Protein AF-A0A518K3S4-F1 (afdb_monomer_lite)

Secondary structure (DSSP, 8-state):
--------------------------PPPPPEEEEE-GGG-PPPHHHHHHHHHTS-EEEEEEEEEES-SSSB--TT-TT-TTS--BTT--EE-TTHHHHHHHHHHTT-EEEEEEE--TT--TTSTT-TT----HHHHHHHHHHHHGGGSSTTSBPPEEEE---BTTB-HHHHHHHHHHHHHHHHHHHSSPPEEEEEHHHHHHT--TTHHHH--SEEEE---SSSS--TTHHHH--TTTT-SS-SGGGG-TTS-S---SEEEEEEEE--TTSGGGTS-EEEEEESS-HHHHHTTBPPEEB---SS-BTT-GGGBGGGSPPPPP-PPTTPPPPPS---PPPP----TTPEEEE--TTT--EEEE-SSEEEESEEEESSEEEESSSEEEE-PPP-TTS-S-SEEE-S-EEESSSEEE-SEEEE-TT-EEEESSSEEEESEEEE--BSS---EEEE-S-EEEEEPTTS-EEEEE-SSSSB---EE-TTSEEEEEE---SSS-SEEE-S-EESSEEEEESSSEEEE-S--B-SEEEE-SEEEEE--SSTT-EESSEEEE-TTEEEEES-EESSEEEESSEEEE-SSSSPEEEEEEEE-TT-EEEEEESSSSSB--EEEEEEEEEE-TT-EEEEEEPTT----TT-EEEEEE--SEEEE--SEEEESSS-EEEEEETTEEEEEE----TT-SS-SSB-SHHHHHHHHHHTTSBGGGSSS-TT--B-SHHHHHHHHHHTT-BPPP----PPP-SHHHHHHHHHHHHTTS--

Organism: NCBI:txid2528022

Sequence (764 aa):
MLIAGCKFPVVVAAILGVFALSCAPVLAQRSYGIDVSAWQGTITQTEWNNLRNVNDQEFVFIRSSRGGTTGYYNQSDSDNSEGQNTLSQRYDDPFFVQNITRATNAGMLAGAYHFSRPDIVASTQNSGGIANSGTDEANHFLEMAGAWMRPGYLLPVFDLEAGDGIRSDAQITQFSIDFSNRIYEEMGVRPIMYINGNYSAYVVQAPIQDYFPVLWVARYTGGTNPDPSIVESIHPKDTYSPFYGPWDDPPAATHPWSFWQYASTGRLSGYRNGSAGIDVNVAQGGTEFLRDHLVPALWVSGSDGNWSTLANWNSGQPPVAPVQGPGQVSRVGSLTLPSVRLPGSLDTVILERSAENVTVTLDSGNHNIRKLVTREALNITGGTLTVNYTPVAESTPYSVLVSSAVSLTGGALSAHTVQIEPTKTFTLGGGVLTFDTINLAPGFSGPGSLSLAGDVILAPRNGVTAQVQRGAGSGATGGVSLGGGTRTVTVGNGASAVDVSINVPMTGGTLNKSGAGTLRLTGGNTLDGAVVSQGTLLINPSGVDEGVGGDVQVLAGATLAGTGRVGGVVTTNGVVAPSSVGLPLMMPAIEFGDGSELALDIASNVAYDRLLVTGDALSIDAEATVKVTFGPGYTPTFGQTYTAITGAGSVEGLFGEVVTNGPDMVARSVAGGVVLEVLSGLAGDFNNDGAVDGTDYNLWASNLGGPASALLNVGEAETVDAALYTIWRDNEGATLPAIASAVPEPAGVLLGLSGLMALARRRR

InterPro domains:
  IPR002053 Glycoside hydrolase, family 25 [PF01183] (86-270)
  IPR002053 Glycoside hydrolase, family 25 [PS51904] (30-298)
  IPR013425 Autotransporter-associated beta strand repeat [TIGR02601] (510-540)
  IPR017853 Glycoside hydrolase superfamily [SSF51445] (31-287)
  IPR018247 EF-Hand 1, calcium-binding site [PS00018] (685-697)

Structure (mmCIF, N/CA/C/O backbone):
data_AF-A0A518K3S4-F1
#
_entry.id   AF-A0A518K3S4-F1
#
loop_
_atom_site.group_PDB
_atom_site.id
_atom_site.type_symbol
_atom_site.label_atom_id
_atom_site.label_alt_id
_atom_site.label_comp_id
_atom_site.label_asym_id
_atom_site.label_entity_id
_atom_site.label_seq_id
_atom_site.pdbx_PDB_ins_code
_atom_site.Cartn_x
_atom_site.Cartn_y
_atom_site.Cartn_z
_atom_site.occupancy
_atom_site.B_iso_or_equiv
_atom_site.auth_seq_id
_atom_site.auth_comp_id
_atom_site.auth_asym_id
_atom_site.auth_atom_id
_atom_site.pdbx_PDB_model_num
ATOM 1 N N . MET A 1 1 ? 9.882 -48.673 34.595 1.00 32.56 1 MET A N 1
ATOM 2 C CA . MET A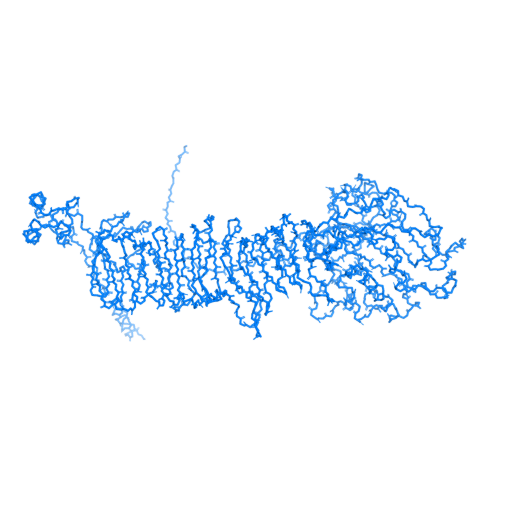 1 1 ? 10.574 -48.892 35.884 1.00 32.56 1 MET A CA 1
ATOM 3 C C . MET A 1 1 ? 11.257 -47.565 36.217 1.00 32.56 1 MET A C 1
ATOM 5 O O . MET A 1 1 ? 12.209 -47.230 35.536 1.00 32.56 1 MET A O 1
ATOM 9 N N . LEU A 1 2 ? 10.549 -46.615 36.854 1.00 27.53 2 LEU A N 1
ATOM 10 C CA . LEU A 1 2 ? 10.558 -46.349 38.314 1.00 27.53 2 LEU A CA 1
ATOM 11 C C . LEU A 1 2 ? 12.015 -46.151 38.798 1.00 27.53 2 LEU A C 1
ATOM 13 O O . LEU A 1 2 ? 12.806 -47.069 38.639 1.00 27.53 2 LEU A O 1
ATOM 17 N N . ILE A 1 3 ? 12.442 -45.012 39.365 1.00 27.19 3 ILE A N 1
ATOM 18 C CA . ILE A 1 3 ? 11.861 -44.294 40.519 1.00 27.19 3 ILE A CA 1
ATOM 19 C C . ILE A 1 3 ? 12.260 -42.789 40.540 1.00 27.19 3 ILE A C 1
ATOM 21 O O . ILE A 1 3 ? 13.372 -42.442 40.157 1.00 27.19 3 ILE A O 1
ATOM 25 N N . ALA A 1 4 ? 11.313 -41.960 41.023 1.00 28.30 4 ALA A N 1
ATOM 26 C CA . ALA A 1 4 ? 11.358 -40.643 41.706 1.00 28.30 4 ALA A CA 1
ATOM 27 C C . ALA A 1 4 ? 12.718 -40.128 42.252 1.00 28.30 4 ALA A C 1
ATOM 29 O O . ALA A 1 4 ? 13.592 -40.910 42.582 1.00 28.30 4 ALA A O 1
ATOM 30 N N . GLY A 1 5 ? 12.981 -38.842 42.500 1.00 26.20 5 GLY A N 1
ATOM 31 C CA . GLY A 1 5 ? 12.168 -37.631 42.644 1.00 26.20 5 GLY A CA 1
ATOM 32 C C . GLY A 1 5 ? 12.807 -36.758 43.743 1.00 26.20 5 GLY A C 1
ATOM 33 O O . GLY A 1 5 ? 13.208 -37.303 44.763 1.00 26.20 5 GLY A O 1
ATOM 34 N N . CYS A 1 6 ? 12.928 -35.438 43.548 1.00 21.58 6 CYS A N 1
ATOM 35 C CA . CYS A 1 6 ? 12.990 -34.445 44.635 1.00 21.58 6 CYS A CA 1
ATOM 36 C C . CYS A 1 6 ? 12.923 -33.011 44.079 1.00 21.58 6 CYS A C 1
ATOM 38 O O . CYS A 1 6 ? 13.721 -32.624 43.229 1.00 21.58 6 CYS A O 1
ATOM 40 N N . LYS A 1 7 ? 11.949 -32.239 44.572 1.00 27.39 7 LYS A N 1
ATOM 41 C CA . LYS A 1 7 ? 11.759 -30.794 44.372 1.00 27.39 7 LYS A CA 1
ATOM 42 C C . LYS A 1 7 ? 12.366 -30.046 45.565 1.00 27.39 7 LYS A C 1
ATOM 44 O O . LYS A 1 7 ? 12.186 -30.528 46.672 1.00 27.39 7 LYS A O 1
ATOM 49 N N . PHE A 1 8 ? 12.949 -28.863 45.357 1.00 24.36 8 PHE A N 1
ATOM 50 C CA . PHE A 1 8 ? 12.686 -27.630 46.130 1.00 24.36 8 PHE A CA 1
ATOM 51 C C . PHE A 1 8 ? 13.154 -26.408 45.300 1.00 24.36 8 PHE A C 1
ATOM 53 O O . PHE A 1 8 ? 14.077 -26.552 44.497 1.00 24.36 8 PHE A O 1
ATOM 60 N N . PRO A 1 9 ? 12.492 -25.239 45.417 1.00 28.89 9 PRO A N 1
ATOM 61 C CA . PRO A 1 9 ? 12.573 -24.143 44.462 1.00 28.89 9 PRO A CA 1
ATOM 62 C C . PRO A 1 9 ? 13.614 -23.099 44.881 1.00 28.89 9 PRO A C 1
ATOM 64 O O . PRO A 1 9 ? 13.703 -22.724 46.048 1.00 28.89 9 PRO A O 1
ATOM 67 N N . VAL A 1 10 ? 14.362 -22.577 43.910 1.00 25.53 10 VAL A N 1
ATOM 68 C CA . VAL A 1 10 ? 15.102 -21.322 44.067 1.00 25.53 10 VAL A CA 1
ATOM 69 C C . VAL A 1 10 ? 14.287 -20.234 43.386 1.00 25.53 10 VAL A C 1
ATOM 71 O O . VAL A 1 10 ? 14.065 -20.262 42.178 1.00 25.53 10 VAL A O 1
ATOM 74 N N . VAL A 1 11 ? 13.822 -19.294 44.203 1.00 29.14 11 VAL A N 1
ATOM 75 C CA . VAL A 1 11 ? 13.279 -18.004 43.785 1.00 29.14 11 VAL A CA 1
ATOM 76 C C . VAL A 1 11 ? 14.386 -17.261 43.037 1.00 29.14 11 VAL A C 1
ATOM 78 O O . VAL A 1 11 ? 15.373 -16.848 43.643 1.00 29.14 11 VAL A O 1
ATOM 81 N N . VAL A 1 12 ? 14.236 -17.104 41.723 1.00 25.95 12 VAL A N 1
ATOM 82 C CA . VAL A 1 12 ? 15.034 -16.162 40.932 1.00 25.95 12 VAL A CA 1
ATOM 83 C C . VAL A 1 12 ? 14.115 -15.008 40.565 1.00 25.95 12 VAL A C 1
ATOM 85 O O . VAL A 1 12 ? 13.169 -15.167 39.798 1.00 25.95 12 VAL A O 1
ATOM 88 N N . ALA A 1 13 ? 14.388 -13.852 41.163 1.00 25.72 13 ALA A N 1
ATOM 89 C CA . ALA A 1 13 ? 13.807 -12.582 40.769 1.00 25.72 13 ALA A CA 1
ATOM 90 C C . ALA A 1 13 ? 14.144 -12.318 39.293 1.00 25.72 13 ALA A C 1
ATOM 92 O O . ALA A 1 13 ? 15.310 -12.153 38.932 1.00 25.72 13 ALA A O 1
ATOM 93 N N . ALA A 1 14 ? 13.122 -12.309 38.439 1.00 26.53 14 ALA A N 1
ATOM 94 C CA . ALA A 1 14 ? 13.251 -11.912 37.048 1.00 26.53 14 ALA A CA 1
ATOM 95 C C . ALA A 1 14 ? 13.457 -10.392 36.987 1.00 26.53 14 ALA A C 1
ATOM 97 O O . ALA A 1 14 ? 12.514 -9.610 37.082 1.00 26.53 14 ALA A O 1
ATOM 98 N N . ILE A 1 15 ? 14.712 -9.971 36.844 1.00 27.19 15 ILE A N 1
ATOM 99 C CA . ILE A 1 15 ? 15.039 -8.641 36.337 1.00 27.19 15 ILE A CA 1
ATOM 100 C C . ILE A 1 15 ? 14.611 -8.643 34.867 1.00 27.19 15 ILE A C 1
ATOM 102 O O . ILE A 1 15 ? 15.250 -9.287 34.034 1.00 27.19 15 ILE A O 1
ATOM 106 N N . LEU A 1 16 ? 13.509 -7.953 34.555 1.00 30.42 16 LEU A N 1
ATOM 107 C CA . LEU A 1 16 ? 13.133 -7.602 33.186 1.00 30.42 16 LEU A CA 1
ATOM 108 C C . LEU A 1 16 ? 14.192 -6.644 32.623 1.00 30.42 16 LEU A C 1
ATOM 110 O O . LEU A 1 16 ? 14.068 -5.423 32.681 1.00 30.42 16 LEU A O 1
ATOM 114 N N . GLY A 1 17 ? 15.269 -7.212 32.090 1.00 26.06 17 GLY A N 1
ATOM 115 C CA . GLY A 1 17 ? 16.103 -6.531 31.118 1.00 26.06 17 GLY A CA 1
ATOM 116 C C . GLY A 1 17 ? 15.337 -6.494 29.805 1.00 26.06 17 GLY A C 1
ATOM 117 O O . GLY A 1 17 ? 15.150 -7.533 29.173 1.00 26.06 17 GLY A O 1
ATOM 118 N N . VAL A 1 18 ? 14.887 -5.306 29.403 1.00 31.69 18 VAL A N 1
ATOM 119 C CA . VAL A 1 18 ? 14.454 -5.030 28.031 1.00 31.69 18 VAL A CA 1
ATOM 120 C C . VAL A 1 18 ? 15.677 -5.228 27.135 1.00 31.69 18 VAL A C 1
ATOM 122 O O . VAL A 1 18 ? 16.429 -4.298 26.858 1.00 31.69 18 VAL A O 1
ATOM 125 N N . PHE A 1 19 ? 15.915 -6.466 26.705 1.00 25.98 19 PHE A N 1
ATOM 126 C CA . PHE A 1 19 ? 16.708 -6.711 25.515 1.00 25.98 19 PHE A CA 1
ATOM 127 C C . PHE A 1 19 ? 15.834 -6.280 24.346 1.00 25.98 19 PHE A C 1
ATOM 129 O O . PHE A 1 19 ? 15.011 -7.044 23.845 1.00 25.98 19 PHE A O 1
ATOM 136 N N . ALA A 1 20 ? 16.008 -5.028 23.926 1.00 29.94 20 ALA A N 1
ATOM 137 C CA . ALA A 1 20 ? 15.737 -4.648 22.555 1.00 29.94 20 ALA A CA 1
ATOM 138 C C . ALA A 1 20 ? 16.659 -5.508 21.681 1.00 29.94 20 ALA A C 1
ATOM 140 O O . ALA A 1 20 ? 17.789 -5.134 21.374 1.00 29.94 20 ALA A O 1
ATOM 141 N N . LEU A 1 21 ? 16.196 -6.712 21.341 1.00 29.20 21 LEU A N 1
ATOM 142 C CA . LEU A 1 21 ? 16.675 -7.433 20.179 1.00 29.20 21 LEU A CA 1
ATOM 143 C C . LEU A 1 21 ? 16.334 -6.532 18.998 1.00 29.20 21 LEU A C 1
ATOM 145 O O . LEU A 1 21 ? 15.233 -6.575 18.454 1.00 29.20 21 LEU A O 1
ATOM 149 N N . SER A 1 22 ? 17.279 -5.667 18.637 1.00 29.36 22 SER A N 1
ATOM 150 C CA . SER A 1 22 ? 17.362 -5.130 17.295 1.00 29.36 22 SER A CA 1
ATOM 151 C C . SER A 1 22 ? 17.511 -6.342 16.381 1.00 29.36 22 SER A C 1
ATOM 153 O O . SER A 1 22 ? 18.614 -6.842 16.158 1.00 29.36 22 SER A O 1
ATOM 155 N N . CYS A 1 23 ? 16.388 -6.882 15.918 1.00 28.36 23 CYS A N 1
ATOM 156 C CA . CYS A 1 23 ? 16.389 -7.734 14.752 1.00 28.36 23 CYS A CA 1
ATOM 157 C C . CYS A 1 23 ? 16.860 -6.809 13.627 1.00 28.36 23 CYS A C 1
ATOM 159 O O . CYS A 1 23 ? 16.095 -5.970 13.152 1.00 28.36 23 CYS A O 1
ATOM 161 N N . ALA A 1 24 ? 18.157 -6.844 13.309 1.00 33.44 24 ALA A N 1
ATOM 162 C CA . ALA A 1 24 ? 18.625 -6.236 12.076 1.00 33.44 24 ALA A CA 1
ATOM 163 C C . ALA A 1 24 ? 17.771 -6.862 10.965 1.00 33.44 24 ALA A C 1
ATOM 165 O O . ALA A 1 24 ? 17.625 -8.090 10.968 1.00 33.44 24 ALA A O 1
ATOM 166 N N . PRO A 1 25 ? 17.142 -6.063 10.088 1.00 42.44 25 PRO A N 1
ATOM 167 C CA . PRO A 1 25 ? 16.358 -6.629 9.007 1.00 42.44 25 PRO A CA 1
ATOM 168 C C . PRO A 1 25 ? 17.274 -7.578 8.238 1.00 42.44 25 PRO A C 1
ATOM 170 O O . PRO A 1 25 ? 18.359 -7.184 7.807 1.00 42.44 25 PRO A O 1
ATOM 173 N N . VAL A 1 26 ? 16.872 -8.844 8.125 1.00 41.06 26 VAL A N 1
ATOM 174 C CA . VAL A 1 26 ? 17.502 -9.762 7.179 1.00 41.06 26 VAL A CA 1
ATOM 175 C C . VAL A 1 26 ? 17.259 -9.127 5.817 1.00 41.06 26 VAL A C 1
ATOM 177 O O . VAL A 1 26 ? 16.114 -9.068 5.370 1.00 41.06 26 VAL A O 1
ATOM 180 N N . LEU A 1 27 ? 18.301 -8.553 5.213 1.00 53.88 27 LEU A N 1
ATOM 181 C CA . LEU A 1 27 ? 18.211 -8.083 3.838 1.00 53.88 27 LEU A CA 1
ATOM 182 C C . LEU A 1 27 ? 17.829 -9.299 2.997 1.00 53.88 27 LEU A C 1
ATOM 184 O O . LEU A 1 27 ? 18.437 -10.364 3.141 1.00 53.88 27 LEU A O 1
ATOM 188 N N . ALA A 1 28 ? 16.776 -9.167 2.192 1.00 64.62 28 ALA A N 1
ATOM 189 C CA . ALA A 1 28 ? 16.454 -10.208 1.234 1.00 64.62 28 ALA A CA 1
ATOM 190 C C . ALA A 1 28 ? 17.672 -10.424 0.327 1.00 64.62 28 ALA A C 1
ATOM 192 O O . ALA A 1 28 ? 18.430 -9.486 0.062 1.00 64.62 28 ALA A O 1
ATOM 193 N N . GLN A 1 29 ? 17.866 -11.667 -0.110 1.00 86.19 29 GLN A N 1
ATOM 194 C CA . GLN A 1 29 ? 18.896 -11.987 -1.090 1.00 86.19 29 GLN A CA 1
ATOM 195 C C . GLN A 1 29 ? 18.713 -11.087 -2.312 1.00 86.19 29 GLN A C 1
ATOM 197 O O . GLN A 1 29 ? 17.588 -10.923 -2.797 1.00 86.19 29 GLN A O 1
ATOM 202 N N . ARG A 1 30 ? 19.807 -10.497 -2.795 1.00 93.88 30 ARG A N 1
ATOM 203 C CA . ARG A 1 30 ? 19.750 -9.657 -3.987 1.00 93.88 30 ARG A CA 1
ATOM 204 C C . ARG A 1 30 ? 19.320 -10.479 -5.201 1.00 93.88 30 ARG A C 1
ATOM 206 O O . ARG A 1 30 ? 19.745 -11.621 -5.373 1.00 93.88 30 ARG A O 1
ATOM 213 N N . SER A 1 31 ? 18.509 -9.891 -6.076 1.00 96.25 31 SER A N 1
ATOM 214 C CA . SER A 1 31 ? 18.139 -10.549 -7.331 1.00 96.25 31 SER A CA 1
ATOM 215 C C . SER A 1 31 ? 19.351 -10.619 -8.259 1.00 96.25 31 SER A C 1
ATOM 217 O O . SER A 1 31 ? 20.006 -9.602 -8.498 1.00 96.25 31 SER A O 1
ATOM 219 N N . TYR A 1 32 ? 19.632 -11.794 -8.826 1.00 97.56 32 TYR A N 1
ATOM 220 C CA . TYR A 1 32 ? 20.660 -11.960 -9.856 1.00 97.56 32 TYR A CA 1
ATOM 221 C C . TYR A 1 32 ? 20.097 -11.751 -11.261 1.00 97.56 32 TYR A C 1
ATOM 223 O O . TYR A 1 32 ? 18.922 -12.013 -11.533 1.00 97.56 32 TYR A O 1
ATOM 231 N N . GLY A 1 33 ? 20.961 -11.320 -12.173 1.00 98.00 33 GLY A N 1
ATOM 232 C CA . GLY A 1 33 ? 20.637 -11.200 -13.584 1.00 98.00 33 GLY A CA 1
ATOM 233 C C . GLY A 1 33 ? 21.860 -11.304 -14.482 1.00 98.00 33 GLY A C 1
ATOM 234 O O . GLY A 1 33 ? 22.993 -11.450 -14.030 1.00 98.00 33 GLY A O 1
ATOM 235 N N . ILE A 1 34 ? 21.626 -11.196 -15.782 1.00 98.62 34 ILE A N 1
ATOM 236 C CA . ILE A 1 34 ? 22.662 -11.220 -16.822 1.00 98.62 34 ILE A CA 1
ATOM 237 C C . ILE A 1 34 ? 22.450 -10.068 -17.798 1.00 98.62 34 ILE A C 1
ATOM 239 O O . ILE A 1 34 ? 21.400 -9.426 -17.798 1.00 98.62 34 ILE A O 1
ATOM 243 N N . ASP A 1 35 ? 23.422 -9.819 -18.656 1.00 98.81 35 ASP A N 1
ATOM 244 C CA . ASP A 1 35 ? 23.199 -9.030 -19.857 1.00 98.81 35 ASP A CA 1
ATOM 245 C C . ASP A 1 35 ? 23.811 -9.717 -21.077 1.00 98.81 35 ASP A C 1
ATOM 247 O O . ASP A 1 35 ? 24.739 -10.521 -20.970 1.00 98.81 35 ASP A O 1
ATOM 251 N N . VAL A 1 36 ? 23.168 -9.537 -22.232 1.00 98.75 36 VAL A N 1
ATOM 252 C CA . VAL A 1 36 ? 23.515 -10.256 -23.462 1.00 98.75 36 VAL A CA 1
ATOM 253 C C . VAL A 1 36 ? 23.348 -9.391 -24.701 1.00 98.75 36 VAL A C 1
ATOM 255 O O . VAL A 1 36 ? 22.551 -8.457 -24.765 1.00 98.75 36 VAL A O 1
ATOM 258 N N . SER A 1 37 ? 24.054 -9.785 -25.750 1.00 98.12 37 SER A N 1
ATOM 259 C CA . SER A 1 37 ? 24.013 -9.184 -27.073 1.00 98.12 37 SER A CA 1
ATOM 260 C C . SER A 1 37 ? 24.211 -10.253 -28.152 1.00 98.12 37 SER A C 1
ATOM 262 O O . SER A 1 37 ? 24.272 -11.453 -27.866 1.00 98.12 37 SER A O 1
ATOM 264 N N . ALA A 1 38 ? 24.369 -9.837 -29.408 1.00 96.62 38 ALA A N 1
ATOM 265 C CA . ALA A 1 38 ? 24.750 -10.733 -30.496 1.00 96.62 38 ALA A CA 1
ATOM 266 C C . ALA A 1 38 ? 26.049 -11.524 -30.246 1.00 96.62 38 ALA A C 1
ATOM 268 O O . ALA A 1 38 ? 26.217 -12.591 -30.838 1.00 96.62 38 ALA A O 1
ATOM 269 N N . TRP A 1 39 ? 26.940 -11.069 -29.353 1.00 95.88 39 TRP A N 1
ATOM 270 C CA . TRP A 1 39 ? 28.181 -11.783 -29.021 1.00 95.88 39 TRP A CA 1
ATOM 271 C C . TRP A 1 39 ? 27.944 -13.158 -28.386 1.00 95.88 39 TRP A C 1
ATOM 273 O O . TRP A 1 39 ? 28.734 -14.080 -28.587 1.00 95.88 39 TRP A O 1
ATOM 283 N N . GLN A 1 40 ? 26.831 -13.337 -27.673 1.00 96.31 40 GLN A N 1
ATOM 284 C CA . GLN A 1 40 ? 26.451 -14.624 -27.086 1.00 96.31 40 GLN A CA 1
ATOM 285 C C . GLN A 1 40 ? 25.853 -15.593 -28.127 1.00 96.31 40 GLN A C 1
ATOM 287 O O . GLN A 1 40 ? 25.726 -16.797 -27.867 1.00 96.31 40 GLN A O 1
ATOM 292 N N . GLY A 1 41 ? 25.552 -15.108 -29.336 1.00 93.94 41 GLY A N 1
ATOM 293 C CA . GLY A 1 41 ? 24.958 -15.879 -30.422 1.00 93.94 41 GLY A CA 1
ATOM 294 C C . GLY A 1 41 ? 23.535 -16.346 -30.109 1.00 93.94 41 GLY A C 1
ATOM 295 O O . GLY A 1 41 ? 22.779 -15.691 -29.396 1.00 93.94 41 GLY A O 1
ATOM 296 N N . THR A 1 42 ? 23.148 -17.501 -30.655 1.00 94.88 42 THR A N 1
ATOM 297 C CA . THR A 1 42 ? 21.824 -18.078 -30.378 1.00 94.88 42 THR A CA 1
ATOM 298 C C . THR A 1 42 ? 21.780 -18.680 -28.976 1.00 94.88 42 THR A C 1
ATOM 300 O O . THR A 1 42 ? 22.477 -19.657 -28.716 1.00 94.88 42 THR A O 1
ATOM 303 N N . ILE A 1 43 ? 20.896 -18.156 -28.125 1.00 97.69 43 ILE A N 1
ATOM 304 C CA . ILE A 1 43 ? 20.538 -18.750 -26.830 1.00 97.69 43 ILE A CA 1
ATOM 305 C C . ILE A 1 43 ? 19.183 -19.447 -26.982 1.00 97.69 43 ILE A C 1
ATOM 307 O O . ILE A 1 43 ? 18.171 -18.824 -27.324 1.00 97.69 43 ILE A O 1
ATOM 311 N N . THR A 1 44 ? 19.151 -20.763 -26.797 1.00 97.38 44 THR A N 1
ATOM 312 C CA . THR A 1 44 ? 17.944 -21.584 -26.979 1.00 97.38 44 THR A CA 1
ATOM 313 C C . THR A 1 44 ? 16.899 -21.318 -25.890 1.00 97.38 44 THR A C 1
ATOM 315 O O . THR A 1 44 ? 17.224 -20.847 -24.804 1.00 97.38 44 THR A O 1
ATOM 318 N N . GLN A 1 45 ? 15.621 -21.643 -26.139 1.00 97.94 45 GLN A N 1
ATOM 319 C CA . GLN A 1 45 ? 14.586 -21.516 -25.096 1.00 97.94 45 GLN A CA 1
ATOM 320 C C . GLN A 1 45 ? 14.905 -22.386 -23.871 1.00 97.94 45 GLN A C 1
ATOM 322 O O . GLN A 1 45 ? 14.647 -21.974 -22.747 1.00 97.94 45 GLN A O 1
ATOM 327 N N . THR A 1 46 ? 15.486 -23.572 -24.072 1.00 98.44 46 THR A N 1
ATOM 328 C CA . THR A 1 46 ? 15.923 -24.438 -22.972 1.00 98.44 46 THR A CA 1
ATOM 329 C C . THR A 1 46 ? 17.005 -23.771 -22.128 1.00 98.44 46 THR A C 1
ATOM 331 O O . THR A 1 46 ? 16.924 -23.828 -20.908 1.00 98.44 46 THR A O 1
ATOM 334 N N . GLU A 1 47 ? 17.977 -23.098 -22.745 1.00 98.38 47 GLU A N 1
ATOM 335 C CA . GLU A 1 47 ? 18.993 -22.339 -22.004 1.00 98.38 47 GLU A CA 1
ATOM 336 C C . GLU A 1 47 ? 18.382 -21.162 -21.241 1.00 98.38 47 GLU A C 1
ATOM 338 O O . GLU A 1 47 ? 18.694 -20.999 -20.069 1.00 98.38 47 GLU A O 1
ATOM 343 N N . TRP A 1 48 ? 17.454 -20.402 -21.834 1.00 98.50 48 TRP A N 1
ATOM 344 C CA . TRP A 1 48 ? 16.722 -19.350 -21.110 1.00 98.50 48 TRP A CA 1
ATOM 345 C C . TRP A 1 48 ? 15.944 -19.899 -19.908 1.00 98.50 48 TRP A C 1
ATOM 347 O O . TRP A 1 48 ? 16.028 -19.356 -18.807 1.00 98.50 48 TRP A O 1
ATOM 357 N N . ASN A 1 49 ? 15.240 -21.019 -20.086 1.00 98.69 49 ASN A N 1
ATOM 358 C CA . ASN A 1 49 ? 14.539 -21.689 -18.993 1.00 98.69 49 ASN A CA 1
ATOM 359 C C . ASN A 1 49 ? 15.514 -22.154 -17.902 1.00 98.69 49 ASN A C 1
ATOM 361 O O . ASN A 1 49 ? 15.187 -22.069 -16.722 1.00 98.69 49 ASN A O 1
ATOM 365 N N . ASN A 1 50 ? 16.698 -22.645 -18.270 1.00 98.38 50 ASN A N 1
ATOM 366 C CA . ASN A 1 50 ? 17.699 -23.081 -17.301 1.00 98.38 50 ASN A CA 1
ATOM 367 C C . ASN A 1 50 ? 18.356 -21.893 -16.589 1.00 98.38 50 ASN A C 1
ATOM 369 O O . ASN A 1 50 ? 18.547 -21.952 -15.381 1.00 98.38 50 ASN A O 1
ATOM 373 N N . LEU A 1 51 ? 18.649 -20.800 -17.292 1.00 98.31 51 LEU A N 1
ATOM 374 C CA . LEU A 1 51 ? 19.128 -19.559 -16.683 1.00 98.31 51 LEU A CA 1
ATOM 375 C C . LEU A 1 51 ? 18.159 -19.082 -15.593 1.00 98.31 51 LEU A C 1
ATOM 377 O O . LEU A 1 51 ? 18.596 -18.809 -14.476 1.00 98.31 51 LEU A O 1
ATOM 381 N N . ARG A 1 52 ? 16.844 -19.099 -15.862 1.00 97.75 52 ARG A N 1
ATOM 382 C CA . ARG A 1 52 ? 15.837 -18.761 -14.847 1.00 97.75 52 ARG A CA 1
ATOM 383 C C . ARG A 1 52 ? 15.742 -19.787 -13.717 1.00 97.75 52 ARG A C 1
ATOM 385 O O . ARG A 1 52 ? 15.729 -19.394 -12.558 1.00 97.75 52 ARG A O 1
ATOM 392 N N . ASN A 1 53 ? 15.600 -21.074 -14.037 1.00 97.38 53 ASN A N 1
ATOM 393 C CA . ASN A 1 53 ? 15.167 -22.091 -13.066 1.00 97.38 53 ASN A CA 1
ATOM 394 C C . ASN A 1 53 ? 16.320 -22.834 -12.371 1.00 97.38 53 ASN A C 1
ATOM 396 O O . ASN A 1 53 ? 16.112 -23.425 -11.317 1.00 97.38 53 ASN A O 1
ATOM 400 N N . VAL A 1 54 ? 17.516 -22.852 -12.967 1.00 95.88 54 VAL A N 1
ATOM 401 C CA . VAL A 1 54 ? 18.713 -23.524 -12.425 1.00 95.88 54 VAL A CA 1
ATOM 402 C C . VAL A 1 54 ? 19.675 -22.519 -11.801 1.00 95.88 54 VAL A C 1
ATOM 404 O O . VAL A 1 54 ? 20.270 -22.816 -10.770 1.00 95.88 54 VAL A O 1
ATOM 407 N N . ASN A 1 55 ? 19.848 -21.345 -12.417 1.00 94.50 55 ASN A N 1
ATOM 408 C CA . ASN A 1 55 ? 20.764 -20.308 -11.924 1.00 94.50 55 ASN A CA 1
ATOM 409 C C . ASN A 1 55 ? 20.064 -19.141 -11.224 1.00 94.50 55 ASN A C 1
ATOM 411 O O . ASN A 1 55 ? 20.747 -18.184 -10.868 1.00 94.50 55 ASN A O 1
ATOM 415 N N . ASP A 1 56 ? 18.740 -19.208 -11.064 1.00 94.62 56 ASP A N 1
ATOM 416 C CA . ASP A 1 56 ? 17.917 -18.184 -10.413 1.00 94.62 56 ASP A CA 1
ATOM 417 C C . ASP A 1 56 ? 18.148 -16.763 -10.956 1.00 94.62 56 ASP A C 1
ATOM 419 O O . ASP A 1 56 ? 18.167 -15.777 -10.226 1.00 94.62 56 ASP A O 1
ATOM 423 N N . GLN A 1 57 ? 18.370 -16.655 -12.271 1.00 97.19 57 GLN A N 1
ATOM 424 C CA . GLN A 1 57 ? 18.489 -15.357 -12.926 1.00 97.19 57 GLN A CA 1
ATOM 425 C C . GLN A 1 57 ? 17.092 -14.754 -13.063 1.00 97.19 57 GLN A C 1
ATOM 427 O O . GLN A 1 57 ? 16.281 -15.230 -13.860 1.00 97.19 57 GLN A O 1
ATOM 432 N N . GLU A 1 58 ? 16.794 -13.724 -12.277 1.00 98.00 58 GLU A N 1
ATOM 433 C CA . GLU A 1 58 ? 15.482 -13.077 -12.254 1.00 98.00 58 GLU A CA 1
ATOM 434 C C . GLU A 1 58 ? 15.324 -12.036 -13.361 1.00 98.00 58 GLU A C 1
ATOM 436 O O . GLU A 1 58 ? 14.205 -11.814 -13.832 1.00 98.00 58 GLU A O 1
ATOM 441 N N . PHE A 1 59 ? 16.425 -11.415 -13.798 1.00 98.81 59 PHE A N 1
ATOM 442 C CA . PHE A 1 59 ? 16.390 -10.372 -14.819 1.00 98.81 59 PHE A CA 1
ATOM 443 C C . PHE A 1 59 ? 17.469 -10.475 -15.893 1.00 98.81 59 PHE A C 1
ATOM 445 O O . PHE A 1 59 ? 18.485 -11.153 -15.734 1.00 98.81 59 PHE A O 1
ATOM 452 N N . VAL A 1 60 ? 17.235 -9.779 -17.009 1.00 98.88 60 VAL A N 1
ATOM 453 C CA . VAL A 1 60 ? 18.214 -9.626 -18.084 1.00 98.88 60 VAL A CA 1
ATOM 454 C C . VAL A 1 60 ? 18.121 -8.277 -18.796 1.00 98.88 60 VAL A C 1
ATOM 456 O O . VAL A 1 60 ? 17.024 -7.806 -19.094 1.00 98.88 60 VAL A O 1
ATOM 459 N N . PHE A 1 61 ? 19.268 -7.696 -19.149 1.00 98.94 61 PHE A N 1
ATOM 460 C CA . PHE A 1 61 ? 19.355 -6.607 -20.126 1.00 98.94 61 PHE A CA 1
ATOM 461 C C . PHE A 1 61 ? 19.868 -7.122 -21.478 1.00 98.94 61 PHE A C 1
ATOM 463 O O . PHE A 1 61 ? 20.796 -7.921 -21.546 1.00 98.94 61 PHE A O 1
ATOM 470 N N . ILE A 1 62 ? 19.237 -6.713 -22.579 1.00 98.88 62 ILE A N 1
ATOM 471 C CA . ILE A 1 62 ? 19.504 -7.263 -23.916 1.00 98.88 62 ILE A CA 1
ATOM 472 C C . ILE A 1 62 ? 19.815 -6.125 -24.880 1.00 98.88 62 ILE A C 1
ATOM 474 O O . ILE A 1 62 ? 19.011 -5.199 -25.024 1.00 98.88 62 ILE A O 1
ATOM 478 N N . ARG A 1 63 ? 20.947 -6.203 -25.587 1.00 98.75 63 ARG A N 1
ATOM 479 C CA . ARG A 1 63 ? 21.301 -5.176 -26.569 1.00 98.75 63 ARG A CA 1
ATOM 480 C C . ARG A 1 63 ? 20.276 -5.168 -27.680 1.00 98.75 63 ARG A C 1
ATOM 482 O O . ARG A 1 63 ? 20.001 -6.203 -28.282 1.00 98.75 63 ARG A O 1
ATOM 489 N N . SER A 1 64 ? 19.758 -3.990 -27.977 1.00 98.50 64 SER A N 1
ATOM 490 C CA . SER A 1 64 ? 18.847 -3.780 -29.099 1.00 98.50 64 SER A CA 1
ATOM 491 C C . SER A 1 64 ? 19.540 -3.141 -30.296 1.00 98.50 64 SER A C 1
ATOM 493 O O . SER A 1 64 ? 19.279 -3.504 -31.441 1.00 98.50 64 SER A O 1
ATOM 495 N N . SER A 1 65 ? 20.412 -2.173 -30.023 1.00 98.50 65 SER A N 1
ATOM 496 C CA . SER A 1 65 ? 20.908 -1.220 -31.008 1.00 98.50 65 SER A CA 1
ATOM 497 C C . SER A 1 65 ? 22.228 -0.597 -30.554 1.00 98.50 65 SER A C 1
ATOM 499 O O . SER A 1 65 ? 22.597 -0.665 -29.376 1.00 98.50 65 SER A O 1
ATOM 501 N N . ARG A 1 66 ? 22.953 -0.022 -31.515 1.00 97.44 66 ARG A N 1
ATOM 502 C CA . ARG A 1 66 ? 24.194 0.734 -31.313 1.00 97.44 66 ARG A CA 1
ATOM 503 C C . ARG A 1 66 ? 24.363 1.793 -32.401 1.00 97.44 66 ARG A C 1
ATOM 505 O O . ARG A 1 66 ? 24.103 1.507 -33.570 1.00 97.44 66 ARG A O 1
ATOM 512 N N . GLY A 1 67 ? 24.860 2.972 -32.029 1.00 96.06 67 GLY A N 1
ATOM 513 C CA . GLY A 1 67 ? 25.094 4.082 -32.961 1.00 96.06 67 GLY A CA 1
ATOM 514 C C . GLY A 1 67 ? 23.808 4.765 -33.434 1.00 96.06 67 GLY A C 1
ATOM 515 O O . GLY A 1 67 ? 22.731 4.494 -32.912 1.00 96.06 67 GLY A O 1
ATOM 516 N N . GLY A 1 68 ? 23.903 5.665 -34.412 1.00 95.88 68 GLY A N 1
ATOM 517 C CA . GLY A 1 68 ? 22.768 6.491 -34.840 1.00 95.88 68 GLY A CA 1
ATOM 518 C C . GLY A 1 68 ? 21.824 5.809 -35.832 1.00 95.88 68 GLY A C 1
ATOM 519 O O . GLY A 1 68 ? 21.975 4.631 -36.149 1.00 95.88 68 GLY A O 1
ATOM 520 N N . THR A 1 69 ? 20.848 6.553 -36.359 1.00 96.44 69 THR A N 1
ATOM 521 C CA . THR A 1 69 ? 19.781 5.991 -37.217 1.00 96.44 69 THR A CA 1
ATOM 522 C C . THR A 1 69 ? 20.235 5.599 -38.624 1.00 96.44 69 THR A C 1
ATOM 524 O O . THR A 1 69 ? 19.502 4.897 -39.327 1.00 96.44 69 THR A O 1
ATOM 527 N N . THR A 1 70 ? 21.430 6.015 -39.058 1.00 95.25 70 THR A N 1
ATOM 528 C CA . THR A 1 70 ? 21.906 5.832 -40.438 1.00 95.25 70 THR A CA 1
ATOM 529 C C . THR A 1 70 ? 23.213 5.052 -40.552 1.00 95.25 70 THR A C 1
ATOM 531 O O . THR A 1 70 ? 24.019 4.968 -39.625 1.00 95.25 70 THR A O 1
ATOM 534 N N . GLY A 1 71 ? 23.443 4.512 -41.749 1.00 94.25 71 GLY A N 1
ATOM 535 C CA . GLY A 1 71 ? 24.673 3.813 -42.093 1.00 94.25 71 GLY A CA 1
ATOM 536 C C . GLY A 1 71 ? 24.668 2.341 -41.711 1.00 94.25 71 GLY A C 1
ATOM 537 O O . GLY A 1 71 ? 23.621 1.717 -41.537 1.00 94.25 71 GLY A O 1
ATOM 538 N N . TYR A 1 72 ? 25.870 1.792 -41.628 1.00 94.31 72 TYR A N 1
ATOM 539 C CA . TYR A 1 72 ? 26.117 0.395 -41.306 1.00 94.31 72 TYR A CA 1
ATOM 540 C C . TYR A 1 72 ? 27.350 0.292 -40.419 1.00 94.31 72 TYR A C 1
ATOM 542 O O . TYR A 1 72 ? 28.280 1.091 -40.544 1.00 94.31 72 TYR A O 1
ATOM 550 N N . TYR A 1 73 ? 27.359 -0.700 -39.540 1.00 93.56 73 TYR A N 1
ATOM 551 C CA . TYR A 1 73 ? 28.518 -1.070 -38.751 1.00 93.56 73 TYR A CA 1
ATOM 552 C C . TYR A 1 73 ? 28.710 -2.581 -38.797 1.00 93.56 73 TYR A C 1
ATOM 554 O O . TYR A 1 73 ? 27.832 -3.353 -38.412 1.00 93.56 73 TYR A O 1
ATOM 562 N N . ASN A 1 74 ? 29.890 -3.000 -39.234 1.00 91.38 74 ASN A N 1
ATOM 563 C CA . ASN A 1 74 ? 30.328 -4.376 -39.193 1.00 91.38 74 ASN A CA 1
ATOM 564 C C . ASN A 1 74 ? 30.901 -4.687 -37.804 1.00 91.38 74 ASN A C 1
ATOM 566 O O . ASN A 1 74 ? 32.022 -4.306 -37.468 1.00 91.38 74 ASN A O 1
ATOM 570 N N . GLN A 1 75 ? 30.140 -5.423 -36.994 1.00 89.06 75 GLN A N 1
ATOM 571 C CA . GLN A 1 75 ? 30.570 -5.838 -35.657 1.00 89.06 75 GLN A CA 1
ATOM 572 C C . GLN A 1 75 ? 31.800 -6.754 -35.650 1.00 89.06 75 GLN A C 1
ATOM 574 O O . GLN A 1 75 ? 32.492 -6.825 -34.638 1.00 89.06 75 GLN A O 1
ATOM 579 N N . SER A 1 76 ? 32.101 -7.426 -36.759 1.00 89.56 76 SER A N 1
ATOM 580 C CA . SER A 1 76 ? 33.304 -8.252 -36.896 1.00 89.56 76 SER A CA 1
ATOM 581 C C . SER A 1 76 ? 34.520 -7.479 -37.419 1.00 89.56 76 SER A C 1
ATOM 583 O O . SER A 1 76 ? 35.606 -8.048 -37.467 1.00 89.56 76 SER A O 1
ATOM 585 N N . ASP A 1 77 ? 34.358 -6.202 -37.773 1.00 88.75 77 ASP A N 1
ATOM 586 C CA . ASP A 1 77 ? 35.409 -5.337 -38.315 1.00 88.75 77 ASP A CA 1
ATOM 587 C C . ASP A 1 77 ? 35.314 -3.928 -37.698 1.00 88.75 77 ASP A C 1
ATOM 589 O O . ASP A 1 77 ? 34.970 -2.932 -38.343 1.00 88.75 77 ASP A O 1
ATOM 593 N N . SER A 1 78 ? 35.583 -3.843 -36.391 1.00 82.50 78 SER A N 1
ATOM 594 C CA . SER A 1 78 ? 35.502 -2.586 -35.632 1.00 82.50 78 SER A CA 1
ATOM 595 C C . SER A 1 78 ? 36.469 -1.518 -36.136 1.00 82.50 78 SER A C 1
ATOM 597 O O . SER A 1 78 ? 36.115 -0.339 -36.146 1.00 82.50 78 SER A O 1
ATOM 599 N N . ASP A 1 79 ? 37.648 -1.942 -36.589 1.00 83.50 79 ASP A N 1
ATOM 600 C CA . ASP A 1 79 ? 38.710 -1.072 -37.109 1.00 83.50 79 ASP A CA 1
ATOM 601 C C . ASP A 1 79 ? 38.435 -0.642 -38.554 1.00 83.50 79 ASP A C 1
ATOM 603 O O . ASP A 1 79 ? 39.188 0.136 -39.143 1.00 83.50 79 ASP A O 1
ATOM 607 N N . ASN A 1 80 ? 37.328 -1.133 -39.118 1.00 85.88 80 ASN A N 1
ATOM 608 C CA . ASN A 1 80 ? 36.870 -0.824 -40.453 1.00 85.88 80 ASN A CA 1
ATOM 609 C C . ASN A 1 80 ? 37.932 -1.115 -41.532 1.00 85.88 80 ASN A C 1
ATOM 611 O O . ASN A 1 80 ? 38.124 -0.346 -42.481 1.00 85.88 80 ASN A O 1
ATOM 615 N N . SER A 1 81 ? 38.646 -2.224 -41.379 1.00 87.88 81 SER A N 1
ATOM 616 C CA . SER A 1 81 ? 39.649 -2.690 -42.333 1.00 87.88 81 SER A CA 1
ATOM 617 C C . SER A 1 81 ? 39.035 -3.077 -43.687 1.00 87.88 81 SER A C 1
ATOM 619 O O . SER A 1 81 ? 39.674 -2.910 -44.726 1.00 87.88 81 SER A O 1
ATOM 621 N N . GLU A 1 82 ? 37.772 -3.505 -43.694 1.00 86.88 82 GLU A N 1
ATOM 622 C CA . GLU A 1 82 ? 36.993 -3.876 -44.877 1.00 86.88 82 GLU A CA 1
ATOM 623 C C . GLU A 1 82 ? 36.220 -2.693 -45.484 1.00 86.88 82 GLU A C 1
ATOM 625 O O . GLU A 1 82 ? 35.609 -2.830 -46.545 1.00 86.88 82 GLU A O 1
ATOM 630 N N . GLY A 1 83 ? 36.233 -1.520 -44.841 1.00 86.38 83 GLY A N 1
ATOM 631 C CA . GLY A 1 83 ? 35.629 -0.301 -45.385 1.00 86.38 83 GLY A CA 1
ATOM 632 C C . GLY A 1 83 ? 34.096 -0.257 -45.363 1.00 86.38 83 GLY A C 1
ATOM 633 O O . GLY A 1 83 ? 33.515 0.548 -46.089 1.00 86.38 83 GLY A O 1
ATOM 634 N N . GLN A 1 84 ? 33.436 -1.111 -44.576 1.00 89.19 84 GLN A N 1
ATOM 635 C CA . GLN A 1 84 ? 31.973 -1.245 -44.575 1.00 89.19 84 GLN A CA 1
ATOM 636 C C . GLN A 1 84 ? 31.254 -0.307 -43.592 1.00 89.19 84 GLN A C 1
ATOM 638 O O . GLN A 1 84 ? 30.071 -0.017 -43.779 1.00 89.19 84 GLN A O 1
ATOM 643 N N . ASN A 1 85 ? 31.939 0.185 -42.558 1.00 92.75 85 ASN A N 1
ATOM 644 C CA . ASN A 1 85 ? 31.359 1.084 -41.564 1.00 92.75 85 ASN A CA 1
ATOM 645 C C . ASN A 1 85 ? 31.099 2.448 -42.207 1.00 92.75 85 ASN A C 1
ATOM 647 O O . ASN A 1 85 ? 32.001 3.028 -42.809 1.00 92.75 85 ASN A O 1
ATOM 651 N N . THR A 1 86 ? 29.876 2.966 -42.093 1.00 93.81 86 THR A N 1
ATOM 652 C CA . THR A 1 86 ? 29.441 4.188 -42.790 1.00 93.81 86 THR A CA 1
ATOM 653 C C . THR A 1 86 ? 28.510 5.050 -41.941 1.00 93.81 86 THR A C 1
ATOM 655 O O . THR A 1 86 ? 27.787 4.532 -41.092 1.00 93.81 86 THR A O 1
ATOM 658 N N . LEU A 1 87 ? 28.486 6.359 -42.224 1.00 94.56 87 LEU A N 1
ATOM 659 C CA . LEU A 1 87 ? 27.580 7.363 -41.645 1.00 94.56 87 LEU A CA 1
ATOM 660 C C . LEU A 1 87 ? 27.551 7.312 -40.105 1.00 94.56 87 LEU A C 1
ATOM 662 O O . LEU A 1 87 ? 28.602 7.194 -39.477 1.00 94.56 87 LEU A O 1
ATOM 666 N N . SER A 1 88 ? 26.363 7.339 -39.496 1.00 93.50 88 SER A N 1
ATOM 667 C CA . SER A 1 88 ? 26.171 7.229 -38.044 1.00 93.50 88 SER A CA 1
ATOM 668 C C . SER A 1 88 ? 26.492 5.838 -37.460 1.00 93.50 88 SER A C 1
ATOM 670 O O . SER A 1 88 ? 26.247 5.586 -36.276 1.00 93.50 88 SER A O 1
ATOM 672 N N . GLN A 1 89 ? 27.043 4.926 -38.274 1.00 93.50 89 GLN A N 1
ATOM 673 C CA . GLN A 1 89 ? 27.441 3.566 -37.907 1.00 93.50 89 GLN A CA 1
ATOM 674 C C . GLN A 1 89 ? 26.329 2.776 -37.203 1.00 93.50 89 GLN A C 1
ATOM 676 O O . GLN A 1 89 ? 26.574 2.118 -36.187 1.00 93.50 89 GLN A O 1
ATOM 681 N N . ARG A 1 90 ? 25.107 2.838 -37.746 1.00 95.94 90 ARG A N 1
ATOM 682 C CA . ARG A 1 90 ? 23.962 2.068 -37.251 1.00 95.94 90 ARG A CA 1
ATOM 683 C C . ARG A 1 90 ? 24.290 0.579 -37.150 1.00 95.94 90 ARG A C 1
ATOM 685 O O . ARG A 1 90 ? 24.789 -0.022 -38.106 1.00 95.94 90 ARG A O 1
ATOM 692 N N . TYR A 1 91 ? 23.928 -0.021 -36.025 1.00 97.44 91 TYR A N 1
ATOM 693 C CA . TYR A 1 91 ? 23.927 -1.464 -35.829 1.00 97.44 91 TYR A CA 1
ATOM 694 C C . TYR A 1 91 ? 22.653 -1.929 -35.123 1.00 97.44 91 TYR A C 1
ATOM 696 O O . TYR A 1 91 ? 22.423 -1.577 -33.963 1.00 97.44 91 TYR A O 1
ATOM 704 N N . ASP A 1 92 ? 21.879 -2.767 -35.806 1.00 97.75 92 ASP A N 1
ATOM 705 C CA . ASP A 1 92 ? 20.704 -3.447 -35.264 1.00 97.75 92 ASP A CA 1
ATOM 706 C C . ASP A 1 92 ? 21.131 -4.809 -34.709 1.00 97.75 92 ASP A C 1
ATOM 708 O O . ASP A 1 92 ? 21.641 -5.645 -35.459 1.00 97.75 92 ASP A O 1
ATOM 712 N N . ASP A 1 93 ? 20.912 -5.082 -33.419 1.00 97.81 93 ASP A N 1
ATOM 713 C CA . ASP A 1 93 ? 21.267 -6.393 -32.871 1.00 97.81 93 ASP A CA 1
ATOM 714 C C . ASP A 1 93 ? 20.308 -7.477 -33.411 1.00 97.81 93 ASP A C 1
ATOM 716 O O . ASP A 1 93 ? 19.110 -7.463 -33.096 1.00 97.81 93 ASP A O 1
ATOM 720 N N . PRO A 1 94 ? 20.792 -8.447 -34.215 1.00 96.50 94 PRO A N 1
ATOM 721 C CA . PRO A 1 94 ? 19.910 -9.381 -34.904 1.00 96.50 94 PRO A CA 1
ATOM 722 C C . PRO A 1 94 ? 19.207 -10.353 -33.949 1.00 96.50 94 PRO A C 1
ATOM 724 O O . PRO A 1 94 ? 18.180 -10.923 -34.323 1.00 96.50 94 PRO A O 1
ATOM 727 N N . PHE A 1 95 ? 19.711 -10.549 -32.724 1.00 97.69 95 PHE A N 1
ATOM 728 C CA . PHE A 1 95 ? 19.145 -11.493 -31.757 1.00 97.69 95 PHE A CA 1
ATOM 729 C C . PHE A 1 95 ? 18.193 -10.848 -30.747 1.00 97.69 95 PHE A C 1
ATOM 731 O O . PHE A 1 95 ? 17.508 -11.582 -30.032 1.00 97.69 95 PHE A O 1
ATOM 738 N N . PHE A 1 96 ? 18.093 -9.515 -30.704 1.00 97.94 96 PHE A N 1
ATOM 739 C CA . PHE A 1 96 ? 17.323 -8.784 -29.691 1.00 97.94 96 PHE A CA 1
ATOM 740 C C . PHE A 1 96 ? 15.896 -9.320 -29.504 1.00 97.94 96 PHE A C 1
ATOM 742 O O . PHE A 1 96 ? 15.531 -9.769 -28.418 1.00 97.94 96 PHE A O 1
ATOM 749 N N . VAL A 1 97 ? 15.104 -9.351 -30.582 1.00 96.88 97 VAL A N 1
ATOM 750 C CA . VAL A 1 97 ? 13.687 -9.754 -30.531 1.00 96.88 97 VAL A CA 1
ATOM 751 C C . VAL A 1 97 ? 13.522 -11.214 -30.101 1.00 96.88 97 VAL A C 1
ATOM 753 O O . VAL A 1 97 ? 12.616 -11.542 -29.333 1.00 96.88 97 VAL A O 1
ATOM 756 N N . GLN A 1 98 ? 14.403 -12.102 -30.565 1.00 97.25 98 GLN A N 1
ATOM 757 C CA . GLN A 1 98 ? 14.399 -13.498 -30.137 1.00 97.25 98 GLN A CA 1
ATOM 758 C C . GLN A 1 98 ? 14.709 -13.610 -28.643 1.00 97.25 98 GLN A C 1
ATOM 760 O O . GLN A 1 98 ? 13.991 -14.308 -27.929 1.00 97.25 98 GLN A O 1
ATOM 765 N N . ASN A 1 99 ? 15.763 -12.942 -28.179 1.00 98.50 99 ASN A N 1
ATOM 766 C CA . ASN A 1 99 ? 16.213 -13.036 -26.797 1.00 98.50 99 ASN A CA 1
ATOM 767 C C . ASN A 1 99 ? 15.176 -12.453 -25.837 1.00 98.50 99 ASN A C 1
ATOM 769 O O . ASN A 1 99 ? 14.812 -13.132 -24.883 1.00 98.50 99 ASN A O 1
ATOM 773 N N . ILE A 1 100 ? 14.612 -11.275 -26.123 1.00 98.19 100 ILE A N 1
ATOM 774 C CA . ILE A 1 100 ? 13.608 -10.665 -25.238 1.00 98.19 100 ILE A CA 1
ATOM 775 C C . ILE A 1 100 ? 12.330 -11.505 -25.164 1.00 98.19 100 ILE A C 1
ATOM 777 O O . ILE A 1 100 ? 11.775 -11.697 -24.084 1.00 98.19 100 ILE A O 1
ATOM 781 N N . THR A 1 101 ? 11.909 -12.107 -26.282 1.00 97.31 101 THR A N 1
ATOM 782 C CA . THR A 1 101 ? 10.764 -13.030 -26.309 1.00 97.31 101 THR A CA 1
ATOM 783 C C . THR A 1 101 ? 11.045 -14.295 -25.495 1.00 97.31 101 THR A C 1
ATOM 785 O O . THR A 1 101 ? 10.205 -14.740 -24.719 1.00 97.31 101 THR A O 1
ATOM 788 N N . ARG A 1 102 ? 12.226 -14.904 -25.648 1.00 98.06 102 ARG A N 1
ATOM 789 C CA . ARG A 1 102 ? 12.553 -16.161 -24.954 1.00 98.06 102 ARG A CA 1
ATOM 790 C C . ARG A 1 102 ? 12.810 -15.967 -23.464 1.00 98.06 102 ARG A C 1
ATOM 792 O O . ARG A 1 102 ? 12.370 -16.805 -22.679 1.00 98.06 102 ARG A O 1
ATOM 799 N N . ALA A 1 103 ? 13.478 -14.878 -23.087 1.00 98.25 103 ALA A N 1
ATOM 800 C CA . ALA A 1 103 ? 13.731 -14.517 -21.697 1.00 98.25 103 ALA A CA 1
ATOM 801 C C . ALA A 1 103 ? 12.422 -14.262 -20.940 1.00 98.25 103 ALA A C 1
ATOM 803 O O . ALA A 1 103 ? 12.206 -14.822 -19.866 1.00 98.25 103 ALA A O 1
ATOM 804 N N . THR A 1 104 ? 11.501 -13.496 -21.535 1.00 97.44 104 THR A N 1
ATOM 805 C CA . THR A 1 104 ? 10.185 -13.258 -20.922 1.00 97.44 104 THR A CA 1
ATOM 806 C C . THR A 1 104 ? 9.331 -14.526 -20.862 1.00 97.44 104 THR A C 1
ATOM 808 O O . THR A 1 104 ? 8.729 -14.794 -19.826 1.00 97.44 104 THR A O 1
ATOM 811 N N . ASN A 1 105 ? 9.356 -15.382 -21.892 1.00 97.38 105 ASN A N 1
ATOM 812 C CA . ASN A 1 105 ? 8.711 -16.704 -21.842 1.00 97.38 105 ASN A CA 1
ATOM 813 C C . ASN A 1 105 ? 9.297 -17.629 -20.763 1.00 97.38 105 ASN A C 1
ATOM 815 O O . ASN A 1 105 ? 8.588 -18.493 -20.251 1.00 97.38 105 ASN A O 1
ATOM 819 N N . ALA A 1 106 ? 10.577 -17.466 -20.422 1.00 98.31 106 ALA A N 1
ATOM 820 C CA . ALA A 1 106 ? 11.213 -18.192 -19.328 1.00 98.31 106 ALA A CA 1
ATOM 821 C C . ALA A 1 106 ? 10.822 -17.647 -17.942 1.00 98.31 106 ALA A C 1
ATOM 823 O O . ALA A 1 106 ? 11.126 -18.296 -16.947 1.00 98.31 106 ALA A O 1
ATOM 824 N N . GLY A 1 107 ? 10.144 -16.495 -17.863 1.00 97.19 107 GLY A N 1
ATOM 825 C CA . GLY A 1 107 ? 9.738 -15.852 -16.611 1.00 97.19 107 GLY A CA 1
ATOM 826 C C . GLY A 1 107 ? 10.758 -14.862 -16.040 1.00 97.19 107 GLY A C 1
ATOM 827 O O . GLY A 1 107 ? 10.679 -14.544 -14.854 1.00 97.19 107 GLY A O 1
ATOM 828 N N . MET A 1 108 ? 11.716 -14.393 -16.848 1.00 98.38 108 MET A N 1
ATOM 829 C CA . MET A 1 108 ? 12.662 -13.338 -16.461 1.00 98.38 108 MET A CA 1
ATOM 830 C C . MET A 1 108 ? 12.085 -11.946 -16.745 1.00 98.38 108 MET A C 1
ATOM 832 O O . MET A 1 108 ? 11.394 -11.747 -17.748 1.00 98.38 108 MET A O 1
ATOM 836 N N . LEU A 1 109 ? 12.422 -10.961 -15.909 1.00 98.44 109 LEU A N 1
ATOM 837 C CA . LEU A 1 109 ? 12.164 -9.549 -16.197 1.00 98.44 109 LEU A CA 1
ATOM 838 C C . LEU A 1 109 ? 13.231 -9.037 -17.170 1.00 98.44 109 LEU A C 1
ATOM 840 O O . LEU A 1 109 ? 14.418 -9.055 -16.860 1.00 98.44 109 LEU A O 1
ATOM 844 N N . ALA A 1 110 ? 12.824 -8.611 -18.364 1.00 98.56 110 ALA A N 1
ATOM 845 C CA . ALA A 1 110 ? 13.755 -8.236 -19.426 1.00 98.56 110 ALA A CA 1
ATOM 846 C C . ALA A 1 110 ? 13.711 -6.733 -19.722 1.00 98.56 110 ALA A C 1
ATOM 848 O O . ALA A 1 110 ? 12.631 -6.143 -19.771 1.00 98.56 110 ALA A O 1
ATOM 849 N N . GLY A 1 111 ? 14.874 -6.131 -19.960 1.00 98.44 111 GLY A N 1
ATOM 850 C CA . GLY A 1 111 ? 15.041 -4.760 -20.441 1.00 98.44 111 GLY A CA 1
ATOM 851 C C . GLY A 1 111 ? 15.891 -4.710 -21.706 1.00 98.44 111 GLY A C 1
ATOM 852 O O . GLY A 1 111 ? 16.666 -5.624 -21.990 1.00 98.44 111 GLY A O 1
ATOM 853 N N . ALA A 1 112 ? 15.750 -3.637 -22.477 1.00 98.75 112 ALA A N 1
ATOM 854 C CA . ALA A 1 112 ? 16.577 -3.384 -23.651 1.00 98.75 112 ALA A CA 1
ATOM 855 C C . ALA A 1 112 ? 17.676 -2.369 -23.321 1.00 98.75 112 ALA A C 1
ATOM 857 O O . ALA A 1 112 ? 17.432 -1.450 -22.538 1.00 98.75 112 ALA A O 1
ATOM 858 N N . TYR A 1 113 ? 18.840 -2.484 -23.959 1.00 98.94 113 TYR A N 1
ATOM 859 C CA . TYR A 1 113 ? 19.876 -1.452 -23.898 1.00 98.94 113 TYR A CA 1
ATOM 860 C C . TYR A 1 113 ? 20.343 -0.984 -25.280 1.00 98.94 113 TYR A C 1
ATOM 862 O O . TYR A 1 113 ? 20.207 -1.706 -26.281 1.00 98.94 113 TYR A O 1
ATOM 870 N N . HIS A 1 114 ? 20.868 0.240 -25.322 1.00 98.94 114 HIS A N 1
ATOM 871 C CA . HIS A 1 114 ? 21.490 0.872 -26.483 1.00 98.94 114 HIS A CA 1
ATOM 872 C C . HIS A 1 114 ? 22.953 1.199 -26.181 1.00 98.94 114 HIS A C 1
ATOM 874 O O . HIS A 1 114 ? 23.209 2.022 -25.305 1.00 98.94 114 HIS A O 1
ATOM 880 N N . PHE A 1 115 ? 23.890 0.596 -26.920 1.00 98.69 115 PHE A N 1
ATOM 881 C CA . PHE A 1 115 ? 25.315 0.925 -26.798 1.00 98.69 115 PHE A CA 1
ATOM 882 C C . PHE A 1 115 ? 25.584 2.250 -27.510 1.00 98.69 115 PHE A C 1
ATOM 884 O O . PHE A 1 115 ? 25.557 2.316 -28.747 1.00 98.69 115 PHE A O 1
ATOM 891 N N . SER A 1 116 ? 25.839 3.294 -26.731 1.00 98.25 116 SER A N 1
ATOM 892 C CA . SER A 1 116 ? 26.002 4.643 -27.256 1.00 98.25 116 SER A CA 1
ATOM 893 C C . SER A 1 116 ? 27.331 4.830 -27.980 1.00 98.25 116 SER A C 1
ATOM 895 O O . SER A 1 116 ? 28.344 4.205 -27.656 1.00 98.25 116 SER A O 1
ATOM 897 N N . ARG A 1 117 ? 27.336 5.688 -29.002 1.00 97.69 117 ARG A N 1
ATOM 898 C CA . ARG A 1 117 ? 28.524 5.999 -29.807 1.00 97.69 117 ARG A CA 1
ATOM 899 C C . ARG A 1 117 ? 28.770 7.507 -29.936 1.00 97.69 117 ARG A C 1
ATOM 901 O O . ARG A 1 117 ? 28.896 8.029 -31.052 1.00 97.69 117 ARG A O 1
ATOM 908 N N . PRO A 1 118 ? 28.927 8.240 -28.814 1.00 97.50 118 PRO A N 1
ATOM 909 C CA . PRO A 1 118 ? 29.300 9.657 -28.849 1.00 97.50 118 PRO A CA 1
ATOM 910 C C . PRO A 1 118 ? 30.687 9.898 -29.478 1.00 97.50 118 PRO A C 1
ATOM 912 O O . PRO A 1 118 ? 30.987 11.025 -29.878 1.00 97.50 118 PRO A O 1
ATOM 915 N N . ASP A 1 119 ? 31.513 8.856 -29.617 1.00 96.00 119 ASP A N 1
ATOM 916 C CA . ASP A 1 119 ? 32.782 8.851 -30.352 1.00 96.00 119 ASP A CA 1
ATOM 917 C C . ASP A 1 119 ? 32.626 8.977 -31.881 1.00 96.00 119 ASP A C 1
ATOM 919 O O . ASP A 1 119 ? 33.601 9.261 -32.582 1.00 96.00 119 ASP A O 1
ATOM 923 N N . ILE A 1 120 ? 31.415 8.816 -32.427 1.00 96.25 120 ILE A N 1
ATOM 924 C CA . ILE A 1 120 ? 31.130 9.108 -33.836 1.00 96.25 120 ILE A CA 1
ATOM 925 C C . ILE A 1 120 ? 30.861 10.603 -33.992 1.00 96.25 120 ILE A C 1
ATOM 927 O O . ILE A 1 120 ? 29.759 11.113 -33.779 1.00 96.25 120 ILE A O 1
ATOM 931 N N . VAL A 1 121 ? 31.912 11.322 -34.369 1.00 96.06 121 VAL A N 1
ATOM 932 C CA . VAL A 1 121 ? 31.898 12.747 -34.695 1.00 96.06 121 VAL A CA 1
ATOM 933 C C . VAL A 1 121 ? 32.079 12.948 -36.202 1.00 96.06 121 VAL A C 1
ATOM 935 O O . VAL A 1 121 ? 32.401 12.021 -36.945 1.00 96.06 121 VAL A O 1
ATOM 938 N N . ALA A 1 122 ? 31.913 14.183 -36.680 1.00 95.19 122 ALA A N 1
ATOM 939 C CA . ALA A 1 122 ? 32.007 14.496 -38.109 1.00 95.19 122 ALA A CA 1
ATOM 940 C C . ALA A 1 122 ? 33.362 14.104 -38.733 1.00 95.19 122 ALA A C 1
ATOM 942 O O . ALA A 1 122 ? 33.430 13.803 -39.920 1.00 95.19 122 ALA A O 1
ATOM 943 N N . SER A 1 123 ? 34.435 14.069 -37.938 1.00 93.75 123 SER A N 1
ATOM 944 C CA . SER A 1 123 ? 35.769 13.641 -38.373 1.00 93.75 123 SER A CA 1
ATOM 945 C C . SER A 1 123 ? 36.041 12.144 -38.205 1.00 93.75 123 SER A C 1
ATOM 947 O O . SER A 1 123 ? 37.115 11.692 -38.600 1.00 93.75 123 SER A O 1
ATOM 949 N N . THR A 1 124 ? 35.128 11.370 -37.612 1.00 91.44 124 THR A N 1
ATOM 950 C CA . THR A 1 124 ? 35.316 9.924 -37.464 1.00 91.44 124 THR A CA 1
ATOM 951 C C . THR A 1 124 ? 35.381 9.268 -38.837 1.00 91.44 124 THR A C 1
ATOM 953 O O . THR A 1 124 ? 34.648 9.631 -39.757 1.00 91.44 124 THR A O 1
ATOM 956 N N . GLN A 1 125 ? 36.286 8.302 -38.993 1.00 86.81 125 GLN A N 1
ATOM 957 C CA . GLN A 1 125 ? 36.493 7.628 -40.266 1.00 86.81 125 GLN A CA 1
ATOM 958 C C . GLN A 1 125 ? 35.168 7.054 -40.794 1.00 86.81 125 GLN A C 1
ATOM 960 O O . GLN A 1 125 ? 34.454 6.345 -40.086 1.00 86.81 125 GLN A O 1
ATOM 965 N N . ASN A 1 126 ? 34.850 7.394 -42.046 1.00 87.31 126 ASN A N 1
ATOM 966 C CA . ASN A 1 126 ? 33.635 6.991 -42.760 1.00 87.31 126 ASN A CA 1
ATOM 967 C C . ASN A 1 126 ? 32.304 7.439 -42.146 1.00 87.31 126 ASN A C 1
ATOM 969 O O . ASN A 1 126 ? 31.250 6.977 -42.576 1.00 87.31 126 ASN A O 1
ATOM 973 N N . SER A 1 127 ? 32.325 8.421 -41.243 1.00 90.88 127 SER A N 1
ATOM 974 C CA . SER A 1 127 ? 31.107 9.084 -40.765 1.00 90.88 127 SER A CA 1
ATOM 975 C C . SER A 1 127 ? 30.370 9.862 -41.862 1.00 90.88 127 SER A C 1
ATOM 977 O O . SER A 1 127 ? 29.235 10.291 -41.682 1.00 90.88 127 SER A O 1
ATOM 979 N N . GLY A 1 128 ? 31.019 10.113 -43.005 1.00 90.25 128 GLY A N 1
ATOM 980 C CA . GLY A 1 128 ? 30.461 10.951 -44.068 1.00 90.25 128 GLY A CA 1
ATOM 981 C C . GLY A 1 128 ? 30.221 12.399 -43.628 1.00 90.25 128 GLY A C 1
ATOM 982 O O . GLY A 1 128 ? 29.392 13.080 -44.224 1.00 90.25 128 GLY A O 1
ATOM 983 N N . GLY A 1 129 ? 30.908 12.862 -42.574 1.00 93.75 129 GLY A N 1
ATOM 984 C CA . GLY A 1 129 ? 30.672 14.172 -41.963 1.00 93.75 129 GLY A CA 1
ATOM 985 C C . GLY A 1 129 ? 29.461 14.216 -41.026 1.00 93.75 129 GLY A C 1
ATOM 986 O O . GLY A 1 129 ? 29.163 15.278 -40.483 1.00 93.75 129 GLY A O 1
ATOM 987 N N . ILE A 1 130 ? 28.774 13.089 -40.816 1.00 93.50 130 ILE A N 1
ATOM 988 C CA . ILE A 1 130 ? 27.590 12.983 -39.964 1.00 93.50 130 ILE A CA 1
ATOM 989 C C . ILE A 1 130 ? 28.031 12.521 -38.576 1.00 93.50 130 ILE A C 1
ATOM 991 O O . ILE A 1 130 ? 28.503 11.403 -38.399 1.00 93.50 130 ILE A O 1
ATOM 995 N N . ALA A 1 131 ? 27.904 13.403 -37.589 1.00 95.56 131 ALA A N 1
ATOM 996 C CA . ALA A 1 131 ? 28.119 13.051 -36.192 1.00 95.56 131 ALA A CA 1
ATOM 997 C C . ALA A 1 131 ? 26.851 12.436 -35.595 1.00 95.56 131 ALA A C 1
ATOM 999 O O . ALA A 1 131 ? 25.746 12.894 -35.894 1.00 95.56 131 ALA A O 1
ATOM 1000 N N . ASN A 1 132 ? 27.017 11.497 -34.666 1.00 97.75 132 ASN A N 1
ATOM 1001 C CA . ASN A 1 132 ? 25.906 11.061 -33.832 1.00 97.75 132 ASN A CA 1
ATOM 1002 C C . ASN A 1 132 ? 25.506 12.200 -32.883 1.00 97.75 132 ASN A C 1
ATOM 1004 O O . ASN A 1 132 ? 26.340 12.988 -32.410 1.00 97.75 132 ASN A O 1
ATOM 1008 N N . SER A 1 133 ? 24.217 12.274 -32.573 1.00 98.31 133 SER A N 1
ATOM 1009 C CA . SER A 1 133 ? 23.674 13.106 -31.496 1.00 98.31 133 SER A CA 1
ATOM 1010 C C . SER A 1 133 ? 22.892 12.224 -30.528 1.00 98.31 133 SER A C 1
ATOM 1012 O O . SER A 1 133 ? 22.421 11.160 -30.926 1.00 98.31 133 SER A O 1
ATOM 1014 N N . GLY A 1 134 ? 22.722 12.671 -29.281 1.00 98.56 134 GLY A N 1
ATOM 1015 C CA . GLY A 1 134 ? 21.945 11.918 -28.295 1.00 98.56 134 GLY A CA 1
ATOM 1016 C C . GLY A 1 134 ? 20.519 11.650 -28.771 1.00 98.56 134 GLY A C 1
ATOM 1017 O O . GLY A 1 134 ? 20.016 10.539 -28.641 1.00 98.56 134 GLY A O 1
ATOM 1018 N N . THR A 1 135 ? 19.892 12.638 -29.414 1.00 98.75 135 THR A N 1
ATOM 1019 C CA . THR A 1 135 ? 18.562 12.496 -30.023 1.00 98.75 135 THR A CA 1
ATOM 1020 C C . THR A 1 135 ? 18.540 11.485 -31.173 1.00 98.75 135 THR A C 1
ATOM 1022 O O . THR A 1 135 ? 17.594 10.710 -31.271 1.00 98.75 135 THR A O 1
ATOM 1025 N N . ASP A 1 136 ? 19.564 11.465 -32.033 1.00 98.56 136 ASP A N 1
ATOM 1026 C CA . ASP A 1 136 ? 19.672 10.489 -33.130 1.00 98.56 136 ASP A CA 1
ATOM 1027 C C . ASP A 1 136 ? 19.806 9.056 -32.592 1.00 98.56 136 ASP A C 1
ATOM 1029 O O . ASP A 1 136 ? 19.069 8.162 -32.999 1.00 98.56 136 ASP A O 1
ATOM 1033 N N . GLU A 1 137 ? 20.677 8.837 -31.608 1.00 98.75 137 GLU A N 1
ATOM 1034 C CA . GLU A 1 137 ? 20.837 7.518 -30.987 1.00 98.75 137 GLU A CA 1
ATOM 1035 C C . GLU A 1 137 ? 19.593 7.078 -30.204 1.00 98.75 137 GLU A C 1
ATOM 1037 O O . GLU A 1 137 ? 19.196 5.914 -30.278 1.00 98.75 137 GLU A O 1
ATOM 1042 N N . ALA A 1 138 ? 18.905 8.003 -29.529 1.00 98.88 138 ALA A N 1
ATOM 1043 C CA . ALA A 1 138 ? 17.627 7.711 -28.884 1.00 98.88 138 ALA A CA 1
ATOM 1044 C C . ALA A 1 138 ? 16.549 7.321 -29.904 1.00 98.88 138 ALA A C 1
ATOM 1046 O O . ALA A 1 138 ? 15.800 6.376 -29.665 1.00 98.88 138 ALA A O 1
ATOM 1047 N N . ASN A 1 139 ? 16.489 7.988 -31.061 1.00 98.75 139 ASN A N 1
ATOM 1048 C CA . ASN A 1 139 ? 15.570 7.611 -32.136 1.00 98.75 139 ASN A CA 1
ATOM 1049 C C . ASN A 1 139 ? 15.872 6.208 -32.668 1.00 98.75 139 ASN A C 1
ATOM 1051 O O . ASN A 1 139 ? 14.949 5.415 -32.830 1.00 98.75 139 ASN A O 1
ATOM 1055 N N . HIS A 1 140 ? 17.146 5.858 -32.860 1.00 98.62 140 HIS A N 1
ATOM 1056 C CA . HIS A 1 140 ? 17.521 4.497 -33.239 1.00 98.62 140 HIS A CA 1
ATOM 1057 C C . HIS A 1 140 ? 17.100 3.476 -32.168 1.00 98.62 140 HIS A C 1
ATOM 1059 O O . HIS A 1 140 ? 16.540 2.421 -32.481 1.00 98.62 140 HIS A O 1
ATOM 1065 N N . PHE A 1 141 ? 17.295 3.796 -30.889 1.00 98.81 141 PHE A N 1
ATOM 1066 C CA . PHE A 1 141 ? 16.856 2.923 -29.808 1.00 98.81 141 PHE A CA 1
ATOM 1067 C C . PHE A 1 141 ? 15.333 2.731 -29.788 1.00 98.81 141 PHE A C 1
ATOM 1069 O O . PHE A 1 141 ? 14.855 1.606 -29.638 1.00 98.81 141 PHE A O 1
ATOM 1076 N N . LEU A 1 142 ? 14.563 3.800 -29.999 1.00 98.69 142 LEU A N 1
ATOM 1077 C CA . LEU A 1 142 ? 13.104 3.749 -30.111 1.00 98.69 142 LEU A CA 1
ATOM 1078 C C . LEU A 1 142 ? 12.658 2.913 -31.319 1.00 98.69 142 LEU A C 1
ATOM 1080 O O . LEU A 1 142 ? 11.772 2.069 -31.175 1.00 98.69 142 LEU A O 1
ATOM 1084 N N . GLU A 1 143 ? 13.308 3.077 -32.474 1.00 97.94 143 GLU A N 1
ATOM 1085 C CA . GLU A 1 143 ? 13.047 2.286 -33.682 1.00 97.94 143 GLU A CA 1
ATOM 1086 C C . GLU A 1 143 ? 13.279 0.791 -33.469 1.00 97.94 143 GLU A C 1
ATOM 1088 O O . GLU A 1 143 ? 12.580 -0.011 -34.080 1.00 97.94 143 GLU A O 1
ATOM 1093 N N . MET A 1 144 ? 14.240 0.400 -32.627 1.00 97.81 144 MET A N 1
ATOM 1094 C CA . MET A 1 144 ? 14.584 -1.009 -32.411 1.00 97.81 144 MET A CA 1
ATOM 1095 C C . MET A 1 144 ? 13.876 -1.643 -31.212 1.00 97.81 144 MET A C 1
ATOM 1097 O O . MET A 1 144 ? 13.500 -2.816 -31.274 1.00 97.81 144 MET A O 1
ATOM 1101 N N . ALA A 1 145 ? 13.681 -0.890 -30.130 1.00 98.06 145 ALA A N 1
ATOM 1102 C CA . ALA A 1 145 ? 13.232 -1.411 -28.841 1.00 98.06 145 ALA A CA 1
ATOM 1103 C C . ALA A 1 145 ? 11.998 -0.718 -28.251 1.00 98.06 145 ALA A C 1
ATOM 1105 O O . ALA A 1 145 ? 11.489 -1.194 -27.236 1.00 98.06 145 ALA A O 1
ATOM 1106 N N . GLY A 1 146 ? 11.464 0.343 -28.867 1.00 97.94 146 GLY A N 1
ATOM 1107 C CA . GLY A 1 146 ? 10.330 1.109 -28.328 1.00 97.94 146 GLY A CA 1
ATOM 1108 C C . GLY A 1 146 ? 9.085 0.258 -28.034 1.00 97.94 146 GLY A C 1
ATOM 1109 O O . GLY A 1 146 ? 8.362 0.506 -27.069 1.00 97.94 146 GLY A O 1
ATOM 1110 N N . ALA A 1 147 ? 8.875 -0.832 -28.782 1.00 97.50 147 ALA A N 1
ATOM 1111 C CA . ALA A 1 147 ? 7.819 -1.808 -28.500 1.00 97.50 147 ALA A CA 1
ATOM 1112 C C . ALA A 1 147 ? 7.909 -2.440 -27.100 1.00 97.50 147 ALA A C 1
ATOM 1114 O O . ALA A 1 147 ? 6.881 -2.861 -26.582 1.00 97.50 147 ALA A O 1
ATOM 1115 N N . TRP A 1 148 ? 9.085 -2.489 -26.477 1.00 98.12 148 TRP A N 1
ATOM 1116 C CA . TRP A 1 148 ? 9.322 -3.102 -25.167 1.00 98.12 148 TRP A CA 1
ATOM 1117 C C . TRP A 1 148 ? 9.590 -2.083 -24.052 1.00 98.12 148 TRP A C 1
ATOM 1119 O O . TRP A 1 148 ? 9.739 -2.477 -22.906 1.00 98.12 148 TRP A O 1
ATOM 1129 N N . MET A 1 149 ? 9.576 -0.777 -24.330 1.00 97.56 149 MET A N 1
ATOM 1130 C CA . MET A 1 149 ? 9.667 0.269 -23.299 1.00 97.56 149 MET A CA 1
ATOM 1131 C C . MET A 1 149 ? 8.280 0.543 -22.687 1.00 97.56 149 MET A C 1
ATOM 1133 O O . MET A 1 149 ? 7.727 1.633 -22.816 1.00 97.56 149 MET A O 1
ATOM 1137 N N . ARG A 1 150 ? 7.656 -0.487 -22.099 1.00 95.75 150 ARG A N 1
ATOM 1138 C CA . ARG A 1 150 ? 6.259 -0.460 -21.616 1.00 95.75 150 ARG A CA 1
ATOM 1139 C C . ARG A 1 150 ? 6.032 -1.417 -20.433 1.00 95.75 150 ARG A C 1
ATOM 1141 O O . ARG A 1 150 ? 6.886 -2.271 -20.194 1.00 95.75 150 ARG A O 1
ATOM 1148 N N . PRO A 1 151 ? 4.881 -1.350 -19.736 1.00 97.38 151 PRO A N 1
ATOM 1149 C CA . PRO A 1 151 ? 4.597 -2.203 -18.580 1.00 97.38 151 PRO A CA 1
ATOM 1150 C C . PRO A 1 151 ? 4.790 -3.696 -18.837 1.00 97.38 151 PRO A C 1
ATOM 1152 O O . PRO A 1 151 ? 4.260 -4.254 -19.804 1.00 97.38 151 PRO A O 1
ATOM 1155 N N . GLY A 1 152 ? 5.517 -4.350 -17.930 1.00 95.19 152 GLY A N 1
ATOM 1156 C CA . GLY A 1 152 ? 5.961 -5.744 -18.047 1.00 95.19 152 GLY A CA 1
ATOM 1157 C C . GLY A 1 152 ? 7.431 -5.917 -18.450 1.00 95.19 152 GLY A C 1
ATOM 1158 O O . GLY A 1 152 ? 7.921 -7.042 -18.431 1.00 95.19 152 GLY A O 1
ATOM 1159 N N . TYR A 1 153 ? 8.135 -4.829 -18.766 1.00 98.44 153 TYR A N 1
ATOM 1160 C CA . TYR A 1 153 ? 9.565 -4.820 -19.085 1.00 98.44 153 TYR A CA 1
ATOM 1161 C C . TYR A 1 153 ? 10.323 -3.880 -18.151 1.00 98.44 153 TYR A C 1
ATOM 1163 O O . TYR A 1 153 ? 9.741 -2.941 -17.604 1.00 98.44 153 TYR A O 1
ATOM 1171 N N . LEU A 1 154 ? 11.617 -4.135 -17.963 1.00 98.75 154 LEU A N 1
ATOM 1172 C CA . LEU A 1 154 ? 12.505 -3.229 -17.234 1.00 98.75 154 LEU A CA 1
ATOM 1173 C C . LEU A 1 154 ? 12.702 -1.926 -18.012 1.00 98.75 154 LEU A C 1
ATOM 1175 O O . LEU A 1 154 ? 12.545 -1.886 -19.236 1.00 98.75 154 LEU A O 1
ATOM 1179 N N . LEU A 1 155 ? 13.052 -0.863 -17.287 1.00 98.81 155 LEU A N 1
ATOM 1180 C CA . LEU A 1 155 ? 13.370 0.437 -17.871 1.00 98.81 155 LEU A CA 1
ATOM 1181 C C . LEU A 1 155 ? 14.429 0.314 -18.991 1.00 98.81 155 LEU A C 1
ATOM 1183 O O . LEU A 1 155 ? 15.348 -0.506 -18.883 1.00 98.81 155 LEU A O 1
ATOM 1187 N N . PRO A 1 156 ? 14.320 1.123 -20.064 1.00 98.81 156 PRO A N 1
ATOM 1188 C CA . PRO A 1 156 ? 15.325 1.159 -21.123 1.00 98.81 156 PRO A CA 1
ATOM 1189 C C . PRO A 1 156 ? 16.684 1.596 -20.572 1.00 98.81 156 PRO A C 1
ATOM 1191 O O . PRO A 1 156 ? 16.738 2.434 -19.677 1.00 98.81 156 PRO A O 1
ATOM 1194 N N . VAL A 1 157 ? 17.777 1.078 -21.125 1.00 98.94 157 VAL A N 1
ATOM 1195 C CA . VAL A 1 157 ? 19.138 1.388 -20.663 1.00 98.94 157 VAL A CA 1
ATOM 1196 C C . VAL A 1 157 ? 19.925 2.137 -21.739 1.00 98.94 157 VAL A C 1
ATOM 1198 O O . VAL A 1 157 ? 19.968 1.723 -22.899 1.00 98.94 157 VAL A O 1
ATOM 1201 N N . PHE A 1 158 ? 20.583 3.218 -21.333 1.00 98.94 158 PHE A N 1
ATOM 1202 C CA . PHE A 1 158 ? 21.636 3.892 -22.084 1.00 98.94 158 PHE A CA 1
ATOM 1203 C C . PHE A 1 158 ? 22.994 3.378 -21.605 1.00 98.94 158 PHE A C 1
ATOM 1205 O O . PHE A 1 158 ? 23.332 3.545 -20.437 1.00 98.94 158 PHE A O 1
ATOM 1212 N N . ASP A 1 159 ? 23.744 2.736 -22.491 1.00 98.88 159 ASP A N 1
ATOM 1213 C CA . ASP A 1 159 ? 25.057 2.162 -22.203 1.00 98.88 159 ASP A CA 1
ATOM 1214 C C . ASP A 1 159 ? 26.151 3.124 -22.703 1.00 98.88 159 ASP A C 1
ATOM 1216 O O . ASP A 1 159 ? 26.278 3.368 -23.909 1.00 98.88 159 ASP A O 1
ATOM 1220 N N . LEU A 1 160 ? 26.878 3.743 -21.760 1.00 98.69 160 LEU A N 1
ATOM 1221 C CA . LEU A 1 160 ? 27.907 4.755 -22.010 1.00 98.69 160 LEU A CA 1
ATOM 1222 C C . LEU A 1 160 ? 29.310 4.240 -21.678 1.00 98.69 160 LEU A C 1
ATOM 1224 O O . LEU A 1 160 ? 29.755 4.269 -20.529 1.00 98.69 160 LEU A O 1
ATOM 1228 N N . GLU A 1 161 ? 30.042 3.869 -22.728 1.00 96.81 161 GLU A N 1
ATOM 1229 C CA . GLU A 1 161 ? 31.412 3.343 -22.623 1.00 96.81 161 GLU A CA 1
ATOM 1230 C C . GLU A 1 161 ? 32.389 3.929 -23.657 1.00 96.81 161 GLU A C 1
ATOM 1232 O O . GLU A 1 161 ? 33.532 3.479 -23.768 1.00 96.81 161 GLU A O 1
ATOM 1237 N N . ALA A 1 162 ? 31.961 4.930 -24.429 1.00 95.56 162 ALA A N 1
ATOM 1238 C CA . ALA A 1 162 ? 32.750 5.531 -25.501 1.00 95.56 162 ALA A CA 1
ATOM 1239 C C . ALA A 1 162 ? 32.703 7.067 -25.474 1.00 95.56 162 ALA A C 1
ATOM 1241 O O . ALA A 1 162 ? 31.865 7.675 -24.811 1.00 95.56 162 ALA A O 1
ATOM 1242 N N . GLY A 1 163 ? 33.592 7.698 -26.246 1.00 95.44 163 GLY A N 1
ATOM 1243 C CA . GLY A 1 163 ? 33.592 9.143 -26.510 1.00 95.44 163 GLY A CA 1
ATOM 1244 C C . GLY A 1 163 ? 34.559 9.970 -25.670 1.00 95.44 163 GLY A C 1
ATOM 1245 O O . GLY A 1 163 ? 34.866 11.092 -26.081 1.00 95.44 163 GLY A O 1
ATOM 1246 N N . ASP A 1 164 ? 35.069 9.428 -24.561 1.00 95.94 164 ASP A N 1
ATOM 1247 C CA . ASP A 1 164 ? 36.078 10.099 -23.735 1.00 95.94 164 ASP A CA 1
ATOM 1248 C C . ASP A 1 164 ? 37.329 10.451 -24.564 1.00 95.94 164 ASP A C 1
ATOM 1250 O O . ASP A 1 164 ? 37.767 9.694 -25.434 1.00 95.94 164 ASP A O 1
ATOM 1254 N N . GLY A 1 165 ? 37.859 11.655 -24.356 1.00 93.69 165 GLY A N 1
ATOM 1255 C CA . GLY A 1 165 ? 38.972 12.226 -25.118 1.00 93.69 165 GLY A CA 1
ATOM 1256 C C . GLY A 1 165 ? 38.656 12.633 -26.567 1.00 93.69 165 GLY A C 1
ATOM 1257 O O . GLY A 1 165 ? 39.457 13.343 -27.176 1.00 93.69 165 GLY A O 1
ATOM 1258 N N . ILE A 1 166 ? 37.506 12.236 -27.126 1.00 95.75 166 ILE A N 1
ATOM 1259 C CA . ILE A 1 166 ? 37.027 12.669 -28.454 1.00 95.75 166 ILE A CA 1
ATOM 1260 C C . ILE A 1 166 ? 36.079 13.861 -28.312 1.00 95.75 166 ILE A C 1
ATOM 1262 O O . ILE A 1 166 ? 36.205 14.857 -29.026 1.00 95.75 166 ILE A O 1
ATOM 1266 N N . ARG A 1 167 ? 35.129 13.760 -27.381 1.00 96.56 167 ARG A N 1
ATOM 1267 C CA . ARG A 1 167 ? 34.283 14.865 -26.924 1.00 96.56 167 ARG A CA 1
ATOM 1268 C C . ARG A 1 167 ? 34.769 15.330 -25.557 1.00 96.56 167 ARG A C 1
ATOM 1270 O O . ARG A 1 167 ? 35.354 14.552 -24.813 1.00 96.56 167 ARG A O 1
ATOM 1277 N N . SER A 1 168 ? 34.508 16.590 -25.217 1.00 97.62 168 SER A N 1
ATOM 1278 C CA . SER A 1 168 ? 34.696 17.033 -23.833 1.00 97.62 168 SER A CA 1
ATOM 1279 C C . SER A 1 168 ? 33.640 16.418 -22.911 1.00 97.62 168 SER A C 1
ATOM 1281 O O . SER A 1 168 ? 32.527 16.120 -23.347 1.00 97.62 168 SER A O 1
ATOM 1283 N N . ASP A 1 169 ? 33.946 16.322 -21.621 1.00 97.56 169 ASP A N 1
ATOM 1284 C CA . ASP A 1 169 ? 33.032 15.873 -20.560 1.00 97.56 169 ASP A CA 1
ATOM 1285 C C . ASP A 1 169 ? 31.655 16.551 -20.632 1.00 97.56 169 ASP A C 1
ATOM 1287 O O . ASP A 1 169 ? 30.607 15.904 -20.573 1.00 97.56 169 ASP A O 1
ATOM 1291 N N . ALA A 1 170 ? 31.641 17.871 -20.851 1.00 98.12 170 ALA A N 1
ATOM 1292 C CA . ALA A 1 170 ? 30.412 18.646 -21.008 1.00 98.12 170 ALA A CA 1
ATOM 1293 C C . ALA A 1 170 ? 29.618 18.234 -22.261 1.00 98.12 170 ALA A C 1
ATOM 1295 O O . ALA A 1 170 ? 28.390 18.175 -22.231 1.00 98.12 170 ALA A O 1
ATOM 1296 N N . GLN A 1 171 ? 30.301 17.918 -23.365 1.00 98.12 171 GLN A N 1
ATOM 1297 C CA . GLN A 1 171 ? 29.658 17.457 -24.598 1.00 98.12 171 GLN A CA 1
ATOM 1298 C C . GLN A 1 171 ? 29.115 16.027 -24.474 1.00 98.12 171 GLN A C 1
ATOM 1300 O O . GLN A 1 171 ? 28.054 15.751 -25.028 1.00 98.12 171 GLN A O 1
ATOM 1305 N N . ILE A 1 172 ? 29.810 15.129 -23.768 1.00 98.31 172 ILE A N 1
ATOM 1306 C CA . ILE A 1 172 ? 29.330 13.762 -23.484 1.00 98.31 172 ILE A CA 1
ATOM 1307 C C . ILE A 1 172 ? 28.129 13.808 -22.536 1.00 98.31 172 ILE A C 1
ATOM 1309 O O . ILE A 1 172 ? 27.123 13.134 -22.765 1.00 98.31 172 ILE A O 1
ATOM 1313 N N . THR A 1 173 ? 28.202 14.653 -21.508 1.00 98.50 173 THR A N 1
ATOM 1314 C CA . THR A 1 173 ? 27.101 14.884 -20.566 1.00 98.50 173 THR A CA 1
ATOM 1315 C C . THR A 1 173 ? 25.865 15.399 -21.301 1.00 98.50 173 THR A C 1
ATOM 1317 O O . THR A 1 173 ? 24.792 14.810 -21.175 1.00 98.50 173 THR A O 1
ATOM 1320 N N . GLN A 1 174 ? 26.010 16.433 -22.138 1.00 98.69 174 GLN A N 1
ATOM 1321 C CA . GLN A 1 174 ? 24.887 16.972 -22.907 1.00 98.69 174 GLN A CA 1
ATOM 1322 C C . GLN A 1 174 ? 24.326 15.951 -23.904 1.00 98.69 174 GLN A C 1
ATOM 1324 O O . GLN A 1 174 ? 23.114 15.799 -23.991 1.00 98.69 174 GLN A O 1
ATOM 1329 N N . PHE A 1 175 ? 25.186 15.199 -24.600 1.00 98.75 175 PHE A N 1
ATOM 1330 C CA . PHE A 1 175 ? 24.757 14.114 -25.487 1.00 98.75 175 PHE A CA 1
ATOM 1331 C C . PHE A 1 175 ? 23.878 13.095 -24.745 1.00 98.75 175 PHE A C 1
ATOM 1333 O O . PHE A 1 175 ? 22.818 12.711 -25.234 1.00 98.75 175 PHE A O 1
ATOM 1340 N N . SER A 1 176 ? 24.293 12.690 -23.545 1.00 98.81 176 SER A N 1
ATOM 1341 C CA . SER A 1 176 ? 23.557 11.725 -22.721 1.00 98.81 176 SER A CA 1
ATOM 1342 C C . SER A 1 176 ? 22.219 12.300 -22.235 1.00 98.81 176 SER A C 1
ATOM 1344 O O . SER A 1 176 ? 21.196 11.616 -22.256 1.00 98.81 176 SER A O 1
ATOM 1346 N N . ILE A 1 177 ? 22.196 13.578 -21.842 1.00 98.88 177 ILE A N 1
ATOM 1347 C CA . ILE A 1 177 ? 20.969 14.287 -21.451 1.00 98.88 177 ILE A CA 1
ATOM 1348 C C . ILE A 1 177 ? 19.992 14.384 -22.630 1.00 98.88 177 ILE A C 1
ATOM 1350 O O . ILE A 1 177 ? 18.803 14.117 -22.453 1.00 98.88 177 ILE A O 1
ATOM 1354 N N . ASP A 1 178 ? 20.473 14.706 -23.832 1.00 98.88 178 ASP A N 1
ATOM 1355 C CA . ASP A 1 178 ? 19.647 14.783 -25.042 1.00 98.88 178 ASP A CA 1
ATOM 1356 C C . ASP A 1 178 ? 19.028 13.421 -25.387 1.00 98.88 178 ASP A C 1
ATOM 1358 O O . ASP A 1 178 ? 17.851 13.350 -25.749 1.00 98.88 178 ASP A O 1
ATOM 1362 N N . PHE A 1 179 ? 19.789 12.334 -25.207 1.00 98.94 179 PHE A N 1
ATOM 1363 C CA . PHE A 1 179 ? 19.279 10.969 -25.337 1.00 98.94 179 PHE A CA 1
ATOM 1364 C C . PHE A 1 179 ? 18.149 10.699 -24.334 1.00 98.94 179 PHE A C 1
ATOM 1366 O O . PHE A 1 179 ? 17.044 10.316 -24.722 1.00 98.94 179 PHE A O 1
ATOM 1373 N N . SER A 1 180 ? 18.393 10.944 -23.041 1.00 98.88 180 SER A N 1
ATOM 1374 C CA . SER A 1 180 ? 17.393 10.719 -21.989 1.00 98.88 180 SER A CA 1
ATOM 1375 C C . SER A 1 180 ? 16.135 11.564 -22.194 1.00 98.88 180 SER A C 1
ATOM 1377 O O . SER A 1 180 ? 15.024 11.067 -22.014 1.00 98.88 180 SER A O 1
ATOM 1379 N N . ASN A 1 181 ? 16.283 12.831 -22.592 1.00 98.81 181 ASN A N 1
ATOM 1380 C CA . ASN A 1 181 ? 15.157 13.716 -22.892 1.00 98.81 181 ASN A CA 1
ATOM 1381 C C . ASN A 1 181 ? 14.296 13.174 -24.020 1.00 98.81 181 ASN A C 1
ATOM 1383 O O . ASN A 1 181 ? 13.076 13.177 -23.886 1.00 98.81 181 ASN A O 1
ATOM 1387 N N . ARG A 1 182 ? 14.914 12.659 -25.084 1.00 98.75 182 ARG A N 1
ATOM 1388 C CA . ARG A 1 182 ? 14.168 12.089 -26.202 1.00 98.75 182 ARG A CA 1
ATOM 1389 C C . ARG A 1 182 ? 13.399 10.825 -25.805 1.00 98.75 182 ARG A C 1
ATOM 1391 O O . ARG A 1 182 ? 12.247 10.673 -26.196 1.00 98.75 182 ARG A O 1
ATOM 1398 N N . ILE A 1 183 ? 13.994 9.948 -24.993 1.00 98.69 183 ILE A N 1
ATOM 1399 C CA . ILE A 1 183 ? 13.286 8.773 -24.453 1.00 98.69 183 ILE A CA 1
ATOM 1400 C C . ILE A 1 183 ? 12.129 9.199 -23.541 1.00 98.69 183 ILE A C 1
ATOM 1402 O O . ILE A 1 183 ? 11.034 8.653 -23.651 1.00 98.69 183 ILE A O 1
ATOM 1406 N N . TYR A 1 184 ? 12.342 10.188 -22.672 1.00 97.44 184 TYR A N 1
ATOM 1407 C CA . TYR A 1 184 ? 11.303 10.689 -21.774 1.00 97.44 184 TYR A CA 1
ATOM 1408 C C . TYR A 1 184 ? 10.142 11.349 -22.525 1.00 97.44 184 TYR A C 1
ATOM 1410 O O . TYR A 1 184 ? 8.990 11.130 -22.167 1.00 97.44 184 TYR A O 1
ATOM 1418 N N . GLU A 1 185 ? 10.436 12.118 -23.573 1.00 95.94 185 GLU A N 1
ATOM 1419 C CA . GLU A 1 185 ? 9.432 12.749 -24.434 1.00 95.94 185 GLU A CA 1
ATOM 1420 C C . GLU A 1 185 ? 8.491 11.715 -25.068 1.00 95.94 185 GLU A C 1
ATOM 1422 O O . GLU A 1 185 ? 7.278 11.908 -25.067 1.00 95.94 185 GLU A O 1
ATOM 1427 N N . GLU A 1 186 ? 9.037 10.605 -25.567 1.00 95.50 186 GLU A N 1
ATOM 1428 C CA . GLU A 1 186 ? 8.265 9.588 -26.290 1.00 95.50 186 GLU A CA 1
ATOM 1429 C C . GLU A 1 186 ? 7.621 8.548 -25.363 1.00 95.50 186 GLU A C 1
ATOM 1431 O O . GLU A 1 186 ? 6.515 8.073 -25.625 1.00 95.50 186 GLU A O 1
ATOM 1436 N N . MET A 1 187 ? 8.295 8.185 -24.267 1.00 94.75 187 MET A N 1
ATOM 1437 C CA . MET A 1 187 ? 7.898 7.048 -23.426 1.00 94.75 187 MET A CA 1
ATOM 1438 C C . MET A 1 187 ? 7.430 7.438 -22.019 1.00 94.75 187 MET A C 1
ATOM 1440 O O . MET A 1 187 ? 6.919 6.584 -21.293 1.00 94.75 187 MET A O 1
ATOM 1444 N N . GLY A 1 188 ? 7.614 8.695 -21.603 1.00 93.56 188 GLY A N 1
ATOM 1445 C CA . GLY A 1 188 ? 7.264 9.182 -20.263 1.00 93.56 188 GLY A CA 1
ATOM 1446 C C . GLY A 1 188 ? 8.154 8.645 -19.136 1.00 93.56 188 GLY A C 1
ATOM 1447 O O . GLY A 1 188 ? 7.853 8.849 -17.962 1.00 93.56 188 GLY A O 1
ATOM 1448 N N . VAL A 1 189 ? 9.248 7.952 -19.468 1.00 96.19 189 VAL A N 1
ATOM 1449 C CA . VAL A 1 189 ? 10.179 7.350 -18.503 1.00 96.19 189 VAL A CA 1
ATOM 1450 C C . VAL A 1 189 ? 11.616 7.752 -18.792 1.00 96.19 189 VAL A C 1
ATOM 1452 O O . VAL A 1 189 ? 12.000 7.949 -19.943 1.00 96.19 189 VAL A O 1
ATOM 1455 N N . ARG A 1 190 ? 12.422 7.868 -17.735 1.00 98.06 190 ARG A N 1
ATOM 1456 C CA . ARG A 1 190 ? 13.863 8.098 -17.852 1.00 98.06 190 ARG A CA 1
ATOM 1457 C C . ARG A 1 190 ? 14.594 6.754 -17.961 1.00 98.06 190 ARG A C 1
ATOM 1459 O O . ARG A 1 190 ? 14.253 5.838 -17.210 1.00 98.06 190 ARG A O 1
ATOM 1466 N N . PRO A 1 191 ? 15.563 6.615 -18.881 1.00 98.75 191 PRO A N 1
ATOM 1467 C CA . PRO A 1 191 ? 16.361 5.402 -18.987 1.00 98.75 191 PRO A CA 1
ATOM 1468 C C . PRO A 1 191 ? 17.307 5.219 -17.789 1.00 98.75 191 PRO A C 1
ATOM 1470 O O . PRO A 1 191 ? 17.652 6.169 -17.085 1.00 98.75 191 PRO A O 1
ATOM 1473 N N . ILE A 1 192 ? 17.748 3.980 -17.591 1.00 98.88 192 ILE A N 1
ATOM 1474 C CA . ILE A 1 192 ? 18.856 3.603 -16.708 1.00 98.88 192 ILE A CA 1
ATOM 1475 C C . ILE A 1 192 ? 20.171 4.022 -17.376 1.00 98.88 192 ILE A C 1
ATOM 1477 O O . ILE A 1 192 ? 20.336 3.817 -18.578 1.00 98.88 192 ILE A O 1
ATOM 1481 N N . MET A 1 193 ? 21.116 4.565 -16.609 1.00 98.75 193 MET A N 1
ATOM 1482 C CA . MET A 1 193 ? 22.499 4.759 -17.062 1.00 98.75 193 MET A CA 1
ATOM 1483 C C . MET A 1 193 ? 23.312 3.504 -16.752 1.00 98.75 193 MET A C 1
ATOM 1485 O O . MET A 1 193 ? 23.498 3.197 -15.576 1.00 98.75 193 MET A O 1
ATOM 1489 N N . TYR A 1 194 ? 23.817 2.813 -17.772 1.00 98.88 194 TYR A N 1
ATOM 1490 C CA . TYR A 1 194 ? 24.920 1.871 -17.612 1.00 98.88 194 TYR A CA 1
ATOM 1491 C C . TYR A 1 194 ? 26.252 2.579 -17.860 1.00 98.88 194 TYR A C 1
ATOM 1493 O O . TYR A 1 194 ? 26.434 3.225 -18.892 1.00 98.88 194 TYR A O 1
ATOM 1501 N N . ILE A 1 195 ? 27.165 2.489 -16.891 1.00 98.12 195 ILE A N 1
ATOM 1502 C CA . ILE A 1 195 ? 28.435 3.220 -16.910 1.00 98.12 195 ILE A CA 1
ATOM 1503 C C . ILE A 1 195 ? 29.480 2.539 -16.015 1.00 98.12 195 ILE A C 1
ATOM 1505 O O . ILE A 1 195 ? 29.160 1.966 -14.970 1.00 98.12 195 ILE A O 1
ATOM 1509 N N . ASN A 1 196 ? 30.758 2.607 -16.385 1.00 95.44 196 ASN A N 1
ATOM 1510 C CA . ASN A 1 196 ? 31.842 2.147 -15.511 1.00 95.44 196 ASN A CA 1
ATOM 1511 C C . ASN A 1 196 ? 32.296 3.240 -14.527 1.00 95.44 196 ASN A C 1
ATOM 1513 O O . ASN A 1 196 ? 32.082 4.431 -14.751 1.00 95.44 196 ASN A O 1
ATOM 1517 N N . GLY A 1 197 ? 33.000 2.825 -13.468 1.00 91.62 197 GLY A N 1
ATOM 1518 C CA . GLY A 1 197 ? 33.467 3.720 -12.402 1.00 91.62 197 GLY A CA 1
ATOM 1519 C C . GLY A 1 197 ? 34.358 4.886 -12.843 1.00 91.62 197 GLY A C 1
ATOM 1520 O O . GLY A 1 197 ? 34.367 5.920 -12.184 1.00 91.62 197 GLY A O 1
ATOM 1521 N N . ASN A 1 198 ? 35.112 4.743 -13.939 1.00 92.31 198 ASN A N 1
ATOM 1522 C CA . ASN A 1 198 ? 35.956 5.825 -14.451 1.00 92.31 198 ASN A CA 1
ATOM 1523 C C . ASN A 1 198 ? 35.106 6.899 -15.133 1.00 92.31 198 ASN A C 1
ATOM 1525 O O . ASN A 1 198 ? 35.267 8.086 -14.863 1.00 92.31 198 ASN A O 1
ATOM 1529 N N . TYR A 1 199 ? 34.172 6.475 -15.985 1.00 96.50 199 TYR A N 1
ATOM 1530 C CA . TYR A 1 199 ? 33.271 7.383 -16.685 1.00 96.50 199 TYR A CA 1
ATOM 1531 C C . TYR A 1 199 ? 32.351 8.123 -15.710 1.00 96.50 199 TYR A C 1
ATOM 1533 O O . TYR A 1 199 ? 32.218 9.343 -15.808 1.00 96.50 199 TYR A O 1
ATOM 1541 N N . SER A 1 200 ? 31.769 7.423 -14.730 1.00 94.88 200 SER A N 1
ATOM 1542 C CA . SER A 1 200 ? 30.931 8.064 -13.713 1.00 94.88 200 SER A CA 1
ATOM 1543 C C . SER A 1 200 ? 31.717 9.047 -12.854 1.00 94.88 200 SER A C 1
ATOM 1545 O O . SER A 1 200 ? 31.220 10.137 -12.600 1.00 94.88 200 SER A O 1
ATOM 1547 N N . ALA A 1 201 ? 32.936 8.701 -12.425 1.00 92.62 201 ALA A N 1
ATOM 1548 C CA . ALA A 1 201 ? 33.727 9.561 -11.548 1.00 92.62 201 ALA A CA 1
ATOM 1549 C C . ALA A 1 201 ? 34.340 10.782 -12.254 1.00 92.62 201 ALA A C 1
ATOM 1551 O O . ALA A 1 201 ? 34.542 11.803 -11.594 1.00 92.62 201 ALA A O 1
ATOM 1552 N N . TYR A 1 202 ? 34.668 10.676 -13.547 1.00 94.12 202 TYR A N 1
ATOM 1553 C CA . TYR A 1 202 ? 35.549 11.649 -14.202 1.00 94.12 202 TYR A CA 1
ATOM 1554 C C . TYR A 1 202 ? 35.076 12.182 -15.556 1.00 94.12 202 TYR A C 1
ATOM 1556 O O . TYR A 1 202 ? 35.640 13.175 -15.997 1.00 94.12 202 TYR A O 1
ATOM 1564 N N . VAL A 1 203 ? 34.082 11.573 -16.210 1.00 96.31 203 VAL A N 1
ATOM 1565 C CA . VAL A 1 203 ? 33.683 11.953 -17.583 1.00 96.31 203 VAL A CA 1
ATOM 1566 C C . VAL A 1 203 ? 32.322 12.647 -17.614 1.00 96.31 203 VAL A C 1
ATOM 1568 O O . VAL A 1 203 ? 32.150 13.644 -18.312 1.00 96.31 203 VAL A O 1
ATOM 1571 N N . VAL A 1 204 ? 31.332 12.151 -16.869 1.00 97.00 204 VAL A N 1
ATOM 1572 C CA . VAL A 1 204 ? 30.001 12.782 -16.815 1.00 97.00 204 VAL A CA 1
ATOM 1573 C C . VAL A 1 204 ? 29.880 13.765 -15.653 1.00 97.00 204 VAL A C 1
ATOM 1575 O O . VAL A 1 204 ? 30.501 13.597 -14.605 1.00 97.00 204 VAL A O 1
ATOM 1578 N N . GLN A 1 205 ? 29.063 14.803 -15.829 1.00 95.88 205 GLN A N 1
ATOM 1579 C CA . GLN A 1 205 ? 28.929 15.907 -14.874 1.00 95.88 205 GLN A CA 1
ATOM 1580 C C . GLN A 1 205 ? 27.472 16.116 -14.441 1.00 95.88 205 GLN A C 1
ATOM 1582 O O . GLN A 1 205 ? 26.532 15.785 -15.166 1.00 95.88 205 GLN A O 1
ATOM 1587 N N . ALA A 1 206 ? 27.268 16.695 -13.256 1.00 93.69 206 ALA A N 1
ATOM 1588 C CA . ALA A 1 206 ? 25.942 17.126 -12.817 1.00 93.69 206 ALA A CA 1
ATOM 1589 C C . ALA A 1 206 ? 25.349 18.159 -13.805 1.00 93.69 206 ALA A C 1
ATOM 1591 O O . ALA A 1 206 ? 26.100 18.974 -14.349 1.00 93.69 206 ALA A O 1
ATOM 1592 N N . PRO A 1 207 ? 24.021 18.171 -14.034 1.00 94.88 207 PRO A N 1
ATOM 1593 C CA . PRO A 1 207 ? 22.978 17.433 -13.310 1.00 94.88 207 PRO A CA 1
ATOM 1594 C C . PRO A 1 207 ? 22.553 16.105 -13.979 1.00 94.88 207 PRO A C 1
ATOM 1596 O O . PRO A 1 207 ? 21.371 15.774 -13.977 1.00 94.88 207 PRO A O 1
ATOM 1599 N N . ILE A 1 208 ? 23.466 15.338 -14.598 1.00 96.56 208 ILE A N 1
ATOM 1600 C CA . ILE A 1 208 ? 23.116 14.099 -15.326 1.00 96.56 208 ILE A CA 1
ATOM 1601 C C . ILE A 1 208 ? 22.274 13.099 -14.511 1.00 96.56 208 ILE A C 1
ATOM 1603 O O . ILE A 1 208 ? 21.425 12.414 -15.081 1.00 96.56 208 ILE A O 1
ATOM 1607 N N . GLN A 1 209 ? 22.449 13.055 -13.190 1.00 94.69 209 GLN A N 1
ATOM 1608 C CA . GLN A 1 209 ? 21.704 12.188 -12.279 1.00 94.69 209 GLN A CA 1
ATOM 1609 C C . GLN A 1 209 ? 20.192 12.465 -12.271 1.00 94.69 209 GLN A C 1
ATOM 1611 O O . GLN A 1 209 ? 19.407 11.538 -12.091 1.00 94.69 209 GLN A O 1
ATOM 1616 N N . ASP A 1 210 ? 19.763 13.698 -12.559 1.00 95.44 210 ASP A N 1
ATOM 1617 C CA . ASP A 1 210 ? 18.337 14.051 -12.652 1.00 95.44 210 ASP A CA 1
ATOM 1618 C C . ASP A 1 210 ? 17.696 13.493 -13.936 1.00 95.44 210 ASP A C 1
ATOM 1620 O O . ASP A 1 210 ? 16.484 13.281 -14.017 1.00 95.44 210 ASP A O 1
ATOM 1624 N N . TYR A 1 211 ? 18.521 13.231 -14.954 1.00 98.12 211 TYR A N 1
ATOM 1625 C CA . TYR A 1 211 ? 18.116 12.672 -16.245 1.00 98.12 211 TYR A CA 1
ATOM 1626 C C . TYR A 1 211 ? 18.312 11.152 -16.305 1.00 98.12 211 TYR A C 1
ATOM 1628 O O . TYR A 1 211 ? 17.732 10.496 -17.169 1.00 98.12 211 TYR A O 1
ATOM 1636 N N . PHE A 1 212 ? 19.085 10.591 -15.379 1.00 98.06 212 PHE A N 1
ATOM 1637 C CA . PHE A 1 212 ? 19.317 9.161 -15.212 1.00 98.06 212 PHE A CA 1
ATOM 1638 C C . PHE A 1 212 ? 19.267 8.805 -13.719 1.00 98.06 212 PHE A C 1
ATOM 1640 O O . PHE A 1 212 ? 20.303 8.560 -13.094 1.00 98.06 212 PHE A O 1
ATOM 1647 N N . PRO A 1 213 ? 18.062 8.782 -13.123 1.00 95.75 213 PRO A N 1
ATOM 1648 C CA . PRO A 1 213 ? 17.903 8.565 -11.685 1.00 95.75 213 PRO A CA 1
ATOM 1649 C C . PRO A 1 213 ? 18.201 7.122 -11.254 1.00 95.75 213 PRO A C 1
ATOM 1651 O O . PRO A 1 213 ? 18.330 6.852 -10.065 1.00 95.75 213 PRO A O 1
ATOM 1654 N N . VAL A 1 214 ? 18.300 6.192 -12.209 1.00 97.62 214 VAL A N 1
ATOM 1655 C CA . VAL A 1 214 ? 18.628 4.785 -11.972 1.00 97.62 214 VAL A CA 1
ATOM 1656 C C . VAL A 1 214 ? 20.003 4.496 -12.555 1.00 97.62 214 VAL A C 1
ATOM 1658 O O . VAL A 1 214 ? 20.247 4.731 -13.741 1.00 97.62 214 VAL A O 1
ATOM 1661 N N . LEU A 1 215 ? 20.883 3.948 -11.720 1.00 97.56 215 LEU A N 1
ATOM 1662 C CA . LEU A 1 215 ? 22.278 3.709 -12.063 1.00 97.56 215 LEU A CA 1
ATOM 1663 C C . LEU A 1 215 ? 22.590 2.205 -12.108 1.00 97.56 215 LEU A C 1
ATOM 1665 O O . LEU A 1 215 ? 22.400 1.485 -11.125 1.00 97.56 215 LEU A O 1
ATOM 1669 N N . TRP A 1 216 ? 23.114 1.745 -13.239 1.00 98.62 216 TRP A N 1
ATOM 1670 C CA . TRP A 1 216 ? 23.717 0.430 -13.427 1.00 98.62 216 TRP A CA 1
ATOM 1671 C C . TRP A 1 216 ? 25.230 0.604 -13.585 1.00 98.62 216 TRP A C 1
ATOM 1673 O O . TRP A 1 216 ? 25.703 1.217 -14.534 1.00 98.62 216 TRP A O 1
ATOM 1683 N N . VAL A 1 217 ? 26.015 0.100 -12.635 1.00 96.69 217 VAL A N 1
ATOM 1684 C CA . VAL A 1 217 ? 27.475 0.268 -12.669 1.00 96.69 217 VAL A CA 1
ATOM 1685 C C . VAL A 1 217 ? 28.205 -0.990 -13.100 1.00 96.69 217 VAL A C 1
ATOM 1687 O O . VAL A 1 217 ? 27.886 -2.086 -12.641 1.00 96.69 217 VAL A O 1
ATOM 1690 N N . ALA A 1 218 ? 29.259 -0.821 -13.892 1.00 95.81 218 ALA A N 1
ATOM 1691 C CA . ALA A 1 218 ? 30.240 -1.869 -14.144 1.00 95.81 218 ALA A CA 1
ATOM 1692 C C . ALA A 1 218 ? 31.421 -1.753 -13.174 1.00 95.81 218 ALA A C 1
ATOM 1694 O O . ALA A 1 218 ? 32.144 -0.749 -13.146 1.00 95.81 218 ALA A O 1
ATOM 1695 N N . ARG A 1 219 ? 31.640 -2.807 -12.379 1.00 92.56 219 ARG A N 1
ATOM 1696 C CA . ARG A 1 219 ? 32.860 -2.980 -11.582 1.00 92.56 219 ARG A CA 1
ATOM 1697 C C . ARG A 1 219 ? 33.121 -4.447 -11.309 1.00 92.56 219 ARG A C 1
ATOM 1699 O O . ARG A 1 219 ? 32.426 -5.060 -10.508 1.00 92.56 219 ARG A O 1
ATOM 1706 N N . TYR A 1 220 ? 34.179 -4.992 -11.887 1.00 91.88 220 TYR A N 1
ATOM 1707 C CA . TYR A 1 220 ? 34.452 -6.413 -11.717 1.00 91.88 220 TYR A CA 1
ATOM 1708 C C . TYR A 1 220 ? 35.151 -6.714 -10.394 1.00 91.88 220 TYR A C 1
ATOM 1710 O O . TYR A 1 220 ? 36.108 -6.038 -10.015 1.00 91.88 220 TYR A O 1
ATOM 1718 N N . THR A 1 221 ? 34.693 -7.756 -9.701 1.00 83.38 221 THR A N 1
ATOM 1719 C CA . THR A 1 221 ? 35.263 -8.197 -8.414 1.00 83.38 221 THR A CA 1
ATOM 1720 C C . THR A 1 221 ? 36.589 -8.954 -8.562 1.00 83.38 221 THR A C 1
ATOM 1722 O O . THR A 1 221 ? 37.211 -9.309 -7.563 1.00 83.38 221 THR A O 1
ATOM 1725 N N . GLY A 1 222 ? 37.046 -9.179 -9.801 1.00 74.06 222 GLY A N 1
ATOM 1726 C CA . GLY A 1 222 ? 38.239 -9.959 -10.138 1.00 74.06 222 GLY A CA 1
ATOM 1727 C C . GLY A 1 222 ? 37.971 -11.469 -10.243 1.00 74.06 222 GLY A C 1
ATOM 1728 O O . GLY A 1 222 ? 36.949 -11.968 -9.781 1.00 74.06 222 GLY A O 1
ATOM 1729 N N . GLY A 1 223 ? 38.905 -12.203 -10.862 1.00 68.25 223 GLY A N 1
ATOM 1730 C CA . GLY A 1 223 ? 38.785 -13.647 -11.129 1.00 68.25 223 GLY A CA 1
ATOM 1731 C C . GLY A 1 223 ? 38.135 -13.983 -12.482 1.00 68.25 223 GLY A C 1
ATOM 1732 O O . GLY A 1 223 ? 37.548 -13.127 -13.131 1.00 68.25 223 GLY A O 1
ATOM 1733 N N . THR A 1 224 ? 38.281 -15.234 -12.936 1.00 67.44 224 THR A N 1
ATOM 1734 C CA . THR A 1 224 ? 37.770 -15.727 -14.237 1.00 67.44 224 THR A CA 1
ATOM 1735 C C . THR A 1 224 ? 36.346 -16.299 -14.182 1.00 67.44 224 THR A C 1
ATOM 1737 O O . THR A 1 224 ? 35.816 -16.683 -15.220 1.00 67.44 224 THR A O 1
ATOM 1740 N N . ASN A 1 225 ? 35.776 -16.423 -12.978 1.00 79.94 225 ASN A N 1
ATOM 1741 C CA . ASN A 1 225 ? 34.384 -16.775 -12.681 1.00 79.94 225 ASN A CA 1
ATOM 1742 C C . ASN A 1 225 ? 34.133 -16.475 -11.187 1.00 79.94 225 ASN A C 1
ATOM 1744 O O . ASN A 1 225 ? 34.392 -17.351 -10.354 1.00 79.94 225 ASN A O 1
ATOM 1748 N N . PRO A 1 226 ? 33.770 -15.237 -10.816 1.00 79.56 226 PRO A N 1
ATOM 1749 C CA . PRO A 1 226 ? 33.633 -14.866 -9.412 1.00 79.56 226 PRO A CA 1
ATOM 1750 C C . PRO A 1 226 ? 32.462 -15.591 -8.741 1.00 79.56 226 PRO A C 1
ATOM 1752 O O . PRO A 1 226 ? 31.436 -15.851 -9.365 1.00 79.56 226 PRO A O 1
ATOM 1755 N N . ASP A 1 227 ? 32.635 -15.912 -7.458 1.00 82.75 227 ASP A N 1
ATOM 1756 C CA . ASP A 1 227 ? 31.587 -16.485 -6.612 1.00 82.75 227 ASP A CA 1
ATOM 1757 C C . ASP A 1 227 ? 30.466 -15.447 -6.401 1.00 82.75 227 ASP A C 1
ATOM 1759 O O . ASP A 1 227 ? 30.753 -14.378 -5.854 1.00 82.75 227 ASP A O 1
ATOM 1763 N N . PRO A 1 228 ? 29.207 -15.731 -6.791 1.00 82.44 228 PRO A N 1
ATOM 1764 C CA . PRO A 1 228 ? 28.087 -14.805 -6.617 1.00 82.44 228 PRO A CA 1
ATOM 1765 C C . PRO A 1 228 ? 27.844 -14.390 -5.161 1.00 82.44 228 PRO A C 1
ATOM 1767 O O . PRO A 1 228 ? 27.341 -13.300 -4.915 1.00 82.44 228 PRO A O 1
ATOM 1770 N N . SER A 1 229 ? 28.253 -15.190 -4.170 1.00 85.50 229 SER A N 1
ATOM 1771 C CA . SER A 1 229 ? 28.087 -14.825 -2.756 1.00 85.50 229 SER A CA 1
ATOM 1772 C C . SER A 1 229 ? 28.837 -13.547 -2.367 1.00 85.50 229 SER A C 1
ATOM 1774 O O . SER A 1 229 ? 28.451 -12.869 -1.411 1.00 85.50 229 SER A O 1
ATOM 1776 N N . ILE A 1 230 ? 29.877 -13.164 -3.122 1.00 86.31 230 ILE A N 1
ATOM 1777 C CA . ILE A 1 230 ? 30.634 -11.943 -2.847 1.00 86.31 230 ILE A CA 1
ATOM 1778 C C . ILE A 1 230 ? 29.732 -10.711 -2.928 1.00 86.31 230 ILE A C 1
ATOM 1780 O O . ILE A 1 230 ? 29.827 -9.818 -2.083 1.00 86.31 230 ILE A O 1
ATOM 1784 N N . VAL A 1 231 ? 28.809 -10.695 -3.894 1.00 90.12 231 VAL A N 1
ATOM 1785 C CA . VAL A 1 231 ? 27.979 -9.529 -4.182 1.00 90.12 231 VAL A CA 1
ATOM 1786 C C . VAL A 1 231 ? 26.800 -9.376 -3.232 1.00 90.12 231 VAL A C 1
ATOM 1788 O O . VAL A 1 231 ? 26.110 -8.371 -3.316 1.00 90.12 231 VAL A O 1
ATOM 1791 N N . GLU A 1 232 ? 26.596 -10.298 -2.292 1.00 91.25 232 GLU A N 1
ATOM 1792 C CA . GLU A 1 232 ? 25.619 -10.124 -1.208 1.00 91.25 232 GLU A CA 1
ATOM 1793 C C . GLU A 1 232 ? 26.156 -9.221 -0.091 1.00 91.25 232 GLU A C 1
ATOM 1795 O O . GLU A 1 232 ? 25.396 -8.539 0.590 1.00 91.25 232 GLU A O 1
ATOM 1800 N N . SER A 1 233 ? 27.478 -9.208 0.103 1.00 87.31 233 SER A N 1
ATOM 1801 C CA . SER A 1 233 ? 28.114 -8.585 1.275 1.00 87.31 233 SER A CA 1
ATOM 1802 C C . SER A 1 233 ? 28.906 -7.313 0.987 1.00 87.31 233 SER A C 1
ATOM 1804 O O . SER A 1 233 ? 29.350 -6.660 1.930 1.00 87.31 233 SER A O 1
ATOM 1806 N N . ILE A 1 234 ? 29.096 -6.966 -0.290 1.00 89.44 234 ILE A N 1
ATOM 1807 C CA . ILE A 1 234 ? 29.891 -5.803 -0.695 1.00 89.44 234 ILE A CA 1
ATOM 1808 C C . ILE A 1 234 ? 29.131 -4.904 -1.665 1.00 89.44 234 ILE A C 1
ATOM 1810 O O . ILE A 1 234 ? 28.125 -5.287 -2.276 1.00 89.44 234 ILE A O 1
ATOM 1814 N N . HIS A 1 235 ? 29.658 -3.700 -1.834 1.00 90.94 235 HIS A N 1
ATOM 1815 C CA . HIS A 1 235 ? 29.209 -2.726 -2.808 1.00 90.94 235 HIS A CA 1
ATOM 1816 C C . HIS A 1 235 ? 30.341 -2.305 -3.759 1.00 90.94 235 HIS A C 1
ATOM 1818 O O . HIS A 1 235 ? 31.519 -2.296 -3.386 1.00 90.94 235 HIS A O 1
ATOM 1824 N N . PRO A 1 236 ? 29.995 -1.844 -4.976 1.00 90.06 236 PRO A N 1
ATOM 1825 C CA . PRO A 1 236 ? 30.958 -1.373 -5.956 1.00 90.06 236 PRO A CA 1
ATOM 1826 C C . PRO A 1 236 ? 31.831 -0.183 -5.541 1.00 90.06 236 PRO A C 1
ATOM 1828 O O . PRO A 1 236 ? 32.698 0.179 -6.320 1.00 90.06 236 PRO A O 1
ATOM 1831 N N . LYS A 1 237 ? 31.686 0.433 -4.364 1.00 88.06 237 LYS A N 1
ATOM 1832 C CA . LYS A 1 237 ? 32.582 1.510 -3.886 1.00 88.06 237 LYS A CA 1
ATOM 1833 C C . LYS A 1 237 ? 33.491 1.092 -2.724 1.00 88.06 237 LYS A C 1
ATOM 1835 O O . LYS A 1 237 ? 34.474 1.771 -2.454 1.00 88.06 237 LYS A O 1
ATOM 1840 N N . ASP A 1 238 ? 33.259 -0.059 -2.094 1.00 86.69 238 ASP A N 1
ATOM 1841 C CA . ASP A 1 238 ? 33.896 -0.417 -0.810 1.00 86.69 238 ASP A CA 1
ATOM 1842 C C . ASP A 1 238 ? 35.427 -0.395 -0.842 1.00 86.69 238 ASP A C 1
ATOM 1844 O O . ASP A 1 238 ? 36.080 -0.018 0.127 1.00 86.69 238 ASP A O 1
ATOM 1848 N N . THR A 1 239 ? 36.015 -0.777 -1.975 1.00 77.56 239 THR A N 1
ATOM 1849 C CA . THR A 1 239 ? 37.473 -0.855 -2.141 1.00 77.56 239 THR A CA 1
ATOM 1850 C C . THR A 1 239 ? 38.032 0.162 -3.140 1.00 77.56 239 THR A C 1
ATOM 1852 O O . THR A 1 239 ? 39.178 0.030 -3.561 1.00 77.56 239 THR A O 1
ATOM 1855 N N . TYR A 1 240 ? 37.238 1.152 -3.568 1.00 74.44 240 TYR A N 1
ATOM 1856 C CA . TYR A 1 240 ? 37.679 2.179 -4.521 1.00 74.44 240 TYR A CA 1
ATOM 1857 C C . TYR A 1 240 ? 36.836 3.454 -4.408 1.00 74.44 240 TYR A C 1
ATOM 1859 O O . TYR A 1 240 ? 35.616 3.407 -4.521 1.00 74.44 240 TYR A O 1
ATOM 1867 N N . SER A 1 241 ? 37.494 4.597 -4.224 1.00 77.25 241 SER A N 1
ATOM 1868 C CA . SER A 1 241 ? 36.880 5.928 -4.169 1.00 77.25 241 SER A CA 1
ATOM 1869 C C . SER A 1 241 ? 37.790 6.919 -4.900 1.00 77.25 241 SER A C 1
ATOM 1871 O O . SER A 1 241 ? 39.010 6.808 -4.715 1.00 77.25 241 SER A O 1
ATOM 1873 N N . PRO A 1 242 ? 37.269 7.888 -5.681 1.00 82.88 242 PRO A N 1
ATOM 1874 C CA . PRO A 1 242 ? 35.864 8.193 -6.030 1.00 82.88 242 PRO A CA 1
ATOM 1875 C C . PRO A 1 242 ? 35.265 7.202 -7.046 1.00 82.88 242 PRO A C 1
ATOM 1877 O O . PRO A 1 242 ? 36.013 6.589 -7.797 1.00 82.88 242 PRO A O 1
ATOM 1880 N N . PHE A 1 243 ? 33.935 7.019 -7.074 1.00 89.38 243 PHE A N 1
ATOM 1881 C CA . PHE A 1 243 ? 33.318 6.016 -7.963 1.00 89.38 243 PHE A CA 1
ATOM 1882 C C . PHE A 1 243 ? 31.988 6.448 -8.600 1.00 89.38 243 PHE A C 1
ATOM 1884 O O . PHE A 1 243 ? 31.859 6.328 -9.813 1.00 89.38 243 PHE A O 1
ATOM 1891 N N . TYR A 1 244 ? 31.007 6.974 -7.853 1.00 92.12 244 TYR A N 1
ATOM 1892 C CA . TYR A 1 244 ? 29.687 7.276 -8.434 1.00 92.12 244 TYR A CA 1
ATOM 1893 C C . TYR A 1 244 ? 29.545 8.713 -8.957 1.00 92.12 244 TYR A C 1
ATOM 1895 O O . TYR A 1 244 ? 28.502 9.035 -9.508 1.00 92.12 244 TYR A O 1
ATOM 1903 N N . GLY A 1 245 ? 30.559 9.575 -8.824 1.00 91.56 245 GLY A N 1
ATOM 1904 C CA . GLY A 1 245 ? 30.564 10.918 -9.425 1.00 91.56 245 GLY A CA 1
ATOM 1905 C C . GLY A 1 245 ? 29.310 11.745 -9.091 1.00 91.56 245 GLY A C 1
ATOM 1906 O O . GLY A 1 245 ? 29.010 11.882 -7.910 1.00 91.56 245 GLY A O 1
ATOM 1907 N N . PRO A 1 246 ? 28.547 12.270 -10.073 1.00 92.00 246 PRO A N 1
ATOM 1908 C CA . PRO A 1 246 ? 27.334 13.064 -9.816 1.00 92.00 246 PRO A CA 1
ATOM 1909 C C . PRO A 1 246 ? 26.233 12.372 -8.990 1.00 92.00 246 PRO A C 1
ATOM 1911 O O . PRO A 1 246 ? 25.354 13.046 -8.459 1.00 92.00 246 PRO A O 1
ATOM 1914 N N . TRP A 1 247 ? 26.260 11.041 -8.864 1.00 91.44 247 TRP A N 1
ATOM 1915 C CA . TRP A 1 247 ? 25.317 10.290 -8.025 1.00 91.44 247 TRP A CA 1
ATOM 1916 C C . TRP A 1 247 ? 25.779 10.160 -6.558 1.00 91.44 247 TRP A C 1
ATOM 1918 O O . TRP A 1 247 ? 25.009 9.687 -5.727 1.00 91.44 247 TRP A O 1
ATOM 1928 N N . ASP A 1 248 ? 27.009 10.575 -6.222 1.00 83.06 248 ASP A N 1
ATOM 1929 C CA . ASP A 1 248 ? 27.562 10.567 -4.854 1.00 83.06 248 ASP A CA 1
ATOM 1930 C C . ASP A 1 248 ? 27.136 11.796 -4.000 1.00 83.06 248 ASP A C 1
ATOM 1932 O O . ASP A 1 248 ? 27.547 11.899 -2.840 1.00 83.06 248 ASP A O 1
ATOM 1936 N N . ASP A 1 249 ? 26.328 12.728 -4.529 1.00 63.88 249 ASP A N 1
ATOM 1937 C CA . ASP A 1 249 ? 25.990 13.993 -3.853 1.00 63.88 249 ASP A CA 1
ATOM 1938 C C . ASP A 1 249 ? 24.890 13.848 -2.767 1.00 63.88 249 ASP A C 1
ATOM 1940 O O . ASP A 1 249 ? 23.820 13.281 -3.016 1.00 63.88 249 ASP A O 1
ATOM 1944 N N . PRO A 1 250 ? 25.082 14.395 -1.546 1.00 55.94 250 PRO A N 1
ATOM 1945 C CA . PRO A 1 250 ? 24.072 14.353 -0.489 1.00 55.94 250 PRO A CA 1
ATOM 1946 C C . PRO A 1 250 ? 22.785 15.096 -0.901 1.00 55.94 250 PRO A C 1
ATOM 1948 O O . PRO A 1 250 ? 22.862 16.156 -1.524 1.00 55.94 250 PRO A O 1
ATOM 1951 N N . PRO A 1 251 ? 21.592 14.612 -0.502 1.00 52.50 251 PRO A N 1
ATOM 1952 C CA . PRO A 1 251 ? 21.341 13.594 0.522 1.00 52.50 251 PRO A CA 1
ATOM 1953 C C . PRO A 1 251 ? 21.300 12.137 0.006 1.00 52.50 251 PRO A C 1
ATOM 1955 O O . PRO A 1 251 ? 20.682 11.301 0.664 1.00 52.50 251 PRO A O 1
ATOM 1958 N N . ALA A 1 252 ? 21.906 11.814 -1.146 1.00 58.53 252 ALA A N 1
ATOM 1959 C CA . ALA A 1 252 ? 21.867 10.463 -1.711 1.00 58.53 252 ALA A CA 1
ATOM 1960 C C . ALA A 1 252 ? 22.438 9.385 -0.766 1.00 58.53 252 ALA A C 1
ATOM 1962 O O . ALA A 1 252 ? 23.285 9.640 0.094 1.00 58.53 252 ALA A O 1
ATOM 1963 N N . ALA A 1 253 ? 21.944 8.155 -0.932 1.00 63.62 253 ALA A N 1
ATOM 1964 C CA . ALA A 1 253 ? 22.413 6.993 -0.188 1.00 63.62 253 ALA A CA 1
ATOM 1965 C C . ALA A 1 253 ? 23.905 6.729 -0.459 1.00 63.62 253 ALA A C 1
ATOM 1967 O O . ALA A 1 253 ? 24.370 6.893 -1.582 1.00 63.62 253 ALA A O 1
ATOM 1968 N N . THR A 1 254 ? 24.635 6.218 0.542 1.00 77.31 254 THR A N 1
ATOM 1969 C CA . THR A 1 254 ? 26.066 5.845 0.447 1.00 77.31 254 THR A CA 1
ATOM 1970 C C . THR A 1 254 ? 26.394 4.947 -0.757 1.00 77.31 254 THR A C 1
ATOM 1972 O O . THR A 1 254 ? 27.526 4.924 -1.242 1.00 77.31 254 THR A O 1
ATOM 1975 N N . HIS A 1 255 ? 25.395 4.206 -1.242 1.00 88.19 255 HIS A N 1
ATOM 1976 C CA . HIS A 1 255 ? 25.463 3.343 -2.409 1.00 88.19 255 HIS A CA 1
ATOM 1977 C C . HIS A 1 255 ? 24.239 3.614 -3.307 1.00 88.19 255 HIS A C 1
ATOM 1979 O O . HIS A 1 255 ? 23.196 3.007 -3.084 1.00 88.19 255 HIS A O 1
ATOM 1985 N N . PRO A 1 256 ? 24.331 4.519 -4.297 1.00 90.69 256 PRO A N 1
ATOM 1986 C CA . PRO A 1 256 ? 23.196 4.959 -5.121 1.00 90.69 256 PRO A CA 1
ATOM 1987 C C . PRO A 1 256 ? 22.914 4.057 -6.340 1.00 90.69 256 PRO A C 1
ATOM 1989 O O . PRO A 1 256 ? 22.067 4.380 -7.166 1.00 90.69 256 PRO A O 1
ATOM 1992 N N . TRP A 1 257 ? 23.652 2.954 -6.505 1.00 94.00 257 TRP A N 1
ATOM 1993 C CA . TRP A 1 257 ? 23.479 2.031 -7.628 1.00 94.00 257 TRP A CA 1
ATOM 1994 C C . TRP A 1 257 ? 22.233 1.161 -7.448 1.00 94.00 257 TRP A C 1
ATOM 1996 O O . TRP A 1 257 ? 21.997 0.646 -6.360 1.00 94.00 257 TRP A O 1
ATOM 2006 N N . SER A 1 258 ? 21.499 0.924 -8.534 1.00 96.88 258 SER A N 1
ATOM 2007 C CA . SER A 1 258 ? 20.379 -0.023 -8.572 1.00 96.88 258 SER A CA 1
ATOM 2008 C C . SER A 1 258 ? 20.788 -1.381 -9.125 1.00 96.88 258 SER A C 1
ATOM 2010 O O . SER A 1 258 ? 20.296 -2.409 -8.664 1.00 96.88 258 SER A O 1
ATOM 2012 N N . PHE A 1 259 ? 21.709 -1.391 -10.091 1.00 98.50 259 PHE A N 1
ATOM 2013 C CA . PHE A 1 259 ? 22.248 -2.606 -10.695 1.00 98.50 259 PHE A CA 1
ATOM 2014 C C . PHE A 1 259 ? 23.770 -2.571 -10.717 1.00 98.50 259 PHE A C 1
ATOM 2016 O O . PHE A 1 259 ? 24.391 -1.509 -10.804 1.00 98.50 259 PHE A O 1
ATOM 2023 N N . TRP A 1 260 ? 24.379 -3.747 -10.669 1.00 97.50 260 TRP A N 1
ATOM 2024 C CA . TRP A 1 260 ? 25.823 -3.893 -10.689 1.00 97.50 260 TRP A CA 1
ATOM 2025 C C . TRP A 1 260 ? 26.236 -5.063 -11.578 1.00 97.50 260 TRP A C 1
ATOM 2027 O O . TRP A 1 260 ? 25.960 -6.213 -11.242 1.00 97.50 260 TRP A O 1
ATOM 2037 N N . GLN A 1 261 ? 26.936 -4.765 -12.677 1.00 97.56 261 GLN A N 1
ATOM 2038 C CA . GLN A 1 261 ? 27.671 -5.762 -13.455 1.00 97.56 261 GLN A CA 1
ATOM 2039 C C . GLN A 1 261 ? 28.984 -6.077 -12.737 1.00 97.56 261 GLN A C 1
ATOM 2041 O O . GLN A 1 261 ? 29.912 -5.258 -12.694 1.00 97.56 261 GLN A O 1
ATOM 2046 N N . TYR A 1 262 ? 29.049 -7.262 -12.136 1.00 94.94 262 TYR A N 1
ATOM 2047 C CA . TYR A 1 262 ? 30.154 -7.656 -11.261 1.00 94.94 262 TYR A CA 1
ATOM 2048 C C . TYR A 1 262 ? 31.164 -8.589 -11.936 1.00 94.94 262 TYR A C 1
ATOM 2050 O O . TYR A 1 262 ? 32.254 -8.804 -11.398 1.00 94.94 262 TYR A O 1
ATOM 2058 N N . ALA A 1 263 ? 30.849 -9.107 -13.127 1.00 94.81 263 ALA A N 1
ATOM 2059 C CA . ALA A 1 263 ? 31.799 -9.823 -13.971 1.00 94.81 263 ALA A CA 1
ATOM 2060 C C . ALA A 1 263 ? 31.335 -9.887 -15.427 1.00 94.81 263 ALA A C 1
ATOM 2062 O O . ALA A 1 263 ? 30.143 -10.031 -15.678 1.00 94.81 263 ALA A O 1
ATOM 2063 N N . SER A 1 264 ? 32.295 -9.938 -16.353 1.00 93.69 264 SER A N 1
ATOM 2064 C CA . SER A 1 264 ? 32.061 -10.280 -17.766 1.00 93.69 264 SER A CA 1
ATOM 2065 C C . SER A 1 264 ? 32.396 -11.729 -18.138 1.00 93.69 264 SER A C 1
ATOM 2067 O O . SER A 1 264 ? 32.348 -12.157 -19.290 1.00 93.69 264 SER A O 1
ATOM 2069 N N . THR A 1 265 ? 32.807 -12.513 -17.143 1.00 93.75 265 THR A N 1
ATOM 2070 C CA . THR A 1 265 ? 33.340 -13.872 -17.321 1.00 93.75 265 THR A CA 1
ATOM 2071 C C . THR A 1 265 ? 32.544 -14.921 -16.552 1.00 93.75 265 THR A C 1
ATOM 2073 O O . THR A 1 265 ? 33.019 -16.043 -16.370 1.00 93.75 265 THR A O 1
ATOM 2076 N N . GLY A 1 266 ? 31.328 -14.582 -16.112 1.00 93.56 266 GLY A N 1
ATOM 2077 C CA . GLY A 1 266 ? 30.468 -15.490 -15.363 1.00 93.56 266 GLY A CA 1
ATOM 2078 C C . GLY A 1 266 ? 30.224 -16.795 -16.120 1.00 93.56 266 GLY A C 1
ATOM 2079 O O . GLY A 1 266 ? 30.094 -16.810 -17.344 1.00 93.56 266 GLY A O 1
ATOM 2080 N N . ARG A 1 267 ? 30.183 -17.917 -15.399 1.00 93.81 267 ARG A N 1
ATOM 2081 C CA . ARG A 1 267 ? 29.920 -19.250 -15.958 1.00 93.81 267 ARG A CA 1
ATOM 2082 C C . ARG A 1 267 ? 28.706 -19.863 -15.282 1.00 93.81 267 ARG A C 1
ATOM 2084 O O . ARG A 1 267 ? 28.798 -20.404 -14.183 1.00 93.81 267 ARG A O 1
ATOM 2091 N N . LEU A 1 268 ? 27.571 -19.807 -15.970 1.00 94.62 268 LEU A N 1
ATOM 2092 C CA . LEU A 1 268 ? 26.293 -20.310 -15.474 1.00 94.62 268 LEU A CA 1
ATOM 2093 C C . LEU A 1 268 ? 25.998 -21.692 -16.063 1.00 94.62 268 LEU A C 1
ATOM 2095 O O . LEU A 1 268 ? 26.040 -21.878 -17.277 1.00 94.62 268 LEU A O 1
ATOM 2099 N N . SER A 1 269 ? 25.679 -22.673 -15.217 1.00 94.50 269 SER A N 1
ATOM 2100 C CA . SER A 1 269 ? 25.372 -24.049 -15.651 1.00 94.50 269 SER A CA 1
ATOM 2101 C C . SER A 1 269 ? 24.193 -24.130 -16.631 1.00 94.50 269 SER A C 1
ATOM 2103 O O . SER A 1 269 ? 24.163 -25.010 -17.486 1.00 94.50 269 SER A O 1
ATOM 2105 N N . GLY A 1 270 ? 23.244 -23.199 -16.561 1.00 93.88 270 GLY A N 1
ATOM 2106 C CA . GLY A 1 270 ? 22.112 -23.095 -17.476 1.00 93.88 270 GLY A CA 1
ATOM 2107 C C . GLY A 1 270 ? 22.453 -22.526 -18.854 1.00 93.88 270 GLY A C 1
ATOM 2108 O O . GLY A 1 270 ? 21.661 -22.693 -19.778 1.00 93.88 270 GLY A O 1
ATOM 2109 N N . TYR A 1 271 ? 23.635 -21.927 -19.025 1.00 96.44 271 TYR A N 1
ATOM 2110 C CA . TYR A 1 271 ? 24.108 -21.364 -20.289 1.00 96.44 271 TYR A CA 1
ATOM 2111 C C . TYR A 1 271 ? 25.300 -22.154 -20.822 1.00 96.44 271 TYR A C 1
ATOM 2113 O O . TYR A 1 271 ? 26.371 -22.175 -20.211 1.00 96.44 271 TYR A O 1
ATOM 2121 N N . ARG A 1 272 ? 25.120 -22.846 -21.959 1.00 96.00 272 ARG A N 1
ATOM 2122 C CA . ARG A 1 272 ? 26.154 -23.704 -22.571 1.00 96.00 272 ARG A CA 1
ATOM 2123 C C . ARG A 1 272 ? 26.825 -24.656 -21.565 1.00 96.00 272 ARG A C 1
ATOM 2125 O O . ARG A 1 272 ? 28.016 -24.940 -21.660 1.00 96.00 272 ARG A O 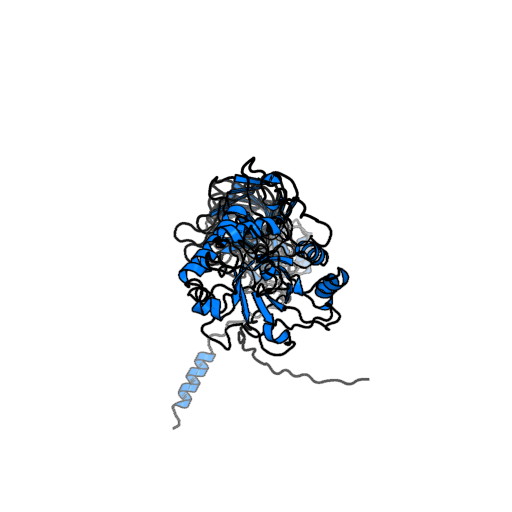1
ATOM 2132 N N . ASN A 1 273 ? 26.072 -25.125 -20.568 1.00 92.56 273 ASN A N 1
ATOM 2133 C CA . ASN A 1 273 ? 26.570 -25.982 -19.491 1.00 92.56 273 ASN A CA 1
ATOM 2134 C C . ASN A 1 273 ? 27.794 -25.404 -18.737 1.00 92.56 273 ASN A C 1
ATOM 2136 O O . ASN A 1 273 ? 28.712 -26.140 -18.375 1.00 92.56 273 ASN A O 1
ATOM 2140 N N . GLY A 1 274 ? 27.861 -24.077 -18.562 1.00 91.25 274 GLY A N 1
ATOM 2141 C CA . GLY A 1 274 ? 28.968 -23.378 -17.893 1.00 91.25 274 GLY A CA 1
ATOM 2142 C C . GLY A 1 274 ? 30.266 -23.285 -18.708 1.00 91.25 274 GLY A C 1
ATOM 2143 O O . GLY A 1 274 ? 31.310 -22.874 -18.185 1.00 91.25 274 GLY A O 1
ATOM 2144 N N . SER A 1 275 ? 30.251 -23.669 -19.990 1.00 92.69 275 SER A N 1
ATOM 2145 C CA . SER A 1 275 ? 31.466 -23.697 -20.810 1.00 92.69 275 SER A CA 1
ATOM 2146 C C . SER A 1 275 ? 31.866 -22.329 -21.370 1.00 92.69 275 SER A C 1
ATOM 2148 O O . SER A 1 275 ? 33.017 -22.171 -21.779 1.00 92.69 275 SER A O 1
ATOM 2150 N N . ALA A 1 276 ? 30.953 -21.356 -21.389 1.00 93.38 276 ALA A N 1
ATOM 2151 C CA . ALA A 1 276 ? 31.152 -20.026 -21.963 1.00 93.38 276 ALA A CA 1
ATOM 2152 C C . ALA A 1 276 ? 30.969 -18.917 -20.921 1.00 93.38 276 ALA A C 1
ATOM 2154 O O . ALA A 1 276 ? 30.214 -19.088 -19.966 1.00 93.38 276 ALA A O 1
ATOM 2155 N N . GLY A 1 277 ? 31.661 -17.797 -21.141 1.00 93.44 277 GLY A N 1
ATOM 2156 C CA . GLY A 1 277 ? 31.495 -16.577 -20.355 1.00 93.44 277 GLY A CA 1
ATOM 2157 C C . GLY A 1 277 ? 30.203 -15.843 -20.715 1.00 93.44 277 GLY A C 1
ATOM 2158 O O . GLY A 1 277 ? 29.786 -15.850 -21.878 1.00 93.44 277 GLY A O 1
ATOM 2159 N N . ILE A 1 278 ? 29.589 -15.228 -19.714 1.00 96.00 278 ILE A N 1
ATOM 2160 C CA . ILE A 1 278 ? 28.448 -14.325 -19.835 1.00 96.00 278 ILE A CA 1
ATOM 2161 C C . ILE A 1 278 ? 28.581 -13.211 -18.796 1.00 96.00 278 ILE A C 1
ATOM 2163 O O . ILE A 1 278 ? 29.130 -13.438 -17.710 1.00 96.00 278 ILE A O 1
ATOM 2167 N N . ASP A 1 279 ? 28.094 -12.024 -19.135 1.00 97.31 279 ASP A N 1
ATOM 2168 C CA . ASP A 1 279 ? 28.043 -10.906 -18.207 1.00 97.31 279 ASP A CA 1
ATOM 2169 C C . ASP A 1 279 ? 27.001 -11.196 -17.118 1.00 97.31 279 ASP A C 1
ATOM 2171 O O . ASP A 1 279 ? 25.882 -11.639 -17.399 1.00 97.31 279 ASP A O 1
ATOM 2175 N N . VAL A 1 280 ? 27.397 -11.0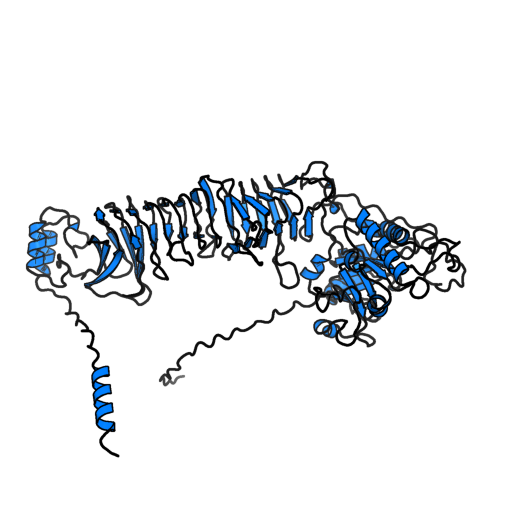16 -15.858 1.00 97.38 280 VAL A N 1
ATOM 2176 C CA . VAL A 1 280 ? 26.573 -11.306 -14.678 1.00 97.38 280 VAL A CA 1
ATOM 2177 C C . VAL A 1 280 ? 26.382 -10.055 -13.834 1.00 97.38 280 VAL A C 1
ATOM 2179 O O . VAL A 1 280 ? 27.306 -9.267 -13.601 1.00 97.38 280 VAL A O 1
ATOM 2182 N N . ASN A 1 281 ? 25.150 -9.903 -13.362 1.00 98.06 281 ASN A N 1
ATOM 2183 C CA . ASN A 1 281 ? 24.627 -8.727 -12.698 1.00 98.06 281 ASN A CA 1
ATOM 2184 C C . ASN A 1 281 ? 23.911 -9.081 -11.400 1.00 98.06 281 ASN A C 1
ATOM 2186 O O . ASN A 1 281 ? 23.444 -10.202 -11.191 1.00 98.06 281 ASN A O 1
ATOM 2190 N N . VAL A 1 282 ? 23.780 -8.077 -10.546 1.00 97.38 282 VAL A N 1
ATOM 2191 C CA . VAL A 1 282 ? 22.975 -8.141 -9.332 1.00 97.38 282 VAL A CA 1
ATOM 2192 C C . VAL A 1 282 ? 22.203 -6.834 -9.150 1.00 97.38 282 VAL A C 1
ATOM 2194 O O . VAL A 1 282 ? 22.710 -5.761 -9.488 1.00 97.38 282 VAL A O 1
ATOM 2197 N N . ALA A 1 283 ? 20.970 -6.913 -8.655 1.00 97.50 283 ALA A N 1
ATOM 2198 C CA . ALA A 1 283 ? 20.189 -5.753 -8.231 1.00 97.50 283 ALA A CA 1
ATOM 2199 C C . ALA A 1 283 ? 20.529 -5.381 -6.778 1.00 97.50 283 ALA A C 1
ATOM 2201 O O . ALA A 1 283 ? 20.998 -6.211 -6.007 1.00 97.50 283 ALA A O 1
ATOM 2202 N N . GLN A 1 284 ? 20.317 -4.130 -6.373 1.00 94.38 284 GLN A N 1
ATOM 2203 C CA . GLN A 1 284 ? 20.674 -3.696 -5.018 1.00 94.38 284 GLN A CA 1
ATOM 2204 C C . GLN A 1 284 ? 19.834 -4.369 -3.919 1.00 94.38 284 GLN A C 1
ATOM 2206 O O . GLN A 1 284 ? 20.338 -4.575 -2.810 1.00 94.38 284 GLN A O 1
ATOM 2211 N N . GLY A 1 285 ? 18.592 -4.733 -4.245 1.00 94.25 285 GLY A N 1
ATOM 2212 C CA . GLY A 1 285 ? 17.686 -5.529 -3.416 1.00 94.25 285 GLY A CA 1
ATOM 2213 C C . GLY A 1 285 ? 17.173 -6.778 -4.138 1.00 94.25 285 GLY A C 1
ATOM 2214 O O . GLY A 1 285 ? 17.663 -7.138 -5.211 1.00 94.25 285 GLY A O 1
ATOM 2215 N N . GLY A 1 286 ? 16.193 -7.441 -3.533 1.00 94.81 286 GLY A N 1
ATOM 2216 C CA . GLY A 1 286 ? 15.521 -8.620 -4.066 1.00 94.81 286 GLY A CA 1
ATOM 2217 C C . GLY A 1 286 ? 14.410 -8.302 -5.071 1.00 94.81 286 GLY A C 1
ATOM 2218 O O . GLY A 1 286 ? 14.368 -7.246 -5.713 1.00 94.81 286 GLY A O 1
ATOM 2219 N N . THR A 1 287 ? 13.480 -9.245 -5.222 1.00 93.44 287 THR A N 1
ATOM 2220 C CA . THR A 1 287 ? 12.475 -9.225 -6.290 1.00 93.44 287 THR A CA 1
ATOM 2221 C C . THR A 1 287 ? 11.551 -8.002 -6.239 1.00 93.44 287 THR A C 1
ATOM 2223 O O . THR A 1 287 ? 11.138 -7.509 -7.291 1.00 93.44 287 THR A O 1
ATOM 2226 N N . GLU A 1 288 ? 11.193 -7.483 -5.058 1.00 94.06 288 GLU A N 1
ATOM 2227 C CA . GLU A 1 288 ? 10.317 -6.304 -4.979 1.00 94.06 288 GLU A CA 1
ATOM 2228 C C . GLU A 1 288 ? 11.063 -5.015 -5.320 1.00 94.06 288 GLU A C 1
ATOM 2230 O O . GLU A 1 288 ? 10.493 -4.151 -5.993 1.00 94.06 288 GLU A O 1
ATOM 2235 N N . PHE A 1 289 ? 12.341 -4.918 -4.945 1.00 95.69 289 PHE A N 1
ATOM 2236 C CA . PHE A 1 289 ? 13.222 -3.853 -5.427 1.00 95.69 289 PHE A CA 1
ATOM 2237 C C . PHE A 1 289 ? 13.345 -3.898 -6.956 1.00 95.69 289 PHE A C 1
ATOM 2239 O O . PHE A 1 289 ? 13.175 -2.888 -7.640 1.00 95.69 289 PHE A O 1
ATOM 2246 N N . LEU A 1 290 ? 13.576 -5.082 -7.526 1.00 95.81 290 LEU A N 1
ATOM 2247 C CA . LEU A 1 290 ? 13.680 -5.262 -8.973 1.00 95.81 290 LEU A CA 1
ATOM 2248 C C . LEU A 1 290 ? 12.391 -4.827 -9.698 1.00 95.81 290 LEU A C 1
ATOM 2250 O O . LEU A 1 290 ? 12.452 -4.138 -10.716 1.00 95.81 290 LEU A O 1
ATOM 2254 N N . ARG A 1 291 ? 11.215 -5.165 -9.155 1.00 96.44 291 ARG A N 1
ATOM 2255 C CA . ARG A 1 291 ? 9.909 -4.767 -9.717 1.00 96.44 291 ARG A CA 1
ATOM 2256 C C . ARG A 1 291 ? 9.663 -3.256 -9.703 1.00 96.44 291 ARG A C 1
ATOM 2258 O O . ARG A 1 291 ? 8.843 -2.788 -10.490 1.00 96.44 291 ARG A O 1
ATOM 2265 N N . ASP A 1 292 ? 10.352 -2.485 -8.861 1.00 96.81 292 ASP A N 1
ATOM 2266 C CA . ASP A 1 292 ? 10.284 -1.014 -8.899 1.00 96.81 292 ASP A CA 1
ATOM 2267 C C . ASP A 1 292 ? 10.973 -0.413 -10.132 1.00 96.81 292 ASP A C 1
ATOM 2269 O O . ASP A 1 292 ? 10.707 0.734 -10.480 1.00 96.81 292 ASP A O 1
ATOM 2273 N N . HIS A 1 293 ? 11.794 -1.202 -10.829 1.00 97.81 293 HIS A N 1
ATOM 2274 C CA . HIS A 1 293 ? 12.508 -0.805 -12.042 1.00 97.81 293 HIS A CA 1
ATOM 2275 C C . HIS A 1 293 ? 11.826 -1.302 -13.328 1.00 97.81 293 HIS A C 1
ATOM 2277 O O . HIS A 1 293 ? 12.411 -1.239 -14.412 1.00 97.81 293 HIS A O 1
ATOM 2283 N N . LEU A 1 294 ? 10.591 -1.805 -13.229 1.00 98.31 294 LEU A N 1
ATOM 2284 C CA . LEU A 1 294 ? 9.728 -2.020 -14.388 1.00 98.31 294 LEU A CA 1
ATOM 2285 C C . LEU A 1 294 ? 9.204 -0.680 -14.907 1.00 98.31 294 LEU A C 1
ATOM 2287 O O . LEU A 1 294 ? 8.920 0.232 -14.130 1.00 98.31 294 LEU A O 1
ATOM 2291 N N . VAL A 1 295 ? 9.012 -0.577 -16.221 1.00 98.38 295 VAL A N 1
ATOM 2292 C CA . VAL A 1 295 ? 8.320 0.565 -16.823 1.00 98.38 295 VAL A CA 1
ATOM 2293 C C . VAL A 1 295 ? 6.909 0.654 -16.216 1.00 98.38 295 VAL A C 1
ATOM 2295 O O . VAL A 1 295 ? 6.144 -0.308 -16.329 1.00 98.38 295 VAL A O 1
ATOM 2298 N N . PRO A 1 296 ? 6.535 1.772 -15.570 1.00 97.56 296 PRO A N 1
ATOM 2299 C CA . PRO A 1 296 ? 5.221 1.918 -14.962 1.00 97.56 296 PRO A CA 1
ATOM 2300 C C . PRO A 1 296 ? 4.110 1.981 -16.012 1.00 97.56 296 PRO A C 1
ATOM 2302 O O . PRO A 1 296 ? 4.303 2.423 -17.151 1.00 97.56 296 PRO A O 1
ATOM 2305 N N . ALA A 1 297 ? 2.913 1.567 -15.600 1.00 96.94 297 ALA A N 1
ATOM 2306 C CA . ALA A 1 297 ? 1.697 1.844 -16.343 1.00 96.94 297 ALA A CA 1
ATOM 2307 C C . ALA A 1 297 ? 1.339 3.319 -16.159 1.00 96.94 297 ALA A C 1
ATOM 2309 O O . ALA A 1 297 ? 0.961 3.752 -15.068 1.00 96.94 297 ALA A O 1
ATOM 2310 N N . LEU A 1 298 ? 1.508 4.076 -17.238 1.00 94.31 298 LEU A N 1
ATOM 2311 C CA . LEU A 1 298 ? 1.296 5.515 -17.281 1.00 94.31 298 LEU A CA 1
ATOM 2312 C C . LEU A 1 298 ? -0.036 5.824 -17.947 1.00 94.31 298 LEU A C 1
ATOM 2314 O O . LEU A 1 298 ? -0.404 5.209 -18.956 1.00 94.31 298 LEU A O 1
ATOM 2318 N N . TRP A 1 299 ? -0.722 6.815 -17.396 1.00 90.12 299 TRP A N 1
ATOM 2319 C CA . TRP A 1 299 ? -1.894 7.411 -18.015 1.00 90.12 299 TRP A CA 1
ATOM 2320 C C . TRP A 1 299 ? -1.461 8.358 -19.146 1.00 90.12 299 TRP A C 1
ATOM 2322 O O . TRP A 1 299 ? -0.823 9.377 -18.898 1.00 90.12 299 TRP A O 1
ATOM 2332 N N . VAL A 1 300 ? -1.773 8.020 -20.401 1.00 84.94 300 VAL A N 1
ATOM 2333 C CA . VAL A 1 300 ? -1.269 8.724 -21.602 1.00 84.94 300 VAL A CA 1
ATOM 2334 C C . VAL A 1 300 ? -2.350 9.413 -22.437 1.00 84.94 300 VAL A C 1
ATOM 2336 O O . VAL A 1 300 ? -2.018 10.169 -23.346 1.00 84.94 300 VAL A O 1
ATOM 2339 N N . SER A 1 301 ? -3.640 9.194 -22.159 1.00 72.62 301 SER A N 1
ATOM 2340 C CA . SER A 1 301 ? -4.737 9.768 -22.955 1.00 72.62 301 SER A CA 1
ATOM 2341 C C . SER A 1 301 ? -5.915 10.217 -22.087 1.00 72.62 301 SER A C 1
ATOM 2343 O O . SER A 1 301 ? -6.312 9.520 -21.162 1.00 72.62 301 SER A O 1
ATOM 2345 N N . GLY A 1 302 ? -6.481 11.388 -22.398 1.00 62.97 302 GLY A N 1
ATOM 2346 C CA . GLY A 1 302 ? -7.630 11.986 -21.705 1.00 62.97 302 GLY A CA 1
ATOM 2347 C C . GLY A 1 302 ? -8.975 11.775 -22.408 1.00 62.97 302 GLY A C 1
ATOM 2348 O O . GLY A 1 302 ? -9.903 12.533 -22.152 1.00 62.97 302 GLY A O 1
ATOM 2349 N N . SER A 1 303 ? -9.078 10.810 -23.333 1.00 69.25 303 SER A N 1
ATOM 2350 C CA . SER A 1 303 ? -10.215 10.726 -24.268 1.00 69.25 303 SER A CA 1
ATOM 2351 C C . SER A 1 303 ? -11.589 10.582 -23.595 1.00 69.25 303 SER A C 1
ATOM 2353 O O . SER A 1 303 ? -12.578 11.083 -24.129 1.00 69.25 303 SER A O 1
ATOM 2355 N N . ASP A 1 304 ? -11.646 9.963 -22.413 1.00 85.31 304 ASP A N 1
ATOM 2356 C CA . ASP A 1 304 ? -12.881 9.802 -21.636 1.00 85.31 304 ASP A CA 1
ATOM 2357 C C . ASP A 1 304 ? -12.695 9.770 -20.101 1.00 85.31 304 ASP A C 1
ATOM 2359 O O . ASP A 1 304 ? -13.685 9.793 -19.371 1.00 85.31 304 ASP A O 1
ATOM 2363 N N . GLY A 1 305 ? -11.458 9.709 -19.589 1.00 89.50 305 GLY A N 1
ATOM 2364 C CA . GLY A 1 305 ? -11.186 9.563 -18.154 1.00 89.50 305 GLY A CA 1
ATOM 2365 C C . GLY A 1 305 ? -11.496 8.172 -17.581 1.00 89.50 305 GLY A C 1
ATOM 2366 O O . GLY A 1 305 ? -11.365 7.985 -16.376 1.00 89.50 305 GLY A O 1
ATOM 2367 N N . ASN A 1 306 ? -11.896 7.183 -18.387 1.00 92.94 306 ASN A N 1
ATOM 2368 C CA . ASN A 1 306 ? -12.309 5.865 -17.897 1.00 92.94 306 ASN A CA 1
ATOM 2369 C C . ASN A 1 306 ? -11.110 4.914 -17.741 1.00 92.94 306 ASN A C 1
ATOM 2371 O O . ASN A 1 306 ? -10.389 4.642 -18.705 1.00 92.94 306 ASN A O 1
ATOM 2375 N N . TRP A 1 307 ? -10.913 4.366 -16.536 1.00 94.75 307 TRP A N 1
ATOM 2376 C CA . TRP A 1 307 ? -9.848 3.406 -16.218 1.00 94.75 307 TRP A CA 1
ATOM 2377 C C . TRP A 1 307 ? -9.835 2.201 -17.168 1.00 94.75 307 TRP A C 1
ATOM 2379 O O . TRP A 1 307 ? -8.772 1.700 -17.529 1.00 94.75 307 TRP A O 1
ATOM 2389 N N . SER A 1 308 ? -11.009 1.732 -17.589 1.00 94.94 308 SER A N 1
ATOM 2390 C CA . SER A 1 308 ? -11.163 0.527 -18.410 1.00 94.94 308 SER A CA 1
ATOM 2391 C C . SER A 1 308 ? -10.914 0.762 -19.906 1.00 94.94 308 SER A C 1
ATOM 2393 O O . SER A 1 308 ? -10.880 -0.200 -20.677 1.00 94.94 308 SER A O 1
ATOM 2395 N N . THR A 1 309 ? -10.698 2.007 -20.337 1.00 93.94 309 THR A N 1
ATOM 2396 C CA . THR A 1 309 ? -10.381 2.324 -21.733 1.00 93.94 309 THR A CA 1
ATOM 2397 C C . THR A 1 309 ? -8.900 2.067 -22.007 1.00 93.94 309 THR A C 1
ATOM 2399 O O . THR A 1 309 ? -8.027 2.800 -21.550 1.00 93.94 309 THR A O 1
ATOM 2402 N N . LEU A 1 310 ? -8.604 1.026 -22.801 1.00 94.12 310 LEU A N 1
ATOM 2403 C CA . LEU A 1 310 ? -7.233 0.613 -23.146 1.00 94.12 310 LEU A CA 1
ATOM 2404 C C . LEU A 1 310 ? -6.373 1.777 -23.650 1.00 94.12 310 LEU A C 1
ATOM 2406 O O . LEU A 1 310 ? -5.248 1.949 -23.193 1.00 94.12 310 LEU A O 1
ATOM 2410 N N . ALA A 1 311 ? -6.909 2.600 -24.552 1.00 92.19 311 ALA A N 1
ATOM 2411 C CA . ALA A 1 311 ? -6.167 3.705 -25.153 1.00 92.19 311 ALA A CA 1
ATOM 2412 C C . ALA A 1 311 ? -5.701 4.766 -24.135 1.00 92.19 311 ALA A C 1
ATOM 2414 O O . ALA A 1 311 ? -4.780 5.517 -24.432 1.00 92.19 311 ALA A O 1
ATOM 2415 N N . ASN A 1 312 ? -6.258 4.815 -22.921 1.00 92.06 312 ASN A N 1
ATOM 2416 C CA . ASN A 1 312 ? -5.784 5.739 -21.889 1.00 92.06 312 ASN A CA 1
ATOM 2417 C C . ASN A 1 312 ? -4.444 5.325 -21.266 1.00 92.06 312 ASN A C 1
ATOM 2419 O O . ASN A 1 312 ? -3.818 6.139 -20.596 1.00 92.06 312 ASN A O 1
ATOM 2423 N N . TRP A 1 313 ? -3.969 4.104 -21.520 1.00 94.06 313 TRP A N 1
ATOM 2424 C CA . TRP A 1 313 ? -2.755 3.554 -20.922 1.00 94.06 313 TRP A CA 1
ATOM 2425 C C . TRP A 1 313 ? -1.635 3.376 -21.941 1.00 94.06 313 TRP A C 1
ATOM 2427 O O . TRP A 1 313 ? -1.876 2.898 -23.051 1.00 94.06 313 TRP A O 1
ATOM 2437 N N . ASN A 1 314 ? -0.385 3.644 -21.547 1.00 94.44 314 ASN A N 1
ATOM 2438 C CA . ASN A 1 314 ? 0.785 3.317 -22.379 1.00 94.44 314 ASN A CA 1
ATOM 2439 C C . ASN A 1 314 ? 0.839 1.818 -22.742 1.00 94.44 314 ASN A C 1
ATOM 2441 O O . ASN A 1 314 ? 1.218 1.460 -23.856 1.00 94.44 314 ASN A O 1
ATOM 2445 N N . SER A 1 315 ? 0.390 0.933 -21.845 1.00 95.00 315 SER A N 1
ATOM 2446 C CA . SER A 1 315 ? 0.249 -0.506 -22.101 1.00 95.00 315 SER A CA 1
ATOM 2447 C C . SER A 1 315 ? -0.874 -0.860 -23.076 1.00 95.00 315 SER A C 1
ATOM 2449 O O . SER A 1 315 ? -0.856 -1.953 -23.642 1.00 95.00 315 SER A O 1
ATOM 2451 N N . GLY A 1 316 ? -1.852 0.023 -23.277 1.00 94.69 316 GLY A N 1
ATOM 2452 C CA . GLY A 1 316 ? -2.948 -0.174 -24.222 1.00 94.69 316 GLY A CA 1
ATOM 2453 C C . GLY A 1 316 ? -2.692 0.423 -25.608 1.00 94.69 316 GLY A C 1
ATOM 2454 O O . GLY A 1 316 ? -3.451 0.138 -26.533 1.00 94.69 316 GLY A O 1
ATOM 2455 N N . GLN A 1 317 ? -1.611 1.193 -25.779 1.00 92.44 317 GLN A N 1
ATOM 2456 C CA . GLN A 1 317 ? -1.189 1.715 -27.080 1.00 92.44 317 GLN A CA 1
ATOM 2457 C C . GLN A 1 317 ? -0.554 0.612 -27.949 1.00 92.44 317 GLN A C 1
ATOM 2459 O O . GLN A 1 317 ? 0.333 -0.113 -27.470 1.00 92.44 317 GLN A O 1
ATOM 2464 N N . PRO A 1 318 ? -0.948 0.474 -29.233 1.00 93.88 318 PRO A N 1
ATOM 2465 C CA . PRO A 1 318 ? -0.347 -0.502 -30.137 1.00 93.88 318 PRO A CA 1
ATOM 2466 C C . PRO A 1 318 ? 1.180 -0.337 -30.225 1.00 93.88 318 PRO A C 1
ATOM 2468 O O . PRO A 1 318 ? 1.657 0.766 -30.491 1.00 93.88 318 PRO A O 1
ATOM 2471 N N . PRO A 1 319 ? 1.979 -1.396 -29.997 1.00 94.94 319 PRO A N 1
ATOM 2472 C CA . PRO A 1 319 ? 3.423 -1.317 -30.187 1.00 94.94 319 PRO A CA 1
ATOM 2473 C C . PRO A 1 319 ? 3.794 -1.095 -31.650 1.00 94.94 319 PRO A C 1
ATOM 2475 O O . PRO A 1 319 ? 3.244 -1.731 -32.549 1.00 94.94 319 PRO A O 1
ATOM 2478 N N . VAL A 1 320 ? 4.793 -0.242 -31.871 1.00 95.44 320 VAL A N 1
ATOM 2479 C CA . VAL A 1 320 ? 5.398 -0.029 -33.187 1.00 95.44 320 VAL A CA 1
ATOM 2480 C C . VAL A 1 320 ? 6.446 -1.112 -33.430 1.00 95.44 320 VAL A C 1
ATOM 2482 O O . VAL A 1 320 ? 7.318 -1.341 -32.596 1.00 95.44 320 VAL A O 1
ATOM 2485 N N . ALA A 1 321 ? 6.343 -1.813 -34.558 1.00 95.19 321 ALA A N 1
ATOM 2486 C CA . ALA A 1 321 ? 7.285 -2.867 -34.915 1.00 95.19 321 ALA A CA 1
ATOM 2487 C C . ALA A 1 321 ? 8.703 -2.313 -35.143 1.00 95.19 321 ALA A C 1
ATOM 2489 O O . ALA A 1 321 ? 8.824 -1.233 -35.723 1.00 95.19 321 ALA A O 1
ATOM 2490 N N . PRO A 1 322 ? 9.764 -3.069 -34.795 1.00 94.81 322 PRO A N 1
ATOM 2491 C CA . PRO A 1 322 ? 11.125 -2.628 -35.047 1.00 94.81 322 PRO A CA 1
ATOM 2492 C C . PRO A 1 322 ? 11.405 -2.369 -36.523 1.00 94.81 322 PRO A C 1
ATOM 2494 O O . PRO A 1 322 ? 11.098 -3.224 -37.366 1.00 94.81 322 PRO A O 1
ATOM 2497 N N . VAL A 1 323 ? 12.026 -1.228 -36.817 1.00 90.50 323 VAL A N 1
ATOM 2498 C CA . VAL A 1 323 ? 12.407 -0.824 -38.174 1.00 90.50 323 VAL A CA 1
ATOM 2499 C C . VAL A 1 323 ? 13.883 -1.134 -38.375 1.00 90.50 323 VAL A C 1
ATOM 2501 O O . VAL A 1 323 ? 14.732 -0.453 -37.812 1.00 90.50 323 VAL A O 1
ATOM 2504 N N . GLN A 1 324 ? 14.191 -2.162 -39.174 1.00 88.56 324 GLN A N 1
ATOM 2505 C CA . GLN A 1 324 ? 15.586 -2.461 -39.497 1.00 88.56 324 GLN A CA 1
ATOM 2506 C C . GLN A 1 324 ? 16.151 -1.422 -40.466 1.00 88.56 324 GLN A C 1
ATOM 2508 O O . GLN A 1 324 ? 15.509 -1.080 -41.464 1.00 88.56 324 GLN A O 1
ATOM 2513 N N . GLY A 1 325 ? 17.366 -0.958 -40.192 1.00 89.56 325 GLY A N 1
ATOM 2514 C CA . GLY A 1 325 ? 18.060 -0.021 -41.065 1.00 89.56 325 GLY A CA 1
ATOM 2515 C C . GLY A 1 325 ? 18.463 -0.650 -42.406 1.00 89.56 325 GLY A C 1
ATOM 2516 O O . GLY A 1 325 ? 18.643 -1.869 -42.507 1.00 89.56 325 GLY A O 1
ATOM 2517 N N . PRO A 1 326 ? 18.664 0.157 -43.462 1.00 89.19 326 PRO A N 1
ATOM 2518 C CA . PRO A 1 326 ? 19.216 -0.336 -44.720 1.00 89.19 326 PRO A CA 1
ATOM 2519 C C . PRO A 1 326 ? 20.567 -1.041 -44.517 1.00 89.19 326 PRO A C 1
ATOM 2521 O O . PRO A 1 326 ? 21.448 -0.523 -43.837 1.00 89.19 326 PRO A O 1
ATOM 2524 N N . GLY A 1 327 ? 20.739 -2.218 -45.126 1.00 87.69 327 GLY A N 1
ATOM 2525 C CA . GLY A 1 327 ? 21.995 -2.980 -45.077 1.00 87.69 327 GLY A CA 1
ATOM 2526 C C . GLY A 1 327 ? 22.248 -3.756 -43.780 1.00 87.69 327 GLY A C 1
ATOM 2527 O O . GLY A 1 327 ? 23.248 -4.461 -43.696 1.00 87.69 327 GLY A O 1
ATOM 2528 N N . GLN A 1 328 ? 21.354 -3.672 -42.792 1.00 93.81 328 GLN A N 1
ATOM 2529 C CA . GLN A 1 328 ? 21.498 -4.373 -41.516 1.00 93.81 328 GLN A CA 1
ATOM 2530 C C . GLN A 1 328 ? 21.297 -5.888 -41.665 1.00 93.81 328 GLN A C 1
ATOM 2532 O O . GLN A 1 328 ? 20.552 -6.363 -42.529 1.00 93.81 328 GLN A O 1
ATOM 2537 N N . VAL A 1 329 ? 21.949 -6.658 -40.789 1.00 91.56 329 VAL A N 1
ATOM 2538 C CA . VAL A 1 329 ? 21.775 -8.115 -40.729 1.00 91.56 329 VAL A CA 1
ATOM 2539 C C . VAL A 1 329 ? 20.316 -8.433 -40.402 1.00 91.56 329 VAL A C 1
ATOM 2541 O O . VAL A 1 329 ? 19.710 -7.819 -39.526 1.00 91.56 329 VAL A O 1
ATOM 2544 N N . SER A 1 330 ? 19.724 -9.401 -41.105 1.00 92.50 330 SER A N 1
ATOM 2545 C CA . SER A 1 330 ? 18.328 -9.775 -40.873 1.00 92.50 330 SER A CA 1
ATOM 2546 C C . SER A 1 330 ? 18.099 -10.242 -39.436 1.00 92.50 330 SER A C 1
ATOM 2548 O O . SER A 1 330 ? 18.868 -11.042 -38.899 1.00 92.50 330 SER A O 1
ATOM 2550 N N . ARG A 1 331 ? 16.998 -9.780 -38.835 1.00 94.12 331 ARG A N 1
ATOM 2551 C CA . ARG A 1 331 ? 16.554 -10.239 -37.515 1.00 94.12 331 ARG A CA 1
ATOM 2552 C C . ARG A 1 331 ? 16.436 -11.763 -37.471 1.00 94.12 331 ARG A C 1
ATOM 2554 O O . ARG A 1 331 ? 15.834 -12.384 -38.348 1.00 94.12 331 ARG A O 1
ATOM 2561 N N . VAL A 1 332 ? 16.925 -12.345 -36.384 1.00 95.25 332 VAL A N 1
ATOM 2562 C CA . VAL A 1 332 ? 16.802 -13.766 -36.073 1.00 95.25 332 VAL A CA 1
ATOM 2563 C C . VAL A 1 332 ? 15.513 -14.017 -35.289 1.00 95.25 332 VAL A C 1
ATOM 2565 O O . VAL A 1 332 ? 15.216 -13.349 -34.301 1.00 95.25 332 VAL A O 1
ATOM 2568 N N . GLY A 1 333 ? 14.764 -15.044 -35.697 1.00 90.62 333 GLY A N 1
ATOM 2569 C CA . GLY A 1 333 ? 13.517 -15.451 -35.047 1.00 90.62 333 GLY A CA 1
ATOM 2570 C C . GLY A 1 333 ? 12.283 -14.662 -35.496 1.00 90.62 333 GLY A C 1
ATOM 2571 O O . GLY A 1 333 ? 12.353 -13.712 -36.273 1.00 90.62 333 GLY A O 1
ATOM 2572 N N . SER A 1 334 ? 11.118 -15.101 -35.021 1.00 91.25 334 SER A N 1
ATOM 2573 C CA . SER A 1 334 ? 9.832 -14.466 -35.310 1.00 91.25 334 SER A CA 1
ATOM 2574 C C . SER A 1 334 ? 9.678 -13.146 -34.561 1.00 91.25 334 SER A C 1
ATOM 2576 O O . SER A 1 334 ? 10.000 -13.060 -33.376 1.00 91.25 334 SER A O 1
ATOM 2578 N N . LEU A 1 335 ? 9.097 -12.144 -35.221 1.00 93.50 335 LEU A N 1
ATOM 2579 C CA . LEU A 1 335 ? 8.683 -10.914 -34.558 1.00 93.50 335 LEU A CA 1
ATOM 2580 C C . LEU A 1 335 ? 7.395 -11.156 -33.768 1.00 93.50 335 LEU A C 1
ATOM 2582 O O . LEU A 1 335 ? 6.331 -11.308 -34.361 1.00 93.50 335 LEU A O 1
ATOM 2586 N N . THR A 1 336 ? 7.500 -11.173 -32.442 1.00 91.69 336 THR A N 1
ATOM 2587 C CA . THR A 1 336 ? 6.346 -11.186 -31.534 1.00 91.69 336 THR A CA 1
ATOM 2588 C C . THR A 1 336 ? 6.345 -9.881 -30.759 1.00 91.69 336 THR A C 1
ATOM 2590 O O . THR A 1 336 ? 7.271 -9.616 -29.998 1.00 91.69 336 THR A O 1
ATOM 2593 N N . LEU A 1 337 ? 5.337 -9.043 -30.992 1.00 95.88 337 LEU A N 1
ATOM 2594 C CA . LEU A 1 337 ? 5.185 -7.787 -30.263 1.00 95.88 337 LEU A CA 1
ATOM 2595 C C . LEU A 1 337 ? 4.412 -8.018 -28.959 1.00 95.88 337 LEU A C 1
ATOM 2597 O O . LEU A 1 337 ? 3.551 -8.903 -28.915 1.00 95.88 337 LEU A O 1
ATOM 2601 N N . PRO A 1 338 ? 4.669 -7.219 -27.909 1.00 95.44 338 PRO A N 1
ATOM 2602 C CA . PRO A 1 338 ? 3.866 -7.267 -26.693 1.00 95.44 338 PRO A CA 1
ATOM 2603 C C . PRO A 1 338 ? 2.384 -7.007 -26.985 1.00 95.44 338 PRO A C 1
ATOM 2605 O O . PRO A 1 338 ? 2.037 -6.155 -27.798 1.00 95.44 338 PRO A O 1
ATOM 2608 N N . SER A 1 339 ? 1.490 -7.726 -26.310 1.00 95.00 339 SER A N 1
ATOM 2609 C CA . SER A 1 339 ? 0.049 -7.483 -26.451 1.00 95.00 339 SER A CA 1
ATOM 2610 C C . SER A 1 339 ? -0.364 -6.199 -25.731 1.00 95.00 339 SER A C 1
ATOM 2612 O O . SER A 1 339 ? 0.144 -5.902 -24.648 1.00 95.00 339 SER A O 1
ATOM 2614 N N . VAL A 1 340 ? -1.313 -5.463 -26.313 1.00 96.19 340 VAL A N 1
ATOM 2615 C CA . VAL A 1 340 ? -1.957 -4.335 -25.628 1.00 96.19 340 VAL A CA 1
ATOM 2616 C C . VAL A 1 340 ? -2.817 -4.845 -24.474 1.00 96.19 340 VAL A C 1
ATOM 2618 O O . VAL A 1 340 ? -3.487 -5.871 -24.606 1.00 96.19 340 VAL A O 1
ATOM 2621 N N . ARG A 1 341 ? -2.791 -4.155 -23.333 1.00 96.88 341 ARG A N 1
ATOM 2622 C CA . ARG A 1 341 ? -3.531 -4.561 -22.129 1.00 96.88 341 ARG A CA 1
ATOM 2623 C C . ARG A 1 341 ? -3.761 -3.398 -21.167 1.00 96.88 341 ARG A C 1
ATOM 2625 O O . ARG A 1 341 ? -3.030 -2.408 -21.192 1.00 96.88 341 ARG A O 1
ATOM 2632 N N . LEU A 1 342 ? -4.741 -3.559 -20.282 1.00 97.00 342 LEU A N 1
ATOM 2633 C CA . LEU A 1 342 ? -4.877 -2.727 -19.086 1.00 97.00 342 LEU A CA 1
ATOM 2634 C C . LEU A 1 342 ? -3.734 -3.023 -18.090 1.00 97.00 342 LEU A C 1
ATOM 2636 O O . LEU A 1 342 ? -3.076 -4.071 -18.208 1.00 97.00 342 LEU A O 1
ATOM 2640 N N . PRO A 1 343 ? -3.498 -2.130 -17.110 1.00 97.38 343 PRO A N 1
ATOM 2641 C CA . PRO A 1 343 ? -2.579 -2.400 -16.011 1.00 97.38 343 PRO A CA 1
ATOM 2642 C C . PRO A 1 343 ? -2.922 -3.709 -15.286 1.00 97.38 343 PRO A C 1
ATOM 2644 O O . PRO A 1 343 ? -4.092 -4.045 -15.101 1.00 97.38 343 PRO A O 1
ATOM 2647 N N . GLY A 1 344 ? -1.891 -4.456 -14.905 1.00 96.62 344 GLY A N 1
ATOM 2648 C CA . GLY A 1 344 ? -1.975 -5.799 -14.341 1.00 96.62 344 GLY A CA 1
ATOM 2649 C C . GLY A 1 344 ? -1.179 -5.948 -13.047 1.00 96.62 344 GLY A C 1
ATOM 2650 O O . GLY A 1 344 ? -0.540 -5.013 -12.570 1.00 96.62 344 GLY A O 1
ATOM 2651 N N . SER A 1 345 ? -1.190 -7.154 -12.478 1.00 95.62 345 SER A N 1
ATOM 2652 C CA . SER A 1 345 ? -0.759 -7.433 -11.098 1.00 95.62 345 SER A CA 1
ATOM 2653 C C . SER A 1 345 ? 0.718 -7.173 -10.782 1.00 95.62 345 SER A C 1
ATOM 2655 O O . SER A 1 345 ? 1.069 -7.129 -9.606 1.00 95.62 345 SER A O 1
ATOM 2657 N N . LEU A 1 346 ? 1.572 -7.001 -11.795 1.00 94.62 346 LEU A N 1
ATOM 2658 C CA . LEU A 1 346 ? 2.984 -6.632 -11.636 1.00 94.62 346 LEU A CA 1
ATOM 2659 C C . LEU A 1 346 ? 3.243 -5.133 -11.827 1.00 94.62 346 LEU A C 1
ATOM 2661 O O . LEU A 1 346 ? 4.334 -4.665 -11.511 1.00 94.62 346 LEU A O 1
ATOM 2665 N N . ASP A 1 347 ? 2.260 -4.377 -12.313 1.00 98.06 347 ASP A N 1
ATOM 2666 C CA . ASP A 1 347 ? 2.480 -2.998 -12.725 1.00 98.06 347 ASP A CA 1
ATOM 2667 C C . ASP A 1 347 ? 2.348 -2.026 -11.553 1.00 98.06 347 ASP A C 1
ATOM 2669 O O . ASP A 1 347 ? 1.368 -2.034 -10.797 1.00 98.06 347 ASP A O 1
ATOM 2673 N N . THR A 1 348 ? 3.326 -1.131 -11.454 1.00 97.88 348 THR A N 1
ATOM 2674 C CA . THR A 1 348 ? 3.167 0.139 -10.750 1.00 97.88 348 THR A CA 1
ATOM 2675 C C . THR A 1 348 ? 2.369 1.077 -11.649 1.00 97.88 348 THR A C 1
ATOM 2677 O O . THR A 1 348 ? 2.813 1.411 -12.746 1.00 97.88 348 THR A O 1
ATOM 2680 N N . VAL A 1 349 ? 1.192 1.495 -11.193 1.00 97.69 349 VAL A N 1
ATOM 2681 C CA . VAL A 1 349 ? 0.367 2.502 -11.861 1.00 97.69 349 VAL A CA 1
ATOM 2682 C C . VAL A 1 349 ? 0.730 3.880 -11.335 1.00 97.69 349 VAL A C 1
ATOM 2684 O O . VAL A 1 349 ? 0.688 4.113 -10.126 1.00 97.69 349 VAL A O 1
ATOM 2687 N N . ILE A 1 350 ? 1.030 4.801 -12.246 1.00 94.31 350 ILE A N 1
ATOM 2688 C CA . ILE A 1 350 ? 1.227 6.215 -11.929 1.00 94.31 350 ILE A CA 1
ATOM 2689 C C . ILE A 1 350 ? 0.209 7.018 -12.737 1.00 94.31 350 ILE A C 1
ATOM 2691 O O . ILE A 1 350 ? 0.258 7.058 -13.967 1.00 94.31 350 ILE A O 1
ATOM 2695 N N . LEU A 1 351 ? -0.726 7.651 -12.031 1.00 92.38 351 LEU A N 1
ATOM 2696 C CA . LEU A 1 351 ? -1.669 8.595 -12.621 1.00 92.38 351 LEU A CA 1
ATOM 2697 C C . LEU A 1 351 ? -1.010 9.969 -12.617 1.00 92.38 351 LEU A C 1
ATOM 2699 O O . LEU A 1 351 ? -1.077 10.678 -11.614 1.00 92.38 351 LEU A O 1
ATOM 2703 N N . GLU A 1 352 ? -0.303 10.304 -13.689 1.00 82.31 352 GLU A N 1
ATOM 2704 C CA . GLU A 1 352 ? 0.420 11.564 -13.820 1.00 82.31 352 GLU A CA 1
ATOM 2705 C C . GLU A 1 352 ? 0.405 12.039 -15.267 1.00 82.31 352 GLU A C 1
ATOM 2707 O O . GLU A 1 352 ? 1.080 11.466 -16.121 1.00 82.31 352 GLU A O 1
ATOM 2712 N N . ARG A 1 353 ? -0.312 13.137 -15.527 1.00 74.56 353 ARG A N 1
ATOM 2713 C CA . ARG A 1 353 ? -0.200 13.860 -16.789 1.00 74.56 353 ARG A CA 1
ATOM 2714 C C . ARG A 1 353 ? -0.217 15.366 -16.547 1.00 74.56 353 ARG A C 1
ATOM 2716 O O . ARG A 1 353 ? -1.235 15.986 -16.264 1.00 74.56 353 ARG A O 1
ATOM 2723 N N . SER A 1 354 ? 0.949 15.984 -16.692 1.00 56.81 354 SER A N 1
ATOM 2724 C CA . SER A 1 354 ? 1.172 17.387 -16.321 1.00 56.81 354 SER A CA 1
ATOM 2725 C C . SER A 1 354 ? 0.360 18.415 -17.124 1.00 56.81 354 SER A C 1
ATOM 2727 O O . SER A 1 354 ? 0.203 19.542 -16.661 1.00 56.81 354 SER A O 1
ATOM 2729 N N . ALA A 1 355 ? -0.155 18.061 -18.308 1.00 62.62 355 ALA A N 1
ATOM 2730 C CA . ALA A 1 355 ? -0.749 19.024 -19.239 1.00 62.62 355 ALA A CA 1
ATOM 2731 C C . ALA A 1 355 ? -2.285 19.153 -19.178 1.00 62.62 355 ALA A C 1
ATOM 2733 O O . ALA A 1 355 ? -2.804 20.164 -19.646 1.00 62.62 355 ALA A O 1
ATOM 2734 N N . GLU A 1 356 ? -3.022 18.168 -18.643 1.00 66.88 356 GLU A N 1
ATOM 2735 C CA . GLU A 1 356 ? -4.490 18.103 -18.823 1.00 66.88 356 GLU A CA 1
ATOM 2736 C C . GLU A 1 356 ? -5.315 17.986 -17.530 1.00 66.88 356 GLU A C 1
ATOM 2738 O O . GLU A 1 356 ? -6.503 18.292 -17.576 1.00 66.88 356 GLU A O 1
ATOM 2743 N N . ASN A 1 357 ? -4.714 17.632 -16.384 1.00 69.12 357 ASN A N 1
ATOM 2744 C CA . ASN A 1 357 ? -5.400 17.490 -15.087 1.00 69.12 357 ASN A CA 1
ATOM 2745 C C . ASN A 1 357 ? -6.735 16.723 -15.199 1.00 69.12 357 ASN A C 1
ATOM 2747 O O . ASN A 1 357 ? -7.819 17.276 -14.986 1.00 69.12 357 ASN A O 1
ATOM 2751 N N . VAL A 1 358 ? -6.653 15.448 -15.585 1.00 79.19 358 VAL A N 1
ATOM 2752 C CA . VAL A 1 358 ? -7.831 14.601 -15.818 1.00 79.19 358 VAL A CA 1
ATOM 2753 C C . VAL A 1 358 ? -8.297 13.961 -14.508 1.00 79.19 358 VAL A C 1
ATOM 2755 O O . VAL A 1 358 ? -7.502 13.634 -13.630 1.00 79.19 358 VAL A O 1
ATOM 2758 N N . THR A 1 359 ? -9.610 13.767 -14.362 1.00 88.56 359 THR A N 1
ATOM 2759 C CA . THR A 1 359 ? -10.155 12.882 -13.322 1.00 88.56 359 THR A CA 1
ATOM 2760 C C . THR A 1 359 ? -10.290 11.475 -13.885 1.00 88.56 359 THR A C 1
ATOM 2762 O O . THR A 1 359 ? -11.144 11.222 -14.735 1.00 88.56 359 THR A O 1
ATOM 2765 N N . VAL A 1 360 ? -9.459 10.556 -13.402 1.00 93.38 360 VAL A N 1
ATOM 2766 C CA . VAL A 1 360 ? -9.542 9.133 -13.734 1.00 93.38 360 VAL A CA 1
ATOM 2767 C C . VAL A 1 360 ? -10.713 8.520 -12.972 1.00 93.38 360 VAL A C 1
ATOM 2769 O O . VAL A 1 360 ? -10.845 8.715 -11.768 1.00 93.38 360 VAL A O 1
ATOM 2772 N N . THR A 1 361 ? -11.572 7.771 -13.654 1.00 95.62 361 THR A N 1
ATOM 2773 C CA . THR A 1 361 ? -12.770 7.153 -13.080 1.00 95.62 361 THR A CA 1
ATOM 2774 C C . THR A 1 361 ? -12.744 5.643 -13.278 1.00 95.62 361 THR A C 1
ATOM 2776 O O . THR A 1 361 ? -12.619 5.150 -14.396 1.00 95.62 361 THR A O 1
ATOM 2779 N N . LEU A 1 362 ? -12.898 4.907 -12.181 1.00 97.50 362 LEU A N 1
ATOM 2780 C CA . LEU A 1 362 ? -13.080 3.462 -12.142 1.00 97.50 362 LEU A CA 1
ATOM 2781 C C . LEU A 1 362 ? -14.540 3.172 -11.764 1.00 97.50 362 LEU A C 1
ATOM 2783 O O . LEU A 1 362 ? -14.916 3.104 -10.590 1.00 97.50 362 LEU A O 1
ATOM 2787 N N . ASP A 1 363 ? -15.374 3.027 -12.790 1.00 97.00 363 ASP A N 1
ATOM 2788 C CA . ASP A 1 363 ? -16.826 2.854 -12.668 1.00 97.00 363 ASP A CA 1
ATOM 2789 C C . ASP A 1 363 ? -17.280 1.390 -12.634 1.00 97.00 363 ASP A C 1
ATOM 2791 O O . ASP A 1 363 ? -18.369 1.084 -12.153 1.00 97.00 363 ASP A O 1
ATOM 2795 N N . SER A 1 364 ? -16.445 0.475 -13.122 1.00 96.81 364 SER A N 1
ATOM 2796 C CA . SER A 1 364 ? -16.799 -0.924 -13.328 1.00 96.81 364 SER A CA 1
ATOM 2797 C C . SER A 1 364 ? -15.558 -1.810 -13.499 1.00 96.81 364 SER A C 1
ATOM 2799 O O . SER A 1 364 ? -14.424 -1.336 -13.616 1.00 96.81 364 SER A O 1
ATOM 2801 N N . GLY A 1 365 ? -15.779 -3.126 -13.515 1.00 97.19 365 GLY A N 1
ATOM 2802 C CA . GLY A 1 365 ? -14.730 -4.126 -13.714 1.00 97.19 365 GLY A CA 1
ATOM 2803 C C . GLY A 1 365 ? -13.956 -4.479 -12.442 1.00 97.19 365 GLY A C 1
ATOM 2804 O O . GLY A 1 365 ? -14.144 -3.884 -11.382 1.00 97.19 365 GLY A O 1
ATOM 2805 N N . ASN A 1 366 ? -13.101 -5.495 -12.555 1.00 97.81 366 ASN A N 1
ATOM 2806 C CA . ASN A 1 366 ? -12.208 -5.941 -11.489 1.00 97.81 366 ASN A CA 1
ATOM 2807 C C . ASN A 1 366 ? -10.761 -5.801 -11.960 1.00 97.81 366 ASN A C 1
ATOM 2809 O O . ASN A 1 366 ? -10.341 -6.489 -12.891 1.00 97.81 366 ASN A O 1
ATOM 2813 N N . HIS A 1 367 ? -10.011 -4.921 -11.308 1.00 98.12 367 HIS A N 1
ATOM 2814 C CA . HIS A 1 367 ? -8.662 -4.535 -11.695 1.00 98.12 367 HIS A CA 1
ATOM 2815 C C . HIS A 1 367 ? -7.679 -4.922 -10.597 1.00 98.12 367 HIS A C 1
ATOM 2817 O O . HIS A 1 367 ? -7.912 -4.678 -9.414 1.00 98.12 367 HIS A O 1
ATOM 2823 N N . ASN A 1 368 ? -6.569 -5.536 -10.996 1.00 98.19 368 ASN A N 1
ATOM 2824 C CA . ASN A 1 368 ? -5.524 -5.997 -10.090 1.00 98.19 368 ASN A CA 1
ATOM 2825 C C . ASN A 1 368 ? -4.203 -5.385 -10.526 1.00 98.19 368 ASN A C 1
ATOM 2827 O O . ASN A 1 368 ? -3.768 -5.628 -11.648 1.00 98.19 368 ASN A O 1
ATOM 2831 N N . ILE A 1 369 ? -3.569 -4.628 -9.637 1.00 98.62 369 ILE A N 1
ATOM 2832 C CA . ILE A 1 369 ? -2.292 -3.953 -9.891 1.00 98.62 369 ILE A CA 1
ATOM 2833 C C . ILE A 1 369 ? -1.299 -4.229 -8.765 1.00 98.62 369 ILE A C 1
ATOM 2835 O O . ILE A 1 369 ? -1.680 -4.758 -7.714 1.00 98.62 369 ILE A O 1
ATOM 2839 N N . ARG A 1 370 ? -0.021 -3.896 -8.973 1.00 98.06 370 ARG A N 1
ATOM 2840 C CA . ARG A 1 370 ? 1.001 -4.022 -7.927 1.00 98.06 370 ARG A CA 1
ATOM 2841 C C . ARG A 1 370 ? 0.941 -2.832 -6.977 1.00 98.06 370 ARG A C 1
ATOM 2843 O O . ARG A 1 370 ? 0.665 -3.024 -5.798 1.00 98.06 370 ARG A O 1
ATOM 2850 N N . LYS A 1 371 ? 1.159 -1.618 -7.491 1.00 98.06 371 LYS A N 1
ATOM 2851 C CA . LYS A 1 371 ? 1.216 -0.352 -6.732 1.00 98.06 371 LYS A CA 1
ATOM 2852 C C . LYS A 1 371 ? 0.423 0.746 -7.426 1.00 98.06 371 LYS A C 1
ATOM 2854 O O . LYS A 1 371 ? 0.255 0.694 -8.641 1.00 98.06 371 LYS A O 1
ATOM 2859 N N . LEU A 1 372 ? 0.005 1.757 -6.667 1.00 98.38 372 LEU A N 1
ATOM 2860 C CA . LEU A 1 372 ? -0.687 2.936 -7.187 1.00 98.38 372 LEU A CA 1
ATOM 2861 C C . LEU A 1 372 ? -0.079 4.233 -6.647 1.00 98.38 372 LEU A C 1
ATOM 2863 O O . LEU A 1 372 ? 0.087 4.392 -5.440 1.00 98.38 372 LEU A O 1
ATOM 2867 N N . VAL A 1 373 ? 0.167 5.190 -7.536 1.00 97.06 373 VAL A N 1
ATOM 2868 C CA . VAL A 1 373 ? 0.514 6.575 -7.203 1.00 97.06 373 VAL A CA 1
ATOM 2869 C C . VAL A 1 373 ? -0.466 7.507 -7.913 1.00 97.06 373 VAL A C 1
ATOM 2871 O O . VAL A 1 373 ? -0.566 7.479 -9.140 1.00 97.06 373 VAL A O 1
ATOM 2874 N N . THR A 1 374 ? -1.195 8.336 -7.162 1.00 94.06 374 THR A N 1
ATOM 2875 C CA . THR A 1 374 ? -2.221 9.239 -7.715 1.00 94.06 374 THR A CA 1
ATOM 2876 C C . THR A 1 374 ? -1.733 10.690 -7.715 1.00 94.06 374 THR A C 1
ATOM 2878 O O . THR A 1 374 ? -1.914 11.408 -6.727 1.00 94.06 374 THR A O 1
ATOM 2881 N N . ARG A 1 375 ? -1.088 11.155 -8.789 1.00 89.44 375 ARG A N 1
ATOM 2882 C CA . ARG A 1 375 ? -0.757 12.587 -8.978 1.00 89.44 375 ARG A CA 1
ATOM 2883 C C . ARG A 1 375 ? -1.894 13.346 -9.673 1.00 89.44 375 ARG A C 1
ATOM 2885 O O . ARG A 1 375 ? -2.025 14.552 -9.495 1.00 89.44 375 ARG A O 1
ATOM 2892 N N . GLU A 1 376 ? -2.782 12.621 -10.340 1.00 89.06 376 GLU A N 1
ATOM 2893 C CA . GLU A 1 376 ? -4.088 13.075 -10.821 1.00 89.06 376 GLU A CA 1
ATOM 2894 C C . GLU A 1 376 ? -5.239 12.560 -9.949 1.00 89.06 376 GLU A C 1
ATOM 2896 O O . GLU A 1 376 ? -5.057 11.656 -9.126 1.00 89.06 376 GLU A O 1
ATOM 2901 N N . ALA A 1 377 ? -6.422 13.157 -10.119 1.00 92.12 377 ALA A N 1
ATOM 2902 C CA . ALA A 1 377 ? -7.593 12.774 -9.348 1.00 92.12 377 ALA A CA 1
ATOM 2903 C C . ALA A 1 377 ? -8.103 11.380 -9.753 1.00 92.12 377 ALA A C 1
ATOM 2905 O O . ALA A 1 377 ? -8.167 11.067 -10.941 1.00 92.12 377 ALA A O 1
ATOM 2906 N N . LEU A 1 378 ? -8.506 10.565 -8.775 1.00 95.75 378 LEU A N 1
ATOM 2907 C CA . LEU A 1 378 ? -9.066 9.227 -8.990 1.00 95.75 378 LEU A CA 1
ATOM 2908 C C . LEU A 1 378 ? -10.422 9.085 -8.293 1.00 95.75 378 LEU A C 1
ATOM 2910 O O . LEU A 1 378 ? -10.509 9.191 -7.073 1.00 95.75 378 LEU A O 1
ATOM 2914 N N . ASN A 1 379 ? -11.459 8.754 -9.055 1.00 97.38 379 ASN A N 1
ATOM 2915 C CA . ASN A 1 379 ? -12.788 8.429 -8.556 1.00 97.38 379 ASN A CA 1
ATOM 2916 C C . ASN A 1 379 ? -13.078 6.940 -8.742 1.00 97.38 379 ASN A C 1
ATOM 2918 O O . ASN A 1 379 ? -13.129 6.445 -9.863 1.00 97.38 379 ASN A O 1
ATOM 2922 N N . ILE A 1 380 ? -13.333 6.231 -7.650 1.00 98.44 380 ILE A N 1
ATOM 2923 C CA . ILE A 1 380 ? -13.825 4.855 -7.661 1.00 98.44 380 ILE A CA 1
ATOM 2924 C C . ILE A 1 380 ? -15.324 4.920 -7.363 1.00 98.44 380 ILE A C 1
ATOM 2926 O O . ILE A 1 380 ? -15.735 5.291 -6.260 1.00 98.44 380 ILE A O 1
ATOM 2930 N N . THR A 1 381 ? -16.144 4.643 -8.375 1.00 97.94 381 THR A N 1
ATOM 2931 C CA . THR A 1 381 ? -17.605 4.831 -8.316 1.00 97.94 381 THR A CA 1
ATOM 2932 C C . THR A 1 381 ? -18.378 3.516 -8.397 1.00 97.94 381 THR A C 1
ATOM 2934 O O . THR A 1 381 ? -19.532 3.475 -7.976 1.00 97.94 381 THR A O 1
ATOM 2937 N N . GLY A 1 382 ? -17.763 2.423 -8.870 1.00 96.31 382 GLY A N 1
ATOM 2938 C CA . GLY A 1 382 ? -18.462 1.135 -8.965 1.00 96.31 382 GLY A CA 1
ATOM 2939 C C . GLY A 1 382 ? -17.611 -0.119 -9.181 1.00 96.31 382 GLY A C 1
ATOM 2940 O O . GLY A 1 382 ? -18.056 -1.199 -8.798 1.00 96.31 382 GLY A O 1
ATOM 2941 N N . GLY A 1 383 ? -16.400 -0.025 -9.737 1.00 97.38 383 GLY A N 1
ATOM 2942 C CA . GLY A 1 383 ? -15.547 -1.206 -9.920 1.00 97.38 383 GLY A CA 1
ATOM 2943 C C . GLY A 1 383 ? -14.672 -1.533 -8.706 1.00 97.38 383 GLY A C 1
ATOM 2944 O O . GLY A 1 383 ? -14.678 -0.833 -7.692 1.00 97.38 383 GLY A O 1
ATOM 2945 N N . THR A 1 384 ? -13.903 -2.612 -8.830 1.00 98.31 384 THR A N 1
ATOM 2946 C CA . THR A 1 384 ? -12.977 -3.090 -7.798 1.00 98.31 384 THR A CA 1
ATOM 2947 C C . THR A 1 384 ? -11.538 -2.842 -8.226 1.00 98.31 384 THR A C 1
ATOM 2949 O O . THR A 1 384 ? -11.138 -3.262 -9.312 1.00 98.31 384 THR A O 1
ATOM 2952 N N . LEU A 1 385 ? -10.746 -2.222 -7.352 1.00 98.62 385 LEU A N 1
ATOM 2953 C CA . LEU A 1 385 ? -9.301 -2.088 -7.500 1.00 98.62 385 LEU A CA 1
ATOM 2954 C C . LEU A 1 385 ? -8.586 -2.809 -6.359 1.00 98.62 385 LEU A C 1
ATOM 2956 O O . LEU A 1 385 ? -8.698 -2.422 -5.198 1.00 98.62 385 LEU A O 1
ATOM 2960 N N . THR A 1 386 ? -7.822 -3.843 -6.695 1.00 98.56 386 THR A N 1
ATOM 2961 C CA . THR A 1 386 ? -6.968 -4.562 -5.747 1.00 98.56 386 THR A CA 1
ATOM 2962 C C . THR A 1 386 ? -5.506 -4.224 -6.015 1.00 98.56 386 THR A C 1
ATOM 2964 O O . THR A 1 386 ? -4.971 -4.506 -7.088 1.00 98.56 386 THR A O 1
ATOM 2967 N N . VAL A 1 387 ? -4.854 -3.622 -5.023 1.00 98.62 387 VAL A N 1
ATOM 2968 C CA . VAL A 1 387 ? -3.439 -3.248 -5.023 1.00 98.62 387 VAL A CA 1
ATOM 2969 C C . VAL A 1 387 ? -2.678 -4.267 -4.179 1.00 98.62 387 VAL A C 1
ATOM 2971 O O . VAL A 1 387 ? -2.818 -4.315 -2.957 1.00 98.62 387 VAL A O 1
ATOM 2974 N N . ASN A 1 388 ? -1.912 -5.128 -4.848 1.00 97.06 388 ASN A N 1
ATOM 2975 C CA . ASN A 1 388 ? -1.389 -6.366 -4.264 1.00 97.06 388 ASN A CA 1
ATOM 2976 C C . ASN A 1 388 ? -0.060 -6.209 -3.521 1.00 97.06 388 ASN A C 1
ATOM 2978 O O . ASN A 1 388 ? 0.358 -7.136 -2.831 1.00 97.06 388 ASN A O 1
ATOM 2982 N N . TYR A 1 389 ? 0.619 -5.071 -3.658 1.00 97.44 389 TYR A N 1
ATOM 2983 C CA . TYR A 1 389 ? 1.898 -4.856 -2.997 1.00 97.44 389 TYR A CA 1
ATOM 2984 C C . TYR A 1 389 ? 1.742 -4.727 -1.479 1.00 97.44 389 TYR A C 1
ATOM 2986 O O . TYR A 1 389 ? 1.019 -3.854 -0.992 1.00 97.44 389 TYR A O 1
ATOM 2994 N N . THR A 1 390 ? 2.487 -5.547 -0.744 1.00 95.94 390 THR A N 1
ATOM 2995 C CA . THR A 1 390 ? 2.728 -5.390 0.693 1.00 95.94 390 THR A CA 1
ATOM 2996 C C . THR A 1 390 ? 4.089 -4.719 0.885 1.00 95.94 390 THR A C 1
ATOM 2998 O O . THR A 1 390 ? 5.073 -5.236 0.356 1.00 95.94 390 THR A O 1
ATOM 3001 N N . PRO A 1 391 ? 4.179 -3.595 1.622 1.00 95.50 391 PRO A N 1
ATOM 3002 C CA . PRO A 1 391 ? 5.445 -2.919 1.876 1.00 95.50 391 PRO A CA 1
ATOM 3003 C C . PRO A 1 391 ? 6.529 -3.822 2.467 1.00 95.50 391 PRO A C 1
ATOM 3005 O O . PRO A 1 391 ? 6.305 -4.508 3.463 1.00 95.50 391 PRO A O 1
ATOM 3008 N N . VAL A 1 392 ? 7.721 -3.760 1.875 1.00 94.12 392 VAL A N 1
ATOM 3009 C CA . VAL A 1 392 ? 8.947 -4.418 2.346 1.00 94.12 392 VAL A CA 1
ATOM 3010 C C . VAL A 1 392 ? 10.088 -3.404 2.422 1.00 94.12 392 VAL A C 1
ATOM 3012 O O . VAL A 1 392 ? 10.052 -2.377 1.749 1.00 94.12 392 VAL A O 1
ATOM 3015 N N . ALA A 1 393 ? 11.106 -3.681 3.242 1.00 91.00 393 ALA A N 1
ATOM 3016 C CA . ALA A 1 393 ? 12.194 -2.735 3.516 1.00 91.00 393 ALA A CA 1
ATOM 3017 C C . ALA A 1 393 ? 13.005 -2.333 2.270 1.00 91.00 393 ALA A C 1
ATOM 3019 O O . ALA A 1 393 ? 13.517 -1.221 2.206 1.00 91.00 393 ALA A O 1
ATOM 3020 N N . GLU A 1 394 ? 13.110 -3.227 1.286 1.00 88.94 394 GLU A N 1
ATOM 3021 C CA . GLU A 1 394 ? 13.834 -2.997 0.030 1.00 88.94 394 GLU A CA 1
ATOM 3022 C C . GLU A 1 394 ? 13.051 -2.172 -1.003 1.00 88.94 394 GLU A C 1
ATOM 3024 O O . GLU A 1 394 ? 13.523 -1.976 -2.115 1.00 88.94 394 GLU A O 1
ATOM 3029 N N . SER A 1 395 ? 11.839 -1.722 -0.680 1.00 93.56 395 SER A N 1
ATOM 3030 C CA . SER A 1 395 ? 10.954 -1.046 -1.625 1.00 93.56 395 SER A CA 1
ATOM 3031 C C . SER A 1 395 ? 10.116 0.030 -0.907 1.00 93.56 395 SER A C 1
ATOM 3033 O O . SER A 1 395 ? 10.434 0.457 0.203 1.00 93.56 395 SER A O 1
ATOM 3035 N N . THR A 1 396 ? 9.073 0.564 -1.548 1.00 94.06 396 THR A N 1
ATOM 3036 C CA . THR A 1 396 ? 8.291 1.688 -1.002 1.00 94.06 396 THR A CA 1
ATOM 3037 C C . THR A 1 396 ? 7.528 1.301 0.273 1.00 94.06 396 THR A C 1
ATOM 3039 O O . THR A 1 396 ? 7.009 0.185 0.366 1.00 94.06 396 THR A O 1
ATOM 3042 N N . PRO A 1 397 ? 7.339 2.234 1.229 1.00 95.50 397 PRO A N 1
ATOM 3043 C CA . PRO A 1 397 ? 6.602 1.976 2.471 1.00 95.50 397 PRO A CA 1
ATOM 3044 C C . PRO A 1 397 ? 5.070 1.978 2.291 1.00 95.50 397 PRO A C 1
ATOM 3046 O O . PRO A 1 397 ? 4.325 1.944 3.268 1.00 95.50 397 PRO A O 1
ATOM 3049 N N . TYR A 1 398 ? 4.582 2.051 1.051 1.00 97.38 398 TYR A N 1
ATOM 3050 C CA . TYR A 1 398 ? 3.167 2.156 0.708 1.00 97.38 398 TYR A CA 1
ATOM 3051 C C . TYR A 1 398 ? 2.809 1.285 -0.498 1.00 97.38 398 TYR A C 1
ATOM 3053 O O . TYR A 1 398 ? 3.623 1.091 -1.404 1.00 97.38 398 TYR A O 1
ATOM 3061 N N . SER A 1 399 ? 1.561 0.815 -0.514 1.00 98.25 399 SER A N 1
ATOM 3062 C CA . SER A 1 399 ? 0.895 0.203 -1.671 1.00 98.25 399 SER A CA 1
ATOM 3063 C C . SER A 1 399 ? 0.229 1.264 -2.538 1.00 98.25 399 SER A C 1
ATOM 3065 O O . SER A 1 399 ? 0.300 1.198 -3.765 1.00 98.25 399 SER A O 1
ATOM 3067 N N . VAL A 1 400 ? -0.392 2.251 -1.887 1.00 98.69 400 VAL A N 1
ATOM 3068 C CA . VAL A 1 400 ? -1.060 3.388 -2.523 1.00 98.69 400 VAL A CA 1
ATOM 3069 C C . VAL A 1 400 ? -0.486 4.684 -1.964 1.00 98.69 400 VAL A C 1
ATOM 3071 O O . VAL A 1 400 ? -0.502 4.876 -0.749 1.00 98.69 400 VAL A O 1
ATOM 3074 N N . LEU A 1 401 ? -0.023 5.578 -2.837 1.00 98.25 401 LEU A N 1
ATOM 3075 C CA . LEU A 1 401 ? 0.326 6.955 -2.491 1.00 98.25 401 LEU A CA 1
ATOM 3076 C C . LEU A 1 401 ? -0.737 7.918 -3.024 1.00 98.25 401 LEU A C 1
ATOM 3078 O O . LEU A 1 401 ? -0.904 8.064 -4.236 1.00 98.25 401 LEU A O 1
ATOM 3082 N N . VAL A 1 402 ? -1.420 8.594 -2.103 1.00 97.75 402 VAL A N 1
ATOM 3083 C CA . VAL A 1 402 ? -2.418 9.626 -2.385 1.00 97.75 402 VAL A CA 1
ATOM 3084 C C . VAL A 1 402 ? -1.735 10.994 -2.389 1.00 97.75 402 VAL A C 1
ATOM 3086 O O . VAL A 1 402 ? -1.616 11.646 -1.351 1.00 97.75 402 VAL A O 1
ATOM 3089 N N . SER A 1 403 ? -1.285 11.416 -3.574 1.00 95.12 403 SER A N 1
ATOM 3090 C CA . SER A 1 403 ? -0.678 12.736 -3.840 1.00 95.12 403 SER A CA 1
ATOM 3091 C C . SER A 1 403 ? -1.639 13.730 -4.527 1.00 95.12 403 SER A C 1
ATOM 3093 O O . SER A 1 403 ? -1.289 14.873 -4.834 1.00 95.12 403 SER A O 1
ATOM 3095 N N . SER A 1 404 ? -2.890 13.321 -4.746 1.00 93.19 404 SER A N 1
ATOM 3096 C CA . SER A 1 404 ? -3.963 14.091 -5.387 1.00 93.19 404 SER A CA 1
ATOM 3097 C C . SER A 1 404 ? -5.324 13.663 -4.833 1.00 93.19 404 SER A C 1
ATOM 3099 O O . SER A 1 404 ? -5.381 12.838 -3.922 1.00 93.19 404 SER A O 1
ATOM 3101 N N . ALA A 1 405 ? -6.416 14.254 -5.319 1.00 91.81 405 ALA A N 1
ATOM 3102 C CA . ALA A 1 405 ? -7.756 13.946 -4.826 1.00 91.81 405 ALA A CA 1
ATOM 3103 C C . ALA A 1 405 ? -8.148 12.501 -5.172 1.00 91.81 405 ALA A C 1
ATOM 3105 O O . ALA A 1 405 ? -8.188 12.129 -6.340 1.00 91.81 405 ALA A O 1
ATOM 3106 N N . VAL A 1 406 ? -8.472 11.692 -4.166 1.00 97.38 406 VAL A N 1
ATOM 3107 C CA . VAL A 1 406 ? -8.993 10.334 -4.374 1.00 97.38 406 VAL A CA 1
ATOM 3108 C C . VAL A 1 406 ? -10.364 10.241 -3.727 1.00 97.38 406 VAL A C 1
ATOM 3110 O O . VAL A 1 406 ? -10.545 10.709 -2.601 1.00 97.38 406 VAL A O 1
ATOM 3113 N N . SER A 1 407 ? -11.329 9.641 -4.419 1.00 98.19 407 SER A N 1
ATOM 3114 C CA . SER A 1 407 ? -12.650 9.364 -3.870 1.00 98.19 407 SER A CA 1
ATOM 3115 C C . SER A 1 407 ? -13.076 7.911 -4.073 1.00 98.19 407 SER A C 1
ATOM 3117 O O . SER A 1 407 ? -12.821 7.309 -5.114 1.00 98.19 407 SER A O 1
ATOM 3119 N N . LEU A 1 408 ? -13.736 7.348 -3.063 1.00 98.62 408 LEU A N 1
ATOM 3120 C CA . LEU A 1 408 ? -14.439 6.069 -3.114 1.00 98.62 408 LEU A CA 1
ATOM 3121 C C . LEU A 1 408 ? -15.907 6.354 -2.807 1.00 98.62 408 LEU A C 1
ATOM 3123 O O . LEU A 1 408 ? -16.266 6.608 -1.663 1.00 98.62 408 LEU A O 1
ATOM 3127 N N . THR A 1 409 ? -16.748 6.386 -3.833 1.00 97.56 409 THR A N 1
ATOM 3128 C CA . THR A 1 409 ? -18.189 6.693 -3.715 1.00 97.56 409 THR A CA 1
ATOM 3129 C C . THR A 1 409 ? -19.070 5.475 -3.991 1.00 97.56 409 THR A C 1
ATOM 3131 O O . THR A 1 409 ? -20.250 5.471 -3.657 1.00 97.56 409 THR A O 1
ATOM 3134 N N . GLY A 1 410 ? -18.473 4.415 -4.533 1.00 94.31 410 GLY A N 1
ATOM 3135 C CA . GLY A 1 410 ? -19.043 3.088 -4.728 1.00 94.31 410 GLY A CA 1
ATOM 3136 C C . GLY A 1 410 ? -17.928 2.107 -5.099 1.00 94.31 410 GLY A C 1
ATOM 3137 O O . GLY A 1 410 ? -16.761 2.487 -5.134 1.00 94.31 410 GLY A O 1
ATOM 3138 N N . GLY A 1 411 ? -18.256 0.843 -5.363 1.00 97.69 411 GLY A N 1
ATOM 3139 C CA . GLY A 1 411 ? -17.243 -0.171 -5.681 1.00 97.69 411 GLY A CA 1
ATOM 3140 C C . GLY A 1 411 ? -16.348 -0.534 -4.489 1.00 97.69 411 GLY A C 1
ATOM 3141 O O . GLY A 1 411 ? -16.791 -0.493 -3.336 1.00 97.69 411 GLY A O 1
ATOM 3142 N N . ALA A 1 412 ? -15.098 -0.923 -4.765 1.00 98.56 412 ALA A N 1
ATOM 3143 C CA . ALA A 1 412 ? -14.158 -1.364 -3.736 1.00 98.56 412 ALA A CA 1
ATOM 3144 C C . ALA A 1 412 ? -12.693 -1.004 -4.033 1.00 98.56 412 ALA A C 1
ATOM 3146 O O . ALA A 1 412 ? -12.221 -1.143 -5.161 1.00 98.56 412 ALA A O 1
ATOM 3147 N N . LEU A 1 413 ? -11.951 -0.626 -2.991 1.00 98.69 413 LEU A N 1
ATOM 3148 C CA . LEU A 1 413 ? -10.491 -0.499 -3.006 1.00 98.69 413 LEU A CA 1
ATOM 3149 C C . LEU A 1 413 ? -9.893 -1.436 -1.954 1.00 98.69 413 LEU A C 1
ATOM 3151 O O . LEU A 1 413 ? -10.257 -1.361 -0.784 1.00 98.69 413 LEU A O 1
ATOM 3155 N N . SER A 1 414 ? -8.947 -2.285 -2.351 1.00 98.31 414 SER A N 1
ATOM 3156 C CA . SER A 1 414 ? -8.159 -3.118 -1.440 1.00 98.31 414 SER A CA 1
ATOM 3157 C C . SER A 1 414 ? -6.678 -2.793 -1.577 1.00 98.31 414 SER A C 1
ATOM 3159 O O . SER A 1 414 ? -6.137 -2.853 -2.677 1.00 98.31 414 SER A O 1
ATOM 3161 N N . ALA A 1 415 ? -6.011 -2.461 -0.476 1.00 98.12 415 ALA A N 1
ATOM 3162 C CA . ALA A 1 415 ? -4.576 -2.181 -0.438 1.00 98.12 415 ALA A CA 1
ATOM 3163 C C . ALA A 1 415 ? -4.007 -2.564 0.931 1.00 98.12 415 ALA A C 1
ATOM 3165 O O . ALA A 1 415 ? -4.736 -2.535 1.908 1.00 98.12 415 ALA A O 1
ATOM 3166 N N . HIS A 1 416 ? -2.725 -2.909 1.051 1.00 97.88 416 HIS A N 1
ATOM 3167 C CA . HIS A 1 416 ? -2.135 -3.122 2.380 1.00 97.88 416 HIS A CA 1
ATOM 3168 C C . HIS A 1 416 ? -1.955 -1.784 3.115 1.00 97.88 416 HIS A C 1
ATOM 3170 O O . HIS A 1 416 ? -2.598 -1.541 4.137 1.00 97.88 416 HIS A O 1
ATOM 3176 N N . THR A 1 417 ? -1.122 -0.894 2.562 1.00 98.31 417 THR A N 1
ATOM 3177 C CA . THR A 1 417 ? -0.840 0.425 3.148 1.00 98.31 417 THR A CA 1
ATOM 3178 C C . THR A 1 417 ? -1.222 1.548 2.193 1.00 98.31 417 THR A C 1
ATOM 3180 O O . THR A 1 417 ? -0.687 1.634 1.084 1.00 98.31 417 THR A O 1
ATOM 3183 N N . VAL A 1 418 ? -2.089 2.450 2.651 1.00 98.69 418 VAL A N 1
ATOM 3184 C CA . VAL A 1 418 ? -2.424 3.709 1.975 1.00 98.69 418 VAL A CA 1
ATOM 3185 C C . VAL A 1 418 ? -1.706 4.857 2.680 1.00 98.69 418 VAL A C 1
ATOM 3187 O O . VAL A 1 418 ? -1.902 5.080 3.871 1.00 98.69 418 VAL A O 1
ATOM 3190 N N . GLN A 1 419 ? -0.880 5.601 1.954 1.00 98.44 419 GLN A N 1
ATOM 3191 C CA . GLN A 1 419 ? -0.206 6.803 2.438 1.00 98.44 419 GLN A CA 1
ATOM 3192 C C . GLN A 1 419 ? -0.902 8.033 1.853 1.00 98.44 419 GLN A C 1
ATOM 3194 O O . GLN A 1 419 ? -0.956 8.178 0.635 1.00 98.44 419 GLN A O 1
ATOM 3199 N N . ILE A 1 420 ? -1.405 8.926 2.705 1.00 98.44 420 ILE A N 1
ATOM 3200 C CA . ILE A 1 420 ? -2.023 10.190 2.286 1.00 98.44 420 ILE A CA 1
ATOM 3201 C C . ILE A 1 420 ? -1.062 11.330 2.585 1.00 98.44 420 ILE A C 1
ATOM 3203 O O . ILE A 1 420 ? -0.726 11.553 3.746 1.00 98.44 420 ILE A O 1
ATOM 3207 N N . GLU A 1 421 ? -0.601 12.024 1.545 1.00 97.25 421 GLU A N 1
ATOM 3208 C CA . GLU A 1 421 ? 0.357 13.125 1.674 1.00 97.25 421 GLU A CA 1
ATOM 3209 C C . GLU A 1 421 ? -0.243 14.358 2.373 1.00 97.25 421 GLU A C 1
ATOM 3211 O O . GLU A 1 421 ? -1.468 14.519 2.416 1.00 97.25 421 GLU A O 1
ATOM 3216 N N . PRO A 1 422 ? 0.598 15.266 2.910 1.00 96.88 422 PRO A N 1
ATOM 3217 C CA . PRO A 1 422 ? 0.125 16.518 3.489 1.00 96.88 422 PRO A CA 1
ATOM 3218 C C . PRO A 1 422 ? -0.741 17.294 2.496 1.00 96.88 422 PRO A C 1
ATOM 3220 O O . PRO A 1 422 ? -0.481 17.277 1.294 1.00 96.88 422 PRO A O 1
ATOM 3223 N N . THR A 1 423 ? -1.754 18.006 2.990 1.00 95.94 423 THR A N 1
ATOM 3224 C CA . THR A 1 423 ? -2.746 18.776 2.211 1.00 95.94 423 THR A CA 1
ATOM 3225 C C . THR A 1 423 ? -3.672 17.953 1.308 1.00 95.94 423 THR A C 1
ATOM 3227 O O . THR A 1 423 ? -4.551 18.528 0.665 1.00 95.94 423 THR A O 1
ATOM 3230 N N . LYS A 1 424 ? -3.508 16.625 1.245 1.00 96.94 424 LYS A N 1
ATOM 3231 C CA . LYS A 1 424 ? -4.350 15.737 0.437 1.00 96.94 424 LYS A CA 1
ATOM 3232 C C . LYS A 1 424 ? -5.425 15.077 1.283 1.00 96.94 424 LYS A C 1
ATOM 3234 O O . LYS A 1 424 ? -5.241 14.804 2.469 1.00 96.94 424 LYS A O 1
ATOM 3239 N N . THR A 1 425 ? -6.547 14.789 0.638 1.00 96.31 425 THR A N 1
ATOM 3240 C CA . THR A 1 425 ? -7.695 14.140 1.264 1.00 96.31 425 THR A CA 1
ATOM 3241 C C . THR A 1 425 ? -8.114 12.940 0.435 1.00 96.31 425 THR A C 1
ATOM 3243 O O . THR A 1 425 ? -8.267 13.046 -0.783 1.00 96.31 425 THR A O 1
ATOM 3246 N N . PHE A 1 426 ? -8.331 11.812 1.110 1.00 98.31 426 PHE A N 1
ATOM 3247 C CA . PHE A 1 426 ? -9.073 10.685 0.557 1.00 98.31 426 PHE A CA 1
ATOM 3248 C C . PHE A 1 426 ? -10.526 10.783 1.043 1.00 98.31 426 PHE A C 1
ATOM 3250 O O . PHE A 1 426 ? -10.795 10.766 2.245 1.00 98.31 426 PHE A O 1
ATOM 3257 N N . THR A 1 427 ? -11.468 10.932 0.116 1.00 98.56 427 THR A N 1
ATOM 3258 C CA . THR A 1 427 ? -12.899 11.037 0.411 1.00 98.56 427 THR A CA 1
ATOM 3259 C C . THR A 1 427 ? -13.601 9.687 0.252 1.00 98.56 427 THR A C 1
ATOM 3261 O O . THR A 1 427 ? -13.607 9.103 -0.826 1.00 98.56 427 THR A O 1
ATOM 3264 N N . LEU A 1 428 ? -14.255 9.207 1.303 1.00 98.50 428 LEU A N 1
ATOM 3265 C CA . LEU A 1 428 ? -15.097 8.015 1.308 1.00 98.50 428 LEU A CA 1
ATOM 3266 C C . LEU A 1 428 ? -16.568 8.448 1.327 1.00 98.50 428 LEU A C 1
ATOM 3268 O O . LEU A 1 428 ? -17.089 8.889 2.348 1.00 98.50 428 LEU A O 1
ATOM 3272 N N . GLY A 1 429 ? -17.226 8.379 0.175 1.00 97.50 429 GLY A N 1
ATOM 3273 C CA . GLY A 1 429 ? -18.659 8.623 0.006 1.00 97.50 429 GLY A CA 1
ATOM 3274 C C . GLY A 1 429 ? -19.513 7.351 -0.044 1.00 97.50 429 GLY A C 1
ATOM 3275 O O . GLY A 1 429 ? -20.734 7.460 -0.069 1.00 97.50 429 GLY A O 1
ATOM 3276 N N . GLY A 1 430 ? -18.887 6.174 -0.101 1.00 96.75 430 GLY A N 1
ATOM 3277 C CA . GLY A 1 430 ? -19.549 4.888 -0.307 1.00 96.75 430 GLY A CA 1
ATOM 3278 C C . GLY A 1 430 ? -18.556 3.726 -0.383 1.00 96.75 430 GLY A C 1
ATOM 3279 O O . GLY A 1 430 ? -17.355 3.905 -0.187 1.00 96.75 430 GLY A O 1
ATOM 3280 N N . GLY A 1 431 ? -19.055 2.543 -0.744 1.00 97.75 431 GLY A N 1
ATOM 3281 C CA . GLY A 1 431 ? -18.229 1.395 -1.134 1.00 97.75 431 GLY A CA 1
ATOM 3282 C C . GLY A 1 431 ? -17.508 0.672 0.010 1.00 97.75 431 GLY A C 1
ATOM 3283 O O . GLY A 1 431 ? -17.824 0.834 1.191 1.00 97.75 431 GLY A O 1
ATOM 3284 N N . VAL A 1 432 ? -16.550 -0.176 -0.378 1.00 98.50 432 VAL A N 1
ATOM 3285 C CA . VAL A 1 432 ? -15.744 -1.010 0.527 1.00 98.50 432 VAL A CA 1
ATOM 3286 C C . VAL A 1 432 ? -14.276 -0.604 0.449 1.00 98.50 432 VAL A C 1
ATOM 3288 O O . VAL A 1 432 ? -13.660 -0.693 -0.613 1.00 98.50 432 VAL A O 1
ATOM 3291 N N . LEU A 1 433 ? -13.693 -0.213 1.581 1.00 98.56 433 LEU A N 1
ATOM 3292 C CA . LEU A 1 433 ? -12.254 -0.005 1.707 1.00 98.56 433 LEU A CA 1
ATOM 3293 C C . LEU A 1 433 ? -11.648 -1.132 2.545 1.00 98.56 433 LEU A C 1
ATOM 3295 O O . LEU A 1 433 ? -11.914 -1.234 3.744 1.00 98.56 433 LEU A O 1
ATOM 3299 N N . THR A 1 434 ? -10.826 -1.969 1.915 1.00 98.25 434 THR A N 1
ATOM 3300 C CA . THR A 1 434 ? -10.081 -3.041 2.579 1.00 98.25 434 THR A CA 1
ATOM 3301 C C . THR A 1 434 ? -8.626 -2.638 2.790 1.00 98.25 434 THR A C 1
ATOM 3303 O O . THR A 1 434 ? -7.930 -2.347 1.814 1.00 98.25 434 THR A O 1
ATOM 3306 N N . PHE A 1 435 ? -8.149 -2.635 4.037 1.00 98.19 435 PHE A N 1
ATOM 3307 C CA . PHE A 1 435 ? -6.797 -2.165 4.356 1.00 98.19 435 PHE A CA 1
ATOM 3308 C C . PHE A 1 435 ? -6.204 -2.737 5.642 1.00 98.19 435 PHE A C 1
ATOM 3310 O O . PHE A 1 435 ? -6.941 -3.197 6.508 1.00 98.19 435 PHE A O 1
ATOM 3317 N N . ASP A 1 436 ? -4.876 -2.642 5.769 1.00 97.62 436 ASP A N 1
ATOM 3318 C CA . ASP A 1 436 ? -4.167 -2.876 7.038 1.00 97.62 436 ASP A CA 1
ATOM 3319 C C . ASP A 1 436 ? -3.786 -1.560 7.694 1.00 97.62 436 ASP A C 1
ATOM 3321 O O . ASP A 1 436 ? -3.899 -1.395 8.906 1.00 97.62 436 ASP A O 1
ATOM 3325 N N . THR A 1 437 ? -3.311 -0.599 6.903 1.00 98.19 437 THR A N 1
ATOM 3326 C CA . THR A 1 437 ? -2.851 0.687 7.424 1.00 98.19 437 THR A CA 1
ATOM 3327 C C . THR A 1 437 ? 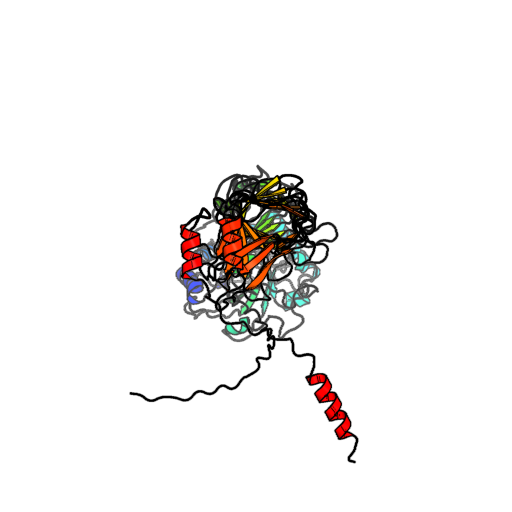-3.222 1.834 6.493 1.00 98.19 437 THR A C 1
ATOM 3329 O O . THR A 1 437 ? -2.937 1.800 5.298 1.00 98.19 437 THR A O 1
ATOM 3332 N N . ILE A 1 438 ? -3.791 2.897 7.057 1.00 98.75 438 ILE A N 1
ATOM 3333 C CA . ILE A 1 438 ? -3.880 4.219 6.435 1.00 98.75 438 ILE A CA 1
ATOM 3334 C C . ILE A 1 438 ? -3.009 5.172 7.247 1.00 98.75 438 ILE A C 1
ATOM 3336 O O . ILE A 1 438 ? -3.275 5.433 8.420 1.00 98.75 438 ILE A O 1
ATOM 3340 N N . ASN A 1 439 ? -1.973 5.704 6.610 1.00 98.50 439 ASN A N 1
ATOM 3341 C CA . ASN A 1 439 ? -1.066 6.681 7.188 1.00 98.50 439 ASN A CA 1
ATOM 3342 C C . ASN A 1 439 ? -1.461 8.086 6.733 1.00 98.50 439 ASN A C 1
ATOM 3344 O O . ASN A 1 439 ? -1.377 8.415 5.549 1.00 98.50 439 ASN A O 1
ATOM 3348 N N . LEU A 1 440 ? -1.830 8.933 7.689 1.00 98.38 440 LEU A N 1
ATOM 3349 C CA . LEU A 1 440 ? -2.094 10.349 7.459 1.00 98.38 440 LEU A CA 1
ATOM 3350 C C . LEU A 1 440 ? -0.800 11.140 7.658 1.00 98.38 440 LEU A C 1
ATOM 3352 O O . LEU A 1 440 ? -0.361 11.327 8.798 1.00 98.38 440 LEU A O 1
ATOM 3356 N N . ALA A 1 441 ? -0.153 11.558 6.566 1.00 97.44 441 ALA A N 1
ATOM 3357 C CA . ALA A 1 441 ? 1.123 12.258 6.643 1.00 97.44 441 ALA A CA 1
ATOM 3358 C C . ALA A 1 441 ? 0.971 13.585 7.412 1.00 97.44 441 ALA A C 1
ATOM 3360 O O . ALA A 1 441 ? 0.085 14.385 7.096 1.00 97.44 441 ALA A O 1
ATOM 3361 N N . PRO A 1 442 ? 1.821 13.846 8.414 1.00 97.25 442 PRO A N 1
ATOM 3362 C CA . PRO A 1 442 ? 1.811 15.105 9.143 1.00 97.25 442 PRO A CA 1
ATOM 3363 C C . PRO A 1 442 ? 2.184 16.296 8.256 1.00 97.25 442 PRO A C 1
ATOM 3365 O O . PRO A 1 442 ? 2.997 16.159 7.344 1.00 97.25 442 PRO A O 1
ATOM 3368 N N . GLY A 1 443 ? 1.628 17.474 8.543 1.00 95.88 443 GLY A N 1
ATOM 3369 C CA . GLY A 1 443 ? 1.923 18.688 7.779 1.00 95.88 443 GLY A CA 1
ATOM 3370 C C . GLY A 1 443 ? 1.713 19.974 8.574 1.00 95.88 443 GLY A C 1
ATOM 3371 O O . GLY A 1 443 ? 0.879 20.029 9.476 1.00 95.88 443 GLY A O 1
ATOM 3372 N N . PHE A 1 444 ? 2.477 21.021 8.245 1.00 94.06 444 PHE A N 1
ATOM 3373 C CA . PHE A 1 444 ? 2.362 22.343 8.882 1.00 94.06 444 PHE A CA 1
ATOM 3374 C C . PHE A 1 444 ? 1.268 23.220 8.258 1.00 94.06 444 PHE A C 1
ATOM 3376 O O . PHE A 1 444 ? 0.613 23.976 8.965 1.00 94.06 444 PHE A O 1
ATOM 3383 N N . SER A 1 445 ? 1.061 23.113 6.943 1.00 92.62 445 SER A N 1
ATOM 3384 C CA . SER A 1 445 ? 0.035 23.843 6.177 1.00 92.62 445 SER A CA 1
ATOM 3385 C C . SER A 1 445 ? -1.259 23.046 5.978 1.00 92.62 445 SER A C 1
ATOM 3387 O O . SER A 1 445 ? -2.186 23.518 5.325 1.00 92.62 445 SER A O 1
ATOM 3389 N N . GLY A 1 446 ? -1.312 21.833 6.525 1.00 94.94 446 GLY A N 1
ATOM 3390 C CA . GLY A 1 446 ? -2.410 20.890 6.370 1.00 94.94 446 GLY A CA 1
ATOM 3391 C C . GLY A 1 446 ? -1.870 19.459 6.369 1.00 94.94 446 GLY A C 1
ATOM 3392 O O . GLY A 1 446 ? -1.054 19.131 5.506 1.00 94.94 446 GLY A O 1
ATOM 3393 N N . PRO A 1 447 ? -2.263 18.600 7.318 1.00 97.06 447 PRO A N 1
ATOM 3394 C CA . PRO A 1 447 ? -1.916 17.185 7.259 1.00 97.06 447 PRO A CA 1
ATOM 3395 C C . PRO A 1 447 ? -2.712 16.464 6.164 1.00 97.06 447 PRO A C 1
ATOM 3397 O O . PRO A 1 447 ? -3.690 16.999 5.639 1.00 97.06 447 PRO A O 1
ATOM 3400 N N . GLY A 1 448 ? -2.307 15.238 5.836 1.00 97.69 448 GLY A N 1
ATOM 3401 C CA . GLY A 1 448 ? -3.150 14.319 5.077 1.00 97.69 448 GLY A CA 1
ATOM 3402 C C . GLY A 1 448 ? -4.399 13.958 5.883 1.00 97.69 448 GLY A C 1
ATOM 3403 O O . GLY A 1 448 ? -4.344 13.882 7.113 1.00 97.69 448 GLY A O 1
ATOM 3404 N N . SER A 1 449 ? -5.536 13.756 5.224 1.00 97.44 449 SER A N 1
ATOM 3405 C CA . SER A 1 449 ? -6.808 13.508 5.913 1.00 97.44 449 SER A CA 1
ATOM 3406 C C . SER A 1 449 ? -7.697 12.482 5.219 1.00 97.44 449 SER A C 1
ATOM 3408 O O . SER A 1 449 ? -7.593 12.232 4.016 1.00 97.44 449 SER A O 1
ATOM 3410 N N . LEU A 1 450 ? -8.599 11.897 6.006 1.00 98.19 450 LEU A N 1
ATOM 3411 C CA . LEU A 1 450 ? -9.692 11.060 5.523 1.00 98.19 450 LEU A CA 1
ATOM 3412 C C . LEU A 1 450 ? -11.013 11.811 5.728 1.00 98.19 450 LEU A C 1
ATOM 3414 O O . LEU A 1 450 ? -11.256 12.364 6.800 1.00 98.19 450 LEU A O 1
ATOM 3418 N N . SER A 1 451 ? -11.883 11.834 4.724 1.00 98.06 451 SER A N 1
ATOM 3419 C CA . SER A 1 451 ? -13.198 12.477 4.816 1.00 98.06 451 SER A CA 1
ATOM 3420 C C . SER A 1 451 ? -14.300 11.469 4.518 1.00 98.06 451 SER A C 1
ATOM 3422 O O . SER A 1 451 ? -14.342 10.919 3.426 1.00 98.06 451 SER A O 1
ATOM 3424 N N . LEU A 1 452 ? -15.197 11.229 5.471 1.00 98.25 452 LEU A N 1
ATOM 3425 C CA . LEU A 1 452 ? -16.395 10.414 5.303 1.00 98.25 452 LEU A CA 1
ATOM 3426 C C . LEU A 1 452 ? -17.542 11.308 4.809 1.00 98.25 452 LEU A C 1
ATOM 3428 O O . LEU A 1 452 ? -18.219 11.981 5.585 1.00 98.25 452 LEU A O 1
ATOM 3432 N N . ALA A 1 453 ? -17.737 11.332 3.493 1.00 97.00 453 ALA A N 1
ATOM 3433 C CA . ALA A 1 453 ? -18.804 12.066 2.816 1.00 97.00 453 ALA A CA 1
ATOM 3434 C C . ALA A 1 453 ? -20.104 11.250 2.671 1.00 97.00 453 ALA A C 1
ATOM 3436 O O . ALA A 1 453 ? -21.125 11.793 2.245 1.00 97.00 453 ALA A O 1
ATOM 3437 N N . GLY A 1 454 ? -20.079 9.969 3.044 1.00 97.50 454 GLY A N 1
ATOM 3438 C CA . GLY A 1 454 ? -21.202 9.036 2.993 1.00 97.50 454 GLY A CA 1
ATOM 3439 C C . GLY A 1 454 ? -20.958 7.812 3.875 1.00 97.50 454 GLY A C 1
ATOM 3440 O O . GLY A 1 454 ? -19.993 7.776 4.641 1.00 97.50 454 GLY A O 1
ATOM 3441 N N . ASP A 1 455 ? -21.853 6.834 3.775 1.00 98.25 455 ASP A N 1
ATOM 3442 C CA . ASP A 1 455 ? -21.778 5.585 4.536 1.00 98.25 455 ASP A CA 1
ATOM 3443 C C . ASP A 1 455 ? -20.749 4.643 3.912 1.00 98.25 455 ASP A C 1
ATOM 3445 O O . ASP A 1 455 ? -20.706 4.487 2.695 1.00 98.25 455 ASP A O 1
ATOM 3449 N N . VAL A 1 456 ? -19.920 3.998 4.731 1.00 98.12 456 VAL A N 1
ATOM 3450 C CA . VAL A 1 456 ? -18.778 3.216 4.242 1.00 98.12 456 VAL A CA 1
ATOM 3451 C C . VAL A 1 456 ? -18.637 1.881 4.962 1.00 98.12 456 VAL A C 1
ATOM 3453 O O . VAL A 1 456 ? -18.963 1.743 6.144 1.00 98.12 456 VAL A O 1
ATOM 3456 N N . ILE A 1 457 ? -18.103 0.894 4.245 1.00 98.62 457 ILE A N 1
ATOM 3457 C CA . ILE A 1 457 ? -17.634 -0.365 4.820 1.00 98.62 457 ILE A CA 1
ATOM 3458 C C . ILE A 1 457 ? -16.111 -0.296 4.948 1.00 98.62 457 ILE A C 1
ATOM 3460 O O . ILE A 1 457 ? -15.401 -0.182 3.946 1.00 98.62 457 ILE A O 1
ATOM 3464 N N . LEU A 1 458 ? -15.611 -0.393 6.180 1.00 98.31 458 LEU A N 1
ATOM 3465 C CA . LEU A 1 458 ? -14.185 -0.539 6.468 1.00 98.31 458 LEU A CA 1
ATOM 3466 C C . LEU A 1 458 ? -13.918 -2.003 6.813 1.00 98.31 458 LEU A C 1
ATOM 3468 O O . LEU A 1 458 ? -14.465 -2.528 7.782 1.00 98.31 458 LEU A O 1
ATOM 3472 N N . ALA A 1 459 ? -13.092 -2.663 6.007 1.00 95.44 459 ALA A N 1
ATOM 3473 C CA . ALA A 1 459 ? -12.785 -4.077 6.164 1.00 95.44 459 ALA A CA 1
ATOM 3474 C C . ALA A 1 459 ? -11.288 -4.273 6.459 1.00 95.44 459 ALA A C 1
ATOM 3476 O O . ALA A 1 459 ? -10.457 -3.838 5.659 1.00 95.44 459 ALA A O 1
ATOM 3477 N N . PRO A 1 460 ? -10.907 -4.942 7.557 1.00 93.50 460 PRO A N 1
ATOM 3478 C CA . PRO A 1 460 ? -9.520 -5.352 7.732 1.00 93.50 460 PRO A CA 1
ATOM 3479 C C . PRO A 1 460 ? -9.129 -6.435 6.723 1.00 93.50 460 PRO A C 1
ATOM 3481 O O . PRO A 1 460 ? -9.982 -7.203 6.261 1.00 93.50 460 PRO A O 1
ATOM 3484 N N . ARG A 1 461 ? -7.835 -6.544 6.387 1.00 89.56 461 ARG A N 1
ATOM 3485 C CA . ARG A 1 461 ? -7.336 -7.770 5.742 1.00 89.56 461 ARG A CA 1
ATOM 3486 C C . ARG A 1 461 ? -7.241 -8.881 6.793 1.00 89.56 461 ARG A C 1
ATOM 3488 O O . ARG A 1 461 ? -7.312 -8.657 7.998 1.00 89.56 461 ARG A O 1
ATOM 3495 N N . ASN A 1 462 ? -7.164 -10.122 6.324 1.00 84.50 462 ASN A N 1
ATOM 3496 C CA . ASN A 1 462 ? -7.354 -11.289 7.178 1.00 84.50 462 ASN A CA 1
ATOM 3497 C C . ASN A 1 462 ? -6.310 -11.370 8.313 1.00 84.50 462 ASN A C 1
ATOM 3499 O O . ASN A 1 462 ? -5.111 -11.409 8.045 1.00 84.50 462 ASN A O 1
ATOM 3503 N N . GLY A 1 463 ? -6.782 -11.458 9.561 1.00 83.00 463 GLY A N 1
ATOM 3504 C CA . GLY A 1 463 ? -5.954 -11.726 10.742 1.00 83.00 463 GLY A CA 1
ATOM 3505 C C . GLY A 1 463 ? -5.259 -10.514 11.369 1.00 83.00 463 GLY A C 1
ATOM 3506 O O . GLY A 1 463 ? -4.403 -10.709 12.231 1.00 83.00 463 GLY A O 1
ATOM 3507 N N . VAL A 1 464 ? -5.606 -9.288 10.967 1.00 91.00 464 VAL A N 1
ATOM 3508 C CA . VAL A 1 464 ? -5.015 -8.054 11.508 1.00 91.00 464 VAL A CA 1
ATOM 3509 C C . VAL A 1 464 ? -6.081 -7.034 11.909 1.00 91.00 464 VAL A C 1
ATOM 3511 O O . VAL A 1 464 ? -7.157 -6.977 11.320 1.00 91.00 464 VAL A O 1
ATOM 3514 N N . THR A 1 465 ? -5.761 -6.175 12.880 1.00 97.06 465 THR A N 1
ATOM 3515 C CA . THR A 1 465 ? -6.543 -4.960 13.145 1.00 97.06 465 THR A CA 1
ATOM 3516 C C . THR A 1 465 ? -6.127 -3.869 12.164 1.00 97.06 465 THR A C 1
ATOM 3518 O O . THR A 1 465 ? -5.001 -3.371 12.252 1.00 97.06 465 THR A O 1
ATOM 3521 N N . ALA A 1 466 ? -7.037 -3.427 11.302 1.00 98.19 466 ALA A N 1
ATOM 3522 C CA . ALA A 1 466 ? -6.794 -2.306 10.402 1.00 98.19 466 ALA A CA 1
ATOM 3523 C C . ALA A 1 466 ? -6.625 -0.994 11.181 1.00 98.19 466 ALA A C 1
ATOM 3525 O O . ALA A 1 466 ? -7.416 -0.691 12.075 1.00 98.19 466 ALA A O 1
ATOM 3526 N N . GLN A 1 467 ? -5.610 -0.196 10.848 1.00 98.12 467 GLN A N 1
ATOM 3527 C CA . GLN A 1 467 ? -5.281 1.035 11.571 1.00 98.12 467 GLN A CA 1
ATOM 3528 C C . GLN A 1 467 ? -5.407 2.264 10.672 1.00 98.12 467 GLN A C 1
ATOM 3530 O O . GLN A 1 467 ? -4.831 2.304 9.587 1.00 98.12 467 GLN A O 1
ATOM 3535 N N . VAL A 1 468 ? -6.070 3.312 11.155 1.00 98.50 468 VAL A N 1
ATOM 3536 C CA . VAL A 1 468 ? -5.897 4.677 10.634 1.00 98.50 468 VAL A CA 1
ATOM 3537 C C . VAL A 1 468 ? -5.041 5.437 11.631 1.00 98.50 468 VAL A C 1
ATOM 3539 O O . VAL A 1 468 ? -5.426 5.581 12.787 1.00 98.50 468 VAL A O 1
ATOM 3542 N N . GLN A 1 469 ? -3.867 5.897 11.212 1.00 97.88 469 GLN A N 1
ATOM 3543 C CA . GLN A 1 469 ? -2.854 6.405 12.132 1.00 97.88 469 GLN A CA 1
ATOM 3544 C C . GLN A 1 469 ? -2.088 7.605 11.575 1.00 97.88 469 GLN A C 1
ATOM 3546 O O . GLN A 1 469 ? -2.125 7.917 10.382 1.00 97.88 469 GLN A O 1
ATOM 3551 N N . ARG A 1 470 ? -1.348 8.273 12.462 1.00 96.75 470 ARG A N 1
ATOM 3552 C CA . ARG A 1 470 ? -0.369 9.291 12.078 1.00 96.75 470 ARG A CA 1
ATOM 3553 C C . ARG A 1 470 ? 0.746 8.648 11.247 1.00 96.75 470 ARG A C 1
ATOM 3555 O O . ARG A 1 470 ? 1.383 7.703 11.700 1.00 96.75 470 ARG A O 1
ATOM 3562 N N . GLY A 1 471 ? 1.011 9.189 10.061 1.00 95.31 471 GLY A N 1
ATOM 3563 C CA . GLY A 1 471 ? 2.136 8.782 9.221 1.00 95.31 471 GLY A CA 1
ATOM 3564 C C . GLY A 1 471 ? 3.488 9.329 9.701 1.00 95.31 471 GLY A C 1
ATOM 3565 O O . GLY A 1 471 ? 3.576 10.125 10.641 1.00 95.31 471 GLY A O 1
ATOM 3566 N N . ALA A 1 472 ? 4.560 8.932 9.015 1.00 91.75 472 ALA A N 1
ATOM 3567 C CA . ALA A 1 472 ? 5.889 9.507 9.217 1.00 91.75 472 ALA A CA 1
ATOM 3568 C C . ALA A 1 472 ? 5.937 10.973 8.747 1.00 91.75 472 ALA A C 1
ATOM 3570 O O . ALA A 1 472 ? 5.333 11.318 7.733 1.00 91.75 472 ALA A O 1
ATOM 3571 N N . GLY A 1 473 ? 6.660 11.828 9.477 1.00 91.69 473 GLY A N 1
ATOM 3572 C CA . GLY A 1 473 ? 6.827 13.247 9.147 1.00 91.69 473 GLY A CA 1
ATOM 3573 C C . GLY A 1 473 ? 6.683 14.192 10.344 1.00 91.69 473 GLY A C 1
ATOM 3574 O O . GLY A 1 473 ? 6.380 13.783 11.475 1.00 91.69 473 GLY A O 1
ATOM 3575 N N . SER A 1 474 ? 6.902 15.480 10.082 1.00 92.88 474 SER A N 1
ATOM 3576 C CA . SER A 1 474 ? 6.804 16.581 11.045 1.00 92.88 474 SER A CA 1
ATOM 3577 C C . SER A 1 474 ? 5.547 17.429 10.812 1.00 92.88 474 SER A C 1
ATOM 3579 O O . SER A 1 474 ? 4.989 17.454 9.720 1.00 92.88 474 SER A O 1
ATOM 3581 N N . GLY A 1 475 ? 5.081 18.114 11.856 1.00 94.62 475 GLY A N 1
ATOM 3582 C CA . GLY A 1 475 ? 3.852 18.911 11.815 1.00 94.62 475 GLY A CA 1
ATOM 3583 C C . GLY A 1 475 ? 2.660 18.230 12.488 1.00 94.62 475 GLY A C 1
ATOM 3584 O O . GLY A 1 475 ? 2.809 17.215 13.183 1.00 94.62 475 GLY A O 1
ATOM 3585 N N . ALA A 1 476 ? 1.485 18.836 12.304 1.00 94.19 476 ALA A N 1
ATOM 3586 C CA . ALA A 1 476 ? 0.241 18.403 12.929 1.00 94.19 476 ALA A CA 1
ATOM 3587 C C . ALA A 1 476 ? -0.202 17.036 12.397 1.00 94.19 476 ALA A C 1
ATOM 3589 O O . ALA A 1 476 ? 0.056 16.697 11.244 1.00 94.19 476 ALA A O 1
ATOM 3590 N N . THR A 1 477 ? -0.865 16.251 13.243 1.00 92.81 477 THR A N 1
ATOM 3591 C CA . THR A 1 477 ? -1.446 14.957 12.866 1.00 92.81 477 THR A CA 1
ATOM 3592 C C . THR A 1 477 ? -2.736 15.164 12.074 1.00 92.81 477 THR A C 1
ATOM 3594 O O . THR A 1 477 ? -3.510 16.069 12.380 1.00 92.81 477 THR A O 1
ATOM 3597 N N . GLY A 1 478 ? -2.963 14.321 11.065 1.00 95.62 478 GLY A N 1
ATOM 3598 C CA . GLY A 1 478 ? -4.226 14.266 10.327 1.00 95.62 478 GLY A CA 1
ATOM 3599 C C . GLY A 1 478 ? -5.394 13.746 11.157 1.00 95.62 478 GLY A C 1
ATOM 3600 O O . GLY A 1 478 ? -5.225 13.333 12.300 1.00 95.62 478 GLY A O 1
ATOM 3601 N N . GLY A 1 479 ? -6.582 13.733 10.563 1.00 96.75 479 GLY A N 1
ATOM 3602 C CA . GLY A 1 479 ? -7.786 13.214 11.204 1.00 96.75 479 GLY A CA 1
ATOM 3603 C C . GLY A 1 479 ? -8.793 12.659 10.206 1.00 96.75 479 GLY A C 1
ATOM 3604 O O . GLY A 1 479 ? -8.590 12.719 8.987 1.00 96.75 479 GLY A O 1
ATOM 3605 N N . VAL A 1 480 ? -9.881 12.128 10.756 1.00 98.25 480 VAL A N 1
ATOM 3606 C CA . VAL A 1 480 ? -11.052 11.651 10.018 1.00 98.25 480 VAL A CA 1
ATOM 3607 C C . VAL A 1 480 ? -12.200 12.642 10.225 1.00 98.25 480 VAL A C 1
ATOM 3609 O O . VAL A 1 480 ? -12.587 12.894 11.359 1.00 98.25 480 VAL A O 1
ATOM 3612 N N . SER A 1 481 ? -12.767 13.203 9.159 1.00 97.62 481 SER A N 1
ATOM 3613 C CA . SER A 1 481 ? -13.918 14.121 9.255 1.00 97.62 481 SER A CA 1
ATOM 3614 C C . SER A 1 481 ? -15.203 13.473 8.742 1.00 97.62 481 SER A C 1
ATOM 3616 O O . SER A 1 481 ? -15.177 12.870 7.675 1.00 97.62 481 SER A O 1
ATOM 3618 N N . LEU A 1 482 ? -16.329 13.640 9.444 1.00 98.06 482 LEU A N 1
ATOM 3619 C CA . LEU A 1 482 ? -17.662 13.162 9.025 1.00 98.06 482 LEU A CA 1
ATOM 3620 C C . LEU A 1 482 ? -18.458 14.214 8.217 1.00 98.06 482 LEU A C 1
ATOM 3622 O O . LEU A 1 482 ? -19.586 13.964 7.775 1.00 98.06 482 LEU A O 1
ATOM 3626 N N . GLY A 1 483 ? -17.869 15.396 7.994 1.00 94.44 483 GLY A N 1
ATOM 3627 C CA . GLY A 1 483 ? -18.436 16.464 7.164 1.00 94.44 483 GLY A CA 1
ATOM 3628 C C . GLY A 1 483 ? -19.713 17.111 7.718 1.00 94.44 483 GLY A C 1
ATOM 3629 O O . GLY A 1 483 ? -20.503 17.639 6.943 1.00 94.44 483 GLY A O 1
ATOM 3630 N N . GLY A 1 484 ? -19.939 17.036 9.029 1.00 94.19 484 GLY A N 1
ATOM 3631 C CA . GLY A 1 484 ? -21.106 17.560 9.748 1.00 94.19 484 GLY A CA 1
ATOM 3632 C C . GLY A 1 484 ? -22.358 16.682 9.667 1.00 94.19 484 GLY A C 1
ATOM 3633 O O . GLY A 1 484 ? -23.401 17.067 10.183 1.00 94.19 484 GLY A O 1
ATOM 3634 N N . GLY A 1 485 ? -22.287 15.528 8.998 1.00 95.00 485 GLY A N 1
ATOM 3635 C CA . GLY A 1 485 ? -23.414 14.607 8.849 1.00 95.00 485 GLY A CA 1
ATOM 3636 C C . GLY A 1 485 ? -23.345 13.418 9.803 1.00 95.00 485 GLY A C 1
ATOM 3637 O O . GLY A 1 485 ? -22.308 13.132 10.401 1.00 95.00 485 GLY A O 1
ATOM 3638 N N . THR A 1 486 ? -24.443 12.670 9.888 1.00 97.50 486 THR A N 1
ATOM 3639 C CA . THR A 1 486 ? -24.426 11.309 10.432 1.00 97.50 486 THR A CA 1
ATOM 3640 C C . THR A 1 486 ? -23.859 10.360 9.380 1.00 97.50 486 THR A C 1
ATOM 3642 O O . THR A 1 486 ? -24.358 10.345 8.254 1.00 97.50 486 THR A O 1
ATOM 3645 N N . ARG A 1 487 ? -22.825 9.581 9.720 1.00 98.38 487 ARG A N 1
ATOM 3646 C CA . ARG A 1 487 ? -22.219 8.597 8.803 1.00 98.38 487 ARG A CA 1
ATOM 3647 C C . ARG A 1 487 ? -22.214 7.212 9.409 1.00 98.38 487 ARG A C 1
ATOM 3649 O O . ARG A 1 487 ? -21.734 7.027 10.528 1.00 98.38 487 ARG A O 1
ATOM 3656 N N . THR A 1 488 ? -22.679 6.238 8.640 1.00 98.69 488 THR A N 1
ATOM 3657 C CA . THR A 1 488 ? -22.573 4.832 9.008 1.00 98.69 488 THR A CA 1
ATOM 3658 C C . THR A 1 488 ? -21.194 4.295 8.649 1.00 98.69 488 THR A C 1
ATOM 3660 O O . THR A 1 488 ? -20.795 4.301 7.485 1.00 98.69 488 THR A O 1
ATOM 3663 N N . VAL A 1 489 ? -20.476 3.784 9.648 1.00 98.69 489 VAL A N 1
ATOM 3664 C CA . VAL A 1 489 ? -19.242 3.014 9.468 1.00 98.69 489 VAL A CA 1
ATOM 3665 C C . VAL A 1 489 ? -19.548 1.561 9.801 1.00 98.69 489 VAL A C 1
ATOM 3667 O O . VAL A 1 489 ? -19.787 1.209 10.958 1.00 98.69 489 VAL A O 1
ATOM 3670 N N . THR A 1 490 ? -19.558 0.715 8.774 1.00 98.81 490 THR A N 1
ATOM 3671 C CA . THR A 1 490 ? -19.803 -0.723 8.918 1.00 98.81 490 THR A CA 1
ATOM 3672 C C . THR A 1 490 ? -18.480 -1.468 9.038 1.00 98.81 490 THR A C 1
ATOM 3674 O O . THR A 1 490 ? -17.635 -1.370 8.148 1.00 98.81 490 THR A O 1
ATOM 3677 N N . VAL A 1 491 ? -18.320 -2.234 10.119 1.00 98.44 491 VAL A N 1
ATOM 3678 C CA . VAL A 1 491 ? -17.138 -3.067 10.388 1.00 98.44 491 VAL A CA 1
ATOM 3679 C C . VAL A 1 491 ? -17.583 -4.514 10.594 1.00 98.44 491 VAL A C 1
ATOM 3681 O O . VAL A 1 491 ? -18.377 -4.807 11.489 1.00 98.44 491 VAL A O 1
ATOM 3684 N N . GLY A 1 492 ? -17.109 -5.420 9.739 1.00 94.56 492 GLY A N 1
ATOM 3685 C CA . GLY A 1 492 ? -17.345 -6.858 9.890 1.00 94.56 492 GLY A CA 1
ATOM 3686 C C . GLY A 1 492 ? -16.500 -7.452 11.018 1.00 94.56 492 GLY A C 1
ATOM 3687 O O . GLY A 1 492 ? -15.441 -6.918 11.323 1.00 94.56 492 GLY A O 1
ATOM 3688 N N . ASN A 1 493 ? -16.968 -8.549 11.617 1.00 92.56 493 ASN A N 1
ATOM 3689 C CA . ASN A 1 493 ? -16.227 -9.260 12.659 1.00 92.56 493 ASN A CA 1
ATOM 3690 C C . ASN A 1 493 ? -15.197 -10.206 12.025 1.00 92.56 493 ASN A C 1
ATOM 3692 O O . ASN A 1 493 ? -15.569 -11.191 11.378 1.00 92.56 493 ASN A O 1
ATOM 3696 N N . GLY A 1 494 ? -13.922 -9.869 12.164 1.00 90.25 494 GLY A N 1
ATOM 3697 C CA . GLY A 1 494 ? -12.777 -10.664 11.752 1.00 90.25 494 GLY A CA 1
ATOM 3698 C C . GLY A 1 494 ? -12.246 -11.545 12.885 1.00 90.25 494 GLY A C 1
ATOM 3699 O O . GLY A 1 494 ? -12.925 -11.840 13.862 1.00 90.25 494 GLY A O 1
ATOM 3700 N N . ALA A 1 495 ? -11.006 -12.017 12.735 1.00 91.12 495 ALA A N 1
ATOM 3701 C CA . ALA A 1 495 ? -10.353 -12.867 13.736 1.00 91.12 495 ALA A CA 1
ATOM 3702 C C . ALA A 1 495 ? -9.708 -12.075 14.890 1.00 91.12 495 ALA A C 1
ATOM 3704 O O . ALA A 1 495 ? -9.353 -12.654 15.917 1.00 91.12 495 ALA A O 1
ATOM 3705 N N . SER A 1 496 ? -9.495 -10.770 14.711 1.00 93.56 496 SER A N 1
ATOM 3706 C CA . SER A 1 496 ? -8.880 -9.899 15.712 1.00 93.56 496 SER A CA 1
ATOM 3707 C C . SER A 1 496 ? -9.944 -9.350 16.662 1.00 93.56 496 SER A C 1
ATOM 3709 O O . SER A 1 496 ? -11.028 -8.991 16.231 1.00 93.56 496 SER A O 1
ATOM 3711 N N . ALA A 1 497 ? -9.629 -9.222 17.956 1.00 93.50 497 ALA A N 1
ATOM 3712 C CA . ALA A 1 497 ? -10.571 -8.667 18.943 1.00 93.50 497 ALA A CA 1
ATOM 3713 C C . ALA A 1 497 ? -10.986 -7.213 18.636 1.00 93.50 497 ALA A C 1
ATOM 3715 O O . ALA A 1 497 ? -12.089 -6.779 18.966 1.00 93.50 497 ALA A O 1
ATOM 3716 N N . VAL A 1 498 ? -10.080 -6.464 18.002 1.00 96.69 498 VAL A N 1
ATOM 3717 C CA . VAL A 1 498 ? -10.367 -5.178 17.366 1.00 96.69 498 VAL A CA 1
ATOM 3718 C C . VAL A 1 498 ? -10.194 -5.368 15.867 1.00 96.69 498 VAL A C 1
ATOM 3720 O O . VAL A 1 498 ? -9.133 -5.820 15.437 1.00 96.69 498 VAL A O 1
ATOM 3723 N N . ASP A 1 499 ? -11.194 -4.994 15.079 1.00 97.81 499 ASP A N 1
ATOM 3724 C CA . ASP A 1 499 ? -11.162 -5.141 13.621 1.00 97.81 499 ASP A CA 1
ATOM 3725 C C . ASP A 1 499 ? -10.612 -3.887 12.951 1.00 97.81 499 ASP A C 1
ATOM 3727 O O . ASP A 1 499 ? -9.721 -3.955 12.108 1.00 97.81 499 ASP A O 1
ATOM 3731 N N . VAL A 1 500 ? -11.106 -2.722 13.373 1.00 98.50 500 VAL A N 1
ATOM 3732 C CA . VAL A 1 500 ? -10.662 -1.415 12.882 1.00 98.50 500 VAL A CA 1
ATOM 3733 C C . VAL A 1 500 ? -10.351 -0.517 14.070 1.00 98.50 500 VAL A C 1
ATOM 3735 O O . VAL A 1 500 ? -11.132 -0.422 15.011 1.00 98.50 500 VAL A O 1
ATOM 3738 N N . SER A 1 501 ? -9.218 0.174 14.020 1.00 97.94 501 SER A N 1
ATOM 3739 C CA . SER A 1 501 ? -8.789 1.137 15.027 1.00 97.94 501 SER A CA 1
ATOM 3740 C C . SER A 1 501 ? -8.476 2.476 14.370 1.00 97.94 501 SER A C 1
ATOM 3742 O O . SER A 1 501 ? -7.636 2.566 13.473 1.00 97.94 501 SER A O 1
ATOM 3744 N N . ILE A 1 502 ? -9.146 3.530 14.824 1.00 97.75 502 ILE A N 1
ATOM 3745 C CA . ILE A 1 502 ? -8.892 4.908 14.410 1.00 97.75 502 ILE A CA 1
ATOM 3746 C C . ILE A 1 502 ? -8.059 5.577 15.502 1.00 97.75 502 ILE A C 1
ATOM 3748 O O . ILE A 1 502 ? -8.560 5.924 16.573 1.00 97.75 502 ILE A O 1
ATOM 3752 N N . ASN A 1 503 ? -6.771 5.748 15.214 1.00 96.44 503 ASN A N 1
ATOM 3753 C CA . ASN A 1 503 ? -5.757 6.249 16.146 1.00 96.44 503 ASN A CA 1
ATOM 3754 C C . ASN A 1 503 ? -5.430 7.732 15.925 1.00 96.44 503 ASN A C 1
ATOM 3756 O O . ASN A 1 503 ? -4.362 8.220 16.296 1.00 96.44 503 ASN A O 1
ATOM 3760 N N . VAL A 1 504 ? -6.332 8.439 15.258 1.00 95.75 504 VAL A N 1
ATOM 3761 C CA . VAL A 1 504 ? -6.266 9.869 14.958 1.00 95.75 504 VAL A CA 1
ATOM 3762 C C . VAL A 1 504 ? -7.606 10.502 15.333 1.00 95.75 504 VAL A C 1
ATOM 3764 O O . VAL A 1 504 ? -8.597 9.777 15.421 1.00 95.75 504 VAL A O 1
ATOM 3767 N N . PRO A 1 505 ? -7.679 11.825 15.550 1.00 94.69 505 PRO A N 1
ATOM 3768 C CA . PRO A 1 505 ? -8.945 12.484 15.856 1.00 94.69 505 PRO A CA 1
ATOM 3769 C C . PRO A 1 505 ? -10.016 12.220 14.790 1.00 94.69 505 PRO A C 1
ATOM 3771 O O . PRO A 1 505 ? -9.769 12.432 13.599 1.00 94.69 505 PRO A O 1
ATOM 3774 N N . MET A 1 506 ? -11.209 11.802 15.220 1.00 95.94 506 MET A N 1
ATOM 3775 C CA . MET A 1 506 ? -12.421 11.801 14.396 1.00 95.94 506 MET A CA 1
ATOM 3776 C C . MET A 1 506 ? -13.316 13.002 14.756 1.00 95.94 506 MET A C 1
ATOM 3778 O O . MET A 1 506 ? -13.528 13.279 15.935 1.00 95.94 506 MET A O 1
ATOM 3782 N N . THR A 1 507 ? -13.818 13.763 13.778 1.00 95.50 507 THR A N 1
ATOM 3783 C CA . THR A 1 507 ? -14.478 15.058 14.047 1.00 95.50 507 THR A CA 1
ATOM 3784 C C . THR A 1 507 ? -15.669 15.367 13.136 1.00 95.50 507 THR A C 1
ATOM 3786 O O . THR A 1 507 ? -15.776 14.851 12.021 1.00 95.50 507 THR A O 1
ATOM 3789 N N . GLY A 1 508 ? -16.527 16.281 13.609 1.00 91.50 508 GLY A N 1
ATOM 3790 C CA . GLY A 1 508 ? -17.519 17.014 12.817 1.00 91.50 508 GLY A CA 1
ATOM 3791 C C . GLY A 1 508 ? -18.630 16.135 12.264 1.00 91.50 508 GLY A C 1
ATOM 3792 O O . GLY A 1 508 ? -18.610 15.843 11.071 1.00 91.50 508 GLY A O 1
ATOM 3793 N N . GLY A 1 509 ? -19.581 15.739 13.110 1.00 96.38 509 GLY A N 1
ATOM 3794 C CA . GLY A 1 509 ? -20.722 14.888 12.771 1.00 96.38 509 GLY A CA 1
ATOM 3795 C C . GLY A 1 509 ? -20.971 13.764 13.782 1.00 96.38 509 GLY A C 1
ATOM 3796 O O . GLY A 1 509 ? -20.249 13.610 14.770 1.00 96.38 509 GLY A O 1
ATOM 3797 N N . THR A 1 510 ? -21.988 12.949 13.499 1.00 98.06 510 THR A N 1
ATOM 3798 C CA . THR A 1 510 ? -22.395 11.798 14.323 1.00 98.06 510 THR A CA 1
ATOM 3799 C C . THR A 1 510 ? -21.905 10.492 13.699 1.00 98.06 510 THR A C 1
ATOM 3801 O O . THR A 1 510 ? -22.119 10.240 12.511 1.00 98.06 510 THR A O 1
ATOM 3804 N N . LEU A 1 511 ? -21.287 9.624 14.497 1.00 98.62 511 LEU A N 1
ATOM 3805 C CA . LEU A 1 511 ? -20.879 8.287 14.058 1.00 98.62 511 LEU A CA 1
ATOM 3806 C C . LEU A 1 511 ? -22.017 7.283 14.265 1.00 98.62 511 LEU A C 1
ATOM 3808 O O . LEU A 1 511 ? -22.423 7.063 15.395 1.00 98.62 511 LEU A O 1
ATOM 3812 N N . ASN A 1 512 ? -22.471 6.597 13.220 1.00 98.69 512 ASN A N 1
ATOM 3813 C CA . ASN A 1 512 ? -23.282 5.389 13.366 1.00 98.69 512 ASN A CA 1
ATOM 3814 C C . ASN A 1 512 ? -22.399 4.144 13.172 1.00 98.69 512 ASN A C 1
ATOM 3816 O O . ASN A 1 512 ? -22.022 3.799 12.052 1.00 98.69 512 ASN A O 1
ATOM 3820 N N . LYS A 1 513 ? -22.034 3.464 14.258 1.00 98.56 513 LYS A N 1
ATOM 3821 C CA . LYS A 1 513 ? -21.264 2.218 14.219 1.00 98.56 513 LYS A CA 1
ATOM 3822 C C . LYS A 1 513 ? -22.193 1.040 13.906 1.00 98.56 513 LYS A C 1
ATOM 3824 O O . LYS A 1 513 ? -23.090 0.722 14.680 1.00 98.56 513 LYS A O 1
ATOM 3829 N N . SER A 1 514 ? -21.933 0.361 12.789 1.00 98.62 514 SER A N 1
ATOM 3830 C CA . SER A 1 514 ? -22.668 -0.825 12.334 1.00 98.62 514 SER A CA 1
ATOM 3831 C C . SER A 1 514 ? -21.731 -2.009 12.040 1.00 98.62 514 SER A C 1
ATOM 3833 O O . SER A 1 514 ? -20.503 -1.883 12.091 1.00 98.62 514 SER A O 1
ATOM 3835 N N . GLY A 1 515 ? -22.310 -3.170 11.735 1.00 98.31 515 GLY A N 1
ATOM 3836 C CA . GLY A 1 515 ? -21.624 -4.448 11.557 1.00 98.31 515 GLY A CA 1
ATOM 3837 C C . GLY A 1 515 ? -21.158 -5.081 12.872 1.00 98.31 515 GLY A C 1
ATOM 3838 O O . GLY A 1 515 ? -20.924 -4.396 13.864 1.00 98.31 515 GLY A O 1
ATOM 3839 N N . ALA A 1 516 ? -21.022 -6.406 12.869 1.00 97.38 516 ALA A N 1
ATOM 3840 C CA . ALA A 1 516 ? -20.747 -7.197 14.070 1.00 97.38 516 ALA A CA 1
ATOM 3841 C C . ALA A 1 516 ? -19.352 -6.977 14.690 1.00 97.38 516 ALA A C 1
ATOM 3843 O O . ALA A 1 516 ? -19.134 -7.400 15.819 1.00 97.38 516 ALA A O 1
ATOM 3844 N N . GLY A 1 517 ? -18.410 -6.363 13.968 1.00 97.62 517 GLY A N 1
ATOM 3845 C CA . GLY A 1 517 ? -17.033 -6.190 14.428 1.00 97.62 517 GLY A CA 1
ATOM 3846 C C . GLY A 1 517 ? -16.840 -5.041 15.417 1.00 97.62 517 GLY A C 1
ATOM 3847 O O . GLY A 1 517 ? -17.741 -4.228 15.658 1.00 97.62 517 GLY A O 1
ATOM 3848 N N . THR A 1 518 ? -15.626 -4.937 15.944 1.00 98.19 518 THR A N 1
ATOM 3849 C CA . THR A 1 518 ? -15.204 -3.900 16.892 1.00 98.19 518 THR A CA 1
ATOM 3850 C C . THR A 1 518 ? -14.525 -2.737 16.167 1.00 98.19 518 THR A C 1
ATOM 3852 O O . THR A 1 518 ? -13.486 -2.908 15.524 1.00 98.19 518 THR A O 1
ATOM 3855 N N . LEU A 1 519 ? -15.071 -1.527 16.332 1.00 98.56 519 LEU A N 1
ATOM 3856 C CA . LEU A 1 519 ? -14.417 -0.268 15.962 1.00 98.56 519 LEU A CA 1
ATOM 3857 C C . LEU A 1 519 ? -13.833 0.382 17.215 1.00 98.56 519 LEU A C 1
ATOM 3859 O O . LEU A 1 519 ? -14.580 0.770 18.112 1.00 98.56 519 LEU A O 1
ATOM 3863 N N . ARG A 1 520 ? -12.511 0.539 17.264 1.00 97.25 520 ARG A N 1
ATOM 3864 C CA . ARG A 1 520 ? -11.814 1.228 18.351 1.00 97.25 520 ARG A CA 1
ATOM 3865 C C . ARG A 1 520 ? -11.485 2.667 17.978 1.00 97.25 520 ARG A C 1
ATOM 3867 O O . ARG A 1 520 ? -10.939 2.916 16.906 1.00 97.25 520 ARG A O 1
ATOM 3874 N N . LEU A 1 521 ? -11.747 3.598 18.888 1.00 96.25 521 LEU A N 1
ATOM 3875 C CA . LEU A 1 521 ? -11.314 4.990 18.799 1.00 96.25 521 LEU A CA 1
ATOM 3876 C C . LEU A 1 521 ? -10.269 5.254 19.883 1.00 96.25 521 LEU A C 1
ATOM 3878 O O . LEU A 1 521 ? -10.536 5.006 21.059 1.00 96.25 521 LEU A O 1
ATOM 3882 N N . THR A 1 522 ? -9.094 5.755 19.496 1.00 92.44 522 THR A N 1
ATOM 3883 C CA . THR A 1 522 ? -8.029 6.098 20.459 1.00 92.44 522 THR A CA 1
ATOM 3884 C C . THR A 1 522 ? -7.542 7.542 20.354 1.00 92.44 522 THR A C 1
ATOM 3886 O O . THR A 1 522 ? -6.733 7.962 21.177 1.00 92.44 522 THR A O 1
ATOM 3889 N N . GLY A 1 523 ? -7.969 8.291 19.332 1.00 85.62 523 GLY A N 1
ATOM 3890 C CA . GLY A 1 523 ? -7.654 9.714 19.200 1.00 85.62 523 GLY A CA 1
ATOM 3891 C C . GLY A 1 523 ? -8.572 10.604 20.042 1.00 85.62 523 GLY A C 1
ATOM 3892 O O . GLY A 1 523 ? -9.639 10.173 20.479 1.00 85.62 523 GLY A O 1
ATOM 3893 N N . GLY A 1 524 ? -8.195 11.875 20.200 1.00 85.69 524 GLY A N 1
ATOM 3894 C CA . GLY A 1 524 ? -9.056 12.913 20.772 1.00 85.69 524 GLY A CA 1
ATOM 3895 C C . GLY A 1 524 ? -10.197 13.288 19.829 1.00 85.69 524 GLY A C 1
ATOM 3896 O O . GLY A 1 524 ? -10.088 14.258 19.081 1.00 85.69 524 GLY A O 1
ATOM 3897 N N . ASN A 1 525 ? -11.266 12.489 19.809 1.00 91.62 525 ASN A N 1
ATOM 3898 C CA . ASN A 1 525 ? -12.397 12.724 18.909 1.00 91.62 525 ASN A CA 1
ATOM 3899 C C . ASN A 1 525 ? -13.318 13.826 19.449 1.00 91.62 525 ASN A C 1
ATOM 3901 O O . ASN A 1 525 ? -13.563 13.936 20.648 1.00 91.62 525 ASN A O 1
ATOM 3905 N N . THR A 1 526 ? -13.859 14.625 18.532 1.00 90.94 526 THR A N 1
ATOM 3906 C CA . THR A 1 526 ? -14.835 15.693 18.803 1.00 90.94 526 THR A CA 1
ATOM 3907 C C . THR A 1 526 ? -16.078 15.444 17.953 1.00 90.94 526 THR A C 1
ATOM 3909 O O . THR A 1 526 ? -16.429 16.221 17.062 1.00 90.94 526 THR A O 1
ATOM 3912 N N . LEU A 1 527 ? -16.654 14.264 18.150 1.00 95.38 527 LEU A N 1
ATOM 3913 C CA . LEU A 1 527 ? -17.888 13.822 17.510 1.00 95.38 527 LEU A CA 1
ATOM 3914 C C . LEU A 1 527 ? -19.092 14.508 18.157 1.00 95.38 527 LEU A C 1
ATOM 3916 O O . LEU A 1 527 ? -19.135 14.611 19.381 1.00 95.38 527 LEU A O 1
ATOM 3920 N N . ASP A 1 528 ? -20.086 14.883 17.356 1.00 95.81 528 ASP A N 1
ATOM 3921 C CA . ASP A 1 528 ? -21.334 15.490 17.847 1.00 95.81 528 ASP A CA 1
ATOM 3922 C C . ASP A 1 528 ? -22.229 14.458 18.558 1.00 95.81 528 ASP A C 1
ATOM 3924 O O . ASP A 1 528 ? -23.160 14.819 19.265 1.00 95.81 528 ASP A O 1
ATOM 3928 N N . GLY A 1 529 ? -21.940 13.167 18.370 1.00 97.19 529 GLY A N 1
ATOM 3929 C CA . GLY A 1 529 ? -22.572 12.038 19.047 1.00 97.19 529 GLY A CA 1
ATOM 3930 C C . GLY A 1 529 ? -22.207 10.710 18.384 1.00 97.19 529 GLY A C 1
ATOM 3931 O O . GLY A 1 529 ? -21.499 10.682 17.367 1.00 97.19 529 GLY A O 1
ATOM 3932 N N . ALA A 1 530 ? -22.715 9.605 18.923 1.00 98.38 530 ALA A N 1
ATOM 3933 C CA . ALA A 1 530 ? -22.627 8.300 18.278 1.00 98.38 530 ALA A CA 1
ATOM 3934 C C . ALA A 1 530 ? -23.895 7.452 18.460 1.00 98.38 530 ALA A C 1
ATOM 3936 O O . ALA A 1 530 ? -24.591 7.538 19.462 1.00 98.38 530 ALA A O 1
ATOM 3937 N N . VAL A 1 531 ? -24.162 6.580 17.494 1.00 98.75 531 VAL A N 1
ATOM 3938 C CA . VAL A 1 531 ? -25.136 5.492 17.595 1.00 98.75 531 VAL A CA 1
ATOM 3939 C C . VAL A 1 531 ? -24.374 4.190 17.399 1.00 98.75 531 VAL A C 1
ATOM 3941 O O . VAL A 1 531 ? -23.696 4.019 16.388 1.00 98.75 531 VAL A O 1
ATOM 3944 N N . VAL A 1 532 ? -24.457 3.266 18.349 1.00 98.75 532 VAL A N 1
ATOM 3945 C CA . VAL A 1 532 ? -23.934 1.907 18.202 1.00 98.75 532 VAL A CA 1
ATOM 3946 C C . VAL A 1 532 ? -25.101 1.014 17.806 1.00 98.75 532 VAL A C 1
ATOM 3948 O O . VAL A 1 532 ? -25.884 0.578 18.646 1.00 98.75 532 VAL A O 1
ATOM 3951 N N . SER A 1 533 ? -25.244 0.791 16.501 1.00 98.56 533 SER A N 1
ATOM 3952 C CA . SER A 1 533 ? -26.333 -0.013 15.942 1.00 98.56 533 SER A CA 1
ATOM 3953 C C . SER A 1 533 ? -26.043 -1.512 15.991 1.00 98.56 533 SER A C 1
ATOM 3955 O O . SER A 1 533 ? -26.969 -2.302 16.133 1.00 98.56 533 SER A O 1
ATOM 3957 N N . GLN A 1 534 ? -24.776 -1.912 15.818 1.00 98.50 534 GLN A N 1
ATOM 3958 C CA . GLN A 1 534 ? -24.322 -3.309 15.861 1.00 98.50 534 GLN A CA 1
ATOM 3959 C C . GLN A 1 534 ? -22.845 -3.407 16.273 1.00 98.50 534 GLN A C 1
ATOM 3961 O O . GLN A 1 534 ? -22.043 -2.498 16.007 1.00 98.50 534 GLN A O 1
ATOM 3966 N N . GLY A 1 535 ? -22.479 -4.560 16.841 1.00 98.44 535 GLY A N 1
ATOM 3967 C CA . GLY A 1 535 ? -21.113 -4.860 17.268 1.00 98.44 535 GLY A CA 1
ATOM 3968 C C . GLY A 1 535 ? -20.653 -3.924 18.381 1.00 98.44 535 GLY A C 1
ATOM 3969 O O . GLY A 1 535 ? -21.468 -3.434 19.163 1.00 98.44 535 GLY A O 1
ATOM 3970 N N . THR A 1 536 ? -19.351 -3.642 18.417 1.00 98.62 536 THR A N 1
ATOM 3971 C CA . THR A 1 536 ? -18.745 -2.882 19.517 1.00 98.62 536 THR A CA 1
ATOM 3972 C C . THR A 1 536 ? -18.170 -1.553 19.041 1.00 98.62 536 THR A C 1
ATOM 3974 O O . THR A 1 536 ? -17.397 -1.506 18.077 1.00 98.62 536 THR A O 1
ATOM 3977 N N . LEU A 1 537 ? -18.504 -0.470 19.745 1.00 98.44 537 LEU A N 1
ATOM 3978 C CA . LEU A 1 537 ? -17.733 0.772 19.741 1.00 98.44 537 LEU A CA 1
ATOM 3979 C C . LEU A 1 537 ? -16.851 0.797 20.993 1.00 98.44 537 LEU A C 1
ATOM 3981 O O . LEU A 1 537 ? -17.353 0.882 22.111 1.00 98.44 537 LEU A O 1
ATOM 3985 N N . LEU A 1 538 ? -15.537 0.716 20.800 1.00 96.50 538 LEU A N 1
ATOM 3986 C CA . LEU A 1 538 ? -14.543 0.684 21.871 1.00 96.50 538 LEU A CA 1
ATOM 3987 C C . LEU A 1 538 ? -13.850 2.050 21.986 1.00 96.50 538 LEU A C 1
ATOM 3989 O O . LEU A 1 538 ? -13.043 2.411 21.127 1.00 96.50 538 LEU A O 1
ATOM 3993 N N . ILE A 1 539 ? -14.145 2.817 23.034 1.00 94.12 539 ILE A N 1
ATOM 3994 C CA . ILE A 1 539 ? -13.545 4.134 23.283 1.00 94.12 539 ILE A CA 1
ATOM 3995 C C . ILE A 1 539 ? -12.354 3.959 24.233 1.00 94.12 539 ILE A C 1
ATOM 3997 O O . ILE A 1 539 ? -12.530 3.897 25.447 1.00 94.12 539 ILE A O 1
ATOM 4001 N N . ASN A 1 540 ? -11.139 3.892 23.679 1.00 90.44 540 ASN A N 1
ATOM 4002 C CA . ASN A 1 540 ? -9.895 3.636 24.419 1.00 90.44 540 ASN A CA 1
ATOM 4003 C C . ASN A 1 540 ? -8.831 4.696 24.081 1.00 90.44 540 ASN A C 1
ATOM 4005 O O . ASN A 1 540 ? -7.851 4.389 23.391 1.00 90.44 540 ASN A O 1
ATOM 4009 N N . PRO A 1 541 ? -9.021 5.955 24.499 1.00 84.44 541 PRO A N 1
ATOM 4010 C CA . PRO A 1 541 ? -8.055 7.014 24.255 1.00 84.44 541 PRO A CA 1
ATOM 4011 C C . PRO A 1 541 ? -6.751 6.796 25.027 1.00 84.44 541 PRO A C 1
ATOM 4013 O O . PRO A 1 541 ? -6.703 6.086 26.031 1.00 84.44 541 PRO A O 1
ATOM 4016 N N . SER A 1 542 ? -5.689 7.475 24.595 1.00 72.88 542 SER A N 1
ATOM 4017 C CA . SER A 1 542 ? -4.473 7.611 25.409 1.00 72.88 542 SER A CA 1
ATOM 4018 C C . SER A 1 542 ? -4.592 8.684 26.501 1.00 72.88 542 SER A C 1
ATOM 4020 O O . SER A 1 542 ? -3.821 8.658 27.461 1.00 72.88 542 SER A O 1
ATOM 4022 N N . GLY A 1 543 ? -5.516 9.640 26.340 1.00 70.88 543 GLY A N 1
ATOM 4023 C CA . GLY A 1 543 ? -5.766 10.749 27.262 1.00 70.88 543 GLY A CA 1
ATOM 4024 C C . GLY A 1 543 ? -7.055 10.602 28.075 1.00 70.88 543 GLY A C 1
ATOM 4025 O O . GLY A 1 543 ? -7.950 9.839 27.730 1.00 70.88 543 GLY A O 1
ATOM 4026 N N . VAL A 1 544 ? -7.148 11.372 29.160 1.00 60.12 544 VAL A N 1
ATOM 4027 C CA . VAL A 1 544 ? -8.201 11.253 30.186 1.00 60.12 544 VAL A CA 1
ATOM 4028 C C . VAL A 1 544 ? -9.522 11.958 29.835 1.00 60.12 544 VAL A C 1
ATOM 4030 O O . VAL A 1 544 ? -10.536 11.710 30.474 1.00 60.12 544 VAL A O 1
ATOM 4033 N N . ASP A 1 545 ? -9.514 12.813 28.808 1.00 64.12 545 ASP A N 1
ATOM 4034 C CA . ASP A 1 545 ? -10.644 13.660 28.383 1.00 64.12 545 ASP A CA 1
ATOM 4035 C C . ASP A 1 545 ? -11.041 13.438 26.912 1.00 64.12 545 ASP A C 1
ATOM 4037 O O . ASP A 1 545 ? -11.685 14.275 26.282 1.00 64.12 545 ASP A O 1
ATOM 4041 N N . GLU A 1 546 ? -10.637 12.308 26.341 1.00 76.88 546 GLU A N 1
ATOM 4042 C CA . GLU A 1 546 ? -10.803 12.003 24.922 1.00 76.88 546 GLU A CA 1
ATOM 4043 C C . GLU A 1 546 ? -11.870 10.910 24.722 1.00 76.88 546 GLU A C 1
ATOM 4045 O O . GLU A 1 546 ? -11.979 9.968 25.506 1.00 76.88 546 GLU A O 1
ATOM 4050 N N . GLY A 1 547 ? -12.687 11.019 23.673 1.00 84.25 547 GLY A N 1
ATOM 4051 C CA . GLY A 1 547 ? -13.710 10.013 23.379 1.00 84.25 547 GLY A CA 1
ATOM 4052 C C . GLY A 1 547 ? -14.781 10.527 22.428 1.00 84.25 547 GLY A C 1
ATOM 4053 O O . GLY A 1 547 ? -14.424 10.930 21.331 1.00 84.25 547 GLY A O 1
ATOM 4054 N N . VAL A 1 548 ? -16.063 10.483 22.792 1.00 92.75 548 VAL A N 1
ATOM 4055 C CA . VAL A 1 548 ? -17.182 11.012 21.981 1.00 92.75 548 VAL A CA 1
ATOM 4056 C C . VAL A 1 548 ? -17.683 12.307 22.618 1.00 92.75 548 VAL A C 1
ATOM 4058 O O . VAL A 1 548 ? -17.886 12.348 23.825 1.00 92.75 548 VAL A O 1
ATOM 4061 N N . GLY A 1 549 ? -17.869 13.373 21.835 1.00 91.56 549 GLY A N 1
ATOM 4062 C CA . GLY A 1 549 ? -18.187 14.703 22.370 1.00 91.56 549 GLY A CA 1
ATOM 4063 C C . GLY A 1 549 ? -19.645 14.892 22.797 1.00 91.56 549 GLY A C 1
ATOM 4064 O O . GLY A 1 549 ? -19.887 15.567 23.792 1.00 91.56 549 GLY A O 1
ATOM 4065 N N . GLY A 1 550 ? -20.599 14.306 22.073 1.00 93.75 550 GLY A N 1
ATOM 4066 C CA . GLY A 1 550 ? -22.029 14.397 22.388 1.00 93.75 550 GLY A CA 1
ATOM 4067 C C . GLY A 1 550 ? -22.648 13.089 22.872 1.00 93.75 550 GLY A C 1
ATOM 4068 O O . GLY A 1 550 ? -21.955 12.233 23.426 1.00 93.75 550 GLY A O 1
ATOM 4069 N N . ASP A 1 551 ? -23.959 12.966 22.673 1.00 96.94 551 ASP A N 1
ATOM 4070 C CA . ASP A 1 551 ? -24.765 11.847 23.169 1.00 96.94 551 ASP A CA 1
ATOM 4071 C C . ASP A 1 551 ? -24.402 10.527 22.476 1.00 96.94 551 ASP A C 1
ATOM 4073 O O . ASP A 1 551 ? -24.017 10.502 21.299 1.00 96.94 551 ASP A O 1
ATOM 4077 N N . VAL A 1 552 ? -24.537 9.415 23.203 1.00 98.44 552 VAL A N 1
ATOM 4078 C CA . VAL A 1 552 ? -24.318 8.064 22.675 1.00 98.44 552 VAL A CA 1
ATOM 4079 C C . VAL A 1 552 ? -25.555 7.205 22.883 1.00 98.44 552 VAL A C 1
ATOM 4081 O O . VAL A 1 552 ? -25.965 6.954 24.011 1.00 98.44 552 VAL A O 1
ATOM 4084 N N . GLN A 1 553 ? -26.109 6.687 21.789 1.00 98.69 553 GLN A N 1
ATOM 4085 C CA . GLN A 1 553 ? -27.177 5.695 21.829 1.00 98.69 553 GLN A CA 1
ATOM 4086 C C . GLN A 1 553 ? -26.612 4.298 21.561 1.00 98.69 553 GLN A C 1
ATOM 4088 O O . GLN A 1 553 ? -25.955 4.084 20.542 1.00 98.69 553 GLN A O 1
ATOM 4093 N N . VAL A 1 554 ? -26.897 3.331 22.430 1.00 98.81 554 VAL A N 1
ATOM 4094 C CA . VAL A 1 554 ? -26.515 1.922 22.244 1.00 98.81 554 VAL A CA 1
ATOM 4095 C C . VAL A 1 554 ? -27.779 1.101 22.017 1.00 98.81 554 VAL A C 1
ATOM 4097 O O . VAL A 1 554 ? -28.643 1.026 22.890 1.00 98.81 554 VAL A O 1
ATOM 4100 N N . LEU A 1 555 ? -27.918 0.514 20.827 1.00 98.50 555 LEU A N 1
ATOM 4101 C CA . LEU A 1 555 ? -29.086 -0.301 20.489 1.00 98.50 555 LEU A CA 1
ATOM 4102 C C . LEU A 1 555 ? -28.965 -1.724 21.050 1.00 98.50 555 LEU A C 1
ATOM 4104 O O . LEU A 1 555 ? -27.875 -2.195 21.381 1.00 98.50 555 LEU A O 1
ATOM 4108 N N . ALA A 1 556 ? -30.098 -2.425 21.112 1.00 97.94 556 ALA A N 1
ATOM 4109 C CA . ALA A 1 556 ? -30.149 -3.817 21.541 1.00 97.94 556 ALA A CA 1
ATOM 4110 C C . ALA A 1 556 ? -29.208 -4.705 20.709 1.00 97.94 556 ALA A C 1
ATOM 4112 O O . ALA A 1 556 ? -29.193 -4.644 19.478 1.00 97.94 556 ALA A O 1
ATOM 4113 N N . GLY A 1 557 ? -28.413 -5.529 21.396 1.00 95.94 557 GLY A N 1
ATOM 4114 C CA . GLY A 1 557 ? -27.398 -6.393 20.784 1.00 95.94 557 GLY A CA 1
ATOM 4115 C C . GLY A 1 557 ? -26.094 -5.691 20.374 1.00 95.94 557 GLY A C 1
ATOM 4116 O O . GLY A 1 557 ? -25.222 -6.342 19.798 1.00 95.94 557 GLY A O 1
ATOM 4117 N N . ALA A 1 558 ? -25.942 -4.393 20.652 1.00 98.62 558 ALA A N 1
ATOM 4118 C CA . ALA A 1 558 ? -24.701 -3.650 20.455 1.00 98.62 558 ALA A CA 1
ATOM 4119 C C . ALA A 1 558 ? -23.992 -3.357 21.787 1.00 98.62 558 ALA A C 1
ATOM 4121 O O . ALA A 1 558 ? -24.581 -3.479 22.863 1.00 98.62 558 ALA A O 1
ATOM 4122 N N . THR A 1 559 ? -22.721 -2.958 21.713 1.00 98.75 559 THR A N 1
ATOM 4123 C CA . THR A 1 559 ? -21.884 -2.720 22.893 1.00 98.75 559 THR A CA 1
ATOM 4124 C C . THR A 1 559 ? -21.125 -1.400 22.803 1.00 98.75 559 THR A C 1
ATOM 4126 O O . THR A 1 559 ? -20.406 -1.140 21.834 1.00 98.75 559 THR A O 1
ATOM 4129 N N . LEU A 1 560 ? -21.225 -0.588 23.853 1.00 98.38 560 LEU A N 1
ATOM 4130 C CA . LEU A 1 560 ? -20.284 0.491 24.142 1.00 98.38 560 LEU A CA 1
ATOM 4131 C C . LEU A 1 560 ? -19.267 -0.018 25.163 1.00 98.38 560 LEU A C 1
ATOM 4133 O O . LEU A 1 560 ? -19.651 -0.457 26.242 1.00 98.38 560 LEU A O 1
ATOM 4137 N N . ALA A 1 561 ? -17.979 0.050 24.841 1.00 96.00 561 ALA A N 1
ATOM 4138 C CA . ALA A 1 561 ? -16.926 -0.468 25.708 1.00 96.00 561 ALA A CA 1
ATOM 4139 C C . ALA A 1 561 ? -15.766 0.514 25.884 1.00 96.00 561 ALA A C 1
ATOM 4141 O O . ALA A 1 561 ? -15.577 1.417 25.062 1.00 96.00 561 ALA A O 1
ATOM 4142 N N . GLY A 1 562 ? -14.940 0.285 26.908 1.00 92.69 562 GLY A N 1
ATOM 4143 C CA . GLY A 1 562 ? -13.613 0.894 27.012 1.00 92.69 562 GLY A CA 1
ATOM 4144 C C . GLY A 1 562 ? -13.340 1.706 28.272 1.00 92.69 562 GLY A C 1
ATOM 4145 O O . GLY A 1 562 ? -13.844 1.400 29.349 1.00 92.69 562 GLY A O 1
ATOM 4146 N N . THR A 1 563 ? -12.489 2.721 28.123 1.00 89.94 563 THR A N 1
ATOM 4147 C CA . THR A 1 563 ? -11.920 3.543 29.212 1.00 89.94 563 THR A CA 1
ATOM 4148 C C . THR A 1 563 ? -11.958 5.050 28.938 1.00 89.94 563 THR A C 1
ATOM 4150 O O . THR A 1 563 ? -11.354 5.835 29.665 1.00 89.94 563 THR A O 1
ATOM 4153 N N . GLY A 1 564 ? -12.617 5.468 27.854 1.00 89.25 564 GLY A N 1
ATOM 4154 C CA . GLY A 1 564 ? -12.673 6.866 27.430 1.00 89.25 564 GLY A CA 1
ATOM 4155 C C . GLY A 1 564 ? -13.834 7.666 28.009 1.00 89.25 564 GLY A C 1
ATOM 4156 O O . GLY A 1 564 ? -14.538 7.230 28.916 1.00 89.25 564 GLY A O 1
ATOM 4157 N N . ARG A 1 565 ? -14.048 8.862 27.455 1.00 90.56 565 ARG A N 1
ATOM 4158 C CA . ARG A 1 565 ? -15.102 9.782 27.891 1.00 90.56 565 ARG A CA 1
ATOM 4159 C C . ARG A 1 565 ? -16.204 9.934 26.844 1.00 90.56 565 ARG A C 1
ATOM 4161 O O . ARG A 1 565 ? -15.932 10.123 25.663 1.00 90.56 565 ARG A O 1
ATOM 4168 N N . VAL A 1 566 ? -17.452 9.928 27.292 1.00 94.06 566 VAL A N 1
ATOM 4169 C CA . VAL A 1 566 ? -18.607 10.442 26.554 1.00 94.06 566 VAL A CA 1
ATOM 4170 C C . VAL A 1 566 ? -18.963 11.810 27.132 1.00 94.06 566 VAL A C 1
ATOM 4172 O O . VAL A 1 566 ? -19.029 11.983 28.348 1.00 94.06 566 VAL A O 1
ATOM 4175 N N . GLY A 1 567 ? -19.108 12.814 26.271 1.00 92.94 567 GLY A N 1
ATOM 4176 C CA . GLY A 1 567 ? -19.394 14.191 26.670 1.00 92.94 567 GLY A CA 1
ATOM 4177 C C . GLY A 1 567 ? -20.882 14.499 26.847 1.00 92.94 567 GLY A C 1
ATOM 4178 O O . GLY A 1 567 ? -21.196 15.456 27.552 1.00 92.94 567 GLY A O 1
ATOM 4179 N N . GLY A 1 568 ? -21.770 13.689 26.259 1.00 94.12 568 GLY A N 1
ATOM 4180 C CA . GLY A 1 568 ? -23.227 13.784 26.391 1.00 94.12 568 GLY A CA 1
ATOM 4181 C C . GLY A 1 568 ? -23.862 12.629 27.172 1.00 94.12 568 GLY A C 1
ATOM 4182 O O . GLY A 1 568 ? -23.176 11.861 27.847 1.00 94.12 568 GLY A O 1
ATOM 4183 N N . VAL A 1 569 ? -25.186 12.518 27.090 1.00 96.31 569 VAL A N 1
ATOM 4184 C CA . VAL A 1 569 ? -25.964 11.453 27.741 1.00 96.31 569 VAL A CA 1
ATOM 4185 C C . VAL A 1 569 ? -25.739 10.126 27.016 1.00 96.31 569 VAL A C 1
ATOM 4187 O O . VAL A 1 569 ? -25.692 10.080 25.784 1.00 96.31 569 VAL A O 1
ATOM 4190 N N . VAL A 1 570 ? -25.608 9.036 27.774 1.00 98.25 570 VAL A N 1
ATOM 4191 C CA . VAL A 1 570 ? -25.638 7.677 27.224 1.00 98.25 570 VAL A CA 1
ATOM 4192 C C . VAL A 1 570 ? -27.025 7.075 27.434 1.00 98.25 570 VAL A C 1
ATOM 4194 O O . VAL A 1 570 ? -27.442 6.910 28.572 1.00 98.25 570 VAL A O 1
ATOM 4197 N N . THR A 1 571 ? -27.716 6.687 26.364 1.00 98.38 571 THR A N 1
ATOM 4198 C CA . THR A 1 571 ? -28.966 5.909 26.450 1.00 98.38 571 THR A CA 1
ATOM 4199 C C . THR A 1 571 ? -28.715 4.524 25.870 1.00 98.38 571 THR A C 1
ATOM 4201 O O . THR A 1 571 ? -28.288 4.399 24.717 1.00 98.38 571 THR A O 1
ATOM 4204 N N . THR A 1 572 ? -28.956 3.468 26.646 1.00 98.50 572 THR A N 1
ATOM 4205 C CA . THR A 1 572 ? -28.634 2.095 26.241 1.00 98.50 572 THR A CA 1
ATOM 4206 C C . THR A 1 572 ? -29.822 1.151 26.380 1.00 98.50 572 THR A C 1
ATOM 4208 O O . THR A 1 572 ? -30.406 1.044 27.447 1.00 98.50 572 THR A O 1
ATOM 4211 N N . ASN A 1 573 ? -30.113 0.413 25.308 1.00 98.31 573 ASN A N 1
ATOM 4212 C CA . ASN A 1 573 ? -30.881 -0.842 25.333 1.00 98.31 573 ASN A CA 1
ATOM 4213 C C . ASN A 1 573 ? -29.963 -2.045 25.027 1.00 98.31 573 ASN A C 1
ATOM 4215 O O . ASN A 1 573 ? -30.431 -3.133 24.707 1.00 98.31 573 ASN A O 1
ATOM 4219 N N . GLY A 1 574 ? -28.646 -1.819 25.003 1.00 98.44 574 GLY A N 1
ATOM 4220 C CA . GLY A 1 574 ? -27.619 -2.821 24.741 1.00 98.44 574 GLY A CA 1
ATOM 4221 C C . GLY A 1 574 ? -26.665 -2.955 25.923 1.00 98.44 574 GLY A C 1
ATOM 4222 O O . GLY A 1 574 ? -27.052 -2.766 27.076 1.00 98.44 574 GLY A O 1
ATOM 4223 N N . VAL A 1 575 ? -25.404 -3.265 25.627 1.00 98.69 575 VAL A N 1
ATOM 4224 C CA . VAL A 1 575 ? -24.380 -3.537 26.641 1.00 98.69 575 VAL A CA 1
ATOM 4225 C C . VAL A 1 575 ? -23.471 -2.326 26.841 1.00 98.69 575 VAL A C 1
ATOM 4227 O O . VAL A 1 575 ? -22.948 -1.759 25.878 1.00 98.69 575 VAL A O 1
ATOM 4230 N N . VAL A 1 576 ? -23.209 -1.978 28.098 1.00 98.44 576 VAL A N 1
ATOM 4231 C CA . VAL A 1 576 ? -22.132 -1.067 28.497 1.00 98.44 576 VAL A CA 1
ATOM 4232 C C . VAL A 1 576 ? -21.066 -1.879 29.227 1.00 98.44 576 VAL A C 1
ATOM 4234 O O . VAL A 1 576 ? -21.339 -2.470 30.264 1.00 98.44 576 VAL A O 1
ATOM 4237 N N . ALA A 1 577 ? -19.857 -1.921 28.670 1.00 96.69 577 ALA A N 1
ATOM 4238 C CA . ALA A 1 577 ? -18.744 -2.744 29.144 1.00 96.69 577 ALA A CA 1
ATOM 4239 C C . ALA A 1 577 ? -17.503 -1.871 29.440 1.00 96.69 577 ALA A C 1
ATOM 4241 O O . ALA A 1 577 ? -16.609 -1.747 28.589 1.00 96.69 577 ALA A O 1
ATOM 4242 N N . PRO A 1 578 ? -17.449 -1.178 30.596 1.00 94.2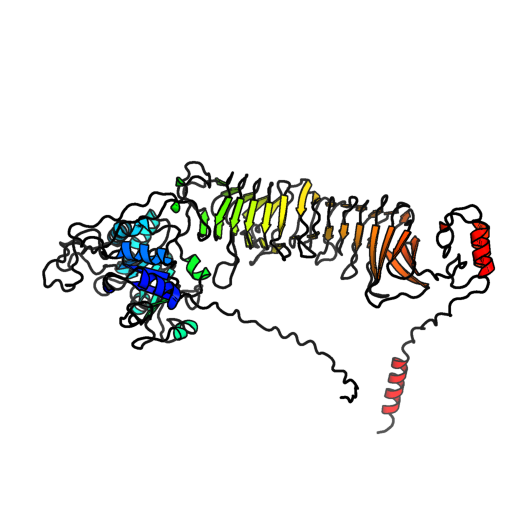5 578 PRO A N 1
ATOM 4243 C CA . PRO A 1 578 ? -16.240 -0.475 31.023 1.00 94.25 578 PRO A CA 1
ATOM 4244 C C . PRO A 1 578 ? -15.071 -1.456 31.198 1.00 94.25 578 PRO A C 1
ATOM 4246 O O . PRO A 1 578 ? -15.286 -2.648 31.339 1.00 94.25 578 PRO A O 1
ATOM 4249 N N . SER A 1 579 ? -13.832 -0.961 31.212 1.00 85.25 579 SER A N 1
ATOM 4250 C CA . SER A 1 579 ? -12.647 -1.789 31.486 1.00 85.25 579 SER A CA 1
ATOM 4251 C C . SER A 1 579 ? -11.839 -1.271 32.678 1.00 85.25 579 SER A C 1
ATOM 4253 O O . SER A 1 579 ? -11.730 -0.066 32.901 1.00 85.25 579 SER A O 1
ATOM 4255 N N . SER A 1 580 ? -11.224 -2.187 33.426 1.00 69.62 580 SER A N 1
ATOM 4256 C CA . SER A 1 580 ? -10.398 -1.927 34.607 1.00 69.62 580 SER A CA 1
ATOM 4257 C C . SER A 1 580 ? -8.961 -1.522 34.272 1.00 69.62 580 SER A C 1
ATOM 4259 O O . SER A 1 580 ? -8.185 -1.182 35.168 1.00 69.62 580 SER A O 1
ATOM 4261 N N . VAL A 1 581 ? -8.548 -1.630 33.004 1.00 60.81 581 VAL A N 1
ATOM 4262 C CA . VAL A 1 581 ? -7.182 -1.319 32.560 1.00 60.81 581 VAL A CA 1
ATOM 4263 C C . VAL A 1 581 ? -7.114 0.135 32.106 1.00 60.81 581 VAL A C 1
ATOM 4265 O O . VAL A 1 581 ? -7.302 0.445 30.933 1.00 60.81 581 VAL A O 1
ATOM 4268 N N . GLY A 1 582 ? -6.798 1.032 33.040 1.00 60.41 582 GLY A N 1
ATOM 4269 C CA . GLY A 1 582 ? -6.656 2.465 32.776 1.00 60.41 582 GLY A CA 1
ATOM 4270 C C . GLY A 1 582 ? -7.663 3.292 33.567 1.00 60.41 582 GLY A C 1
ATOM 4271 O O . GLY A 1 582 ? -7.852 3.063 34.760 1.00 60.41 582 GLY A O 1
ATOM 4272 N N . LEU A 1 583 ? -8.258 4.292 32.920 1.00 68.00 583 LEU A N 1
ATOM 4273 C CA . LEU A 1 583 ? -9.326 5.099 33.505 1.00 68.00 583 LEU A CA 1
ATOM 4274 C C . LEU A 1 583 ? -10.690 4.421 33.348 1.00 68.00 583 LEU A C 1
ATOM 4276 O O . LEU A 1 583 ? -10.868 3.647 32.413 1.00 68.00 583 LEU A O 1
ATOM 4280 N N . PRO A 1 584 ? -11.660 4.693 34.236 1.00 81.38 584 PRO A N 1
ATOM 4281 C CA . PRO A 1 584 ? -13.019 4.204 34.035 1.00 81.38 584 PRO A CA 1
ATOM 4282 C C . PRO A 1 584 ? -13.619 4.819 32.767 1.00 81.38 584 PRO A C 1
ATOM 4284 O O . PRO A 1 584 ? -13.286 5.947 32.416 1.00 81.38 584 PRO A O 1
ATOM 4287 N N . LEU A 1 585 ? -14.553 4.119 32.123 1.00 92.06 585 LEU A N 1
ATOM 4288 C CA . LEU A 1 585 ? -15.435 4.737 31.131 1.00 92.06 585 LEU A CA 1
ATOM 4289 C C . LEU A 1 585 ? -16.236 5.854 31.821 1.00 92.06 585 LEU A C 1
ATOM 4291 O O . LEU A 1 585 ? -16.827 5.624 32.881 1.00 92.06 585 LEU A O 1
ATOM 4295 N N . MET A 1 586 ? -16.227 7.057 31.248 1.00 93.06 586 MET A N 1
ATOM 4296 C CA . MET A 1 586 ? -16.796 8.258 31.870 1.00 93.06 586 MET A CA 1
ATOM 4297 C C . MET A 1 586 ? -17.954 8.824 31.061 1.00 93.06 586 MET A C 1
ATOM 4299 O O . MET A 1 586 ? -17.862 8.915 29.840 1.00 93.06 586 MET A O 1
ATOM 4303 N N . MET A 1 587 ? -19.003 9.286 31.736 1.00 94.56 587 MET A N 1
ATOM 4304 C CA . MET A 1 587 ? -20.124 10.000 31.114 1.00 94.56 587 MET A CA 1
ATOM 4305 C C . MET A 1 587 ? -20.817 10.929 32.112 1.00 94.56 587 MET A C 1
ATOM 4307 O O . MET A 1 587 ? -20.833 10.630 33.301 1.00 94.56 587 MET A O 1
ATOM 4311 N N . PRO A 1 588 ? -21.404 12.057 31.682 1.00 95.19 588 PRO A N 1
ATOM 4312 C CA . PRO A 1 588 ? -22.158 12.931 32.577 1.00 95.19 588 PRO A CA 1
ATOM 4313 C C . PRO A 1 588 ? -23.467 12.305 33.068 1.00 95.19 588 PRO A C 1
ATOM 4315 O O . PRO A 1 588 ? -23.875 12.587 34.190 1.00 95.19 588 PRO A O 1
ATOM 4318 N N . ALA A 1 589 ? -24.114 11.473 32.256 1.00 96.44 589 ALA A N 1
ATOM 4319 C CA . ALA A 1 589 ? -25.360 10.805 32.601 1.00 96.44 589 ALA A CA 1
ATOM 4320 C C . ALA A 1 589 ? -25.517 9.510 31.802 1.00 96.44 589 ALA A C 1
ATOM 4322 O O . ALA A 1 589 ? -24.992 9.406 30.688 1.00 96.44 589 ALA A O 1
ATOM 4323 N N . ILE A 1 590 ? -26.251 8.551 32.366 1.00 97.88 590 ILE A N 1
ATOM 4324 C CA . ILE A 1 590 ? -26.617 7.309 31.683 1.00 97.88 590 ILE A CA 1
ATOM 4325 C C . ILE A 1 590 ? -28.034 6.859 32.035 1.00 97.88 590 ILE A C 1
ATOM 4327 O O . ILE A 1 590 ? -28.453 6.918 33.192 1.00 97.88 590 ILE A O 1
ATOM 4331 N N . GLU A 1 591 ? -28.738 6.385 31.014 1.00 98.12 591 GLU A N 1
ATOM 4332 C CA . GLU A 1 591 ? -30.065 5.785 31.068 1.00 98.12 591 GLU A CA 1
ATOM 4333 C C . GLU A 1 591 ? -29.960 4.331 30.592 1.00 98.12 591 GLU A C 1
ATOM 4335 O O . GLU A 1 591 ? -29.767 4.062 29.400 1.00 98.12 591 GLU A O 1
ATOM 4340 N N . PHE A 1 592 ? -30.057 3.394 31.533 1.00 98.38 592 PHE A N 1
ATOM 4341 C CA . PHE A 1 592 ? -30.210 1.971 31.251 1.00 98.38 592 PHE A CA 1
ATOM 4342 C C . PHE A 1 592 ? -31.687 1.690 30.982 1.00 98.38 592 PHE A C 1
ATOM 4344 O O . PHE A 1 592 ? -32.504 1.776 31.895 1.00 98.38 592 PHE A O 1
ATOM 4351 N N . GLY A 1 593 ? -32.026 1.408 29.727 1.00 97.75 593 GLY A N 1
ATOM 4352 C CA . GLY A 1 593 ? -33.372 1.039 29.307 1.00 97.75 593 GLY A CA 1
ATOM 4353 C C . GLY A 1 593 ? -33.657 -0.454 29.459 1.00 97.75 593 GLY A C 1
ATOM 4354 O O . GLY A 1 593 ? -32.816 -1.230 29.923 1.00 97.75 593 GLY A O 1
ATOM 4355 N N . ASP A 1 594 ? -34.853 -0.840 29.025 1.00 95.12 594 ASP A N 1
ATOM 4356 C CA . ASP A 1 594 ? -35.340 -2.220 29.010 1.00 95.12 594 ASP A CA 1
ATOM 4357 C C . ASP A 1 594 ? -34.331 -3.189 28.354 1.00 95.12 594 ASP A C 1
ATOM 4359 O O . ASP A 1 594 ? -33.795 -2.923 27.270 1.00 95.12 594 ASP A O 1
ATOM 4363 N N . GLY A 1 595 ? -34.046 -4.298 29.043 1.00 92.19 595 GLY A N 1
ATOM 4364 C CA . GLY A 1 595 ? -33.143 -5.362 28.597 1.00 92.19 595 GLY A CA 1
ATOM 4365 C C . GLY A 1 595 ? -31.670 -4.965 28.428 1.00 92.19 595 GLY A C 1
ATOM 4366 O O . GLY A 1 595 ? -30.901 -5.722 27.828 1.00 92.19 595 GLY A O 1
ATOM 4367 N N . SER A 1 596 ? -31.259 -3.789 28.911 1.00 98.12 596 SER A N 1
ATOM 4368 C CA . SER A 1 596 ? -29.858 -3.358 28.867 1.00 98.12 596 SER A CA 1
ATOM 4369 C C . SER A 1 596 ? -28.980 -4.100 29.883 1.00 98.12 596 SER A C 1
ATOM 4371 O O . SER A 1 596 ? -29.459 -4.655 30.871 1.00 98.12 596 SER A O 1
ATOM 4373 N N . GLU A 1 597 ? -27.669 -4.123 29.640 1.00 98.50 597 GLU A N 1
ATOM 4374 C CA . GLU A 1 597 ? -26.700 -4.845 30.474 1.00 98.50 597 GLU A CA 1
ATOM 4375 C C . GLU A 1 597 ? -25.504 -3.947 30.823 1.00 98.50 597 GLU A C 1
ATOM 4377 O O . GLU A 1 597 ? -24.894 -3.329 29.945 1.00 98.50 597 GLU A O 1
ATOM 4382 N N . LEU A 1 598 ? -25.122 -3.908 32.101 1.00 98.38 598 LEU A N 1
ATOM 4383 C CA . LEU A 1 598 ? -23.805 -3.443 32.543 1.00 98.38 598 LEU A CA 1
ATOM 4384 C C . LEU A 1 598 ? -22.881 -4.656 32.717 1.00 98.38 598 LEU A C 1
ATOM 4386 O O . LEU A 1 598 ? -23.045 -5.420 33.664 1.00 98.38 598 LEU A O 1
ATOM 4390 N N . ALA A 1 599 ? -21.901 -4.825 31.831 1.00 97.75 599 ALA A N 1
ATOM 4391 C CA . ALA A 1 599 ? -20.946 -5.931 31.884 1.00 97.75 599 ALA A CA 1
ATOM 4392 C C . ALA A 1 599 ? -19.661 -5.523 32.620 1.00 97.75 599 ALA A C 1
ATOM 4394 O O . ALA A 1 599 ? -19.059 -4.503 32.290 1.00 97.75 599 ALA A O 1
ATOM 4395 N N . LEU A 1 600 ? -19.242 -6.318 33.607 1.00 96.25 600 LEU A N 1
ATOM 4396 C CA . LEU A 1 600 ? -18.103 -6.043 34.482 1.00 96.25 600 LEU A CA 1
ATOM 4397 C C . LEU A 1 600 ? -17.214 -7.279 34.651 1.00 96.25 600 LEU A C 1
ATOM 4399 O O . LEU A 1 600 ? -17.671 -8.332 35.098 1.00 96.25 600 LEU A O 1
ATOM 4403 N N . ASP A 1 601 ? -15.923 -7.122 34.397 1.00 94.75 601 ASP A N 1
ATOM 4404 C CA . ASP A 1 601 ? -14.885 -8.080 34.748 1.00 94.75 601 ASP A CA 1
ATOM 4405 C C . ASP A 1 601 ? -14.321 -7.776 36.148 1.00 94.75 601 ASP A C 1
ATOM 4407 O O . ASP A 1 601 ? -13.922 -6.653 36.469 1.00 94.75 601 ASP A O 1
ATOM 4411 N N . ILE A 1 602 ? -14.248 -8.799 37.004 1.00 93.94 602 ILE A N 1
ATOM 4412 C CA . ILE A 1 602 ? -13.673 -8.712 38.352 1.00 93.94 602 ILE A CA 1
ATOM 4413 C C . ILE A 1 602 ? -12.494 -9.680 38.454 1.00 93.94 602 ILE A C 1
ATOM 4415 O O . ILE A 1 602 ? -12.652 -10.881 38.684 1.00 93.94 602 ILE A O 1
ATOM 4419 N N . ALA A 1 603 ? -11.279 -9.152 38.312 1.00 91.81 603 ALA A N 1
ATOM 4420 C CA . ALA A 1 603 ? -10.053 -9.941 38.413 1.00 91.81 603 ALA A CA 1
ATOM 4421 C C . ALA A 1 603 ? -9.553 -10.086 39.862 1.00 91.81 603 ALA A C 1
ATOM 4423 O O . ALA A 1 603 ? -8.873 -11.057 40.189 1.00 91.81 603 ALA A O 1
ATOM 4424 N N . SER A 1 604 ? -9.846 -9.110 40.727 1.00 90.81 604 SER A N 1
ATOM 4425 C CA . SER A 1 604 ? -9.535 -9.137 42.163 1.00 90.81 604 SER A CA 1
ATOM 4426 C C . SER A 1 604 ? -10.353 -8.089 42.934 1.00 90.81 604 SER A C 1
ATOM 4428 O O . SER A 1 604 ? -11.103 -7.317 42.344 1.00 90.81 604 SER A O 1
ATOM 4430 N N . ASN A 1 605 ? -10.143 -7.981 44.250 1.00 87.00 605 ASN A N 1
ATOM 4431 C CA . ASN A 1 605 ? -10.775 -6.960 45.099 1.00 87.00 605 ASN A CA 1
ATOM 4432 C C . ASN A 1 605 ? -10.312 -5.514 44.823 1.00 87.00 605 ASN A C 1
ATOM 4434 O O . ASN A 1 605 ? -10.886 -4.576 45.371 1.00 87.00 605 ASN A O 1
ATOM 4438 N N . VAL A 1 606 ? -9.272 -5.320 44.008 1.00 86.31 606 VAL A N 1
ATOM 4439 C CA . VAL A 1 606 ? -8.721 -3.996 43.658 1.00 86.31 606 VAL A CA 1
ATOM 4440 C C . VAL A 1 606 ? -8.591 -3.767 42.153 1.00 86.31 606 VAL A C 1
ATOM 4442 O O . VAL A 1 606 ? -8.302 -2.651 41.734 1.00 86.31 606 VAL A O 1
ATOM 4445 N N . ALA A 1 607 ? -8.794 -4.808 41.346 1.00 89.50 607 ALA A N 1
ATOM 4446 C CA . ALA A 1 607 ? -8.743 -4.745 39.891 1.00 89.50 607 ALA A CA 1
ATOM 4447 C C . ALA A 1 607 ? -10.051 -5.306 39.337 1.00 89.50 607 ALA A C 1
ATOM 4449 O O . ALA A 1 607 ? -10.227 -6.524 39.257 1.00 89.50 607 ALA A O 1
ATOM 4450 N N . TYR A 1 608 ? -10.967 -4.398 39.027 1.00 92.19 608 TYR A N 1
ATOM 4451 C CA . TYR A 1 608 ? -12.284 -4.697 38.491 1.00 92.19 608 TYR A CA 1
ATOM 4452 C C . TYR A 1 608 ? -12.811 -3.507 37.694 1.00 92.19 608 TYR A C 1
ATOM 4454 O O . TYR A 1 608 ? -12.366 -2.369 37.890 1.00 92.19 608 TYR A O 1
ATOM 4462 N N . ASP A 1 609 ? -13.726 -3.786 36.777 1.00 93.94 609 ASP A N 1
ATOM 4463 C CA . ASP A 1 609 ? -14.328 -2.784 35.910 1.00 93.94 609 ASP A CA 1
ATOM 4464 C C . ASP A 1 609 ? -15.243 -1.851 36.707 1.00 93.94 609 ASP A C 1
ATOM 4466 O O . ASP A 1 609 ? -15.942 -2.266 37.633 1.00 93.94 609 ASP A O 1
ATOM 4470 N N . ARG A 1 610 ? -15.253 -0.565 36.349 1.00 91.88 610 ARG A N 1
ATOM 4471 C CA . ARG A 1 610 ? -16.144 0.420 36.969 1.00 91.88 610 ARG A CA 1
ATOM 4472 C C . ARG A 1 610 ? -16.544 1.506 35.986 1.00 91.88 610 ARG A C 1
ATOM 4474 O O . ARG A 1 610 ? -15.710 2.015 35.237 1.00 91.88 610 ARG A O 1
ATOM 4481 N N . LEU A 1 611 ? -17.804 1.911 36.072 1.00 94.75 611 LEU A N 1
ATOM 4482 C CA . LEU A 1 611 ? -18.358 3.057 35.366 1.00 94.75 611 LEU A CA 1
ATOM 4483 C C . LEU A 1 611 ? -18.279 4.320 36.234 1.00 94.75 611 LEU A C 1
ATOM 4485 O O . LEU A 1 611 ? -18.615 4.292 37.422 1.00 94.75 611 LEU A O 1
ATOM 4489 N N . LEU A 1 612 ? -17.861 5.440 35.645 1.00 94.25 612 LEU A N 1
ATOM 4490 C CA . LEU A 1 612 ? -17.860 6.745 36.303 1.00 94.25 612 LEU A CA 1
ATOM 4491 C C . LEU A 1 612 ? -18.910 7.659 35.663 1.00 94.25 612 LEU A C 1
ATOM 4493 O O . LEU A 1 612 ? -18.760 8.102 34.526 1.00 94.25 612 LEU A O 1
ATOM 4497 N N . VAL A 1 613 ? -19.948 7.979 36.427 1.00 95.19 613 VAL A N 1
ATOM 4498 C CA . VAL A 1 613 ? -20.938 8.997 36.074 1.00 95.19 613 VAL A CA 1
ATOM 4499 C C . VAL A 1 613 ? -20.498 10.306 36.721 1.00 95.19 613 VAL A C 1
ATOM 4501 O O . VAL A 1 613 ? -20.300 10.352 37.926 1.00 95.19 613 VAL A O 1
ATOM 4504 N N . THR A 1 614 ? -20.265 11.361 35.945 1.00 91.25 614 THR A N 1
ATOM 4505 C CA . THR A 1 614 ? -19.701 12.624 36.459 1.00 91.25 614 THR A CA 1
ATOM 4506 C C . THR A 1 614 ? -20.743 13.709 36.726 1.00 91.25 614 THR A C 1
ATOM 4508 O O . THR A 1 614 ? -20.379 14.774 37.221 1.00 91.25 614 THR A O 1
ATOM 4511 N N . GLY A 1 615 ? -21.999 13.490 36.335 1.00 86.06 615 GLY A N 1
ATOM 4512 C CA . GLY A 1 615 ? -23.103 14.436 36.487 1.00 86.06 615 GLY A CA 1
ATOM 4513 C C . GLY A 1 615 ? -24.281 13.849 37.262 1.00 86.06 615 GLY A C 1
ATOM 4514 O O . GLY A 1 615 ? -24.145 12.871 38.000 1.00 86.06 615 GLY A O 1
ATOM 4515 N N . ASP A 1 616 ? -25.445 14.482 37.121 1.00 79.88 616 ASP A N 1
ATOM 4516 C CA . ASP A 1 616 ? -26.524 14.328 38.098 1.00 79.88 616 ASP A CA 1
ATOM 4517 C C . ASP A 1 616 ? -27.447 13.121 37.873 1.00 79.88 616 ASP A C 1
ATOM 4519 O O . ASP A 1 616 ? -28.178 12.782 38.798 1.00 79.88 616 ASP A O 1
ATOM 4523 N N . ALA A 1 617 ? -27.430 12.453 36.714 1.00 87.25 617 ALA A N 1
ATOM 4524 C CA . ALA A 1 617 ? -28.457 11.463 36.364 1.00 87.25 617 ALA A CA 1
ATOM 4525 C C . ALA A 1 617 ? -27.896 10.064 36.046 1.00 87.25 617 ALA A C 1
ATOM 4527 O O . ALA A 1 617 ? -27.202 9.864 35.047 1.00 87.25 617 ALA A O 1
ATOM 4528 N N . LEU A 1 618 ? -28.259 9.090 36.884 1.00 96.44 618 LEU A N 1
ATOM 4529 C CA . LEU A 1 618 ? -28.212 7.655 36.601 1.00 96.44 618 LEU A CA 1
ATOM 4530 C C . LEU A 1 618 ? -29.646 7.117 36.686 1.00 96.44 618 LEU A C 1
ATOM 4532 O O . LEU A 1 618 ? -30.205 7.075 37.781 1.00 96.44 618 LEU A O 1
ATOM 4536 N N . SER A 1 619 ? -30.224 6.723 35.551 1.00 96.81 619 SER A N 1
ATOM 4537 C CA . SER A 1 619 ? -31.553 6.104 35.475 1.00 96.81 619 SER A CA 1
ATOM 4538 C C . SER A 1 619 ? -31.421 4.636 35.084 1.00 96.81 619 SER A C 1
ATOM 4540 O O . SER A 1 619 ? -30.650 4.306 34.179 1.00 96.81 619 SER A O 1
ATOM 4542 N N . ILE A 1 620 ? -32.128 3.760 35.795 1.00 97.38 620 ILE A N 1
ATOM 4543 C CA . ILE A 1 620 ? -32.046 2.309 35.633 1.00 97.38 620 ILE A CA 1
ATOM 4544 C C . ILE A 1 620 ? -33.456 1.732 35.531 1.00 97.38 620 ILE A C 1
ATOM 4546 O O . ILE A 1 620 ? -34.235 1.806 36.484 1.00 97.38 620 ILE A O 1
ATOM 4550 N N . ASP A 1 621 ? -33.774 1.150 34.379 1.00 96.94 621 ASP A N 1
ATOM 4551 C CA . ASP A 1 621 ? -34.987 0.364 34.186 1.00 96.94 621 ASP A CA 1
ATOM 4552 C C . ASP A 1 621 ? -34.930 -0.949 34.987 1.00 96.94 621 ASP A C 1
ATOM 4554 O O . ASP A 1 621 ? -33.863 -1.537 35.171 1.00 96.94 621 ASP A O 1
ATOM 4558 N N . ALA A 1 622 ? -36.084 -1.416 35.466 1.00 91.75 622 ALA A N 1
ATOM 4559 C CA . ALA A 1 622 ? -36.175 -2.617 36.291 1.00 91.75 622 ALA A CA 1
ATOM 4560 C C . ALA A 1 622 ? -35.796 -3.905 35.537 1.00 91.75 622 ALA A C 1
ATOM 4562 O O . ALA A 1 622 ? -35.458 -4.892 36.185 1.00 91.75 622 ALA A O 1
ATOM 4563 N N . GLU A 1 623 ? -35.836 -3.907 34.200 1.00 94.44 623 GLU A N 1
ATOM 4564 C CA . GLU A 1 623 ? -35.399 -5.036 33.366 1.00 94.44 623 GLU A CA 1
ATOM 4565 C C . GLU A 1 623 ? -33.914 -4.944 32.961 1.00 94.44 623 GLU A C 1
ATOM 4567 O O . GLU A 1 623 ? -33.382 -5.855 32.324 1.00 94.44 623 GLU A O 1
ATOM 4572 N N . ALA A 1 624 ? -33.206 -3.878 33.353 1.00 97.44 624 ALA A N 1
ATOM 4573 C CA . ALA A 1 624 ? -31.764 -3.790 33.159 1.00 97.44 624 ALA A CA 1
ATOM 4574 C C . ALA A 1 624 ? -31.020 -4.752 34.101 1.00 97.44 624 ALA A C 1
ATOM 4576 O O . ALA A 1 624 ? -31.375 -4.917 35.272 1.00 97.44 624 ALA A O 1
ATOM 4577 N N . THR A 1 625 ? -29.922 -5.333 33.620 1.00 97.69 625 THR A N 1
ATOM 4578 C CA . THR A 1 625 ? -29.131 -6.332 34.356 1.00 97.69 625 THR A CA 1
ATOM 4579 C C . THR A 1 625 ? -27.680 -5.898 34.555 1.00 97.69 625 THR A C 1
ATOM 4581 O O . THR A 1 625 ? -27.143 -5.058 33.828 1.00 97.69 625 THR A O 1
ATOM 4584 N N . VAL A 1 626 ? -27.017 -6.492 35.547 1.00 98.19 626 VAL A N 1
ATOM 4585 C CA . VAL A 1 626 ? -25.556 -6.442 35.678 1.00 98.19 626 VAL A CA 1
ATOM 4586 C C . VAL A 1 626 ? -24.998 -7.824 35.387 1.00 98.19 626 VAL A C 1
ATOM 4588 O O . VAL A 1 626 ? -25.405 -8.798 36.009 1.00 98.19 626 VAL A O 1
ATOM 4591 N N . LYS A 1 627 ? -24.017 -7.918 34.497 1.00 97.81 627 LYS A N 1
ATOM 4592 C CA . LYS A 1 627 ? -23.293 -9.156 34.233 1.00 97.81 627 LYS A CA 1
ATOM 4593 C C . LYS A 1 627 ? -21.890 -9.084 34.806 1.00 97.81 627 LYS A C 1
ATOM 4595 O O . LYS A 1 627 ? -21.102 -8.230 34.415 1.00 97.81 627 LYS A O 1
ATOM 4600 N N . VAL A 1 628 ? -21.560 -10.010 35.694 1.00 97.12 628 VAL A N 1
ATOM 4601 C CA . VAL A 1 628 ? -20.263 -10.095 36.363 1.00 97.12 628 VAL A CA 1
ATOM 4602 C C . VAL A 1 628 ? -19.497 -11.318 35.873 1.00 97.12 628 VAL A C 1
ATOM 4604 O O . VAL A 1 628 ? -19.967 -12.452 35.976 1.00 97.12 628 VAL A O 1
ATOM 4607 N N . THR A 1 629 ? -18.278 -11.096 35.388 1.00 96.38 629 THR A N 1
ATOM 4608 C CA . THR A 1 629 ? -17.343 -12.167 35.038 1.00 96.38 629 THR A CA 1
ATOM 4609 C C . THR A 1 629 ? -16.147 -12.131 35.980 1.00 96.38 629 THR A C 1
ATOM 4611 O O . THR A 1 629 ? -15.311 -11.231 35.932 1.00 96.38 629 THR A O 1
ATOM 4614 N N . PHE A 1 630 ? -16.019 -13.139 36.837 1.00 94.50 630 PHE A N 1
ATOM 4615 C CA . PHE A 1 630 ? -14.841 -13.303 37.679 1.00 94.50 630 PHE A CA 1
ATOM 4616 C C . PHE A 1 630 ? -13.669 -13.887 36.892 1.00 94.50 630 PHE A C 1
ATOM 4618 O O . PHE A 1 630 ? -13.807 -14.869 36.153 1.00 94.50 630 PHE A O 1
ATOM 4625 N N . GLY A 1 631 ? -12.494 -13.285 37.085 1.00 91.19 631 GLY A N 1
ATOM 4626 C CA . GLY A 1 631 ? -11.246 -13.731 36.482 1.00 91.19 631 GLY A CA 1
ATOM 4627 C C . GLY A 1 631 ? -10.803 -15.116 36.983 1.00 91.19 631 GLY A C 1
ATOM 4628 O O . GLY A 1 631 ? -11.148 -15.525 38.096 1.00 91.19 631 GLY A O 1
ATOM 4629 N N . PRO A 1 632 ? -9.995 -15.857 36.201 1.00 89.62 632 PRO A N 1
ATOM 4630 C CA . PRO A 1 632 ? -9.557 -17.199 36.574 1.00 89.62 632 PRO A CA 1
ATOM 4631 C C . PRO A 1 632 ? -8.849 -17.227 37.935 1.00 89.62 632 PRO A C 1
ATOM 4633 O O . PRO A 1 632 ? -7.863 -16.525 38.149 1.00 89.62 632 PRO A O 1
ATOM 4636 N N . GLY A 1 633 ? -9.321 -18.086 38.842 1.00 88.12 633 GLY A N 1
ATOM 4637 C CA . GLY A 1 633 ? -8.719 -18.270 40.167 1.00 88.12 633 GLY A CA 1
ATOM 4638 C C . GLY A 1 633 ? -9.097 -17.208 41.201 1.00 88.12 633 GLY A C 1
ATOM 4639 O O . GLY A 1 633 ? -8.581 -17.262 42.318 1.00 88.12 633 GLY A O 1
ATOM 4640 N N . TYR A 1 634 ? -9.994 -16.279 40.863 1.00 91.88 634 TYR A N 1
ATOM 4641 C CA . TYR A 1 634 ? -10.590 -15.365 41.825 1.00 91.88 634 TYR A CA 1
ATOM 4642 C C . TYR A 1 634 ? -11.989 -15.844 42.221 1.00 91.88 634 TYR A C 1
ATOM 4644 O O . TYR A 1 634 ? -12.838 -16.125 41.381 1.00 91.88 634 TYR A O 1
ATOM 4652 N N . THR A 1 635 ? -12.226 -15.951 43.524 1.00 89.25 635 THR A N 1
ATOM 4653 C CA . THR A 1 635 ? -13.548 -16.223 44.090 1.00 89.25 635 THR A CA 1
ATOM 4654 C C . THR A 1 635 ? -13.729 -15.255 45.244 1.00 89.25 635 THR A C 1
ATOM 4656 O O . THR A 1 635 ? -12.924 -15.292 46.184 1.00 89.25 635 THR A O 1
ATOM 4659 N N . PRO A 1 636 ? -14.706 -14.345 45.169 1.00 91.25 636 PRO A N 1
ATOM 4660 C CA . PRO A 1 636 ? -14.897 -13.379 46.227 1.00 91.25 636 PRO A CA 1
ATOM 4661 C C . PRO A 1 636 ? -15.524 -14.054 47.447 1.00 91.25 636 PRO A C 1
ATOM 4663 O O . PRO A 1 636 ? -16.151 -15.111 47.350 1.00 91.25 636 PRO A O 1
ATOM 4666 N N . THR A 1 637 ? -15.321 -13.463 48.618 1.00 89.38 637 THR A N 1
ATOM 4667 C CA . THR A 1 637 ? -15.935 -13.953 49.857 1.00 89.38 637 THR A CA 1
ATOM 4668 C C . THR A 1 637 ? -17.243 -13.224 50.121 1.00 89.38 637 THR A C 1
ATOM 4670 O O . THR A 1 637 ? -17.399 -12.074 49.713 1.00 89.38 637 THR A O 1
ATOM 4673 N N . PHE A 1 638 ? -18.144 -13.861 50.869 1.00 88.06 638 PHE A N 1
ATOM 4674 C CA . PHE A 1 638 ? -19.325 -13.206 51.431 1.00 88.06 638 PHE A CA 1
ATOM 4675 C C . PHE A 1 638 ? -18.974 -11.846 52.063 1.00 88.06 638 PHE A C 1
ATOM 4677 O O . PHE A 1 638 ? -17.902 -11.687 52.662 1.00 88.06 638 PHE A O 1
ATOM 4684 N N . GLY A 1 639 ? -19.857 -10.864 51.876 1.00 82.56 639 GLY A N 1
ATOM 4685 C CA . GLY A 1 639 ? -19.702 -9.502 52.385 1.00 82.56 639 GLY A CA 1
ATOM 4686 C C . GLY A 1 639 ? -18.677 -8.650 51.629 1.00 82.56 639 GLY A C 1
ATOM 4687 O O . GLY A 1 639 ? -18.510 -7.474 51.952 1.00 82.56 639 GLY A O 1
ATOM 4688 N N . GLN A 1 640 ? -17.979 -9.194 50.621 1.00 90.56 640 GLN A N 1
ATOM 4689 C CA . GLN A 1 640 ? -17.189 -8.360 49.715 1.00 90.56 640 GLN A CA 1
ATOM 4690 C C . GLN A 1 640 ? -18.111 -7.509 48.848 1.00 90.56 640 GLN A C 1
ATOM 4692 O O . GLN A 1 640 ? -19.128 -7.978 48.334 1.00 90.56 640 GLN A O 1
ATOM 4697 N N . THR A 1 641 ? -17.716 -6.250 48.672 1.00 93.00 641 THR A N 1
ATOM 4698 C CA . THR A 1 641 ? -18.461 -5.270 47.887 1.00 93.00 641 THR A CA 1
ATOM 4699 C C . THR A 1 641 ? -17.605 -4.680 46.776 1.00 93.00 641 THR A C 1
ATOM 4701 O O . THR A 1 641 ? -16.427 -4.386 47.000 1.00 93.00 641 THR A O 1
ATOM 4704 N N . TYR A 1 642 ? -18.216 -4.401 45.626 1.00 94.50 642 TYR A N 1
ATOM 4705 C CA . TYR A 1 642 ? -17.569 -3.772 44.473 1.00 94.50 642 TYR A CA 1
ATOM 4706 C C . TYR A 1 642 ? -18.367 -2.560 44.030 1.00 94.50 642 TYR A C 1
ATOM 4708 O O . TYR A 1 642 ? -19.573 -2.640 43.826 1.00 94.50 642 TYR A O 1
ATOM 4716 N N . THR A 1 643 ? -17.710 -1.421 43.851 1.00 94.06 643 THR A N 1
ATOM 4717 C CA . THR A 1 643 ? -18.379 -0.244 43.295 1.00 94.06 643 THR A CA 1
ATOM 4718 C C . THR A 1 643 ? -18.501 -0.405 41.781 1.00 94.06 643 THR A C 1
ATOM 4720 O O . THR A 1 643 ? -17.521 -0.189 41.077 1.00 94.06 643 THR A O 1
ATOM 4723 N N . ALA A 1 644 ? -19.685 -0.758 41.283 1.00 94.62 644 ALA A N 1
ATOM 4724 C CA . ALA A 1 644 ? -19.947 -0.919 39.851 1.00 94.62 644 ALA A CA 1
ATOM 4725 C C . ALA A 1 644 ? -20.100 0.428 39.135 1.00 94.62 644 ALA A C 1
ATOM 4727 O O . ALA A 1 644 ? -19.532 0.642 38.064 1.00 94.62 644 ALA A O 1
ATOM 4728 N N . ILE A 1 645 ? -20.831 1.357 39.757 1.00 95.75 645 ILE A N 1
ATOM 4729 C CA . ILE A 1 645 ? -21.046 2.713 39.246 1.00 95.75 645 ILE A CA 1
ATOM 4730 C C . ILE A 1 645 ? -20.727 3.704 40.360 1.00 95.75 645 ILE A C 1
ATOM 4732 O O . ILE A 1 645 ? -21.101 3.487 41.513 1.00 95.75 645 ILE A O 1
ATOM 4736 N N . THR A 1 646 ? -20.037 4.793 40.035 1.00 93.88 646 THR A N 1
ATOM 4737 C CA . THR A 1 646 ? -19.691 5.842 41.001 1.00 93.88 646 THR A CA 1
ATOM 4738 C C . THR A 1 646 ? -19.823 7.242 40.407 1.00 93.88 646 THR A C 1
ATOM 4740 O O . THR A 1 646 ? -19.812 7.391 39.189 1.00 93.88 646 THR A O 1
ATOM 4743 N N . GLY A 1 647 ? -19.910 8.256 41.270 1.00 93.44 647 GLY A N 1
ATOM 4744 C CA . GLY A 1 647 ? -19.924 9.682 40.933 1.00 93.44 647 GLY A CA 1
ATOM 4745 C C . GLY A 1 647 ? -21.296 10.278 40.594 1.00 93.44 647 GLY A C 1
ATOM 4746 O O . GLY A 1 647 ? -21.392 11.498 40.484 1.00 93.44 647 GLY A O 1
ATOM 4747 N N . ALA A 1 648 ? -22.348 9.462 40.480 1.00 93.56 648 ALA A N 1
ATOM 4748 C CA . ALA A 1 648 ? -23.681 9.928 40.100 1.00 93.56 648 ALA A CA 1
ATOM 4749 C C . ALA A 1 648 ? -24.273 10.882 41.155 1.00 93.56 648 ALA A C 1
ATOM 4751 O O . ALA A 1 648 ? -24.314 10.549 42.341 1.00 93.56 648 ALA A O 1
ATOM 4752 N N . GLY A 1 649 ? -24.767 12.051 40.736 1.00 91.44 649 GLY A N 1
ATOM 4753 C CA . GLY A 1 649 ? -25.421 13.007 41.642 1.00 91.44 649 GLY A CA 1
ATOM 4754 C C . GLY A 1 649 ? -26.764 12.506 42.193 1.00 91.44 649 GLY A C 1
ATOM 4755 O O . GLY A 1 649 ? -27.116 12.809 43.334 1.00 91.44 649 GLY A O 1
ATOM 4756 N N . SER A 1 650 ? -27.481 11.685 41.422 1.00 92.38 650 SER A N 1
ATOM 4757 C CA . SER A 1 650 ? -28.689 10.968 41.831 1.00 92.38 650 SER A CA 1
ATOM 4758 C C . SER A 1 650 ? -28.774 9.602 41.144 1.00 92.38 650 SER A C 1
ATOM 4760 O O . SER A 1 650 ? -28.166 9.390 40.094 1.00 92.38 650 SER A O 1
ATOM 4762 N N . VAL A 1 651 ? -29.497 8.669 41.768 1.00 94.50 651 VAL A N 1
ATOM 4763 C CA . VAL A 1 651 ? -29.749 7.321 41.243 1.00 94.50 651 VAL A CA 1
ATOM 4764 C C . VAL A 1 651 ? -31.253 7.079 41.274 1.00 94.50 651 VAL A C 1
ATOM 4766 O O . VAL A 1 651 ? -31.857 7.112 42.348 1.00 94.50 651 VAL A O 1
ATOM 4769 N N . GLU A 1 652 ? -31.846 6.849 40.108 1.00 94.56 652 GLU A N 1
ATOM 4770 C CA . GLU A 1 652 ? -33.258 6.514 39.935 1.00 94.56 652 GLU A CA 1
ATOM 4771 C C . GLU A 1 652 ? -33.383 5.079 39.415 1.00 94.56 652 GLU A C 1
ATOM 4773 O O . GLU A 1 652 ? -32.786 4.726 38.401 1.00 94.56 652 GLU A O 1
ATOM 4778 N N . GLY A 1 653 ? -34.165 4.252 40.111 1.00 92.75 653 GLY A N 1
ATOM 4779 C CA . GLY A 1 653 ? -34.333 2.839 39.770 1.00 92.75 653 GLY A CA 1
ATOM 4780 C C . GLY A 1 653 ? -33.263 1.908 40.356 1.00 92.75 653 GLY A C 1
ATOM 4781 O O . GLY A 1 653 ? -32.420 2.302 41.173 1.00 92.75 653 GLY A O 1
ATOM 4782 N N . LEU A 1 654 ? -33.367 0.632 39.988 1.00 91.62 654 LEU A N 1
ATOM 4783 C CA . LEU A 1 654 ? -32.557 -0.490 40.470 1.00 91.62 654 LEU A CA 1
ATOM 4784 C C . LEU A 1 654 ? -32.382 -1.486 39.318 1.00 91.62 654 LEU A C 1
ATOM 4786 O O . LEU A 1 654 ? -33.325 -1.694 38.561 1.00 91.62 654 LEU A O 1
ATOM 4790 N N . PHE A 1 655 ? -31.215 -2.125 39.225 1.00 94.94 655 PHE A N 1
ATOM 4791 C CA . PHE A 1 655 ? -31.031 -3.265 38.322 1.00 94.94 655 PHE A CA 1
ATOM 4792 C C . PHE A 1 655 ? -31.889 -4.444 38.796 1.00 94.94 655 PHE A C 1
ATOM 4794 O O . PHE A 1 655 ? -31.935 -4.719 39.998 1.00 94.94 655 PHE A O 1
ATOM 4801 N N . GLY A 1 656 ? -32.542 -5.135 37.863 1.00 90.50 656 GLY A N 1
ATOM 4802 C CA . GLY A 1 656 ? -33.429 -6.259 38.162 1.00 90.50 656 GLY A CA 1
ATOM 4803 C C . GLY A 1 656 ? -32.689 -7.519 38.603 1.00 90.50 656 GLY A C 1
ATOM 4804 O O . GLY A 1 656 ? -33.112 -8.184 39.545 1.00 90.50 656 GLY A O 1
ATOM 4805 N N . GLU A 1 657 ? -31.564 -7.828 37.955 1.00 91.56 657 GLU A N 1
ATOM 4806 C CA . GLU A 1 657 ? -30.796 -9.054 38.197 1.00 91.56 657 GLU A CA 1
ATOM 4807 C C . GLU A 1 657 ? -29.282 -8.812 38.089 1.00 91.56 657 GLU A C 1
ATOM 4809 O O . GLU A 1 657 ? -28.819 -7.975 37.304 1.00 91.56 657 GLU A O 1
ATOM 4814 N N . VAL A 1 658 ? -28.501 -9.579 38.863 1.00 95.50 658 VAL A N 1
ATOM 4815 C CA . VAL A 1 658 ? -27.051 -9.715 38.677 1.00 95.50 658 VAL A CA 1
ATOM 4816 C C . VAL A 1 658 ? -26.717 -11.132 38.216 1.00 95.50 658 VAL A C 1
ATOM 4818 O O . VAL A 1 658 ? -26.782 -12.081 38.993 1.00 95.50 658 VAL A O 1
ATOM 4821 N N . VAL A 1 659 ? -26.299 -11.267 36.961 1.00 96.06 659 VAL A N 1
ATOM 4822 C CA . VAL A 1 659 ? -25.887 -12.536 36.353 1.00 96.06 659 VAL A CA 1
ATOM 4823 C C . VAL A 1 659 ? -24.385 -12.721 36.540 1.00 96.06 659 VAL A C 1
ATOM 4825 O O . VAL A 1 659 ? -23.598 -11.836 36.211 1.00 96.06 659 VAL A O 1
ATOM 4828 N N . THR A 1 660 ? -23.951 -13.875 37.043 1.00 95.12 660 THR A N 1
ATOM 4829 C CA . THR A 1 660 ? -22.553 -14.098 37.443 1.00 95.12 660 THR A CA 1
ATOM 4830 C C . THR A 1 660 ? -22.070 -15.517 37.141 1.00 95.12 660 THR A C 1
ATOM 4832 O O . THR A 1 660 ? -22.852 -16.464 37.126 1.00 95.12 660 THR A O 1
ATOM 4835 N N . ASN A 1 661 ? -20.766 -15.685 36.883 1.00 94.44 661 ASN A N 1
ATOM 4836 C CA . ASN A 1 661 ? -20.108 -17.000 36.781 1.00 94.44 661 ASN A CA 1
ATOM 4837 C C . ASN A 1 661 ? -19.496 -17.484 38.116 1.00 94.44 661 ASN A C 1
ATOM 4839 O O . ASN A 1 661 ? -18.779 -18.488 38.131 1.00 94.44 661 ASN A O 1
ATOM 4843 N N . GLY A 1 662 ? -19.721 -16.745 39.204 1.00 92.00 662 GLY A N 1
ATOM 4844 C CA . GLY A 1 662 ? -19.224 -17.024 40.550 1.00 92.00 662 GLY A CA 1
ATOM 4845 C C . GLY A 1 662 ? -20.356 -17.050 41.582 1.00 92.00 662 GLY A C 1
ATOM 4846 O O . GLY A 1 662 ? -21.445 -17.509 41.252 1.00 92.00 662 GLY A O 1
ATOM 4847 N N . PRO A 1 663 ? -20.113 -16.618 42.834 1.00 91.62 663 PRO A N 1
ATOM 4848 C CA . PRO A 1 663 ? -21.172 -16.554 43.837 1.00 91.62 663 PRO A CA 1
ATOM 4849 C C . PRO A 1 663 ? -22.219 -15.506 43.460 1.00 91.62 663 PRO A C 1
ATOM 4851 O O . PRO A 1 663 ? -21.882 -14.505 42.819 1.00 91.62 663 PRO A O 1
ATOM 4854 N N . ASP A 1 664 ? -23.453 -15.739 43.904 1.00 91.38 664 ASP A N 1
ATOM 4855 C CA . ASP A 1 664 ? -24.581 -14.840 43.679 1.00 91.38 664 ASP A CA 1
ATOM 4856 C C . ASP A 1 664 ? -24.316 -13.459 44.285 1.00 91.38 664 ASP A C 1
ATOM 4858 O O . ASP A 1 664 ? -23.640 -13.304 45.311 1.00 91.38 664 ASP A O 1
ATOM 4862 N N . MET A 1 665 ? -24.847 -12.434 43.629 1.00 93.81 665 MET A N 1
ATOM 4863 C CA . MET A 1 665 ? -24.652 -11.043 44.014 1.00 93.81 665 MET A CA 1
ATOM 4864 C C . MET A 1 665 ? -25.954 -10.261 43.894 1.00 93.81 665 MET A C 1
ATOM 4866 O O . MET A 1 665 ? -26.858 -10.640 43.157 1.00 93.81 665 MET A O 1
ATOM 4870 N N . VAL A 1 666 ? -26.014 -9.122 44.577 1.00 92.50 666 VAL A N 1
ATOM 4871 C CA . VAL A 1 666 ? -27.080 -8.132 44.401 1.00 92.50 666 VAL A CA 1
ATOM 4872 C C . VAL A 1 666 ? -26.489 -6.766 44.077 1.00 92.50 666 VAL A C 1
ATOM 4874 O O . VAL A 1 666 ? -25.452 -6.381 44.621 1.00 92.50 666 VAL A O 1
ATOM 4877 N N . ALA A 1 667 ? -27.153 -6.020 43.196 1.00 94.94 667 ALA A N 1
ATOM 4878 C CA . ALA A 1 667 ? -26.843 -4.626 42.917 1.00 94.94 667 ALA A CA 1
ATOM 4879 C C . ALA A 1 667 ? -27.674 -3.714 43.826 1.00 94.94 667 ALA A C 1
ATOM 4881 O O . ALA A 1 667 ? -28.902 -3.767 43.831 1.00 94.94 667 ALA A O 1
ATOM 4882 N N . ARG A 1 668 ? -27.008 -2.851 44.593 1.00 91.12 668 ARG A N 1
ATOM 4883 C CA . ARG A 1 668 ? -27.652 -1.872 45.472 1.00 91.12 668 ARG A CA 1
ATOM 4884 C C . ARG A 1 668 ? -27.373 -0.456 45.011 1.00 91.12 668 ARG A C 1
ATOM 4886 O O . ARG A 1 668 ? -26.212 -0.046 44.929 1.00 91.12 668 ARG A O 1
ATOM 4893 N N . SER A 1 669 ? -28.436 0.311 44.801 1.00 91.19 669 SER A N 1
ATOM 4894 C CA . SER A 1 669 ? -28.336 1.761 44.651 1.00 91.19 669 SER A CA 1
ATOM 4895 C C . SER A 1 669 ? -27.921 2.386 45.984 1.00 91.19 669 SER A C 1
ATOM 4897 O O . SER A 1 669 ? -28.544 2.164 47.023 1.00 91.19 669 SER A O 1
ATOM 4899 N N . VAL A 1 670 ? -26.847 3.168 45.954 1.00 91.31 670 VAL A N 1
ATOM 4900 C CA . VAL A 1 670 ? -26.304 3.911 47.094 1.00 91.31 670 VAL A CA 1
ATOM 4901 C C . VAL A 1 670 ? -26.165 5.385 46.723 1.00 91.31 670 VAL A C 1
ATOM 4903 O O . VAL A 1 670 ? -26.206 5.758 45.550 1.00 91.31 670 VAL A O 1
ATOM 4906 N N . ALA A 1 671 ? -25.953 6.250 47.718 1.00 89.00 671 ALA A N 1
ATOM 4907 C CA . ALA A 1 671 ? -25.578 7.631 47.435 1.00 89.00 671 ALA A CA 1
ATOM 4908 C C . ALA A 1 671 ? -24.292 7.647 46.586 1.00 89.00 671 ALA A C 1
ATOM 4910 O O . ALA A 1 671 ? -23.255 7.143 47.019 1.00 89.00 671 ALA A O 1
ATOM 4911 N N . GLY A 1 672 ? -24.366 8.210 45.379 1.00 88.81 672 GLY A N 1
ATOM 4912 C CA . GLY A 1 672 ? -23.228 8.287 44.466 1.00 88.81 672 GLY A CA 1
ATOM 4913 C C . GLY A 1 672 ? -23.119 7.171 43.420 1.00 88.81 672 GLY A C 1
ATOM 4914 O O . GLY A 1 672 ? -22.182 7.233 42.626 1.00 88.81 672 GLY A O 1
ATOM 4915 N N . GLY A 1 673 ? -24.001 6.161 43.389 1.00 94.56 673 GLY A N 1
ATOM 4916 C CA . GLY A 1 673 ? -23.976 5.130 42.339 1.00 94.56 673 GLY A CA 1
ATOM 4917 C C . GLY A 1 673 ? -24.514 3.760 42.759 1.00 94.56 673 GLY A C 1
ATOM 4918 O O . GLY A 1 673 ? -25.511 3.669 43.469 1.00 94.56 673 GLY A O 1
ATOM 4919 N N . VAL A 1 674 ? -23.857 2.688 42.306 1.00 96.31 674 VAL A N 1
ATOM 4920 C CA . VAL A 1 674 ? -24.289 1.294 42.514 1.00 96.31 674 VAL A CA 1
ATOM 4921 C C . VAL A 1 674 ? -23.139 0.457 43.062 1.00 96.31 674 VAL A C 1
ATOM 4923 O O . VAL A 1 674 ? -22.018 0.495 42.544 1.00 96.31 674 VAL A O 1
ATOM 4926 N N . VAL A 1 675 ? -23.428 -0.318 44.106 1.00 95.81 675 VAL A N 1
ATOM 4927 C CA . VAL A 1 675 ? -22.504 -1.276 44.721 1.00 95.81 675 VAL A CA 1
ATOM 4928 C C . VAL A 1 675 ? -23.041 -2.686 44.530 1.00 95.81 675 VAL A C 1
ATOM 4930 O O . VAL A 1 675 ? -24.215 -2.941 44.773 1.00 95.81 675 VAL A O 1
ATOM 4933 N N . LEU A 1 676 ? -22.172 -3.600 44.112 1.00 96.44 676 LEU A N 1
ATOM 4934 C CA . LEU A 1 676 ? -22.446 -5.028 44.093 1.00 96.44 676 LEU A CA 1
ATOM 4935 C C . LEU A 1 676 ? -22.016 -5.636 45.420 1.00 96.44 676 LEU A C 1
ATOM 4937 O O . LEU A 1 676 ? -20.899 -5.380 45.869 1.00 96.44 676 LEU A O 1
ATOM 4941 N N . GLU A 1 677 ? -22.873 -6.450 46.017 1.00 94.19 677 GLU A N 1
ATOM 4942 C CA . GLU A 1 677 ? -22.609 -7.165 47.264 1.00 94.19 677 GLU A CA 1
ATOM 4943 C C . GLU A 1 677 ? -22.702 -8.671 47.022 1.00 94.19 677 GLU A C 1
ATOM 4945 O O . GLU A 1 677 ? -23.661 -9.140 46.409 1.00 94.19 677 GLU A O 1
ATOM 4950 N N . VAL A 1 678 ? -21.700 -9.422 47.487 1.00 93.94 678 VAL A N 1
ATOM 4951 C CA . VAL A 1 678 ? -21.714 -10.890 47.437 1.00 93.94 678 VAL A CA 1
ATOM 4952 C C . VAL A 1 678 ? -22.698 -11.425 48.471 1.00 93.94 678 VAL A C 1
ATOM 4954 O O . VAL A 1 678 ? -22.565 -11.137 49.666 1.00 93.94 678 VAL A O 1
ATOM 4957 N N . LEU A 1 679 ? -23.656 -12.227 48.012 1.00 92.38 679 LEU A N 1
ATOM 4958 C CA . LEU A 1 679 ? -24.663 -12.843 48.865 1.00 92.38 679 LEU A CA 1
ATOM 4959 C C . LEU A 1 679 ? -24.065 -13.978 49.705 1.00 92.38 679 LEU A C 1
ATOM 4961 O O . LEU A 1 679 ? -23.104 -14.640 49.305 1.00 92.38 679 LEU A O 1
ATOM 4965 N N . SER A 1 680 ? -24.619 -14.194 50.897 1.00 90.81 680 SER A N 1
ATOM 4966 C CA . SER A 1 680 ? -24.205 -15.265 51.809 1.00 90.81 680 SER A CA 1
ATOM 4967 C C . SER A 1 680 ? -24.508 -16.646 51.235 1.00 90.81 680 SER A C 1
ATOM 4969 O O . SER A 1 680 ? -23.820 -17.616 51.564 1.00 90.81 680 SER A O 1
ATOM 4971 N N . GLY A 1 681 ? -25.535 -16.739 50.383 1.00 88.00 681 GLY A N 1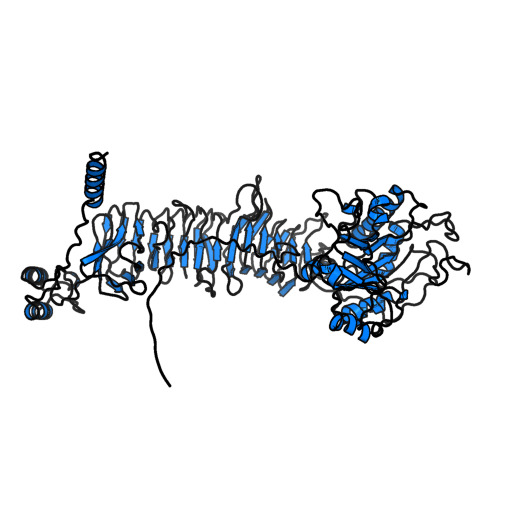
ATOM 4972 C CA . GLY A 1 681 ? -26.082 -18.002 49.897 1.00 88.00 681 GLY A CA 1
ATOM 4973 C C . GLY A 1 681 ? -26.757 -18.816 51.006 1.00 88.00 681 GLY A C 1
ATOM 4974 O O . GLY A 1 681 ? -27.113 -19.975 50.790 1.00 88.00 681 GLY A O 1
ATOM 4975 N N . LEU A 1 682 ? -26.912 -18.241 52.205 1.00 91.50 682 LEU A N 1
ATOM 4976 C CA . LEU A 1 682 ? -27.520 -18.899 53.349 1.00 91.50 682 LEU A CA 1
ATOM 4977 C C . LEU A 1 682 ? -29.038 -18.722 53.274 1.00 91.50 682 LEU A C 1
ATOM 4979 O O . LEU A 1 682 ? -29.562 -17.633 53.479 1.00 91.50 682 LEU A O 1
ATOM 4983 N N . ALA A 1 683 ? -29.760 -19.795 52.954 1.00 93.12 683 ALA A N 1
ATOM 4984 C CA . ALA A 1 683 ? -31.212 -19.733 52.819 1.00 93.12 683 ALA A CA 1
ATOM 4985 C C . ALA A 1 683 ? -31.868 -19.251 54.128 1.00 93.12 683 ALA A C 1
ATOM 4987 O O . ALA A 1 683 ? -31.655 -19.843 55.184 1.00 93.12 683 ALA A O 1
ATOM 4988 N N . GLY A 1 684 ? -32.680 -18.194 54.047 1.00 92.38 684 GLY A N 1
ATOM 4989 C CA . GLY A 1 684 ? -33.338 -17.581 55.209 1.00 92.38 684 GLY A CA 1
ATOM 4990 C C . GLY A 1 684 ? -32.613 -16.372 55.810 1.00 92.38 684 GLY A C 1
ATOM 4991 O O . GLY A 1 684 ? -33.221 -15.687 56.626 1.00 92.38 684 GLY A O 1
ATOM 4992 N N . ASP A 1 685 ? -31.376 -16.084 55.391 1.00 94.19 685 ASP A N 1
ATOM 4993 C CA . ASP A 1 685 ? -30.621 -14.862 55.728 1.00 94.19 685 ASP A CA 1
ATOM 4994 C C . ASP A 1 685 ? -31.119 -13.715 54.832 1.00 94.19 685 ASP A C 1
ATOM 4996 O O . ASP A 1 685 ? -30.539 -13.381 53.798 1.00 94.19 685 ASP A O 1
ATOM 5000 N N . PHE A 1 686 ? -32.297 -13.185 55.145 1.00 94.62 686 PHE A N 1
ATOM 5001 C CA . PHE A 1 686 ? -33.001 -12.224 54.302 1.00 94.62 686 PHE A CA 1
ATOM 5002 C C . PHE A 1 686 ? -32.374 -10.828 54.312 1.00 94.62 686 PHE A C 1
ATOM 5004 O O . PHE A 1 686 ? -32.612 -10.063 53.372 1.00 94.62 686 PHE A O 1
ATOM 5011 N N . ASN A 1 687 ? -31.588 -10.484 55.334 1.00 91.69 687 ASN A N 1
ATOM 5012 C CA . ASN A 1 687 ? -30.876 -9.209 55.416 1.00 91.69 687 ASN A CA 1
ATOM 5013 C C . ASN A 1 687 ? -29.419 -9.275 54.897 1.00 91.69 687 ASN A C 1
ATOM 5015 O O . ASN A 1 687 ? -28.820 -8.215 54.690 1.00 91.69 687 ASN A O 1
ATOM 5019 N N . ASN A 1 688 ? -28.906 -10.477 54.605 1.00 92.31 688 ASN A N 1
ATOM 5020 C CA . ASN A 1 688 ? -27.550 -10.763 54.132 1.00 92.31 688 ASN A CA 1
ATOM 5021 C C . ASN A 1 688 ? -26.447 -10.397 55.143 1.00 92.31 688 ASN A C 1
ATOM 5023 O O . ASN A 1 688 ? -25.378 -9.933 54.744 1.00 92.31 688 ASN A O 1
ATOM 5027 N N . ASP A 1 689 ? -26.686 -10.579 56.446 1.00 90.94 689 ASP A N 1
ATOM 5028 C CA . ASP A 1 689 ? -25.697 -10.317 57.505 1.00 90.94 689 ASP A CA 1
ATOM 5029 C C . ASP A 1 689 ? -24.853 -11.548 57.892 1.00 90.94 689 ASP A C 1
ATOM 5031 O O . ASP A 1 689 ? -23.880 -11.438 58.651 1.00 90.94 689 ASP A O 1
ATOM 5035 N N . GLY A 1 690 ? -25.148 -12.701 57.285 1.00 91.88 690 GLY A N 1
ATOM 5036 C CA . GLY A 1 690 ? -24.434 -13.956 57.486 1.00 91.88 690 GLY A CA 1
ATOM 5037 C C . GLY A 1 690 ? -24.986 -14.802 58.633 1.00 91.88 690 GLY A C 1
ATOM 5038 O O . GLY A 1 690 ? -24.371 -15.825 58.960 1.00 91.88 690 GLY A O 1
ATOM 5039 N N . ALA A 1 691 ? -26.107 -14.410 59.239 1.00 93.31 691 ALA A N 1
ATOM 5040 C CA . ALA A 1 691 ? -26.868 -15.187 60.206 1.00 93.31 691 ALA A CA 1
ATOM 5041 C C . ALA A 1 691 ? -28.337 -15.310 59.770 1.00 93.31 691 ALA A C 1
ATOM 5043 O O . ALA A 1 691 ? -28.857 -14.462 59.066 1.00 93.31 691 ALA A O 1
ATOM 5044 N N . VAL A 1 692 ? -29.007 -16.385 60.191 1.00 96.50 692 VAL A N 1
ATOM 5045 C CA . VAL A 1 692 ? -30.469 -16.512 60.082 1.00 96.50 692 VAL A CA 1
ATOM 5046 C C . VAL A 1 692 ? -31.058 -16.310 61.469 1.00 96.50 692 VAL A C 1
ATOM 5048 O O . VAL A 1 692 ? -31.004 -17.219 62.305 1.00 96.50 692 VAL A O 1
ATOM 5051 N N . ASP A 1 693 ? -31.589 -15.125 61.751 1.00 95.81 693 ASP A N 1
ATOM 5052 C CA . ASP A 1 693 ? -32.071 -14.761 63.080 1.00 95.81 693 ASP A CA 1
ATOM 5053 C C . ASP A 1 693 ? -33.398 -13.978 63.079 1.00 95.81 693 ASP A C 1
ATOM 5055 O O . ASP A 1 693 ? -34.162 -13.954 62.108 1.00 95.81 693 ASP A O 1
ATOM 5059 N N . GLY A 1 694 ? -33.754 -13.402 64.230 1.00 95.62 694 GLY A N 1
ATOM 5060 C CA . GLY A 1 694 ? -34.999 -12.648 64.385 1.00 95.62 694 GLY A CA 1
ATOM 5061 C C . GLY A 1 694 ? -35.079 -11.392 63.507 1.00 95.62 694 GLY A C 1
ATOM 5062 O O . GLY A 1 694 ? -36.179 -10.896 63.258 1.00 95.62 694 GLY A O 1
ATOM 5063 N N . THR A 1 695 ? -33.950 -10.872 63.030 1.00 96.25 695 THR A N 1
ATOM 5064 C CA . THR A 1 695 ? -33.866 -9.737 62.105 1.00 96.25 695 THR A CA 1
ATOM 5065 C C . THR A 1 695 ? -34.402 -10.125 60.733 1.00 96.25 695 THR A C 1
ATOM 5067 O O . THR A 1 695 ? -35.213 -9.383 60.175 1.00 96.25 695 THR A O 1
ATOM 5070 N N . ASP A 1 696 ? -34.061 -11.317 60.246 1.00 96.50 696 ASP A N 1
ATOM 5071 C CA . ASP A 1 696 ? -34.594 -11.860 58.993 1.00 96.50 696 ASP A CA 1
ATOM 5072 C C . ASP A 1 696 ? -36.088 -12.120 59.088 1.00 96.50 696 ASP A C 1
ATOM 5074 O O . ASP A 1 696 ? -36.849 -11.730 58.203 1.00 96.50 696 ASP A O 1
ATOM 5078 N N . TYR A 1 697 ? -36.542 -12.696 60.206 1.00 95.81 697 TYR A N 1
ATOM 5079 C CA . TYR A 1 697 ? -37.970 -12.883 60.458 1.00 95.81 697 TYR A CA 1
ATOM 5080 C C . TYR A 1 697 ? -38.734 -11.563 60.393 1.00 95.81 697 TYR A C 1
ATOM 5082 O O . TYR A 1 697 ? -39.796 -11.485 59.774 1.00 95.81 697 TYR A O 1
ATOM 5090 N N . ASN A 1 698 ? -38.199 -10.514 61.023 1.00 96.44 698 ASN A N 1
ATOM 5091 C CA . ASN A 1 698 ? -38.821 -9.195 60.998 1.00 96.44 698 ASN A CA 1
ATOM 5092 C C . ASN A 1 698 ? -38.871 -8.629 59.574 1.00 96.44 698 ASN A C 1
ATOM 5094 O O . ASN A 1 698 ? -39.866 -7.995 59.212 1.00 96.44 698 ASN A O 1
ATOM 5098 N N . LEU A 1 699 ? -37.836 -8.874 58.765 1.00 95.56 699 LEU A N 1
ATOM 5099 C CA . LEU A 1 699 ? -37.793 -8.444 57.371 1.00 95.56 699 LEU A CA 1
ATOM 5100 C C . LEU A 1 699 ? -38.815 -9.206 56.515 1.00 95.56 699 LEU A C 1
ATOM 5102 O O . LEU A 1 699 ? -39.583 -8.574 55.790 1.00 95.56 699 LEU A O 1
ATOM 5106 N N . TRP A 1 700 ? -38.914 -10.529 56.664 1.00 96.56 700 TRP A N 1
ATOM 5107 C CA . TRP A 1 700 ? -39.960 -11.340 56.033 1.00 96.56 700 TRP A CA 1
ATOM 5108 C C . TRP A 1 700 ? -41.359 -10.870 56.436 1.00 96.56 700 TRP A C 1
ATOM 5110 O O . TRP A 1 700 ? -42.192 -10.583 55.578 1.00 96.56 700 TRP A O 1
ATOM 5120 N N . ALA A 1 701 ? -41.610 -10.723 57.738 1.00 95.81 701 ALA A N 1
ATOM 5121 C CA . ALA A 1 701 ? -42.919 -10.352 58.265 1.00 95.81 701 ALA A CA 1
ATOM 5122 C C . ALA A 1 701 ? -43.360 -8.967 57.774 1.00 95.81 701 ALA A C 1
ATOM 5124 O O . ALA A 1 701 ? -44.537 -8.760 57.482 1.00 95.81 701 ALA A O 1
ATOM 5125 N N . SER A 1 702 ? -42.414 -8.031 57.647 1.00 96.44 702 SER A N 1
ATOM 5126 C CA . SER A 1 702 ? -42.677 -6.674 57.152 1.00 96.44 702 SER A CA 1
ATOM 5127 C C . SER A 1 702 ? -42.996 -6.631 55.655 1.00 96.44 702 SER A C 1
ATOM 5129 O O . SER A 1 702 ? -43.620 -5.673 55.204 1.00 96.44 702 SER A O 1
ATOM 5131 N N . ASN A 1 703 ? -42.602 -7.658 54.898 1.00 95.75 703 ASN A N 1
ATOM 5132 C CA . ASN A 1 703 ? -42.798 -7.747 53.451 1.00 95.75 703 ASN A CA 1
ATOM 5133 C C . ASN A 1 703 ? -43.815 -8.827 53.036 1.00 95.75 703 ASN A C 1
ATOM 5135 O O . ASN A 1 703 ? -43.980 -9.071 51.844 1.00 95.75 703 ASN A O 1
ATOM 5139 N N . LEU A 1 704 ? -44.515 -9.465 53.985 1.00 95.81 704 LEU A N 1
ATOM 5140 C CA . LEU A 1 704 ? -45.460 -10.556 53.721 1.00 95.81 704 LEU A CA 1
ATOM 5141 C C . LEU A 1 704 ? -46.542 -10.160 52.699 1.00 95.81 704 LEU A C 1
ATOM 5143 O O . LEU A 1 704 ? -47.284 -9.198 52.897 1.00 95.81 704 LEU A O 1
ATOM 5147 N N . GLY A 1 705 ? -46.660 -10.947 51.628 1.00 92.62 705 GLY A N 1
ATOM 5148 C CA . GLY A 1 705 ? -47.566 -10.703 50.502 1.00 92.62 705 GLY A CA 1
ATOM 5149 C C . GLY A 1 705 ? -47.027 -9.730 49.446 1.00 92.62 705 GLY A C 1
ATOM 5150 O O . GLY A 1 705 ? -47.717 -9.482 48.458 1.00 92.62 705 GLY A O 1
ATOM 5151 N N . GLY A 1 706 ? -45.827 -9.180 49.645 1.00 93.38 706 GLY A N 1
ATOM 5152 C CA . GLY A 1 706 ? -45.097 -8.366 48.675 1.00 93.38 706 GLY A CA 1
ATOM 5153 C C . GLY A 1 706 ? -44.163 -9.184 47.770 1.00 93.38 706 GLY A C 1
ATOM 5154 O O . GLY A 1 706 ? -44.086 -10.410 47.898 1.00 93.38 706 GLY A O 1
ATOM 5155 N N . PRO A 1 707 ? -43.444 -8.519 46.848 1.00 89.38 707 PRO A N 1
ATOM 5156 C CA . PRO A 1 707 ? -42.484 -9.176 45.965 1.00 89.38 707 PRO A CA 1
ATOM 5157 C C . PRO A 1 707 ? -41.270 -9.690 46.749 1.00 89.38 707 PRO A C 1
ATOM 5159 O O . PRO A 1 707 ? -40.760 -9.010 47.640 1.00 89.38 707 PRO A O 1
ATOM 5162 N N . ALA A 1 708 ? -40.784 -10.883 46.402 1.00 89.25 708 ALA A N 1
ATOM 5163 C CA . ALA A 1 708 ? -39.637 -11.502 47.070 1.00 89.25 708 ALA A CA 1
ATOM 5164 C C . ALA A 1 708 ? -38.320 -10.737 46.868 1.00 89.25 708 ALA A C 1
ATOM 5166 O O . ALA A 1 708 ? -37.426 -10.870 47.696 1.00 89.25 708 ALA A O 1
ATOM 5167 N N . SER A 1 709 ? -38.231 -9.867 45.854 1.00 83.06 709 SER A N 1
ATOM 5168 C CA . SER A 1 709 ? -37.095 -8.960 45.629 1.00 83.06 709 SER A CA 1
ATOM 5169 C C . SER A 1 709 ? -36.851 -7.957 46.767 1.00 83.06 709 SER A C 1
ATOM 5171 O O . SER A 1 709 ? -35.809 -7.308 46.807 1.00 83.06 709 SER A O 1
ATOM 5173 N N . ALA A 1 710 ? -37.789 -7.831 47.713 1.00 86.25 710 ALA A N 1
ATOM 5174 C CA . ALA A 1 710 ? -37.591 -7.076 48.948 1.00 86.25 710 ALA A CA 1
ATOM 5175 C C . ALA A 1 710 ? -36.699 -7.799 49.982 1.00 86.25 710 ALA A C 1
ATOM 5177 O O . ALA A 1 710 ? -36.294 -7.183 50.969 1.00 86.25 710 ALA A O 1
ATOM 5178 N N . LEU A 1 711 ? -36.416 -9.089 49.778 1.00 91.38 711 LEU A N 1
ATOM 5179 C CA . LEU A 1 711 ? -35.599 -9.948 50.636 1.00 91.38 711 LEU A CA 1
ATOM 5180 C C . LEU A 1 711 ? -34.399 -10.495 49.842 1.00 91.38 711 LEU A C 1
ATOM 5182 O O . LEU A 1 711 ? -34.430 -10.557 48.615 1.00 91.38 711 LEU A O 1
ATOM 5186 N N . LEU A 1 712 ? -33.347 -10.927 50.539 1.00 91.38 712 LEU A N 1
ATOM 5187 C CA . LEU A 1 712 ? -32.171 -11.571 49.935 1.00 91.38 712 LEU A CA 1
ATOM 5188 C C . LEU A 1 712 ? -32.119 -13.066 50.249 1.00 91.38 712 LEU A C 1
ATOM 5190 O O . LEU A 1 712 ? -32.871 -13.538 51.085 1.00 91.38 712 LEU A O 1
ATOM 5194 N N . ASN A 1 713 ? -31.265 -13.831 49.563 1.00 90.88 713 ASN A N 1
ATOM 5195 C CA . ASN A 1 713 ? -31.093 -15.275 49.802 1.00 90.88 713 ASN A CA 1
ATOM 5196 C C . ASN A 1 713 ? -32.419 -16.081 49.774 1.00 90.88 713 ASN A C 1
ATOM 5198 O O . ASN A 1 713 ? -32.608 -17.044 50.524 1.00 90.88 713 ASN A O 1
ATOM 5202 N N . VAL A 1 714 ? -33.348 -15.677 48.898 1.00 89.06 714 VAL A N 1
ATOM 5203 C CA . VAL A 1 714 ? -34.702 -16.251 48.760 1.00 89.06 714 VAL A CA 1
ATOM 5204 C C . VAL A 1 714 ? -34.817 -17.372 47.718 1.00 89.06 714 VAL A C 1
ATOM 5206 O O . VAL A 1 714 ? -35.874 -17.993 47.603 1.00 89.06 714 VAL A O 1
ATOM 5209 N N . GLY A 1 715 ? -33.746 -17.655 46.970 1.00 84.06 715 GLY A N 1
ATOM 5210 C CA . GLY A 1 715 ? -33.770 -18.586 45.837 1.00 84.06 715 GLY A CA 1
ATOM 5211 C C . GLY A 1 715 ? -34.680 -18.089 44.708 1.00 84.06 715 GLY A C 1
ATOM 5212 O O . GLY A 1 715 ? -34.743 -16.896 44.445 1.00 84.06 715 GLY A O 1
ATOM 5213 N N . GLU A 1 716 ? -35.422 -19.002 44.082 1.00 84.81 716 GLU A N 1
ATOM 5214 C CA . GLU A 1 716 ? -36.327 -18.731 42.945 1.00 84.81 716 GLU A CA 1
ATOM 5215 C C . GLU A 1 716 ? -37.715 -18.196 43.370 1.00 84.81 716 GLU A C 1
ATOM 5217 O O . GLU A 1 716 ? -38.706 -18.356 42.657 1.00 84.81 716 GLU A O 1
ATOM 5222 N N . ALA A 1 717 ? -37.850 -17.657 44.585 1.00 88.25 717 ALA A N 1
ATOM 5223 C CA . ALA A 1 717 ? -39.138 -17.177 45.075 1.00 88.25 717 ALA A CA 1
ATOM 5224 C C . ALA A 1 717 ? -39.513 -15.840 44.418 1.00 88.25 717 ALA A C 1
ATOM 5226 O O . ALA A 1 717 ? -38.706 -14.919 44.381 1.00 88.25 717 ALA A O 1
ATOM 5227 N N . GLU A 1 718 ? -40.766 -15.700 43.975 1.00 87.81 718 GLU A N 1
ATOM 5228 C CA . GLU A 1 718 ? -41.284 -14.447 43.396 1.00 87.81 718 GLU A CA 1
ATOM 5229 C C . GLU A 1 718 ? -42.078 -13.601 44.412 1.00 87.81 718 GLU A C 1
ATOM 5231 O O . GLU A 1 718 ? -42.168 -12.379 44.292 1.00 87.81 718 GLU A O 1
ATOM 5236 N N . THR A 1 719 ? -42.667 -14.230 45.436 1.00 93.62 719 THR A N 1
ATOM 5237 C CA . THR A 1 719 ? -43.530 -13.578 46.441 1.00 93.62 719 THR A CA 1
ATOM 5238 C C . THR A 1 719 ? -43.092 -13.942 47.856 1.00 93.62 719 THR A C 1
ATOM 5240 O O . THR A 1 719 ? -42.764 -15.094 48.129 1.00 93.62 719 THR A O 1
ATOM 5243 N N . VAL A 1 720 ? -43.138 -12.978 48.779 1.00 95.12 720 VAL A N 1
ATOM 5244 C CA . VAL A 1 720 ? -42.909 -13.217 50.210 1.00 95.12 720 VAL A CA 1
ATOM 5245 C C . VAL A 1 720 ? -44.117 -13.926 50.815 1.00 95.12 720 VAL A C 1
ATOM 5247 O O . VAL A 1 720 ? -45.149 -13.302 51.066 1.00 95.12 720 VAL A O 1
ATOM 5250 N N . ASP A 1 721 ? -44.005 -15.233 51.056 1.00 95.31 721 ASP A N 1
ATOM 5251 C CA . ASP A 1 721 ? -45.116 -16.069 51.516 1.00 95.31 721 ASP A CA 1
ATOM 5252 C C . ASP A 1 721 ? -44.717 -17.076 52.619 1.00 95.31 721 ASP A C 1
ATOM 5254 O O . ASP A 1 721 ? -43.660 -16.984 53.253 1.00 95.31 721 ASP A O 1
ATOM 5258 N N . ALA A 1 722 ? -45.604 -18.040 52.888 1.00 94.88 722 ALA A N 1
ATOM 5259 C CA . ALA A 1 722 ? -45.390 -19.078 53.894 1.00 94.88 722 ALA A CA 1
ATOM 5260 C C . ALA A 1 722 ? -44.257 -20.067 53.542 1.00 94.88 722 ALA A C 1
ATOM 5262 O O . ALA A 1 722 ? -43.737 -20.735 54.444 1.00 94.88 722 ALA A O 1
ATOM 5263 N N . ALA A 1 723 ? -43.861 -20.181 52.270 1.00 94.44 723 ALA A N 1
ATOM 5264 C CA . ALA A 1 723 ? -42.724 -21.002 51.869 1.00 94.44 723 ALA A CA 1
ATOM 5265 C C . ALA A 1 723 ? -41.411 -20.353 52.322 1.00 94.44 723 ALA A C 1
ATOM 5267 O O . ALA A 1 723 ? -40.587 -21.025 52.941 1.00 94.44 723 ALA A O 1
ATOM 5268 N N . LEU A 1 724 ? -41.263 -19.036 52.143 1.00 94.94 724 LEU A N 1
ATOM 5269 C CA . LEU A 1 724 ? -40.101 -18.300 52.658 1.00 94.94 724 LEU A CA 1
ATOM 5270 C C . LEU A 1 724 ? -40.039 -18.298 54.191 1.00 94.94 724 LEU A C 1
ATOM 5272 O O . LEU A 1 724 ? -38.964 -18.461 54.760 1.00 94.94 724 LEU A O 1
ATOM 5276 N N . TYR A 1 725 ? -41.185 -18.241 54.874 1.00 94.88 725 TYR A N 1
ATOM 5277 C CA . TYR A 1 725 ? -41.223 -18.453 56.326 1.00 94.88 725 TYR A CA 1
ATOM 5278 C C . TYR A 1 725 ? -40.694 -19.831 56.734 1.00 94.88 725 TYR A C 1
ATOM 5280 O O . TYR A 1 725 ? -39.971 -19.960 57.720 1.00 94.88 725 TYR A O 1
ATOM 5288 N N . THR A 1 726 ? -41.067 -20.867 55.980 1.00 95.81 726 THR A N 1
ATOM 5289 C CA . THR A 1 726 ? -40.594 -22.234 56.219 1.00 95.81 726 THR A CA 1
ATOM 5290 C C . THR A 1 726 ? -39.082 -22.317 56.035 1.00 95.81 726 THR A C 1
ATOM 5292 O O . THR A 1 726 ? -38.415 -22.901 56.881 1.00 95.81 726 THR A O 1
ATOM 5295 N N . ILE A 1 727 ? -38.542 -21.661 55.001 1.00 94.88 727 ILE A N 1
ATOM 5296 C CA . ILE A 1 727 ? -37.097 -21.564 54.766 1.00 94.88 727 ILE A CA 1
ATOM 5297 C C . ILE A 1 727 ? -36.391 -20.892 55.946 1.00 94.88 727 ILE A C 1
ATOM 5299 O O . ILE A 1 727 ? -35.446 -21.468 56.476 1.00 94.88 727 ILE A O 1
ATOM 5303 N N . TRP A 1 728 ? -36.860 -19.725 56.397 1.00 96.44 728 TRP A N 1
ATOM 5304 C CA . TRP A 1 728 ? -36.277 -19.046 57.557 1.00 96.44 728 TRP A CA 1
ATOM 5305 C C . TRP A 1 728 ? -36.316 -19.929 58.811 1.00 96.44 728 TRP A C 1
ATOM 5307 O O . TRP A 1 728 ? -35.284 -20.177 59.425 1.00 96.44 728 TRP A O 1
ATOM 5317 N N . ARG A 1 729 ? -37.490 -20.475 59.153 1.00 96.50 729 ARG A N 1
ATOM 5318 C CA . ARG A 1 729 ? -37.683 -21.303 60.354 1.00 96.50 729 ARG A CA 1
ATOM 5319 C C . ARG A 1 729 ? -36.773 -22.529 60.354 1.00 96.50 729 ARG A C 1
ATOM 5321 O O . ARG A 1 729 ? -36.240 -22.899 61.394 1.00 96.50 729 ARG A O 1
ATOM 5328 N N . ASP A 1 730 ? -36.631 -23.181 59.205 1.00 96.25 730 ASP A N 1
ATOM 5329 C CA . ASP A 1 730 ? -35.836 -24.402 59.091 1.00 96.25 730 ASP A CA 1
ATOM 5330 C C . ASP A 1 730 ? -34.322 -24.116 59.152 1.00 96.25 730 ASP A C 1
ATOM 5332 O O . ASP A 1 730 ? -33.548 -25.032 59.435 1.00 96.25 730 ASP A O 1
ATOM 5336 N N . ASN A 1 731 ? -33.904 -22.860 58.944 1.00 95.12 731 ASN A N 1
ATOM 5337 C CA . ASN A 1 731 ? -32.508 -22.420 59.009 1.00 95.12 731 ASN A CA 1
ATOM 5338 C C . ASN A 1 731 ? -32.194 -21.511 60.215 1.00 95.12 731 ASN A C 1
ATOM 5340 O O . ASN A 1 731 ? -31.047 -21.098 60.359 1.00 95.12 731 ASN A O 1
ATOM 5344 N N . GLU A 1 732 ? -33.157 -21.220 61.098 1.00 95.00 732 GLU A N 1
ATOM 5345 C CA . GLU A 1 732 ? -32.974 -20.336 62.260 1.00 95.00 732 GLU A CA 1
ATOM 5346 C C . GLU A 1 732 ? -31.768 -20.768 63.121 1.00 95.00 732 GLU A C 1
ATOM 5348 O O . GLU A 1 732 ? -31.648 -21.919 63.552 1.00 95.00 732 GLU A O 1
ATOM 5353 N N . GLY A 1 733 ? -30.852 -19.831 63.373 1.00 92.75 733 GLY A N 1
ATOM 5354 C CA . GLY A 1 733 ? -29.596 -20.057 64.089 1.00 92.75 733 GLY A CA 1
ATOM 5355 C C . GLY A 1 733 ? -28.423 -20.521 63.216 1.00 92.75 733 GLY A C 1
ATOM 5356 O O . GLY A 1 733 ? -27.316 -20.688 63.740 1.00 92.75 733 GLY A O 1
ATOM 5357 N N . ALA A 1 734 ? -28.616 -20.720 61.908 1.00 94.25 734 ALA A N 1
ATOM 5358 C CA . ALA A 1 734 ? -27.511 -20.937 60.980 1.00 94.25 734 ALA A CA 1
ATOM 5359 C C . ALA A 1 734 ? -26.657 -19.665 60.856 1.00 94.25 734 ALA A C 1
ATOM 5361 O O . ALA A 1 734 ? -27.177 -18.553 60.824 1.00 94.25 734 ALA A O 1
ATOM 5362 N N . THR A 1 735 ? -25.333 -19.828 60.805 1.00 91.88 735 THR A N 1
ATOM 5363 C CA . THR A 1 735 ? -24.377 -18.716 60.683 1.00 91.88 735 THR A CA 1
ATOM 5364 C C . THR A 1 735 ? -23.219 -19.106 59.776 1.00 91.88 735 THR A C 1
ATOM 5366 O O . THR A 1 735 ? -22.753 -20.251 59.800 1.00 91.88 735 THR A O 1
ATOM 5369 N N . LEU A 1 736 ? -22.730 -18.154 58.984 1.00 86.56 736 LEU A N 1
ATOM 5370 C CA . LEU A 1 736 ? -21.469 -18.302 58.271 1.00 86.56 736 LEU A CA 1
ATOM 5371 C C . LEU A 1 736 ? -20.277 -18.121 59.232 1.00 86.56 736 LEU A C 1
ATOM 5373 O O . LEU A 1 736 ? -20.370 -17.389 60.221 1.00 86.56 736 LEU A O 1
ATOM 5377 N N . PRO A 1 737 ? -19.127 -18.773 58.971 1.00 78.31 737 PRO A N 1
ATOM 5378 C CA . PRO A 1 737 ? -17.934 -18.607 59.793 1.00 78.31 737 PRO A CA 1
ATOM 5379 C C . PRO A 1 737 ? -17.522 -17.133 59.872 1.00 78.31 737 PRO A C 1
ATOM 5381 O O . PRO A 1 737 ? -17.352 -16.482 58.841 1.00 78.31 737 PRO A O 1
ATOM 5384 N N . ALA A 1 738 ? -17.318 -16.622 61.090 1.00 60.66 738 ALA A N 1
ATOM 5385 C CA . ALA A 1 738 ? -16.900 -15.242 61.308 1.00 60.66 738 ALA A CA 1
ATOM 5386 C C . ALA A 1 738 ? -15.628 -14.923 60.506 1.00 60.66 738 ALA A C 1
ATOM 5388 O O . ALA A 1 738 ? -14.576 -15.541 60.698 1.00 60.66 738 ALA A O 1
ATOM 5389 N N . ILE A 1 739 ? -15.725 -13.939 59.613 1.00 52.34 739 ILE A N 1
ATOM 5390 C CA . ILE A 1 739 ? -14.589 -13.465 58.832 1.00 52.34 739 ILE A CA 1
ATOM 5391 C C . ILE A 1 739 ? -13.695 -12.675 59.789 1.00 52.34 739 ILE A C 1
ATOM 5393 O O . ILE A 1 739 ? -14.095 -11.640 60.325 1.00 52.34 739 ILE A O 1
ATOM 5397 N N . ALA A 1 740 ? -12.482 -13.164 60.049 1.00 43.12 740 ALA A N 1
ATOM 5398 C CA . ALA A 1 740 ? -11.506 -12.398 60.807 1.00 43.12 740 ALA A CA 1
ATOM 5399 C C . ALA A 1 740 ? -11.179 -11.123 60.015 1.00 43.12 740 ALA A C 1
ATOM 5401 O O . ALA A 1 740 ? -10.517 -11.184 58.980 1.00 43.12 740 ALA A O 1
ATOM 5402 N N . SER A 1 741 ? -11.653 -9.970 60.491 1.00 38.38 741 SER A N 1
ATOM 5403 C CA . SER A 1 741 ? -11.200 -8.667 60.008 1.00 38.38 741 SER A CA 1
ATOM 5404 C C . SER A 1 741 ? -9.679 -8.616 60.145 1.00 38.38 741 SER A C 1
ATOM 5406 O O . SER A 1 741 ? -9.143 -8.615 61.257 1.00 38.38 741 SER A O 1
ATOM 5408 N N . ALA A 1 742 ? -8.968 -8.628 59.017 1.00 40.56 742 ALA A N 1
ATOM 5409 C CA . ALA A 1 742 ? -7.553 -8.305 58.999 1.00 40.56 742 ALA A CA 1
ATOM 5410 C C . ALA A 1 742 ? -7.429 -6.816 59.338 1.00 40.56 742 ALA A C 1
ATOM 5412 O O . ALA A 1 742 ? -7.508 -5.949 58.469 1.00 40.56 742 ALA A O 1
ATOM 5413 N N . VAL A 1 743 ? -7.291 -6.524 60.630 1.00 37.22 743 VAL A N 1
ATOM 5414 C CA . VAL A 1 743 ? -6.941 -5.197 61.133 1.00 37.22 743 VAL A CA 1
ATOM 5415 C C . VAL A 1 743 ? -5.656 -4.766 60.417 1.00 37.22 743 VAL A C 1
ATOM 5417 O O . VAL A 1 743 ? -4.663 -5.493 60.504 1.00 37.22 743 VAL A O 1
ATOM 5420 N N . PRO A 1 744 ? -5.625 -3.618 59.715 1.00 42.28 744 PRO A N 1
ATOM 5421 C CA . PRO A 1 744 ? -4.386 -3.101 59.154 1.00 42.28 744 PRO A CA 1
ATOM 5422 C C . PRO A 1 744 ? -3.391 -2.904 60.298 1.00 42.28 744 PRO A C 1
ATOM 5424 O O . PRO A 1 744 ? -3.655 -2.120 61.212 1.00 42.28 744 PRO A O 1
ATOM 5427 N N . GLU A 1 745 ? -2.274 -3.633 60.298 1.00 40.25 745 GLU A N 1
ATOM 5428 C CA . GLU A 1 745 ? -1.271 -3.463 61.347 1.00 40.25 745 GLU A CA 1
ATOM 5429 C C . GLU A 1 745 ? -0.757 -2.011 61.321 1.00 40.25 745 GLU A C 1
ATOM 5431 O O . GLU A 1 745 ? -0.228 -1.557 60.298 1.00 40.25 745 GLU A O 1
ATOM 5436 N N . PRO A 1 746 ? -0.883 -1.244 62.418 1.00 44.75 746 PRO A N 1
ATOM 5437 C CA . PRO A 1 746 ? -0.395 0.122 62.450 1.00 44.75 746 PRO A CA 1
ATOM 5438 C C . PRO A 1 746 ? 1.129 0.092 62.537 1.00 44.75 746 PRO A C 1
ATOM 5440 O O . PRO A 1 746 ? 1.661 -0.109 63.619 1.00 44.75 746 PRO A O 1
ATOM 5443 N N . ALA A 1 747 ? 1.831 0.276 61.413 1.00 53.53 747 ALA A N 1
ATOM 5444 C CA . ALA A 1 747 ? 3.217 0.763 61.299 1.00 53.53 747 ALA A CA 1
ATOM 5445 C C . ALA A 1 747 ? 4.240 0.317 62.384 1.00 53.53 747 ALA A C 1
ATOM 5447 O O . ALA A 1 747 ? 5.188 1.047 62.687 1.00 53.53 747 ALA A O 1
ATOM 5448 N N . GLY A 1 748 ? 4.106 -0.882 62.962 1.00 52.44 748 GLY A N 1
ATOM 5449 C CA . GLY A 1 748 ? 4.915 -1.337 64.102 1.00 52.44 748 GLY A CA 1
ATOM 5450 C C . GLY A 1 748 ? 6.389 -1.529 63.743 1.00 52.44 748 GLY A C 1
ATOM 5451 O O . GLY A 1 748 ? 7.276 -1.390 64.586 1.00 52.44 748 GLY A O 1
ATOM 5452 N N . VAL A 1 749 ? 6.668 -1.739 62.455 1.00 53.41 749 VAL A N 1
ATOM 5453 C CA . VAL A 1 749 ? 8.025 -1.866 61.909 1.00 53.41 749 VAL A CA 1
ATOM 5454 C C . VAL A 1 749 ? 8.798 -0.536 61.976 1.00 53.41 749 VAL A C 1
ATOM 5456 O O . VAL A 1 749 ? 10.011 -0.547 62.188 1.00 53.41 749 VAL A O 1
ATOM 5459 N N . LEU A 1 750 ? 8.121 0.622 61.917 1.00 52.03 750 LEU A N 1
ATOM 5460 C CA . LEU A 1 750 ? 8.769 1.939 62.056 1.00 52.03 750 LEU A CA 1
ATOM 5461 C C . LEU A 1 750 ? 9.146 2.269 63.516 1.00 52.03 750 LEU A C 1
ATOM 5463 O O . LEU A 1 750 ? 10.155 2.940 63.757 1.00 52.03 750 LEU A O 1
ATOM 5467 N N . LEU A 1 751 ? 8.414 1.733 64.499 1.00 53.81 751 LEU A N 1
ATOM 5468 C CA . LEU A 1 751 ? 8.768 1.829 65.925 1.00 53.81 751 LEU A CA 1
ATOM 5469 C C . LEU A 1 751 ? 9.861 0.819 66.330 1.00 53.81 751 LEU A C 1
ATOM 5471 O O . LEU A 1 751 ? 10.710 1.128 67.166 1.00 53.81 751 LEU A O 1
ATOM 5475 N N . GLY A 1 752 ? 9.922 -0.349 65.679 1.00 53.62 752 GLY A N 1
ATOM 5476 C CA . GLY A 1 752 ? 11.005 -1.324 65.873 1.00 53.62 752 GLY A CA 1
ATOM 5477 C C . GLY A 1 752 ? 12.372 -0.840 65.364 1.00 53.62 752 GLY A C 1
ATOM 5478 O O . GLY A 1 752 ? 13.395 -1.041 66.024 1.00 53.62 752 GLY A O 1
ATOM 5479 N N . LEU A 1 753 ? 12.404 -0.133 64.227 1.00 53.69 753 LEU A N 1
ATOM 5480 C CA . LEU A 1 753 ? 13.644 0.393 63.635 1.00 53.69 753 LEU A CA 1
ATOM 5481 C C . LEU A 1 753 ? 14.199 1.631 64.363 1.00 53.69 753 LEU A C 1
ATOM 5483 O O . LEU A 1 753 ? 15.417 1.814 64.429 1.00 53.69 753 LEU A O 1
ATOM 5487 N N . SER A 1 754 ? 13.340 2.448 64.978 1.00 54.88 754 SER A N 1
ATOM 5488 C CA . SER A 1 754 ? 13.768 3.588 65.805 1.00 54.88 754 SER A CA 1
ATOM 5489 C C . SER A 1 754 ? 14.308 3.152 67.179 1.00 54.88 754 SER A C 1
ATOM 5491 O O . SER A 1 754 ? 15.251 3.766 67.686 1.00 54.88 754 SER A O 1
ATOM 5493 N N . GLY A 1 755 ? 13.825 2.032 67.735 1.00 55.47 755 GLY A N 1
ATOM 5494 C CA . GLY A 1 755 ? 14.387 1.413 68.944 1.00 55.47 755 GLY A CA 1
ATOM 5495 C C . GLY A 1 755 ? 15.782 0.798 68.745 1.00 55.47 755 GLY A C 1
ATOM 5496 O O . GLY A 1 755 ? 16.646 0.917 69.617 1.00 55.47 755 GLY A O 1
ATOM 5497 N N . LEU A 1 756 ? 16.052 0.204 67.576 1.00 53.53 756 LEU A N 1
ATOM 5498 C CA . LEU A 1 756 ? 17.353 -0.408 67.266 1.00 53.53 756 LEU A CA 1
ATOM 5499 C C . LEU A 1 756 ? 18.450 0.628 66.955 1.00 53.53 756 LEU A C 1
ATOM 5501 O O . LEU A 1 756 ? 19.606 0.423 67.333 1.00 53.53 756 LEU A O 1
ATOM 5505 N N . MET A 1 757 ? 18.106 1.785 66.375 1.00 53.09 757 MET A N 1
ATOM 5506 C CA . MET A 1 757 ? 19.065 2.887 66.185 1.00 53.09 757 MET A CA 1
ATOM 5507 C C . MET A 1 757 ? 19.462 3.591 67.497 1.00 53.09 757 MET A C 1
ATOM 5509 O O . MET A 1 757 ? 20.576 4.109 67.599 1.00 53.09 757 MET A O 1
ATOM 5513 N N . ALA A 1 758 ? 18.617 3.560 68.535 1.00 51.84 758 ALA A N 1
ATOM 5514 C CA . ALA A 1 758 ? 18.958 4.093 69.858 1.00 51.84 758 ALA A CA 1
ATOM 5515 C C . ALA A 1 758 ? 19.926 3.182 70.648 1.00 51.84 758 ALA A C 1
ATOM 5517 O O . ALA A 1 758 ? 20.725 3.672 71.450 1.00 51.84 758 ALA A O 1
ATOM 5518 N N . LEU A 1 759 ? 19.916 1.869 70.389 1.00 51.84 759 LEU A N 1
ATOM 5519 C CA . LEU A 1 759 ? 20.803 0.891 71.038 1.00 51.84 759 LEU A CA 1
ATOM 5520 C C . LEU A 1 759 ? 22.199 0.806 70.392 1.00 51.84 759 LEU A C 1
ATOM 5522 O O . LEU A 1 759 ? 23.163 0.460 71.076 1.00 51.84 759 LEU A O 1
ATOM 5526 N N . ALA A 1 760 ? 22.348 1.211 69.127 1.00 51.72 760 ALA A N 1
ATOM 5527 C CA . ALA A 1 760 ? 23.647 1.274 68.449 1.00 51.72 760 ALA A CA 1
ATOM 5528 C C . ALA A 1 760 ? 24.520 2.479 68.869 1.00 51.72 760 ALA A C 1
ATOM 5530 O O . ALA A 1 760 ? 25.720 2.487 68.610 1.00 51.72 760 ALA A O 1
ATOM 5531 N N . ARG A 1 761 ? 23.966 3.484 69.569 1.00 52.75 761 ARG A N 1
ATOM 5532 C CA . ARG A 1 761 ? 24.701 4.698 69.986 1.00 52.75 761 ARG A CA 1
ATOM 5533 C C . ARG A 1 761 ? 25.294 4.662 71.400 1.00 52.75 761 ARG A C 1
ATOM 5535 O O . ARG A 1 761 ? 25.805 5.680 71.858 1.00 52.75 761 ARG A O 1
ATOM 5542 N N . ARG A 1 762 ? 25.251 3.523 72.109 1.00 53.75 762 ARG A N 1
ATOM 5543 C CA . ARG A 1 762 ? 25.742 3.437 73.504 1.00 53.75 762 ARG A CA 1
ATOM 5544 C C . ARG A 1 762 ? 26.869 2.441 73.790 1.00 53.75 762 ARG A C 1
ATOM 5546 O O . ARG A 1 762 ? 27.193 2.256 74.961 1.00 53.75 762 ARG A O 1
ATOM 5553 N N . ARG A 1 763 ? 27.524 1.857 72.778 1.00 50.94 763 ARG A N 1
ATOM 5554 C CA . ARG A 1 763 ? 28.791 1.118 72.967 1.00 50.94 763 ARG A CA 1
ATOM 5555 C C . ARG A 1 763 ? 29.749 1.232 71.771 1.00 50.94 763 ARG A C 1
ATOM 5557 O O . ARG A 1 763 ? 29.832 0.305 70.974 1.00 50.94 763 ARG A O 1
ATOM 5564 N N . ARG A 1 764 ? 30.499 2.337 71.747 1.00 44.47 764 ARG A N 1
ATOM 5565 C CA . ARG A 1 764 ? 31.932 2.522 71.420 1.00 44.47 764 ARG A CA 1
ATOM 5566 C C . ARG A 1 764 ? 32.159 3.885 70.791 1.00 44.47 764 ARG A C 1
ATOM 5568 O O . ARG A 1 764 ? 31.499 4.169 69.772 1.00 44.47 764 ARG A O 1
#

Radius of gyration: 38.57 Å; chains: 1; bounding box: 87×73×119 Å

Foldseek 3Di:
DDDDDDDDDDDDDDPPDPPPPPPPPPFAFWAKAFEDFCVLPDDDLQLLLCCCPVVVHQAYEYEAWEWFQDAAADPVCNVCPVVRQAARHIAGGQCRQVCVVSNVVSNHAYEYEYEYPQVAALPPPRNVRHGTALLRSLVLCCLGCVLQCFFSHFFYEYEDDDDPPVDALVRSQNRPLNNLVNCCVVRVDAHAYEEEQCCQAPRHAPPSCVRHVAYEYEDAPDDLADDPVVVRPDARPPVHPDGRHNQCDPPHDNHSHQKYFHDQRHFRCSRPNRPGGTTMMTGPGHDQSRLVRGNAWEQDDQPPLELQDLVRTPLSDDRDFRDDYPPYDHRDDDRDGRDRDHAAQSHEHEHDDPPPQHEREHAADAHHHQAYEPCHHYEYREEEYEHNHDDDPSDDNFRYEFNEEYEYQEYEYATAEYEFAFPYEYEYNEYEYEYQEYEFEADAVGIYEYEDNEEYEYFYDAPHAREYDHHDDDHDGYEYEDQQEEYEYEYEAHPDLANYEYQEEYEHEEYEYHYQHEYEYAYQYAYQEYEFPHHEDEDEYPDAAGGYQEEYEYEDHYEYEEAYEYNYEYEYLEEYYFAQPHHTYEYQEYAHDANYEYEKEDADLNRIHAYEHQHAYYHHDLNYEYEYEYDPPDADDAFRKDHRYFNHNDYHDAHNAYHYPHAGWGWDDDRGGIMIGGALLQQCQFVRPFALEVVSVVQLVVQAQHASVSTPSHPPGGGSYVVSVVRSVVRHGGGDPDDPPPDDPPPVVVVVVVVVVVVVPPDD

pLDDT: mean 89.83, std 15.63, range [21.58, 98.94]